Protein AF-0000000078530664 (afdb_homodimer)

Foldseek 3Di:
DDDDDDDPDDDDDDPPPPPPPPPPPPPCPVVPPPDDDDDDDDPPDPCVVCVVVVNNVVVCQVVLQVCLQVCLAAVVLVVQLFDDFDWFWKWWAVVTDIFIAGEKQQAFAWEFEAPLQDDLLLQADPLQVHGGDGDYQVVHPFKDWDPAKDWDDDSQWIFIDGKIFTWMDGPNDIDGTAIHHHGSDIGNVSRNHNGRIHQYDAFLVRHPPSGDGPLNRCQVVALASKKKKAAADDQDPDPDDDGIDIGGRDYDVPFFPPDKDKFAAPDRTQLKGWWQWKDFVPDIDGDTFIEGEIASGAFKEAAPVVVVVLCVQQVWDQDPVVRFTKDFPVCQQPGTWMWIHDPHDIDTQGSVLQFHCPPPVPRITGGRYGYRHHNHDPGRIYHYRSRCNQWMWMGHPPRNIIITTGTHHD/DPPDDPDPDDPPPDPPPPPPPPPPPPPCPVVPPPDDDDDDDDPPDPCVVCVVVVNNVVVCQVVLQVCLQVCLAAVCLVVQLFDDFDWFWKWWAVVTDIFIAGEKQQAFAWEFEAPLQDDLLLQADPLQVHGGDGDYQVVHPFKDWDPAKDWDDDSQWIFIDGKIFTWMDGPNDIDGTAIHHHGSDIDNVSRNHNGRIHQHDAFLVRHPPSGDGPLNRCQVVALASKKKKAAADDQDPDPDDDGIDIGGRDYDVPWFPPDKDKFAAPDRTQLKGWWQWKDFVPDIDGDTFIEGEIASGAFKEAAPVVVVVLCVQQVWDQDPVVRFTKHFPVCQQPGTWMWIHDPHDIDTQGSVLQFHCPPPVPRITGGRYGYRHHNHDPGRIYHYRSNCNQWMWMGHPPRNIIITTGTHHD

Organism: NCBI:txid53326

Radius of gyration: 39.16 Å; Cα contacts (8 Å, |Δi|>4): 2015; chains: 2; bounding box: 58×223×124 Å

InterPro domains:
  IPR001461 Aspartic peptidase A1 [PR00792] (92-112)
  IPR001461 Aspartic peptidase A1 [PR00792] (244-257)
  IPR001461 Aspartic peptidase A1 [PR00792] (291-302)
  IPR001461 Aspartic peptidase A1 [PR00792] (381-396)
  IPR001461 Aspartic peptidase A1 [PTHR47966] (55-405)
  IPR021109 Aspartic peptidase domain superfamily [G3DSA:2.40.70.10] (74-404)
  IPR021109 Aspartic peptidase domain superfamily [G3DSA:2.40.70.10] (85-253)
  IPR021109 Aspartic peptidase domain superfamily [SSF50630] (23-407)
  IPR033121 Peptidase family A1 domain [PF00026] (86-405)
  IPR033121 Peptidase family A1 domain [PS51767] (86-405)
  IPR034164 Pepsin-like domain [cd05471] (86-404)

pLDDT: mean 81.02, std 21.03, range [18.73, 98.69]

Solvent-accessible surface area (backbone atoms only — not comparable to full-atom values): 41753 Å² total; per-residue (Å²): 139,81,82,86,85,79,90,81,85,78,86,83,86,86,77,80,76,78,74,74,73,71,71,70,70,69,69,69,67,65,70,70,70,42,54,33,63,30,68,17,25,26,54,16,52,43,50,25,48,21,49,70,70,53,49,37,58,55,46,49,46,51,45,49,48,42,44,46,36,42,31,11,16,60,62,44,49,49,70,60,48,60,32,45,44,45,30,31,67,35,29,40,31,40,64,68,46,76,32,41,20,31,52,18,31,66,37,16,50,40,35,34,32,26,59,78,25,74,54,65,34,57,40,32,40,89,72,8,86,45,72,43,52,55,47,52,63,87,67,18,78,55,49,41,82,40,94,48,76,33,76,46,80,52,58,67,34,38,39,29,37,27,30,31,28,20,31,39,32,43,42,90,41,76,39,73,71,40,59,33,33,37,21,52,43,63,28,67,61,50,6,49,42,72,43,23,32,39,38,30,60,27,31,61,76,54,17,68,92,70,45,68,29,73,64,68,69,46,35,86,65,26,71,33,46,29,33,15,43,40,39,40,86,62,88,53,72,56,63,65,45,82,24,32,33,38,23,37,16,38,78,47,73,84,52,22,46,81,68,61,49,76,42,66,45,77,42,83,32,41,67,19,27,61,32,44,31,41,34,38,71,90,43,72,48,84,46,82,38,52,31,25,48,22,56,58,30,35,29,32,33,24,36,49,71,56,40,52,45,52,32,65,68,64,61,44,42,79,35,70,88,74,71,41,30,28,32,58,46,89,39,27,84,65,43,57,44,40,35,39,25,44,85,92,43,78,45,78,37,57,23,64,53,36,36,40,82,40,63,72,83,74,62,44,14,36,38,43,55,43,52,30,17,77,83,31,48,98,51,49,28,35,38,5,35,39,49,42,36,46,28,20,41,31,45,29,65,79,77,48,28,36,28,42,16,50,38,50,81,122,142,72,94,71,90,73,77,82,76,76,91,73,74,84,72,80,79,76,76,74,73,72,72,70,72,70,70,69,67,66,70,71,71,43,56,32,62,31,69,16,24,27,54,16,51,44,51,24,48,23,48,70,71,53,47,38,57,53,47,49,46,52,46,49,48,42,45,46,39,41,30,11,16,59,63,44,51,46,69,58,48,59,31,45,43,44,31,33,66,35,30,39,32,39,64,68,46,76,34,42,21,32,51,19,30,65,37,17,51,39,36,35,32,27,58,78,25,73,54,64,33,58,41,31,39,89,71,9,85,45,72,43,55,55,46,52,64,88,66,17,78,56,49,42,82,38,92,48,74,33,77,46,81,52,59,66,34,39,39,29,39,27,31,31,28,20,30,39,32,44,42,91,42,79,40,75,73,41,58,32,34,36,21,52,43,63,28,67,62,50,6,49,42,74,43,22,32,38,37,28,60,28,30,61,76,55,17,68,92,70,45,68,30,71,64,68,69,46,36,84,67,25,70,33,46,29,34,14,44,42,40,41,86,62,88,54,70,56,63,65,45,82,25,32,32,38,24,35,17,38,76,47,74,87,52,23,46,82,68,60,49,78,41,66,45,78,42,82,32,42,67,18,29,61,33,43,30,41,34,38,72,89,43,72,49,82,46,84,40,52,32,27,50,20,57,60,30,34,28,30,32,25,35,49,71,56,41,51,45,50,32,66,67,64,62,44,41,78,36,70,88,74,71,41,31,28,35,56,45,88,40,29,83,66,43,59,45,38,35,37,25,41,85,92,44,78,46,77,38,56,23,64,54,36,34,41,80,41,65,72,84,73,61,44,14,36,38,44,55,44,54,30,17,76,81,31,50,98,50,51,28,35,38,5,35,39,48,42,34,47,29,19,42,30,45,30,64,79,78,47,27,37,28,42,16,50,39,50,81,124

Nearest PDB structures (foldseek):
  4gj6-assembly1_A  TM=9.079E-01  e=9.532E-32  Homo sapiens
  5t4s-assembly1_A  TM=8.881E-01  e=2.742E-32  Homo sapiens
  4gja-assembly2_B  TM=9.022E-01  e=1.009E-31  Homo sapiens
  5sxn-assembly1_A  TM=8.909E-01  e=8.042E-32  Homo sapiens
  1hrn-assembly1_A  TM=8.860E-01  e=4.157E-31  Homo sapiens

Sequence (820 aa):
MYTLIMFLRLRLGEIMHMNIVVILVLMATSANALKFTMELSSSGPLLARMISSGNYTQFLESKNRRRFDLRALNEQDLSDYFDEYYIGAVSIGKPPQTLYLSMDTGSSNVWVIDSSCSQKQCTGYASSHRPKIKFSPSASKTFKKIPQGFSMKYNTGSASGYYGKDIVRFAGLQVEEQKFGVATAVADIFGYQPIDGIFGLGWPSLATDKVKTPLEAILPDLDEKSFTVWMGRRTTTSYGQNAGSIVFGARDMTHCNNATQWVPLSKKAYWQFQIKQFQIGQYIWKSTDEVITDSGTSFIGTPMAVLDGVIRMTGAKYDRAHEVYVVPCTTMSKQPNLIFTINTKKYVIPSAQYVLDLKFQNGYCALAFFGIKAGGFSTSWILGNPWTRTFCHTHDFENERIGLSVAKPVMYTLIMFLRLRLGEIMHMNIVVILVLMATSANALKFTMELSSSGPLLARMISSGNYTQFLESKNRRRFDLRALNEQDLSDYFDEYYIGAVSIGKPPQTLYLSMDTGSSNVWVIDSSCSQKQCTGYASSHRPKIKFSPSASKTFKKIPQGFSMKYNTGSASGYYGKDIVRFAGLQVEEQKFGVATAVADIFGYQPIDGIFGLGWPSLATDKVKTPLEAILPDLDEKSFTVWMGRRTTTSYGQNAGSIVFGARDMTHCNNATQWVPLSKKAYWQFQIKQFQIGQYIWKSTDEVITDSGTSFIGTPMAVLDGVIRMTGAKYDRAHEVYVVPCTTMSKQPNLIFTINTKKYVIPSAQYVLDLKFQNGYCALAFFGIKAGGFSTSWILGNPWTRTFCHTHDFENERIGLSVAKPV

Secondary structure (DSSP, 8-state):
-----------------------------------EEEEEEE---HHHHHHHHTHHHHHHHHHHHHHHHHHHHSS----------EEEEEEETTTTEEEEEEEETT---EEEEBTT--SHHHH--GGGSSPPPPB-GGG-TT-EEEEEEEEEE-SS-EEEEEEEEEEEEETTEEEEEEEEEEEEEE-GGGGGS--SEEEE-S-GGG-GGGPPPHHHHHGGGSSSSEEEEEE----S--TT-EEEEEEESS--TTTB-S--EEEE-SBTTTTBEEEEEEEETTEEEEEEEEEEE-TT--SEEEEHHHHHHHHHHHT-EEETTTTEEEEEGGGTTTSPPEEEEETTEEEEE-GGGTEE----SSSEEEE-EEEE-TTTSS-SEEE-HHHHTTEEEEEETTTTEEEEEEBPP-/--S--------------------------------EEEEEEE---HHHHHHHHTHHHHHHHHHHHHHHHHHTTSS----------EEEEEEETTTTEEEEEEEETT---EEEEBTT--SHHHH--GGGSSPPP-B-GGG-TT-EEEEEEEEEE-SS-EEEEEEEEEEEEETTEEEEEEEEEEEEEE-GGGGTS--SEEEE-S-GGG-GGGPPPHHHHHGGGSSSSEEEEEE----S--TT-EEEEEEESS--TTTB-S--EEEE-SBTTTTBEEEEEEEETTEEEEEEEEEEE-TT--SEEEEHHHHHHHHHHHT-EEETTTTEEEEEGGGTTTSPPEEEEETTEEEEE-GGGTEE----SSSEEEE-EEEEPTTTSS-SEEE-HHHHTTEEEEEETTTTEEEEEEBPP-

Structure (mmCIF, N/CA/C/O backbone):
data_AF-0000000078530664-model_v1
#
loop_
_entity.id
_entity.type
_entity.pdbx_description
1 polymer 'Peptidase A1 domain-containing protein'
#
loop_
_atom_site.group_PDB
_atom_site.id
_atom_site.type_symbol
_atom_site.label_atom_id
_atom_site.label_alt_id
_atom_site.label_comp_id
_atom_site.label_asym_id
_atom_site.label_entity_id
_atom_site.label_seq_id
_atom_site.pdbx_PDB_ins_code
_atom_site.Cartn_x
_atom_site.Cartn_y
_atom_site.Cartn_z
_atom_site.occupancy
_atom_site.B_iso_or_equiv
_atom_site.auth_seq_id
_atom_site.auth_comp_id
_atom_site.auth_asym_id
_atom_site.auth_atom_id
_atom_site.pdbx_PDB_model_num
ATOM 1 N N . MET A 1 1 ? 7.324 89.688 95.062 1 20.48 1 MET A N 1
ATOM 2 C CA . MET A 1 1 ? 6.242 88.688 94.875 1 20.48 1 MET A CA 1
ATOM 3 C C . MET A 1 1 ? 5.469 89 93.562 1 20.48 1 MET A C 1
ATOM 5 O O . MET A 1 1 ? 5.125 88.062 92.812 1 20.48 1 MET A O 1
ATOM 9 N N . TYR A 1 2 ? 4.781 90.188 93.438 1 18.73 2 TYR A N 1
ATOM 10 C CA . TYR A 1 2 ? 3.488 90.438 92.812 1 18.73 2 TYR A CA 1
ATOM 11 C C . TYR A 1 2 ? 3.617 90.625 91.312 1 18.73 2 TYR A C 1
ATOM 13 O O . TYR A 1 2 ? 2.697 91.062 90.625 1 18.73 2 TYR A O 1
ATOM 21 N N . THR A 1 3 ? 4.797 90.75 90.688 1 21.5 3 THR A N 1
ATOM 22 C CA . THR A 1 3 ? 4.91 91.438 89.438 1 21.5 3 THR A CA 1
ATOM 23 C C . THR A 1 3 ? 4.188 90.688 88.312 1 21.5 3 THR A C 1
ATOM 25 O O . THR A 1 3 ? 4.324 89.5 88.25 1 21.5 3 THR A O 1
ATOM 28 N N . LEU A 1 4 ? 3.424 91.375 87.312 1 20.22 4 LEU A N 1
ATOM 29 C CA . LEU A 1 4 ? 2.273 91.562 86.438 1 20.22 4 LEU A CA 1
ATOM 30 C C . LEU A 1 4 ? 2.291 90.562 85.312 1 20.22 4 LEU A C 1
ATOM 32 O O . LEU A 1 4 ? 3.354 90.062 84.938 1 20.22 4 LEU A O 1
ATOM 36 N N . ILE A 1 5 ? 1.115 90.25 84.438 1 21.14 5 ILE A N 1
ATOM 37 C CA . ILE A 1 5 ? 0.058 89.562 83.75 1 21.14 5 ILE A CA 1
ATOM 38 C C . ILE A 1 5 ? 0.35 89.438 82.25 1 21.14 5 ILE A C 1
ATOM 40 O O . ILE A 1 5 ? -0.46 88.938 81.5 1 21.14 5 ILE A O 1
ATOM 44 N N . MET A 1 6 ? 1.49 90.062 81.75 1 19.23 6 MET A N 1
ATOM 45 C CA . MET A 1 6 ? 1.261 90.688 80.438 1 19.23 6 MET A CA 1
ATOM 46 C C . MET A 1 6 ? 0.84 89.625 79.375 1 19.23 6 MET A C 1
ATOM 48 O O . MET A 1 6 ? 1.141 88.438 79.562 1 19.23 6 MET A O 1
ATOM 52 N N . PHE A 1 7 ? 1.008 89.938 77.938 1 19.33 7 PHE A N 1
ATOM 53 C CA . PHE A 1 7 ? 0.315 90.062 76.688 1 19.33 7 PHE A CA 1
ATOM 54 C C . PHE A 1 7 ? 0.421 88.812 75.875 1 19.33 7 PHE A C 1
ATOM 56 O O . PHE A 1 7 ? 1.497 88.5 75.375 1 19.33 7 PHE A O 1
ATOM 63 N N . LEU A 1 8 ? -0.314 87.625 76.062 1 20.55 8 LEU A N 1
ATOM 64 C CA . LEU A 1 8 ? -0.45 86.25 75.562 1 20.55 8 LEU A CA 1
ATOM 65 C C . LEU A 1 8 ? -1.038 86.25 74.188 1 20.55 8 LEU A C 1
ATOM 67 O O . LEU A 1 8 ? -1.6 85.188 73.75 1 20.55 8 LEU A O 1
ATOM 71 N N . ARG A 1 9 ? -1.2 87.375 73.375 1 20.95 9 ARG A N 1
ATOM 72 C CA . ARG A 1 9 ? -2.285 87.312 72.438 1 20.95 9 ARG A CA 1
ATOM 73 C C . ARG A 1 9 ? -2.041 86.25 71.375 1 20.95 9 ARG A C 1
ATOM 75 O O . ARG A 1 9 ? -0.893 86 71 1 20.95 9 ARG A O 1
ATOM 82 N N . LEU A 1 10 ? -3.117 85.625 70.625 1 19.8 10 LEU A N 1
ATOM 83 C CA . LEU A 1 10 ? -3.793 84.5 70 1 19.8 10 LEU A CA 1
ATOM 84 C C . LEU A 1 10 ? -3.477 84.438 68.5 1 19.8 10 LEU A C 1
ATOM 86 O O . LEU A 1 10 ? -3.604 83.375 67.875 1 19.8 10 LEU A O 1
ATOM 90 N N . ARG A 1 11 ? -3.209 85.5 67.688 1 19.92 11 ARG A N 1
ATOM 91 C CA . ARG A 1 11 ? -4.07 85.562 66.562 1 19.92 11 ARG A CA 1
ATOM 92 C C . ARG A 1 11 ? -3.713 84.5 65.5 1 19.92 11 ARG A C 1
ATOM 94 O O . ARG A 1 11 ? -2.666 83.875 65.625 1 19.92 11 ARG A O 1
ATOM 101 N N . LEU A 1 12 ? -3.623 84.875 64.125 1 20.83 12 LEU A N 1
ATOM 102 C CA . LEU A 1 12 ? -4.328 84.75 62.875 1 20.83 12 LEU A CA 1
ATOM 103 C C . LEU A 1 12 ? -3.693 83.688 62 1 20.83 12 LEU A C 1
ATOM 105 O O . LEU A 1 12 ? -4.395 82.812 61.5 1 20.83 12 LEU A O 1
ATOM 109 N N . GLY A 1 13 ? -2.631 83.938 61.062 1 20.97 13 GLY A N 1
ATOM 110 C CA . GLY A 1 13 ? -2.666 83.875 59.594 1 20.97 13 GLY A CA 1
ATOM 111 C C . GLY A 1 13 ? -2.443 82.5 59.031 1 20.97 13 GLY A C 1
ATOM 112 O O . GLY A 1 13 ? -2.002 81.625 59.719 1 20.97 13 GLY A O 1
ATOM 113 N N . GLU A 1 14 ? -2.297 82.375 57.469 1 24.67 14 GLU A N 1
ATOM 114 C CA . GLU A 1 14 ? -2.633 81.562 56.281 1 24.67 14 GLU A CA 1
ATOM 115 C C . GLU A 1 14 ? -1.684 80.375 56.125 1 24.67 14 GLU A C 1
ATOM 117 O O . GLU A 1 14 ? -0.494 80.562 55.844 1 24.67 14 GLU A O 1
ATOM 122 N N . ILE A 1 15 ? -1.55 79.562 56.875 1 23.19 15 ILE A N 1
ATOM 123 C CA . ILE A 1 15 ? -0.777 78.312 56.812 1 23.19 15 ILE A CA 1
ATOM 124 C C . ILE A 1 15 ? -1.159 77.5 55.562 1 23.19 15 ILE A C 1
ATOM 126 O O . ILE A 1 15 ? -2.297 77.062 55.438 1 23.19 15 ILE A O 1
ATOM 130 N N . MET A 1 16 ? -0.623 78 54.312 1 25.14 16 MET A N 1
ATOM 131 C CA . MET A 1 16 ? -0.787 77.438 52.969 1 25.14 16 MET A CA 1
ATOM 132 C C . MET A 1 16 ? -0.532 75.938 52.938 1 25.14 16 MET A C 1
ATOM 134 O O . MET A 1 16 ? 0.534 75.5 53.375 1 25.14 16 MET A O 1
ATOM 138 N N . HIS A 1 17 ? -1.472 75.125 53.125 1 27.56 17 HIS A N 1
ATOM 139 C CA . HIS A 1 17 ? -1.662 73.688 53.094 1 27.56 17 HIS A CA 1
ATOM 140 C C . HIS A 1 17 ? -1.145 73.062 51.781 1 27.56 17 HIS A C 1
ATOM 142 O O . HIS A 1 17 ? -1.729 73.312 50.719 1 27.56 17 HIS A O 1
ATOM 148 N N . MET A 1 18 ? 0.179 73.188 51.469 1 27.12 18 MET A N 1
ATOM 149 C CA . MET A 1 18 ? 0.744 72.562 50.281 1 27.12 18 MET A CA 1
ATOM 150 C C . MET A 1 18 ? 0.253 71.125 50.125 1 27.12 18 MET A C 1
ATOM 152 O O . MET A 1 18 ? 0.435 70.312 51.031 1 27.12 18 MET A O 1
ATOM 156 N N . ASN A 1 19 ? -0.915 70.875 49.5 1 29.02 19 ASN A N 1
ATOM 157 C CA . ASN A 1 19 ? -1.521 69.625 49.062 1 29.02 19 ASN A CA 1
ATOM 158 C C . ASN A 1 19 ? -0.509 68.75 48.344 1 29.02 19 ASN A C 1
ATOM 160 O O . ASN A 1 19 ? 0.018 69.125 47.281 1 29.02 19 ASN A O 1
ATOM 164 N N . ILE A 1 20 ? 0.432 68.25 49 1 31.77 20 ILE A N 1
ATOM 165 C CA . ILE A 1 20 ? 1.274 67.188 48.406 1 31.77 20 ILE A CA 1
ATOM 166 C C . ILE A 1 20 ? 0.404 66.188 47.656 1 31.77 20 ILE A C 1
ATOM 168 O O . ILE A 1 20 ? -0.396 65.5 48.281 1 31.77 20 ILE A O 1
ATOM 172 N N . VAL A 1 21 ? -0.169 66.562 46.531 1 31.95 21 VAL A N 1
ATOM 173 C CA . VAL A 1 21 ? -0.741 65.625 45.594 1 31.95 21 VAL A CA 1
ATOM 174 C C . VAL A 1 21 ? 0.227 64.438 45.375 1 31.95 21 VAL A C 1
ATOM 176 O O . VAL A 1 21 ? 1.342 64.625 44.906 1 31.95 21 VAL A O 1
ATOM 179 N N . VAL A 1 22 ? 0.384 63.594 46.375 1 33.53 22 VAL A N 1
ATOM 180 C CA . VAL A 1 22 ? 1.001 62.312 46.094 1 33.53 22 VAL A CA 1
ATOM 181 C C . VAL A 1 22 ? 0.471 61.75 44.781 1 33.53 22 VAL A C 1
ATOM 183 O O . VAL A 1 22 ? -0.725 61.469 44.656 1 33.53 22 VAL A O 1
ATOM 186 N N . ILE A 1 23 ? 0.946 62.375 43.719 1 33.56 23 ILE A N 1
ATOM 187 C CA . ILE A 1 23 ? 0.721 61.688 42.438 1 33.56 23 ILE A CA 1
ATOM 188 C C . ILE A 1 23 ? 1.024 60.219 42.594 1 33.56 23 ILE A C 1
ATOM 190 O O . ILE A 1 23 ? 2.162 59.812 42.875 1 33.56 23 ILE A O 1
ATOM 194 N N . LEU A 1 24 ? 0.15 59.5 43.312 1 34.09 24 LEU A N 1
ATOM 195 C CA . LEU A 1 24 ? 0.193 58.062 43.094 1 34.09 24 LEU A CA 1
ATOM 196 C C . LEU A 1 24 ? 0.466 57.75 41.625 1 34.09 24 LEU A C 1
ATOM 198 O O . LEU A 1 24 ? -0.373 58 40.75 1 34.09 24 LEU A O 1
ATOM 202 N N . VAL A 1 25 ? 1.672 58.062 41.25 1 33.78 25 VAL A N 1
ATOM 203 C CA . VAL A 1 25 ? 2.014 57.438 39.969 1 33.78 25 VAL A CA 1
ATOM 204 C C . VAL A 1 25 ? 1.489 56 39.906 1 33.78 25 VAL A C 1
ATOM 206 O O . VAL A 1 25 ? 1.92 55.156 40.719 1 33.78 25 VAL A O 1
ATOM 209 N N . LEU A 1 26 ? 0.192 55.875 39.812 1 35.59 26 LEU A N 1
ATOM 210 C CA . LEU A 1 26 ? -0.251 54.594 39.312 1 35.59 26 LEU A CA 1
ATOM 211 C C . LEU A 1 26 ? 0.723 54.031 38.25 1 35.59 26 LEU A C 1
ATOM 213 O O . LEU A 1 26 ? 0.833 54.594 37.156 1 35.59 26 LEU A O 1
ATOM 217 N N . MET A 1 27 ? 1.849 53.781 38.719 1 37.78 27 MET A N 1
ATOM 218 C CA . MET A 1 27 ? 2.582 52.906 37.781 1 37.78 27 MET A CA 1
ATOM 219 C C . MET A 1 27 ? 1.659 51.875 37.156 1 37.78 27 MET A C 1
ATOM 221 O O . MET A 1 27 ? 1.192 50.969 37.844 1 37.78 27 MET A O 1
ATOM 225 N N . ALA A 1 28 ? 0.784 52.312 36.344 1 38.88 28 ALA A N 1
ATOM 226 C CA . ALA A 1 28 ? 0.16 51.375 35.438 1 38.88 28 ALA A CA 1
ATOM 227 C C . ALA A 1 28 ? 1.179 50.375 34.906 1 38.88 28 ALA A C 1
ATOM 229 O O . ALA A 1 28 ? 1.989 50.688 34.031 1 38.88 28 ALA A O 1
ATOM 230 N N . THR A 1 29 ? 1.784 49.656 35.781 1 39.5 29 THR A N 1
ATOM 231 C CA . THR A 1 29 ? 2.424 48.5 35.156 1 39.5 29 THR A CA 1
ATOM 232 C C . THR A 1 29 ? 1.561 47.938 34.031 1 39.5 29 THR A C 1
ATOM 234 O O . THR A 1 29 ? 0.469 47.438 34.281 1 39.5 29 THR A O 1
ATOM 237 N N . SER A 1 30 ? 1.356 48.719 33.062 1 38.97 30 SER A N 1
ATOM 238 C CA . SER A 1 30 ? 0.836 48 31.906 1 38.97 30 SER A CA 1
ATOM 239 C C . SER A 1 30 ? 1.322 46.562 31.875 1 38.97 30 SER A C 1
ATOM 241 O O . SER A 1 30 ? 2.523 46.312 31.766 1 38.97 30 SER A O 1
ATOM 243 N N . ALA A 1 31 ? 0.846 45.781 32.688 1 44.12 31 ALA A N 1
ATOM 244 C CA . ALA A 1 31 ? 1.062 44.344 32.562 1 44.12 31 ALA A CA 1
ATOM 245 C C . ALA A 1 31 ? 1.178 43.938 31.078 1 44.12 31 ALA A C 1
ATOM 247 O O . ALA A 1 31 ? 0.187 43.938 30.344 1 44.12 31 ALA A O 1
ATOM 248 N N . ASN A 1 32 ? 2.191 44.406 30.422 1 48.28 32 ASN A N 1
ATOM 249 C CA . ASN A 1 32 ? 2.457 44 29.047 1 48.28 32 ASN A CA 1
ATOM 250 C C . ASN A 1 32 ? 1.96 42.594 28.766 1 48.28 32 ASN A C 1
ATOM 252 O O . ASN A 1 32 ? 2.371 41.625 29.438 1 48.28 32 ASN A O 1
ATOM 256 N N . ALA A 1 33 ? 0.765 42.562 28.453 1 59.28 33 ALA A N 1
ATOM 257 C CA . ALA A 1 33 ? 0.13 41.312 28.016 1 59.28 33 ALA A CA 1
ATOM 258 C C . ALA A 1 33 ? 1.097 40.469 27.203 1 59.28 33 ALA A C 1
ATOM 260 O O . ALA A 1 33 ? 1.704 40.938 26.25 1 59.28 33 ALA A O 1
ATOM 261 N N . LEU A 1 34 ? 1.756 39.438 27.766 1 82 34 LEU A N 1
ATOM 262 C CA . LEU A 1 34 ? 2.758 38.562 27.172 1 82 34 LEU A CA 1
ATOM 263 C C . LEU A 1 34 ? 2.139 37.688 26.078 1 82 34 LEU A C 1
ATOM 265 O O . LEU A 1 34 ? 1.904 36.5 26.312 1 82 34 LEU A O 1
ATOM 269 N N . LYS A 1 35 ? 1.524 38.438 25.094 1 84.81 35 LYS A N 1
ATOM 270 C CA . LYS A 1 35 ? 1.142 37.781 23.859 1 84.81 35 LYS A CA 1
ATOM 271 C C . LYS A 1 35 ? 2.191 37.969 22.766 1 84.81 35 LYS A C 1
ATOM 273 O O . LYS A 1 35 ? 2.826 39.031 22.703 1 84.81 35 LYS A O 1
ATOM 278 N N . PHE A 1 36 ? 2.42 37 22 1 91.06 36 PHE A N 1
ATOM 279 C CA . PHE A 1 36 ? 3.412 37 20.922 1 91.06 36 PHE A CA 1
ATOM 280 C C . PHE A 1 36 ? 2.805 36.5 19.625 1 91.06 36 PHE A C 1
ATOM 282 O O . PHE A 1 36 ? 1.967 35.594 19.641 1 91.06 36 PHE A O 1
ATOM 289 N N . THR A 1 37 ? 3.102 37.188 18.5 1 90.12 37 THR A N 1
ATOM 290 C CA . THR A 1 37 ? 2.531 36.781 17.219 1 90.12 37 THR A CA 1
ATOM 291 C C . THR A 1 37 ? 3.631 36.375 16.25 1 90.12 37 THR A C 1
ATOM 293 O O . THR A 1 37 ? 4.668 37.031 16.156 1 90.12 37 THR A O 1
ATOM 296 N N . MET A 1 38 ? 3.443 35.25 15.664 1 91.12 38 MET A N 1
ATOM 297 C CA . MET A 1 38 ? 4.258 34.812 14.547 1 91.12 38 MET A CA 1
ATOM 298 C C . MET A 1 38 ? 3.473 34.875 13.234 1 91.12 38 MET A C 1
ATOM 300 O O . MET A 1 38 ? 2.375 34.312 13.141 1 91.12 38 MET A O 1
ATOM 304 N N . GLU A 1 39 ? 4.043 35.625 12.234 1 88.12 39 GLU A N 1
ATOM 305 C CA . GLU A 1 39 ? 3.457 35.594 10.898 1 88.12 39 GLU A CA 1
ATOM 306 C C . GLU A 1 39 ? 3.877 34.312 10.156 1 88.12 39 GLU A C 1
ATOM 308 O O . GLU A 1 39 ? 5.023 33.875 10.266 1 88.12 39 GLU A O 1
ATOM 313 N N . LEU A 1 40 ? 2.893 33.688 9.5 1 87.5 40 LEU A N 1
ATOM 314 C CA . LEU A 1 40 ? 3.184 32.5 8.703 1 87.5 40 LEU A CA 1
ATOM 315 C C . LEU A 1 40 ? 3.115 32.812 7.211 1 87.5 40 LEU A C 1
ATOM 317 O O . LEU A 1 40 ? 2.262 33.594 6.781 1 87.5 40 LEU A O 1
ATOM 321 N N . SER A 1 41 ? 4.07 32.281 6.465 1 80.81 41 SER A N 1
ATOM 322 C CA . SER A 1 41 ? 4.008 32.312 5.008 1 80.81 41 SER A CA 1
ATOM 323 C C . SER A 1 41 ? 3.477 31 4.449 1 80.81 41 SER A C 1
ATOM 325 O O . SER A 1 41 ? 3.617 29.953 5.078 1 80.81 41 SER A O 1
ATOM 327 N N . SER A 1 42 ? 2.688 31.062 3.385 1 78.38 42 SER A N 1
ATOM 328 C CA . SER A 1 42 ? 2.227 29.859 2.693 1 78.38 42 SER A CA 1
ATOM 329 C C . SER A 1 42 ? 3.207 29.438 1.604 1 78.38 42 SER A C 1
AT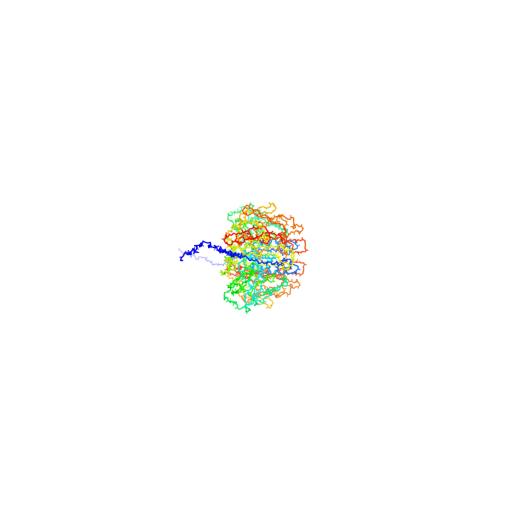OM 331 O O . SER A 1 42 ? 3.768 30.281 0.905 1 78.38 42 SER A O 1
ATOM 333 N N . SER A 1 43 ? 3.471 28.125 1.482 1 76.44 43 SER A N 1
ATOM 334 C CA . SER A 1 43 ? 4.305 27.609 0.397 1 76.44 43 SER A CA 1
ATOM 335 C C . SER A 1 43 ? 3.578 27.688 -0.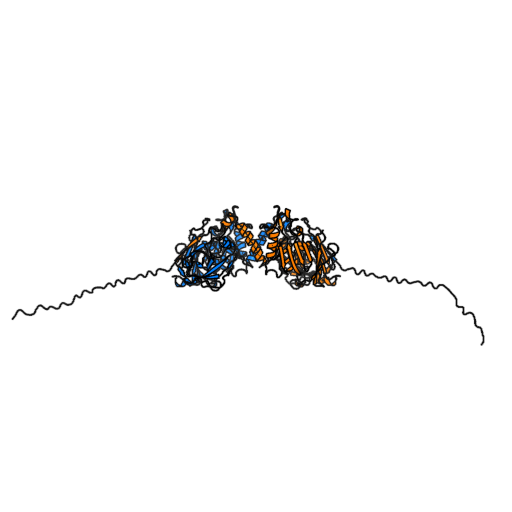941 1 76.44 43 SER A C 1
ATOM 337 O O . SER A 1 43 ? 4.195 27.562 -1.998 1 76.44 43 SER A O 1
ATOM 339 N N . GLY A 1 44 ? 2.297 28.031 -0.924 1 74.38 44 GLY A N 1
ATOM 340 C CA . GLY A 1 44 ? 1.497 27.797 -2.113 1 74.38 44 GLY A CA 1
ATOM 341 C C . GLY A 1 44 ? 1.279 26.312 -2.395 1 74.38 44 GLY A C 1
ATOM 342 O O . GLY A 1 44 ? 1.823 25.453 -1.696 1 74.38 44 GLY A O 1
ATOM 343 N N . PRO A 1 45 ? 0.402 25.984 -3.412 1 75.06 45 PRO A N 1
ATOM 344 C CA . PRO A 1 45 ? 0.118 24.578 -3.723 1 75.06 45 PRO A CA 1
ATOM 345 C C . PRO A 1 45 ? 1.331 23.844 -4.289 1 75.06 45 PRO A C 1
ATOM 347 O O . PRO A 1 45 ? 1.715 24.062 -5.441 1 75.06 45 PRO A O 1
ATOM 350 N N . LEU A 1 46 ? 1.938 23.047 -3.453 1 76.69 46 LEU A N 1
ATOM 351 C CA . LEU A 1 46 ? 3.121 22.297 -3.842 1 76.69 46 LEU A CA 1
ATOM 352 C C . LEU A 1 46 ? 2.797 21.328 -4.973 1 76.69 46 LEU A C 1
ATOM 354 O O . LEU A 1 46 ? 3.584 21.172 -5.91 1 76.69 46 LEU A O 1
ATOM 358 N N . LEU A 1 47 ? 1.613 20.609 -4.848 1 76.38 47 LEU A N 1
ATOM 359 C CA . LEU A 1 47 ? 1.242 19.641 -5.863 1 76.38 47 LEU A CA 1
ATOM 360 C C . LEU A 1 47 ? 1.122 20.297 -7.234 1 76.38 47 LEU A C 1
ATOM 362 O O . LEU A 1 47 ? 1.584 19.75 -8.234 1 76.38 47 LEU A O 1
ATOM 366 N N . ALA A 1 48 ? 0.518 21.516 -7.242 1 76.56 48 ALA A N 1
ATOM 367 C CA . ALA A 1 48 ? 0.404 22.234 -8.5 1 76.56 48 ALA A CA 1
ATOM 368 C C . ALA A 1 48 ? 1.779 22.531 -9.094 1 76.56 48 ALA A C 1
ATOM 370 O O . ALA A 1 48 ? 1.982 22.391 -10.305 1 76.56 48 ALA A O 1
ATOM 371 N N . ARG A 1 49 ? 2.715 22.938 -8.273 1 77.19 49 ARG A N 1
ATOM 372 C CA . ARG A 1 49 ? 4.07 23.25 -8.727 1 77.19 49 ARG A CA 1
ATOM 373 C C . ARG A 1 49 ? 4.766 21.984 -9.242 1 77.19 49 ARG A C 1
ATOM 375 O O . ARG A 1 49 ? 5.453 22.031 -10.266 1 77.19 49 ARG A O 1
ATOM 382 N N . MET A 1 50 ? 4.57 20.859 -8.508 1 79.12 50 MET A N 1
ATOM 383 C CA . MET A 1 50 ? 5.195 19.609 -8.914 1 79.12 50 MET A CA 1
ATOM 384 C C . MET A 1 50 ? 4.605 19.094 -10.227 1 79.12 50 MET A C 1
ATOM 386 O O . MET A 1 50 ? 5.324 18.562 -11.07 1 79.12 50 MET A O 1
ATOM 390 N N . ILE A 1 51 ? 3.318 19.234 -10.367 1 77.5 51 ILE A N 1
ATOM 391 C CA . ILE A 1 51 ? 2.643 18.797 -11.586 1 77.5 51 ILE A CA 1
ATOM 392 C C . ILE A 1 51 ? 3.115 19.641 -12.766 1 77.5 51 ILE A C 1
ATOM 394 O O . ILE A 1 51 ? 3.473 19.109 -13.812 1 77.5 51 ILE A O 1
ATOM 398 N N . SER A 1 52 ? 3.199 21.016 -12.531 1 75.62 52 SER A N 1
ATOM 399 C CA . SER A 1 52 ? 3.6 21.938 -13.594 1 75.62 52 SER A CA 1
ATOM 400 C C . SER A 1 52 ? 5.043 21.703 -14.016 1 75.62 52 SER A C 1
ATOM 402 O O . SER A 1 52 ? 5.398 21.891 -15.18 1 75.62 52 SER A O 1
ATOM 404 N N . SER A 1 53 ? 5.891 21.266 -13.078 1 75.88 53 SER A N 1
ATOM 405 C CA . SER A 1 53 ? 7.309 21.062 -13.367 1 75.88 53 SER A CA 1
ATOM 406 C C . SER A 1 53 ? 7.57 19.641 -13.859 1 75.88 53 SER A C 1
ATOM 408 O O . SER A 1 53 ? 8.695 19.312 -14.242 1 75.88 53 SER A O 1
ATOM 410 N N . GLY A 1 54 ? 6.559 18.75 -13.766 1 74.19 54 GLY A N 1
ATOM 411 C CA . GLY A 1 54 ? 6.727 17.375 -14.203 1 74.19 54 GLY A CA 1
ATOM 412 C C . GLY A 1 54 ? 7.293 16.469 -13.125 1 74.19 54 GLY A C 1
ATOM 413 O O . GLY A 1 54 ? 7.48 15.273 -13.352 1 74.19 54 GLY A O 1
ATOM 414 N N . ASN A 1 55 ? 7.574 17.047 -11.961 1 76.56 55 ASN A N 1
ATOM 415 C CA . ASN A 1 55 ? 8.211 16.312 -10.883 1 76.56 55 ASN A CA 1
ATOM 416 C C . ASN A 1 55 ? 7.215 15.414 -10.156 1 76.56 55 ASN A C 1
ATOM 418 O O . ASN A 1 55 ? 7.605 14.461 -9.469 1 76.56 55 ASN A O 1
ATOM 422 N N . TYR A 1 56 ? 5.918 15.797 -10.289 1 79.56 56 TYR A N 1
ATOM 423 C CA . TYR A 1 56 ? 4.922 15.039 -9.539 1 79.56 56 TYR A CA 1
ATOM 424 C C . TYR A 1 56 ? 4.828 13.602 -10.055 1 79.56 56 TYR A C 1
ATOM 426 O O . TYR A 1 56 ? 4.707 12.664 -9.266 1 79.56 56 TYR A O 1
ATOM 434 N N . THR A 1 57 ? 4.914 13.461 -11.328 1 73 57 THR A N 1
ATOM 435 C CA . THR A 1 57 ? 4.891 12.125 -11.914 1 73 57 THR A CA 1
ATOM 436 C C . THR A 1 57 ? 6.074 11.305 -11.422 1 73 57 THR A C 1
ATOM 438 O O . THR A 1 57 ? 5.918 10.125 -11.078 1 73 57 THR A O 1
ATOM 441 N N . GLN A 1 58 ? 7.211 11.977 -11.422 1 67.81 58 GLN A N 1
ATOM 442 C CA . GLN A 1 58 ? 8.406 11.297 -10.938 1 67.81 58 GLN A CA 1
ATOM 443 C C . GLN A 1 58 ? 8.258 10.914 -9.469 1 67.81 58 GLN A C 1
ATOM 445 O O . GLN A 1 58 ? 8.656 9.812 -9.062 1 67.81 58 GLN A O 1
ATOM 450 N N . PHE A 1 59 ? 7.758 11.828 -8.711 1 74.94 59 PHE A N 1
ATOM 451 C CA . PHE A 1 59 ? 7.531 11.57 -7.297 1 74.94 59 PHE A CA 1
ATOM 452 C C . PHE A 1 59 ? 6.594 10.383 -7.102 1 74.94 59 PHE A C 1
ATOM 454 O O . PHE A 1 59 ? 6.879 9.484 -6.312 1 74.94 59 PHE A O 1
ATOM 461 N N . LEU A 1 60 ? 5.48 10.438 -7.816 1 71.5 60 LEU A N 1
ATOM 462 C CA . LEU A 1 60 ? 4.5 9.359 -7.699 1 71.5 60 LEU A CA 1
ATOM 463 C C . LEU A 1 60 ? 5.109 8.023 -8.109 1 71.5 60 LEU A C 1
ATOM 465 O O . LEU A 1 60 ? 4.828 6.992 -7.5 1 71.5 60 LEU A O 1
ATOM 469 N N . GLU A 1 61 ? 5.926 8.133 -9.086 1 64.69 61 GLU A N 1
ATOM 470 C CA . GLU A 1 61 ? 6.602 6.914 -9.531 1 64.69 61 GLU A CA 1
ATOM 471 C C . GLU A 1 61 ? 7.516 6.359 -8.438 1 64.69 61 GLU A C 1
ATOM 473 O O . GLU A 1 61 ? 7.508 5.156 -8.164 1 64.69 61 GLU A O 1
ATOM 478 N N . SER A 1 62 ? 8.273 7.277 -7.84 1 62.03 62 SER A N 1
ATOM 479 C CA . SER A 1 62 ? 9.164 6.871 -6.758 1 62.03 62 SER A CA 1
ATOM 480 C C . SER A 1 62 ? 8.383 6.348 -5.562 1 62.03 62 SER A C 1
ATOM 482 O O . SER A 1 62 ? 8.758 5.34 -4.957 1 62.03 62 SER A O 1
ATOM 484 N N . LYS A 1 63 ? 7.383 7.113 -5.184 1 62.19 63 LYS A N 1
ATOM 485 C CA . LYS A 1 63 ? 6.516 6.723 -4.078 1 62.19 63 LYS A CA 1
ATOM 486 C C . LYS A 1 63 ? 5.91 5.34 -4.316 1 62.19 63 LYS A C 1
ATOM 488 O O . LYS A 1 63 ? 5.922 4.492 -3.42 1 62.19 63 LYS A O 1
ATOM 493 N N . ASN A 1 64 ? 5.363 5.32 -5.426 1 56.75 64 ASN A N 1
ATOM 494 C CA . ASN A 1 64 ? 4.715 4.062 -5.789 1 56.75 64 ASN A CA 1
ATOM 495 C C . ASN A 1 64 ? 5.711 2.908 -5.828 1 56.75 64 ASN A C 1
ATOM 497 O O . ASN A 1 64 ? 5.379 1.782 -5.457 1 56.75 64 ASN A O 1
ATOM 501 N N . ARG A 1 65 ? 6.859 3.373 -6.211 1 50.66 65 ARG A N 1
ATOM 502 C CA . ARG A 1 65 ? 7.918 2.371 -6.176 1 50.66 65 ARG A CA 1
ATOM 503 C C . ARG A 1 65 ? 8.219 1.94 -4.746 1 50.66 65 ARG A C 1
ATOM 505 O O . ARG A 1 65 ? 8.359 0.748 -4.465 1 50.66 65 ARG A O 1
ATOM 512 N N . ARG A 1 66 ? 8.289 2.943 -3.852 1 50.31 66 ARG A N 1
ATOM 513 C CA . ARG A 1 66 ? 8.555 2.664 -2.445 1 50.31 66 ARG A CA 1
ATOM 514 C C . ARG A 1 66 ? 7.41 1.883 -1.814 1 50.31 66 ARG A C 1
ATOM 516 O O . ARG A 1 66 ? 7.637 0.965 -1.023 1 50.31 66 ARG A O 1
ATOM 523 N N . ARG A 1 67 ? 6.254 2.516 -2.061 1 51 67 ARG A N 1
ATOM 524 C CA . ARG A 1 67 ? 5.07 1.817 -1.568 1 51 67 ARG A CA 1
ATOM 525 C C . ARG A 1 67 ? 5.062 0.363 -2.027 1 51 67 ARG A C 1
ATOM 527 O O . ARG A 1 67 ? 4.684 -0.531 -1.269 1 51 67 ARG A O 1
ATOM 534 N N . PHE A 1 68 ? 5.32 0.439 -3.246 1 41.97 68 PHE A N 1
ATOM 535 C CA . PHE A 1 68 ? 5.457 -0.905 -3.795 1 41.97 68 PHE A CA 1
ATOM 536 C C . PHE A 1 68 ? 6.496 -1.704 -3.016 1 41.97 68 PHE A C 1
ATOM 538 O O . PHE A 1 68 ? 6.266 -2.869 -2.684 1 41.97 68 PHE A O 1
ATOM 545 N N . ASP A 1 69 ? 7.512 -0.814 -2.627 1 40.81 69 ASP A N 1
ATOM 546 C CA . ASP A 1 69 ? 8.594 -1.438 -1.87 1 40.81 69 ASP A CA 1
ATOM 547 C C . ASP A 1 69 ? 8.133 -1.817 -0.465 1 40.81 69 ASP A C 1
ATOM 549 O O . ASP A 1 69 ? 8.453 -2.9 0.029 1 40.81 69 ASP A O 1
ATOM 553 N N . LEU A 1 70 ? 7.48 -0.748 0.234 1 41.09 70 LEU A N 1
ATOM 554 C CA . LEU A 1 70 ? 6.992 -0.965 1.591 1 41.09 70 LEU A CA 1
ATOM 555 C C . LEU A 1 70 ? 5.902 -2.031 1.612 1 41.09 70 LEU A C 1
ATOM 557 O O . LEU A 1 70 ? 5.832 -2.832 2.547 1 41.09 70 LEU A O 1
ATOM 561 N N . ARG A 1 71 ? 4.875 -1.671 0.914 1 39.25 71 ARG A N 1
ATOM 562 C CA . ARG A 1 71 ? 3.854 -2.703 0.77 1 39.25 71 ARG A CA 1
ATOM 563 C C . ARG A 1 71 ? 4.488 -4.074 0.558 1 39.25 71 ARG A C 1
ATOM 565 O O . ARG A 1 71 ? 4.027 -5.07 1.122 1 39.25 71 ARG A O 1
ATOM 572 N N . ALA A 1 72 ? 5.438 -4.027 -0.337 1 36 72 ALA A N 1
ATOM 573 C CA . ALA A 1 72 ? 6.203 -5.262 -0.468 1 36 72 ALA A CA 1
ATOM 574 C C . ALA A 1 72 ? 6.707 -5.742 0.89 1 36 72 ALA A C 1
ATOM 576 O O . ALA A 1 72 ? 6.785 -6.949 1.142 1 36 72 ALA A O 1
ATOM 577 N N . LEU A 1 73 ? 6.969 -4.648 1.692 1 33.84 73 LEU A N 1
ATOM 578 C CA . LEU A 1 73 ? 7.449 -5.008 3.021 1 33.84 73 LEU A CA 1
ATOM 579 C C . LEU A 1 73 ? 6.293 -5.406 3.93 1 33.84 73 LEU A C 1
ATOM 581 O O . LEU A 1 73 ? 6.414 -6.34 4.727 1 33.84 73 LEU A O 1
ATOM 585 N N . ASN A 1 74 ? 5.359 -4.305 4.199 1 34.56 74 ASN A N 1
ATOM 586 C CA . ASN A 1 74 ? 4.301 -4.688 5.125 1 34.56 74 ASN A CA 1
ATOM 587 C C . ASN A 1 74 ? 3.289 -5.621 4.465 1 34.56 74 ASN A C 1
ATOM 589 O O . ASN A 1 74 ? 3.082 -6.746 4.926 1 34.56 74 ASN A O 1
ATOM 593 N N . GLU A 1 75 ? 1.976 -4.879 4.285 1 34.62 75 GLU A N 1
ATOM 594 C CA . GLU A 1 75 ? 0.979 -5.754 3.674 1 34.62 75 GLU A CA 1
ATOM 595 C C . GLU A 1 75 ? 1.427 -6.215 2.291 1 34.62 75 GLU A C 1
ATOM 597 O O . GLU A 1 75 ? 1.871 -5.406 1.474 1 34.62 75 GLU A O 1
ATOM 602 N N . GLN A 1 76 ? 2.123 -7.219 2.158 1 36.69 76 GLN A N 1
ATOM 603 C CA . GLN A 1 76 ? 2.414 -8.078 1.018 1 36.69 76 GLN A CA 1
ATOM 604 C C . GLN A 1 76 ? 1.377 -7.895 -0.088 1 36.69 76 GLN A C 1
ATOM 606 O O . GLN A 1 76 ? 0.295 -8.484 -0.035 1 36.69 76 GLN A O 1
ATOM 611 N N . ASP A 1 77 ? 1.017 -6.633 -0.307 1 35.06 77 ASP A N 1
ATOM 612 C CA . ASP A 1 77 ? 0.273 -6.727 -1.56 1 35.06 77 ASP A CA 1
ATOM 613 C C . ASP A 1 77 ? 1.048 -7.531 -2.6 1 35.06 77 ASP A C 1
ATOM 615 O O . ASP A 1 77 ? 2.035 -7.047 -3.158 1 35.06 77 ASP A O 1
ATOM 619 N N . LEU A 1 78 ? 1.589 -8.562 -2.279 1 35.5 78 LEU A N 1
ATOM 620 C CA . LEU A 1 78 ? 1.953 -9.43 -3.398 1 35.5 78 LEU A CA 1
ATOM 621 C C . LEU A 1 78 ? 1.142 -9.078 -4.641 1 35.5 78 LEU A C 1
ATOM 623 O O . LEU A 1 78 ? -0.054 -9.375 -4.711 1 35.5 78 LEU A O 1
ATOM 627 N N . SER A 1 79 ? 1.174 -7.727 -4.988 1 39.38 79 SER A N 1
ATOM 628 C CA . SER A 1 79 ? 0.67 -7.469 -6.332 1 39.38 79 SER A CA 1
ATOM 629 C C . SER A 1 79 ? 0.637 -8.75 -7.164 1 39.38 79 SER A C 1
ATOM 631 O O . SER A 1 79 ? 1.568 -9.555 -7.109 1 39.38 79 SER A O 1
ATOM 633 N N . ASP A 1 80 ? -0.557 -9.203 -7.285 1 46.91 80 ASP A N 1
ATOM 634 C CA . ASP A 1 80 ? -1.137 -10.242 -8.125 1 46.91 80 ASP A CA 1
ATOM 635 C C . ASP A 1 80 ? -0.563 -10.195 -9.539 1 46.91 80 ASP A C 1
ATOM 637 O O . ASP A 1 80 ? -1.155 -9.586 -10.438 1 46.91 80 ASP A O 1
ATOM 641 N N . TYR A 1 81 ? 0.693 -10.062 -9.523 1 49.59 81 TYR A N 1
ATOM 642 C CA . TYR A 1 81 ? 1.163 -10.227 -10.898 1 49.59 81 TYR A CA 1
ATOM 643 C C . TYR A 1 81 ? 0.583 -11.484 -11.523 1 49.59 81 TYR A C 1
ATOM 645 O O . TYR A 1 81 ? 1.23 -12.539 -11.539 1 49.59 81 TYR A O 1
ATOM 653 N N . PHE A 1 82 ? -0.734 -11.258 -11.766 1 62.75 82 PHE A N 1
ATOM 654 C CA . PHE A 1 82 ? -1.511 -12.266 -12.477 1 62.75 82 PHE A CA 1
ATOM 655 C C . PHE A 1 82 ? -1.445 -12.031 -13.984 1 62.75 82 PHE A C 1
ATOM 657 O O . PHE A 1 82 ? -1.562 -10.891 -14.445 1 62.75 82 PHE A O 1
ATOM 664 N N . ASP A 1 83 ? -0.912 -12.938 -14.656 1 72.94 83 ASP A N 1
ATOM 665 C CA . ASP A 1 83 ? -0.898 -12.805 -16.109 1 72.94 83 ASP A CA 1
ATOM 666 C C . ASP A 1 83 ? -1.354 -14.102 -16.781 1 72.94 83 ASP A C 1
ATOM 668 O O . ASP A 1 83 ? -2.32 -14.102 -17.547 1 72.94 83 ASP A O 1
ATOM 672 N N . GLU A 1 84 ? -0.748 -15.039 -16.391 1 78.69 84 GLU A N 1
ATOM 673 C CA . GLU A 1 84 ? -1.031 -16.312 -17.062 1 78.69 84 GLU A CA 1
ATOM 674 C C . GLU A 1 84 ? -1.432 -17.391 -16.062 1 78.69 84 GLU A C 1
ATOM 676 O O . GLU A 1 84 ? -0.84 -17.484 -14.984 1 78.69 84 GLU A O 1
ATOM 681 N N . TYR A 1 85 ? -2.479 -18.078 -16.5 1 83.5 85 TYR A N 1
ATOM 682 C CA . TYR A 1 85 ? -2.977 -19.188 -15.688 1 83.5 85 TYR A CA 1
ATOM 683 C C . TYR A 1 85 ? -2.885 -20.516 -16.438 1 83.5 85 TYR A C 1
ATOM 685 O O . TYR A 1 85 ? -3.145 -20.562 -17.641 1 83.5 85 TYR A O 1
ATOM 693 N N . TYR A 1 86 ? -2.512 -21.453 -15.828 1 88.62 86 TYR A N 1
ATOM 694 C CA . TYR A 1 86 ? -2.527 -22.828 -16.344 1 88.62 86 TYR A CA 1
ATOM 695 C C . TYR A 1 86 ? -3.689 -23.609 -15.75 1 88.62 86 TYR A C 1
ATOM 697 O O . TYR A 1 86 ? -3.762 -23.812 -14.539 1 88.62 86 TYR A O 1
ATOM 705 N N . ILE A 1 87 ? -4.547 -24 -16.641 1 90.94 87 ILE A N 1
ATOM 706 C CA . ILE A 1 87 ? -5.902 -24.406 -16.266 1 90.94 87 ILE A CA 1
ATOM 707 C C . ILE A 1 87 ? -6.098 -25.891 -16.562 1 90.94 87 ILE A C 1
ATOM 709 O O . ILE A 1 87 ? -5.711 -26.375 -17.625 1 90.94 87 ILE A O 1
ATOM 713 N N . GLY A 1 88 ? -6.629 -26.609 -15.609 1 94.62 88 GLY A N 1
ATOM 714 C CA . GLY A 1 88 ? -6.98 -28 -15.758 1 94.62 88 GLY A CA 1
ATOM 715 C C . GLY A 1 88 ? -8.461 -28.281 -15.539 1 94.62 88 GLY A C 1
ATOM 716 O O . GLY A 1 88 ? -9.125 -27.547 -14.805 1 94.62 88 GLY A O 1
ATOM 717 N N . ALA A 1 89 ? -8.914 -29.344 -16.188 1 94.75 89 ALA A N 1
ATOM 718 C CA . ALA A 1 89 ? -10.312 -29.75 -16.047 1 94.75 89 ALA A CA 1
ATOM 719 C C . ALA A 1 89 ? -10.5 -30.609 -14.797 1 94.75 89 ALA A C 1
ATOM 721 O O . ALA A 1 89 ? -9.727 -31.547 -14.562 1 94.75 89 ALA A O 1
ATOM 722 N N . VAL A 1 90 ? -11.484 -30.25 -14.008 1 97.75 90 VAL A N 1
ATOM 723 C CA . VAL A 1 90 ? -11.852 -31 -12.805 1 97.75 90 VAL A CA 1
ATOM 724 C C . VAL A 1 90 ? -13.359 -31.25 -12.797 1 97.75 90 VAL A C 1
ATOM 726 O O . VAL A 1 90 ? -14.148 -30.328 -13.016 1 97.75 90 VAL A O 1
ATOM 729 N N . SER A 1 91 ? -13.766 -32.469 -12.602 1 98.44 91 SER A N 1
ATOM 730 C CA . SER A 1 91 ? -15.188 -32.781 -12.531 1 98.44 91 SER A CA 1
ATOM 731 C C . SER A 1 91 ? -15.625 -33.062 -11.102 1 98.44 91 SER A C 1
ATOM 733 O O . SER A 1 91 ? -14.953 -33.812 -10.367 1 98.44 91 SER A O 1
ATOM 735 N N . ILE A 1 92 ? -16.766 -32.469 -10.727 1 98.62 92 ILE A N 1
ATOM 736 C CA . ILE A 1 92 ? -17.234 -32.594 -9.352 1 98.62 92 ILE A CA 1
ATOM 737 C C . ILE A 1 92 ? -18.672 -33.094 -9.336 1 98.62 92 ILE A C 1
ATOM 739 O O . ILE A 1 92 ? -19.531 -32.594 -10.078 1 98.62 92 ILE A O 1
ATOM 743 N N . GLY A 1 93 ? -18.906 -34.188 -8.531 1 98.56 93 GLY A N 1
ATOM 744 C CA . GLY A 1 93 ? -20.281 -34.562 -8.219 1 98.56 93 GLY A CA 1
ATOM 745 C C . GLY A 1 93 ? -20.828 -35.625 -9.148 1 98.56 93 GLY A C 1
ATOM 746 O O . GLY A 1 93 ? -20.094 -36.188 -9.977 1 98.56 93 GLY A O 1
ATOM 747 N N . LYS A 1 94 ? -22.047 -35.906 -8.844 1 98.06 94 LYS A N 1
ATOM 748 C CA . LYS A 1 94 ? -22.844 -36.844 -9.648 1 98.06 94 LYS A CA 1
ATOM 749 C C . LYS A 1 94 ? -24.219 -36.219 -9.977 1 98.06 94 LYS A C 1
ATOM 751 O O . LYS A 1 94 ? -25.047 -36.062 -9.086 1 98.06 94 LYS A O 1
ATOM 756 N N . PRO A 1 95 ? -24.594 -36.094 -11.297 1 97.75 95 PRO A N 1
ATOM 757 C CA . PRO A 1 95 ? -23.672 -36.25 -12.414 1 97.75 95 PRO A CA 1
ATOM 758 C C . PRO A 1 95 ? -22.5 -35.281 -12.352 1 97.75 95 PRO A C 1
ATOM 760 O O . PRO A 1 95 ? -22.562 -34.281 -11.625 1 97.75 95 PRO A O 1
ATOM 763 N N . PRO A 1 96 ? -21.453 -35.625 -13.008 1 98.12 96 PRO A N 1
ATOM 764 C CA . PRO A 1 96 ? -20.266 -34.75 -12.938 1 98.12 96 PRO A CA 1
ATOM 765 C C . PRO A 1 96 ? -20.5 -33.375 -13.57 1 98.12 96 PRO A C 1
ATOM 767 O O . PRO A 1 96 ? -21.156 -33.281 -14.602 1 98.12 96 PRO A O 1
ATOM 770 N N . GLN A 1 97 ? -20.062 -32.312 -12.891 1 98.44 97 GLN A N 1
ATOM 771 C CA . GLN A 1 97 ? -19.938 -30.938 -13.398 1 98.44 97 GLN A CA 1
ATOM 772 C C . GLN A 1 97 ? -18.469 -30.578 -13.641 1 98.44 97 GLN A C 1
ATOM 774 O O . GLN A 1 97 ? -17.672 -30.547 -12.711 1 98.44 97 GLN A O 1
ATOM 779 N N . THR A 1 98 ? -18.156 -30.344 -14.891 1 97.31 98 THR A N 1
ATOM 780 C CA . THR A 1 98 ? -16.75 -30.078 -15.227 1 97.31 98 THR A CA 1
ATOM 781 C C . THR A 1 98 ? -16.453 -28.578 -15.117 1 97.31 98 THR A C 1
ATOM 783 O O . THR A 1 98 ? -17.141 -27.766 -15.719 1 97.31 98 THR A O 1
ATOM 786 N N . LEU A 1 99 ? -15.477 -28.266 -14.305 1 97.69 99 LEU A N 1
ATOM 787 C CA . LEU A 1 99 ? -14.969 -26.906 -14.102 1 97.69 99 LEU A CA 1
ATOM 788 C C . LEU A 1 99 ? -13.5 -26.812 -14.516 1 97.69 99 LEU A C 1
ATOM 790 O O . LEU A 1 99 ? -12.805 -27.828 -14.578 1 97.69 99 LEU A O 1
ATOM 794 N N . TYR A 1 100 ? -13.094 -25.656 -14.797 1 93.88 100 TYR A N 1
ATOM 795 C CA . TYR A 1 100 ? -11.727 -25.375 -15.219 1 93.88 100 TYR A CA 1
ATOM 796 C C . TYR A 1 100 ? -10.992 -24.531 -14.188 1 93.88 100 TYR A C 1
ATOM 798 O O . TYR A 1 100 ? -11.25 -23.328 -14.062 1 93.88 100 TYR A O 1
ATOM 806 N N . LEU A 1 101 ? -10.086 -25.188 -13.5 1 96.25 101 LEU A N 1
ATOM 807 C CA . LEU A 1 101 ? -9.477 -24.594 -12.32 1 96.25 101 LEU A CA 1
ATOM 808 C C . LEU A 1 101 ? -8.016 -24.234 -12.586 1 96.25 101 LEU A C 1
ATOM 810 O O . LEU A 1 101 ? -7.336 -24.906 -13.359 1 96.25 101 LEU A O 1
ATOM 814 N N . SER A 1 102 ? -7.574 -23.125 -12.008 1 92.62 102 SER A N 1
ATOM 815 C CA . SER A 1 102 ? -6.152 -22.797 -12.008 1 92.62 102 SER A CA 1
ATOM 816 C C . SER A 1 102 ? -5.363 -23.766 -11.141 1 92.62 102 SER A C 1
ATOM 818 O O . SER A 1 102 ? -5.668 -23.938 -9.953 1 92.62 102 SER A O 1
ATOM 820 N N . MET A 1 103 ? -4.426 -24.453 -11.734 1 93.81 103 MET A N 1
ATOM 821 C CA . MET A 1 103 ? -3.551 -25.359 -10.992 1 93.81 103 MET A CA 1
ATOM 822 C C . MET A 1 103 ? -2.434 -24.594 -10.297 1 93.81 103 MET A C 1
ATOM 824 O O . MET A 1 103 ? -1.569 -24.016 -10.961 1 93.81 103 MET A O 1
ATOM 828 N N . ASP A 1 104 ? -2.441 -24.594 -9.008 1 91.25 104 ASP A N 1
ATOM 829 C CA . ASP A 1 104 ? -1.643 -23.641 -8.25 1 91.25 104 ASP A CA 1
ATOM 830 C C . ASP A 1 104 ? -0.782 -24.344 -7.203 1 91.25 104 ASP A C 1
ATOM 832 O O . ASP A 1 104 ? -1.303 -24.891 -6.234 1 91.25 104 ASP A O 1
ATOM 836 N N . THR A 1 105 ? 0.526 -24.281 -7.352 1 91.56 105 THR A N 1
ATOM 837 C CA . THR A 1 105 ? 1.436 -24.906 -6.391 1 91.56 105 THR A CA 1
ATOM 838 C C . THR A 1 105 ? 1.671 -23.984 -5.199 1 91.56 105 THR A C 1
ATOM 840 O O . THR A 1 105 ? 2.322 -24.375 -4.227 1 91.56 105 THR A O 1
ATOM 843 N N . GLY A 1 106 ? 1.146 -22.781 -5.25 1 86 106 GLY A N 1
ATOM 844 C CA . GLY A 1 106 ? 1.28 -21.828 -4.156 1 86 106 GLY A CA 1
ATOM 845 C C . GLY A 1 106 ? 0.119 -21.875 -3.18 1 86 106 GLY A C 1
ATOM 846 O O . GLY A 1 106 ? -0.013 -21 -2.322 1 86 106 GLY A O 1
ATOM 847 N N . SER A 1 107 ? -0.771 -22.766 -3.338 1 87.5 107 SER A N 1
ATOM 848 C CA . SER A 1 107 ? -1.88 -23.016 -2.424 1 87.5 107 SER A CA 1
ATOM 849 C C . SER A 1 107 ? -2.207 -24.5 -2.35 1 87.5 107 SER A C 1
ATOM 851 O O . SER A 1 107 ? -1.664 -25.297 -3.113 1 87.5 107 SER A O 1
ATOM 853 N N . SER A 1 108 ? -3.104 -24.812 -1.337 1 90.31 108 SER A N 1
ATOM 854 C CA . SER A 1 108 ? -3.338 -26.25 -1.17 1 90.31 108 SER A CA 1
ATOM 855 C C . SER A 1 108 ? -4.828 -26.578 -1.245 1 90.31 108 SER A C 1
ATOM 857 O O . SER A 1 108 ? -5.203 -27.719 -1.506 1 90.31 108 SER A O 1
ATOM 859 N N . ASN A 1 109 ? -5.641 -25.609 -0.999 1 92.88 109 ASN A N 1
ATOM 860 C CA . ASN A 1 109 ? -7.078 -25.859 -1.014 1 92.88 109 ASN A CA 1
ATOM 861 C C . ASN A 1 109 ? -7.629 -25.891 -2.436 1 92.88 109 ASN A C 1
ATOM 863 O O . ASN A 1 109 ? -7.023 -25.328 -3.35 1 92.88 109 ASN A O 1
ATOM 867 N N . VAL A 1 110 ? -8.727 -26.609 -2.547 1 96.62 110 VAL A N 1
ATOM 868 C CA . VAL A 1 110 ? -9.555 -26.5 -3.742 1 96.62 110 VAL A CA 1
ATOM 869 C C . VAL A 1 110 ? -10.812 -25.688 -3.434 1 96.62 110 VAL A C 1
ATOM 871 O O . VAL A 1 110 ? -11.414 -25.859 -2.371 1 96.62 110 VAL A O 1
ATOM 874 N N . TRP A 1 111 ? -11.125 -24.828 -4.305 1 96.94 111 TRP A N 1
ATOM 875 C CA . TRP A 1 111 ? -12.414 -24.156 -4.195 1 96.94 111 TRP A CA 1
ATOM 876 C C . TRP A 1 111 ? -12.969 -23.812 -5.574 1 96.94 111 TRP A C 1
ATOM 878 O O . TRP A 1 111 ? -12.211 -23.703 -6.543 1 96.94 111 TRP A O 1
ATOM 888 N N . VAL A 1 112 ? -14.297 -23.766 -5.672 1 98.06 112 VAL A N 1
ATOM 889 C CA . VAL A 1 112 ? -15.016 -23.438 -6.895 1 98.06 112 VAL A CA 1
ATOM 890 C C . VAL A 1 112 ? -16.078 -22.391 -6.598 1 98.06 112 VAL A C 1
ATOM 892 O O . VAL A 1 112 ? -16.438 -22.156 -5.438 1 98.06 112 VAL A O 1
ATOM 895 N N . ILE A 1 113 ? -16.516 -21.766 -7.637 1 96.88 113 ILE A N 1
ATOM 896 C CA . ILE A 1 113 ? -17.531 -20.734 -7.473 1 96.88 113 ILE A CA 1
ATOM 897 C C . ILE A 1 113 ? -18.922 -21.359 -7.406 1 96.88 113 ILE A C 1
ATOM 899 O O . ILE A 1 113 ? -19.266 -22.203 -8.242 1 96.88 113 ILE A O 1
ATOM 903 N N . ASP A 1 114 ? -19.641 -20.938 -6.402 1 97.19 114 ASP A N 1
ATOM 904 C CA . ASP A 1 114 ? -21.016 -21.422 -6.188 1 97.19 114 ASP A CA 1
ATOM 905 C C . ASP A 1 114 ? -21.969 -20.828 -7.219 1 97.19 114 ASP A C 1
ATOM 907 O O . ASP A 1 114 ? -21.875 -19.656 -7.555 1 97.19 114 ASP A O 1
ATOM 911 N N . SER A 1 115 ? -22.891 -21.641 -7.691 1 96.5 115 SER A N 1
ATOM 912 C CA . SER A 1 115 ? -23.906 -21.156 -8.641 1 96.5 115 SER A CA 1
ATOM 913 C C . SER A 1 115 ? -24.719 -20.016 -8.047 1 96.5 115 SER A C 1
ATOM 915 O O . SER A 1 115 ? -25.312 -19.234 -8.781 1 96.5 115 SER A O 1
ATOM 917 N N . SER A 1 116 ? -24.719 -19.859 -6.781 1 92.44 116 SER A N 1
ATOM 918 C CA . SER A 1 116 ? -25.484 -18.797 -6.121 1 92.44 116 SER A CA 1
ATOM 919 C C . SER A 1 116 ? -24.719 -17.484 -6.09 1 92.44 116 SER A C 1
ATOM 921 O O . SER A 1 116 ? -25.281 -16.438 -5.766 1 92.44 116 SER A O 1
ATOM 923 N N . CYS A 1 117 ? -23.422 -17.562 -6.336 1 93.25 117 CYS A N 1
ATOM 924 C CA . CYS A 1 117 ? -22.641 -16.328 -6.398 1 93.25 117 CYS A CA 1
ATOM 925 C C . CYS A 1 117 ? -23.172 -15.414 -7.496 1 93.25 117 CYS A C 1
ATOM 927 O O . CYS A 1 117 ? -23.078 -15.742 -8.68 1 93.25 117 CYS A O 1
ATOM 929 N N . SER A 1 118 ? -23.641 -14.258 -7.184 1 86.06 118 SER A N 1
ATOM 930 C CA . SER A 1 118 ? -24.391 -13.461 -8.141 1 86.06 118 SER A CA 1
ATOM 931 C C . SER A 1 118 ? -23.656 -12.172 -8.492 1 86.06 118 SER A C 1
ATOM 933 O O . SER A 1 118 ? -24.094 -11.43 -9.375 1 86.06 118 SER A O 1
ATOM 935 N N . GLN A 1 119 ? -22.594 -11.891 -7.867 1 82.44 119 GLN A N 1
ATOM 936 C CA . GLN A 1 119 ? -21.812 -10.703 -8.203 1 82.44 119 GLN A CA 1
ATOM 937 C C . GLN A 1 119 ? -21.25 -10.797 -9.617 1 82.44 119 GLN A C 1
ATOM 939 O O . GLN A 1 119 ? -21.016 -11.898 -10.133 1 82.44 119 GLN A O 1
ATOM 944 N N . LYS A 1 120 ? -20.969 -9.719 -10.281 1 80.94 120 LYS A N 1
ATOM 945 C CA . LYS A 1 120 ? -20.516 -9.688 -11.672 1 80.94 120 LYS A CA 1
ATOM 946 C C . LYS A 1 120 ? -19.203 -10.453 -11.836 1 80.94 120 LYS A C 1
ATOM 948 O O . LYS A 1 120 ? -19 -11.148 -12.836 1 80.94 120 LYS A O 1
ATOM 953 N N . GLN A 1 121 ? -18.359 -10.344 -10.844 1 83.56 121 GLN A N 1
ATOM 954 C CA . GLN A 1 121 ? -17.078 -11.016 -10.938 1 83.56 121 GLN A CA 1
ATOM 955 C C . GLN A 1 121 ? -17.234 -12.531 -10.875 1 83.56 121 GLN A C 1
ATOM 957 O O . GLN A 1 121 ? -16.359 -13.281 -11.305 1 83.56 121 GLN A O 1
ATOM 962 N N . CYS A 1 122 ? -18.391 -13.039 -10.367 1 90.38 122 CYS A N 1
ATOM 963 C CA . CYS A 1 122 ? -18.656 -14.469 -10.312 1 90.38 122 CYS A CA 1
ATOM 964 C C . CYS A 1 122 ? -19.047 -15.008 -11.68 1 90.38 122 CYS A C 1
ATOM 966 O O . CYS A 1 122 ? -18.922 -16.203 -11.945 1 90.38 122 CYS A O 1
ATOM 968 N N . THR A 1 123 ? -19.516 -14.203 -12.492 1 88.62 123 THR A N 1
ATOM 969 C CA . THR A 1 123 ? -19.875 -14.594 -13.844 1 88.62 123 THR A CA 1
ATOM 970 C C . THR A 1 123 ? -18.703 -14.406 -14.805 1 88.62 123 THR A C 1
ATOM 972 O O . THR A 1 123 ? -18.531 -15.18 -15.742 1 88.62 123 THR A O 1
ATOM 975 N N . GLY A 1 124 ? -17.859 -13.438 -14.477 1 86.44 124 GLY A N 1
ATOM 976 C CA . GLY A 1 124 ? -16.734 -13.109 -15.344 1 86.44 124 GLY A CA 1
ATOM 977 C C . GLY A 1 124 ? -16.969 -11.875 -16.188 1 86.44 124 GLY A C 1
ATOM 978 O O . GLY A 1 124 ? -18.094 -11.633 -16.641 1 86.44 124 GLY A O 1
ATOM 979 N N . TYR A 1 125 ? -15.953 -11.078 -16.281 1 79.75 125 TYR A N 1
ATOM 980 C CA . TYR A 1 125 ? -16.016 -9.898 -17.125 1 79.75 125 TYR A CA 1
ATOM 981 C C . TYR A 1 125 ? -15.719 -10.25 -18.578 1 79.75 125 TYR A C 1
ATOM 983 O O . TYR A 1 125 ? -15.297 -11.375 -18.875 1 79.75 125 TYR A O 1
ATOM 991 N N . ALA A 1 126 ? -15.977 -9.344 -19.5 1 69.38 126 ALA A N 1
ATOM 992 C CA . ALA A 1 126 ? -15.781 -9.57 -20.938 1 69.38 126 ALA A CA 1
ATOM 993 C C . ALA A 1 126 ? -14.336 -9.93 -21.234 1 69.38 126 ALA A C 1
ATOM 995 O O . ALA A 1 126 ? -14.062 -10.711 -22.156 1 69.38 126 ALA A O 1
ATOM 996 N N . SER A 1 127 ? -13.453 -9.539 -20.406 1 64.12 127 SER A N 1
ATOM 997 C CA . SER A 1 127 ? -12.031 -9.773 -20.641 1 64.12 127 SER A CA 1
ATOM 998 C C . SER A 1 127 ? -11.602 -11.141 -20.141 1 64.12 127 SER A C 1
ATOM 1000 O O . SER A 1 127 ? -10.461 -11.562 -20.359 1 64.12 127 SER A O 1
ATOM 1002 N N . SER A 1 128 ? -12.547 -11.922 -19.547 1 72.56 128 SER A N 1
ATOM 1003 C CA . SER A 1 128 ? -12.172 -13.219 -18.984 1 72.56 128 SER A CA 1
ATOM 1004 C C . SER A 1 128 ? -12.227 -14.32 -20.031 1 72.56 128 SER A C 1
ATOM 1006 O O . SER A 1 128 ? -12.023 -15.492 -19.719 1 72.56 128 SER A O 1
ATOM 1008 N N . HIS A 1 129 ? -12.25 -14.156 -21.312 1 69 129 HIS A N 1
ATOM 1009 C CA . HIS A 1 129 ? -12.289 -15.086 -22.438 1 69 129 HIS A CA 1
ATOM 1010 C C . HIS A 1 129 ? -13.633 -15.812 -22.5 1 69 129 HIS A C 1
ATOM 1012 O O . HIS A 1 129 ? -14.164 -16.047 -23.594 1 69 129 HIS A O 1
ATOM 1018 N N . ARG A 1 130 ? -14.078 -16.266 -21.312 1 76.69 130 ARG A N 1
ATOM 1019 C CA . ARG A 1 130 ? -15.336 -17.016 -21.234 1 76.69 130 ARG A CA 1
ATOM 1020 C C . ARG A 1 130 ? -16.062 -16.75 -19.938 1 76.69 130 ARG A C 1
ATOM 1022 O O . ARG A 1 130 ? -15.453 -16.344 -18.938 1 76.69 130 ARG A O 1
ATOM 1029 N N . PRO A 1 131 ? -17.391 -16.922 -20.031 1 82.44 131 PRO A N 1
ATOM 1030 C CA . PRO A 1 131 ? -18.094 -16.891 -18.75 1 82.44 131 PRO A CA 1
ATOM 1031 C C . PRO A 1 131 ? -17.656 -18 -17.797 1 82.44 131 PRO A C 1
ATOM 1033 O O . PRO A 1 131 ? -17.25 -19.078 -18.25 1 82.44 131 PRO A O 1
ATOM 1036 N N . LYS A 1 132 ? -17.812 -17.797 -16.656 1 91.81 132 LYS A N 1
ATOM 1037 C CA . LYS A 1 132 ? -17.406 -18.766 -15.648 1 91.81 132 LYS A CA 1
ATOM 1038 C C . LYS A 1 132 ? -18.422 -19.891 -15.531 1 91.81 132 LYS A C 1
ATOM 1040 O O . LYS A 1 132 ? -19.625 -19.656 -15.617 1 91.81 132 LYS A O 1
ATOM 1045 N N . ILE A 1 133 ? -17.953 -21.047 -15.422 1 94.12 133 ILE A N 1
ATOM 1046 C CA . ILE A 1 133 ? -18.781 -22.203 -15.055 1 94.12 133 ILE A CA 1
ATOM 1047 C C . ILE A 1 133 ? -18.844 -22.328 -13.539 1 94.12 133 ILE A C 1
ATOM 1049 O O . ILE A 1 133 ? -17.797 -22.391 -12.867 1 94.12 133 ILE A O 1
ATOM 1053 N N . LYS A 1 134 ? -20.031 -22.312 -13.078 1 97.12 134 LYS A N 1
ATOM 1054 C CA . LYS A 1 134 ? -20.234 -22.359 -11.633 1 97.12 134 LYS A CA 1
ATOM 1055 C C . LYS A 1 134 ? -20.688 -23.75 -11.195 1 97.12 134 LYS A C 1
ATOM 1057 O O . LYS A 1 134 ? -21.344 -24.469 -11.961 1 97.12 134 LYS A O 1
ATOM 1062 N N . PHE A 1 135 ? -20.344 -24.109 -10.008 1 98.5 135 PHE A N 1
ATOM 1063 C CA . PHE A 1 135 ? -20.766 -25.391 -9.438 1 98.5 135 PHE A CA 1
ATOM 1064 C C . PHE A 1 135 ? -22.156 -25.25 -8.812 1 98.5 135 PHE A C 1
ATOM 1066 O O . PHE A 1 135 ? -22.391 -24.344 -8.016 1 98.5 135 PHE A O 1
ATOM 1073 N N . SER A 1 136 ? -22.984 -26.125 -9.195 1 97.88 136 SER A N 1
ATOM 1074 C CA . SER A 1 136 ? -24.328 -26.188 -8.617 1 97.88 136 SER A CA 1
ATOM 1075 C C . SER A 1 136 ? -24.438 -27.328 -7.613 1 97.88 136 SER A C 1
ATOM 1077 O O . SER A 1 136 ? -24.688 -28.484 -8 1 97.88 136 SER A O 1
ATOM 1079 N N . PRO A 1 137 ? -24.406 -27 -6.332 1 97.56 137 PRO A N 1
ATOM 1080 C CA . PRO A 1 137 ? -24.531 -28.062 -5.332 1 97.56 137 PRO A CA 1
ATOM 1081 C C . PRO A 1 137 ? -25.812 -28.875 -5.484 1 97.56 137 PRO A C 1
ATOM 1083 O O . PRO A 1 137 ? -25.797 -30.094 -5.32 1 97.56 137 PRO A O 1
ATOM 1086 N N . SER A 1 138 ? -26.891 -28.25 -5.82 1 97.31 138 SER A N 1
ATOM 1087 C CA . SER A 1 138 ? -28.188 -28.906 -5.91 1 97.31 138 SER A CA 1
ATOM 1088 C C . SER A 1 138 ? -28.234 -29.875 -7.082 1 97.31 138 SER A C 1
ATOM 1090 O O . SER A 1 138 ? -29.078 -30.781 -7.113 1 97.31 138 SER A O 1
ATOM 1092 N N . ALA A 1 139 ? -2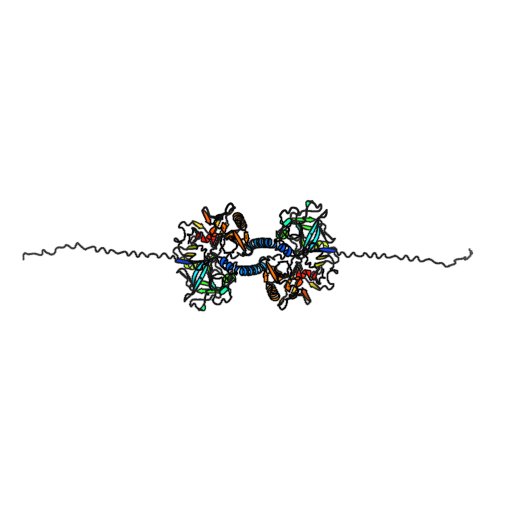7.375 -29.703 -8.07 1 97.75 139 ALA A N 1
ATOM 1093 C CA . ALA A 1 139 ? -27.359 -30.562 -9.25 1 97.75 139 ALA A CA 1
ATOM 1094 C C . ALA A 1 139 ? -26.547 -31.828 -9.008 1 97.75 139 ALA A C 1
ATOM 1096 O O . ALA A 1 139 ? -26.547 -32.75 -9.844 1 97.75 139 ALA A O 1
ATOM 1097 N N . SER A 1 140 ? -25.875 -31.906 -7.914 1 98.38 140 SER A N 1
ATOM 1098 C CA . SER A 1 140 ? -25.094 -33.094 -7.566 1 98.38 140 SER A CA 1
ATOM 1099 C C . SER A 1 140 ? -25.812 -33.938 -6.5 1 98.38 140 SER A C 1
ATOM 1101 O O . SER A 1 140 ? -26.078 -33.438 -5.402 1 98.38 140 SER A O 1
ATOM 1103 N N . LYS A 1 141 ? -26 -35.156 -6.684 1 98.06 141 LYS A N 1
ATOM 1104 C CA . LYS A 1 141 ? -26.641 -36.062 -5.738 1 98.06 141 LYS A CA 1
ATOM 1105 C C . LYS A 1 141 ? -25.688 -36.469 -4.613 1 98.06 141 LYS A C 1
ATOM 1107 O O . LYS A 1 141 ? -26.109 -36.938 -3.568 1 98.06 141 LYS A O 1
ATOM 1112 N N . THR A 1 142 ? -24.469 -36.281 -4.801 1 98.38 142 THR A N 1
ATOM 1113 C CA . THR A 1 142 ? -23.5 -36.75 -3.826 1 98.38 142 THR A CA 1
ATOM 1114 C C . THR A 1 142 ? -22.938 -35.562 -3.01 1 98.38 142 THR A C 1
ATOM 1116 O O . THR A 1 142 ? -22.125 -35.781 -2.113 1 98.38 142 THR A O 1
ATOM 1119 N N . PHE A 1 143 ? -23.438 -34.375 -3.311 1 98.44 143 PHE A N 1
ATOM 1120 C CA . PHE A 1 143 ? -22.938 -33.219 -2.59 1 98.44 143 PHE A CA 1
ATOM 1121 C C . PHE A 1 143 ? -23.469 -33.188 -1.162 1 98.44 143 PHE A C 1
ATOM 1123 O O . PHE A 1 143 ? -24.656 -33.438 -0.932 1 98.44 143 PHE A O 1
ATOM 1130 N N . LYS A 1 144 ? -22.562 -32.938 -0.165 1 97.94 144 LYS A N 1
ATOM 1131 C CA . LYS A 1 144 ? -22.906 -32.688 1.232 1 97.94 144 LYS A CA 1
ATOM 1132 C C . LYS A 1 144 ? -22.359 -31.344 1.707 1 97.94 144 LYS A C 1
ATOM 1134 O O . LYS A 1 144 ? -21.156 -31.141 1.764 1 97.94 144 LYS A O 1
ATOM 1139 N N . LYS A 1 145 ? -23.266 -30.484 2.031 1 96.12 145 LYS A N 1
ATOM 1140 C CA . LYS A 1 145 ? -22.859 -29.203 2.568 1 96.12 145 LYS A CA 1
ATOM 1141 C C . LYS A 1 145 ? -22.297 -29.344 3.979 1 96.12 145 LYS A C 1
ATOM 1143 O O . LYS A 1 145 ? -22.828 -30.094 4.793 1 96.12 145 LYS A O 1
ATOM 1148 N N . ILE A 1 146 ? -21.219 -28.672 4.219 1 92.44 146 ILE A N 1
ATOM 1149 C CA . ILE A 1 146 ? -20.609 -28.594 5.547 1 92.44 146 ILE A CA 1
ATOM 1150 C C . ILE A 1 146 ? -20.828 -27.188 6.129 1 92.44 146 ILE A C 1
ATOM 1152 O O . ILE A 1 146 ? -20.516 -26.188 5.488 1 92.44 146 ILE A O 1
ATOM 1156 N N . PRO A 1 147 ? -21.422 -26.984 7.242 1 85.69 147 PRO A N 1
ATOM 1157 C CA . PRO A 1 147 ? -21.766 -25.672 7.816 1 85.69 147 PRO A CA 1
ATOM 1158 C C . PRO A 1 147 ? -20.531 -24.844 8.172 1 85.69 147 PRO A C 1
ATOM 1160 O O . PRO A 1 147 ? -20.641 -23.656 8.477 1 85.69 147 PRO A O 1
ATOM 1163 N N . GLN A 1 148 ? -19.453 -25.281 7.941 1 86.19 148 GLN A N 1
ATOM 1164 C CA . GLN A 1 148 ? -18.219 -24.531 8.211 1 86.19 148 GLN A CA 1
ATOM 1165 C C . GLN A 1 148 ? -17.938 -23.531 7.102 1 86.19 148 GLN A C 1
ATOM 1167 O O . GLN A 1 148 ? -18.031 -23.859 5.914 1 86.19 148 GLN A O 1
ATOM 1172 N N . GLY A 1 149 ? -17.609 -22.25 7.523 1 86.44 149 GLY A N 1
ATOM 1173 C CA . GLY A 1 149 ? -17.25 -21.234 6.555 1 86.44 149 GLY A CA 1
ATOM 1174 C C . GLY A 1 149 ? -15.859 -21.422 5.977 1 86.44 149 GLY A C 1
ATOM 1175 O O . GLY A 1 149 ? -15.016 -22.094 6.582 1 86.44 149 GLY A O 1
ATOM 1176 N N . PHE A 1 150 ? -15.781 -20.906 4.75 1 86.12 150 PHE A N 1
ATOM 1177 C CA . PHE A 1 150 ? -14.523 -20.953 4.012 1 86.12 150 PHE A CA 1
ATOM 1178 C C . PHE A 1 150 ? -14.062 -19.531 3.652 1 86.12 150 PHE A C 1
ATOM 1180 O O . PHE A 1 150 ? -14.883 -18.688 3.285 1 86.12 150 PHE A O 1
ATOM 1187 N N . SER A 1 151 ? -12.781 -19.172 3.922 1 82.5 151 SER A N 1
ATOM 1188 C CA . SER A 1 151 ? -12.258 -17.891 3.467 1 82.5 151 SER A CA 1
ATOM 1189 C C . SER A 1 151 ? -10.781 -18 3.096 1 82.5 151 SER A C 1
ATOM 1191 O O . SER A 1 151 ? -9.961 -18.406 3.914 1 82.5 151 SER A O 1
ATOM 1193 N N . MET A 1 152 ? -10.57 -17.75 1.87 1 80.62 152 MET A N 1
ATOM 1194 C CA . MET A 1 152 ? -9.195 -17.719 1.378 1 80.62 152 MET A CA 1
ATOM 1195 C C . MET A 1 152 ? -8.789 -16.297 0.988 1 80.62 152 MET A C 1
ATOM 1197 O O . MET A 1 152 ? -9.516 -15.617 0.262 1 80.62 152 MET A O 1
ATOM 1201 N N . LYS A 1 153 ? -7.723 -15.898 1.567 1 67.88 153 LYS A N 1
ATOM 1202 C CA . LYS A 1 153 ? -7.215 -14.555 1.273 1 67.88 153 LYS A CA 1
ATOM 1203 C C . LYS A 1 153 ? -5.984 -14.617 0.375 1 67.88 153 LYS A C 1
ATOM 1205 O O . LYS A 1 153 ? -5.102 -15.461 0.578 1 67.88 153 LYS A O 1
ATOM 1210 N N . TYR A 1 154 ? -6.172 -13.984 -0.705 1 63.12 154 TYR A N 1
ATOM 1211 C CA . TYR A 1 154 ? -5.059 -13.773 -1.623 1 63.12 154 TYR A CA 1
ATOM 1212 C C . TYR A 1 154 ? -4.605 -12.32 -1.613 1 63.12 154 TYR A C 1
ATOM 1214 O O . TYR A 1 154 ? -5.234 -11.469 -0.971 1 63.12 154 TYR A O 1
ATOM 1222 N N . ASN A 1 155 ? -3.523 -12.047 -2.154 1 52.97 155 ASN A N 1
ATOM 1223 C CA . ASN A 1 155 ? -3.047 -10.672 -2.223 1 52.97 155 ASN A CA 1
ATOM 1224 C C . ASN A 1 155 ? -4.039 -9.773 -2.953 1 52.97 155 ASN A C 1
ATOM 1226 O O . ASN A 1 155 ? -4.207 -8.602 -2.59 1 52.97 155 ASN A O 1
ATOM 1230 N N . THR A 1 156 ? -4.598 -10.328 -3.957 1 51.72 156 THR A N 1
ATOM 1231 C CA . THR A 1 156 ? -5.457 -9.562 -4.848 1 51.72 156 THR A CA 1
ATOM 1232 C C . THR A 1 156 ? -6.906 -9.602 -4.371 1 51.72 156 THR A C 1
ATOM 1234 O O . THR A 1 156 ? -7.742 -8.82 -4.836 1 51.72 156 THR A O 1
ATOM 1237 N N . GLY A 1 157 ? -7.215 -10.516 -3.49 1 62.44 157 GLY A N 1
ATOM 1238 C CA . GLY A 1 157 ? -8.609 -10.68 -3.109 1 62.44 157 GLY A CA 1
ATOM 1239 C C . GLY A 1 157 ? -8.867 -11.93 -2.297 1 62.44 157 GLY A C 1
ATOM 1240 O O . GLY A 1 157 ? -7.934 -12.516 -1.743 1 62.44 157 GLY A O 1
ATOM 1241 N N . SER A 1 158 ? -10.102 -12.016 -2.109 1 75.12 158 SER A N 1
ATOM 1242 C CA . SER A 1 158 ? -10.492 -13.172 -1.309 1 75.12 158 SER A CA 1
ATOM 1243 C C . SER A 1 158 ? -11.625 -13.953 -1.97 1 75.12 158 SER A C 1
ATOM 1245 O O . SER A 1 158 ? -12.281 -13.445 -2.881 1 75.12 158 SER A O 1
ATOM 1247 N N . ALA A 1 159 ? -11.672 -15.164 -1.67 1 86.12 159 ALA A N 1
ATOM 1248 C CA . ALA A 1 159 ? -12.82 -16.016 -1.945 1 86.12 159 ALA A CA 1
ATOM 1249 C C . ALA A 1 159 ? -13.406 -16.578 -0.654 1 86.12 159 ALA A C 1
ATOM 1251 O O . ALA A 1 159 ? -12.672 -17.031 0.227 1 86.12 159 ALA A O 1
ATOM 1252 N N . SER A 1 160 ? -14.711 -16.359 -0.54 1 88.94 160 SER A N 1
ATOM 1253 C CA . SER A 1 160 ? -15.336 -16.844 0.691 1 88.94 160 SER A CA 1
ATOM 1254 C C . SER A 1 160 ? -16.672 -17.531 0.407 1 88.94 160 SER A C 1
ATOM 1256 O O . SER A 1 160 ? -17.281 -17.281 -0.632 1 88.94 160 SER A O 1
ATOM 1258 N N . GLY A 1 161 ? -17.062 -18.422 1.325 1 92.56 161 GLY A N 1
ATOM 1259 C CA . GLY A 1 161 ? -18.281 -19.203 1.237 1 92.56 161 GLY A CA 1
ATOM 1260 C C . GLY A 1 161 ? -18.391 -20.266 2.309 1 92.56 161 GLY A C 1
ATOM 1261 O O . GLY A 1 161 ? -18.266 -19.984 3.5 1 92.56 161 GLY A O 1
ATOM 1262 N N . TYR A 1 162 ? -18.641 -21.484 1.79 1 92.75 162 TYR A N 1
ATOM 1263 C CA . TYR A 1 162 ? -18.766 -22.609 2.707 1 92.75 162 TYR A CA 1
ATOM 1264 C C . TYR A 1 162 ? -18.047 -23.844 2.168 1 92.75 162 TYR A C 1
ATOM 1266 O O . TYR A 1 162 ? -17.672 -23.875 0.995 1 92.75 162 TYR A O 1
ATOM 1274 N N . TYR A 1 163 ? -17.781 -24.828 3.076 1 96.38 163 TYR A N 1
ATOM 1275 C CA . TYR A 1 163 ? -17.188 -26.078 2.629 1 96.38 163 TYR A CA 1
ATOM 1276 C C . TYR A 1 163 ? -18.266 -27.062 2.199 1 96.38 163 TYR A C 1
ATOM 1278 O O . TYR A 1 163 ? -19.391 -27.031 2.703 1 96.38 163 TYR A O 1
ATOM 1286 N N . GLY A 1 164 ? -17.953 -27.891 1.278 1 97.94 164 GLY A N 1
ATOM 1287 C CA . GLY A 1 164 ? -18.734 -29.062 0.896 1 97.94 164 GLY A CA 1
ATOM 1288 C C . GLY A 1 164 ? -17.859 -30.281 0.606 1 97.94 164 GLY A C 1
ATOM 1289 O O . GLY A 1 164 ? -16.641 -30.172 0.544 1 97.94 164 GLY A O 1
ATOM 1290 N N . LYS A 1 165 ? -18.547 -31.406 0.561 1 98.25 165 LYS A N 1
ATOM 1291 C CA . LYS A 1 165 ? -17.906 -32.656 0.146 1 98.25 165 LYS A CA 1
ATOM 1292 C C . LYS A 1 165 ? -18.594 -33.25 -1.081 1 98.25 165 LYS A C 1
ATOM 1294 O O . LYS A 1 165 ? -19.812 -33.188 -1.201 1 98.25 165 LYS A O 1
ATOM 1299 N N . ASP A 1 166 ? -17.828 -33.75 -1.992 1 98.69 166 ASP A N 1
ATOM 1300 C CA . ASP A 1 166 ? -18.359 -34.375 -3.195 1 98.69 166 ASP A CA 1
ATOM 1301 C C . ASP A 1 166 ? -17.297 -35.25 -3.873 1 98.69 166 ASP A C 1
ATOM 1303 O O . ASP A 1 166 ? -16.156 -35.312 -3.414 1 98.69 166 ASP A O 1
ATOM 1307 N N . ILE A 1 167 ? -17.688 -36.031 -4.848 1 98.56 167 ILE A N 1
ATOM 1308 C CA . ILE A 1 167 ? -16.734 -36.75 -5.691 1 98.56 167 ILE A CA 1
ATOM 1309 C C . ILE A 1 167 ? -15.969 -35.75 -6.562 1 98.56 167 ILE A C 1
ATOM 1311 O O . ILE A 1 167 ? -16.562 -34.906 -7.234 1 98.56 167 ILE A O 1
ATOM 1315 N N . VAL A 1 168 ? -14.688 -35.781 -6.496 1 98.5 168 VAL A N 1
ATOM 1316 C CA . VAL A 1 168 ? -13.844 -34.938 -7.34 1 98.5 168 VAL A CA 1
ATOM 1317 C C . VAL A 1 168 ? -12.992 -35.844 -8.258 1 98.5 168 VAL A C 1
ATOM 1319 O O . VAL A 1 168 ? -12.336 -36.75 -7.793 1 98.5 168 VAL A O 1
ATOM 1322 N N . ARG A 1 169 ? -13.086 -35.594 -9.562 1 97.69 169 ARG A N 1
ATOM 1323 C CA . ARG A 1 169 ? -12.328 -36.312 -10.57 1 97.69 169 ARG A CA 1
ATOM 1324 C C . ARG A 1 169 ? -11.383 -35.406 -11.328 1 97.69 169 ARG A C 1
ATOM 1326 O O . ARG A 1 169 ? -11.758 -34.281 -11.695 1 97.69 169 ARG A O 1
ATOM 1333 N N . PHE A 1 170 ? -10.164 -35.812 -11.484 1 96.62 170 PHE A N 1
ATOM 1334 C CA . PHE A 1 170 ? -9.156 -35.094 -12.258 1 96.62 170 PHE A CA 1
ATOM 1335 C C . PHE A 1 170 ? -8.086 -36.031 -12.766 1 96.62 170 PHE A C 1
ATOM 1337 O O . PHE A 1 170 ? -7.695 -36.969 -12.07 1 96.62 170 PHE A O 1
ATOM 1344 N N . ALA A 1 171 ? -7.656 -35.906 -14 1 94.69 171 ALA A N 1
ATOM 1345 C CA . ALA A 1 171 ? -6.57 -36.688 -14.617 1 94.69 171 ALA A CA 1
ATOM 1346 C C . ALA A 1 171 ? -6.863 -38.188 -14.578 1 94.69 171 ALA A C 1
ATOM 1348 O O . ALA A 1 171 ? -5.945 -39 -14.461 1 94.69 171 ALA A O 1
ATOM 1349 N N . GLY A 1 172 ? -8.094 -38.531 -14.586 1 92.62 172 GLY A N 1
ATOM 1350 C CA . GLY A 1 172 ? -8.461 -39.906 -14.523 1 92.62 172 GLY A CA 1
ATOM 1351 C C . GLY A 1 172 ? -8.508 -40.469 -13.102 1 92.62 172 GLY A C 1
ATOM 1352 O O . GLY A 1 172 ? -8.836 -41.625 -12.891 1 92.62 172 GLY A O 1
ATOM 1353 N N . LEU A 1 173 ? -8.227 -39.625 -12.148 1 94.62 173 LEU A N 1
ATOM 1354 C CA . LEU A 1 173 ? -8.281 -39.969 -10.734 1 94.62 173 LEU A CA 1
ATOM 1355 C C . LEU A 1 173 ? -9.617 -39.562 -10.125 1 94.62 173 LEU A C 1
ATOM 1357 O O . LEU A 1 173 ? -10.32 -38.719 -10.68 1 94.62 173 LEU A O 1
ATOM 1361 N N . GLN A 1 174 ? -9.961 -40.25 -9.008 1 95.88 174 GLN A N 1
ATOM 1362 C CA . GLN A 1 174 ? -11.227 -39.938 -8.344 1 95.88 174 GLN A CA 1
ATOM 1363 C C . GLN A 1 174 ? -11.062 -39.969 -6.828 1 95.88 174 GLN A C 1
ATOM 1365 O O . GLN A 1 174 ? -10.445 -40.875 -6.273 1 95.88 174 GLN A O 1
ATOM 1370 N N . VAL A 1 175 ? -11.539 -38.938 -6.176 1 97.25 175 VAL A N 1
ATOM 1371 C CA . VAL A 1 175 ? -11.633 -38.875 -4.723 1 97.25 175 VAL A CA 1
ATOM 1372 C C . VAL A 1 175 ? -13.102 -38.844 -4.305 1 97.25 175 VAL A C 1
ATOM 1374 O O . VAL A 1 175 ? -13.828 -37.906 -4.66 1 97.25 175 VAL A O 1
ATOM 1377 N N . GLU A 1 176 ? -13.609 -39.719 -3.541 1 96.56 176 GLU A N 1
ATOM 1378 C CA . GLU A 1 176 ? -15.031 -39.969 -3.287 1 96.56 176 GLU A CA 1
ATOM 1379 C C . GLU A 1 176 ? -15.609 -38.875 -2.367 1 96.56 176 GLU A C 1
ATOM 1381 O O . GLU A 1 176 ? -16.766 -38.469 -2.523 1 96.56 176 GLU A O 1
ATOM 1386 N N . GLU A 1 177 ? -14.969 -38.406 -1.386 1 96.69 177 GLU A N 1
ATOM 1387 C CA . GLU A 1 177 ? -15.461 -37.469 -0.405 1 96.69 177 GLU A CA 1
ATOM 1388 C C . GLU A 1 177 ? -14.453 -36.344 -0.162 1 96.69 177 GLU A C 1
ATOM 1390 O O . GLU A 1 177 ? -14.062 -36.094 0.98 1 96.69 177 GLU A O 1
ATOM 1395 N N . GLN A 1 178 ? -14.227 -35.656 -1.276 1 98.06 178 GLN A N 1
ATOM 1396 C CA . GLN A 1 178 ? -13.258 -34.562 -1.163 1 98.06 178 GLN A CA 1
ATOM 1397 C C . GLN A 1 178 ? -13.906 -33.312 -0.593 1 98.06 178 GLN A C 1
ATOM 1399 O O . GLN A 1 178 ? -14.914 -32.844 -1.118 1 98.06 178 GLN A O 1
ATOM 1404 N N . LYS A 1 179 ? -13.383 -32.781 0.511 1 97.5 179 LYS A N 1
ATOM 1405 C CA . LYS A 1 179 ? -13.789 -31.5 1.053 1 97.5 179 LYS A CA 1
ATOM 1406 C C . LYS A 1 179 ? -13.18 -30.359 0.248 1 97.5 179 LYS A C 1
ATOM 1408 O O . LYS A 1 179 ? -11.977 -30.359 -0.04 1 97.5 179 LYS A O 1
ATOM 1413 N N . PHE A 1 180 ? -13.977 -29.375 -0.159 1 98.06 180 PHE A N 1
ATOM 1414 C CA . PHE A 1 180 ? -13.508 -28.234 -0.923 1 98.06 180 PHE A CA 1
ATOM 1415 C C . PHE A 1 180 ? -14.367 -27 -0.625 1 98.06 180 PHE A C 1
ATOM 1417 O O . PHE A 1 180 ? -15.438 -27.125 -0.029 1 98.06 180 PHE A O 1
ATOM 1424 N N . GLY A 1 181 ? -13.805 -25.844 -0.921 1 97.25 181 GLY A N 1
ATOM 1425 C CA . GLY A 1 181 ? -14.555 -24.609 -0.736 1 97.25 181 GLY A CA 1
ATOM 1426 C C . GLY A 1 181 ? -15.539 -24.328 -1.857 1 97.25 181 GLY A C 1
ATOM 1427 O O . GLY A 1 181 ? -15.227 -24.562 -3.029 1 97.25 181 GLY A O 1
ATOM 1428 N N . VAL A 1 182 ? -16.688 -23.891 -1.466 1 97.62 182 VAL A N 1
ATOM 1429 C CA . VAL A 1 182 ? -17.719 -23.422 -2.391 1 97.62 182 VAL A CA 1
ATOM 1430 C C . VAL A 1 182 ? -17.953 -21.938 -2.17 1 97.62 182 VAL A C 1
ATOM 1432 O O . VAL A 1 182 ? -18.641 -21.547 -1.226 1 97.62 182 VAL A O 1
ATOM 1435 N N . ALA A 1 183 ? -17.438 -21.125 -3.096 1 95.31 183 ALA A N 1
ATOM 1436 C CA . ALA A 1 183 ? -17.359 -19.688 -2.891 1 95.31 183 ALA A CA 1
ATOM 1437 C C . ALA A 1 183 ? -18.672 -19 -3.293 1 95.31 183 ALA A C 1
ATOM 1439 O O . ALA A 1 183 ? -19.125 -19.125 -4.434 1 95.31 183 ALA A O 1
ATOM 1440 N N . THR A 1 184 ? -19.25 -18.266 -2.41 1 92.19 184 THR A N 1
ATOM 1441 C CA . THR A 1 184 ? -20.453 -17.469 -2.682 1 92.19 184 THR A CA 1
ATOM 1442 C C . THR A 1 184 ? -20.078 -16 -2.922 1 92.19 184 THR A C 1
ATOM 1444 O O . THR A 1 184 ? -20.922 -15.188 -3.283 1 92.19 184 THR A O 1
ATOM 1447 N N . ALA A 1 185 ? -18.781 -15.711 -2.672 1 88.69 185 ALA A N 1
ATOM 1448 C CA . ALA A 1 185 ? -18.219 -14.391 -2.945 1 88.69 185 ALA A CA 1
ATOM 1449 C C . ALA A 1 185 ? -16.75 -14.5 -3.338 1 88.69 185 ALA A C 1
ATOM 1451 O O . ALA A 1 185 ? -15.992 -15.266 -2.734 1 88.69 185 ALA A O 1
ATOM 1452 N N . VAL A 1 186 ? -16.422 -13.828 -4.426 1 88.5 186 VAL A N 1
ATOM 1453 C CA . VAL A 1 186 ? -15.023 -13.766 -4.836 1 88.5 186 VAL A CA 1
ATOM 1454 C C . VAL A 1 186 ? -14.625 -12.312 -5.086 1 88.5 186 VAL A C 1
ATOM 1456 O O . VAL A 1 186 ? -15.469 -11.477 -5.418 1 88.5 186 VAL A O 1
ATOM 1459 N N . ALA A 1 187 ? -13.375 -12.031 -4.922 1 78.5 187 ALA A N 1
ATOM 1460 C CA . ALA A 1 187 ? -12.867 -10.68 -5.141 1 78.5 187 ALA A CA 1
ATOM 1461 C C . ALA A 1 187 ? -13.016 -10.266 -6.602 1 78.5 187 ALA A C 1
ATOM 1463 O O . ALA A 1 187 ? -13.117 -11.117 -7.484 1 78.5 187 ALA A O 1
ATOM 1464 N N . ASP A 1 188 ? -12.93 -9.023 -6.879 1 75.94 188 ASP A N 1
ATOM 1465 C CA . ASP A 1 188 ? -13.156 -8.422 -8.188 1 75.94 188 ASP A CA 1
ATOM 1466 C C . ASP A 1 188 ? -12.172 -8.969 -9.219 1 75.94 188 ASP A C 1
ATOM 1468 O O . ASP A 1 188 ? -12.539 -9.188 -10.375 1 75.94 188 ASP A O 1
ATOM 1472 N N . ILE A 1 189 ? -10.961 -9.219 -8.828 1 76 189 ILE A N 1
ATOM 1473 C CA . ILE A 1 189 ? -9.906 -9.625 -9.758 1 76 189 ILE A CA 1
ATOM 1474 C C . ILE A 1 189 ? -10.266 -10.961 -10.406 1 76 189 ILE A C 1
ATOM 1476 O O . ILE A 1 189 ? -9.906 -11.211 -11.555 1 76 189 ILE A O 1
ATOM 1480 N N . PHE A 1 190 ? -11.031 -11.766 -9.695 1 84.56 190 PHE A N 1
ATOM 1481 C CA . PHE A 1 190 ? -11.391 -13.07 -10.242 1 84.56 190 PHE A CA 1
ATOM 1482 C C . PHE A 1 190 ? -12.32 -12.914 -11.438 1 84.56 190 PHE A C 1
ATOM 1484 O O . PHE A 1 190 ? -12.398 -13.805 -12.289 1 84.56 190 PHE A O 1
ATOM 1491 N N . GLY A 1 191 ? -12.93 -11.805 -11.508 1 84.19 191 GLY A N 1
ATOM 1492 C CA . GLY A 1 191 ? -13.797 -11.547 -12.648 1 84.19 191 GLY A CA 1
ATOM 1493 C C . GLY A 1 191 ? -13.047 -11.461 -13.961 1 84.19 191 GLY A C 1
ATOM 1494 O O . GLY A 1 191 ? -13.625 -11.711 -15.023 1 84.19 191 GLY A O 1
ATOM 1495 N N . TYR A 1 192 ? -11.789 -11.109 -13.852 1 80.12 192 TYR A N 1
ATOM 1496 C CA . TYR A 1 192 ? -10.977 -10.953 -15.055 1 80.12 192 TYR A CA 1
ATOM 1497 C C . TYR A 1 192 ? -10.305 -12.266 -15.43 1 80.12 192 TYR A C 1
ATOM 1499 O O . TYR A 1 192 ? -9.805 -12.422 -16.547 1 80.12 192 TYR A O 1
ATOM 1507 N N . GLN A 1 193 ? -10.234 -13.172 -14.516 1 83.25 193 GLN A N 1
ATOM 1508 C CA . GLN A 1 193 ? -9.492 -14.414 -14.695 1 83.25 193 GLN A CA 1
ATOM 1509 C C . GLN A 1 193 ? -10.375 -15.508 -15.297 1 83.25 193 GLN A C 1
ATOM 1511 O O . GLN A 1 193 ? -11.508 -15.703 -14.867 1 83.25 193 GLN A O 1
ATOM 1516 N N . PRO A 1 194 ? -9.867 -16.172 -16.297 1 85.25 194 PRO A N 1
ATOM 1517 C CA . PRO A 1 194 ? -10.672 -17.219 -16.938 1 85.25 194 PRO A CA 1
ATOM 1518 C C . PRO A 1 194 ? -10.656 -18.531 -16.156 1 85.25 194 PRO A C 1
ATOM 1520 O O . PRO A 1 194 ? -10.445 -19.594 -16.75 1 85.25 194 PRO A O 1
ATOM 1523 N N . ILE A 1 195 ? -10.906 -18.484 -14.891 1 90.5 195 ILE A N 1
ATOM 1524 C CA . ILE A 1 195 ? -10.883 -19.672 -14.047 1 90.5 195 ILE A CA 1
ATOM 1525 C C . ILE A 1 195 ? -12.195 -19.797 -13.281 1 90.5 195 ILE A C 1
ATOM 1527 O O . ILE A 1 195 ? -12.828 -18.781 -12.969 1 90.5 195 ILE A O 1
ATOM 1531 N N . ASP A 1 196 ? -12.594 -21 -12.984 1 95.5 196 ASP A N 1
ATOM 1532 C CA . ASP A 1 196 ? -13.82 -21.281 -12.25 1 95.5 196 ASP A CA 1
ATOM 1533 C C . ASP A 1 196 ? -13.531 -21.531 -10.773 1 95.5 196 ASP A C 1
ATOM 1535 O O . ASP A 1 196 ? -14.438 -21.812 -9.992 1 95.5 196 ASP A O 1
ATOM 1539 N N . GLY A 1 197 ? -12.297 -21.469 -10.422 1 94.44 197 GLY A N 1
ATOM 1540 C CA . GLY A 1 197 ? -11.773 -21.766 -9.094 1 94.44 197 GLY A CA 1
ATOM 1541 C C . GLY A 1 197 ? -10.289 -22.094 -9.094 1 94.44 197 GLY A C 1
ATOM 1542 O O . GLY A 1 197 ? -9.602 -21.875 -10.094 1 94.44 197 GLY A O 1
ATOM 1543 N N . ILE A 1 198 ? -9.828 -22.531 -7.977 1 93.31 198 ILE A N 1
ATOM 1544 C CA . ILE A 1 198 ? -8.414 -22.844 -7.832 1 93.31 198 ILE A CA 1
ATOM 1545 C C . ILE A 1 198 ? -8.25 -24.281 -7.32 1 93.31 198 ILE A C 1
ATOM 1547 O O . ILE A 1 198 ? -9.008 -24.719 -6.453 1 93.31 198 ILE A O 1
ATOM 1551 N N . PHE A 1 199 ? -7.34 -25 -7.93 1 96.5 199 PHE A N 1
ATOM 1552 C CA . PHE A 1 199 ? -6.902 -26.312 -7.48 1 96.5 199 PHE A CA 1
ATOM 1553 C C . PHE A 1 199 ? -5.504 -26.25 -6.879 1 96.5 199 PHE A C 1
ATOM 1555 O O . PHE A 1 199 ? -4.512 -26.172 -7.609 1 96.5 199 PHE A O 1
ATOM 1562 N N . GLY A 1 200 ? -5.449 -26.281 -5.613 1 94.38 200 GLY A N 1
ATOM 1563 C CA . GLY A 1 200 ? -4.172 -26.188 -4.93 1 94.38 200 GLY A CA 1
ATOM 1564 C C . GLY A 1 200 ? -3.32 -27.422 -5.059 1 94.38 200 GLY A C 1
ATOM 1565 O O . GLY A 1 200 ? -3.818 -28.547 -4.906 1 94.38 200 GLY A O 1
ATOM 1566 N N . LEU A 1 201 ? -2.049 -27.203 -5.312 1 95.25 201 LEU A N 1
ATOM 1567 C CA . LEU A 1 201 ? -1.083 -28.281 -5.5 1 95.25 201 LEU A CA 1
ATOM 1568 C C . LEU A 1 201 ? 0.05 -28.188 -4.484 1 95.25 201 LEU A C 1
ATOM 1570 O O . LEU A 1 201 ? 1.078 -28.844 -4.625 1 95.25 201 LEU A O 1
ATOM 1574 N N . GLY A 1 202 ? -0.136 -27.344 -3.512 1 92.44 202 GLY A N 1
ATOM 1575 C CA . GLY A 1 202 ? 0.868 -27.188 -2.469 1 92.44 202 GLY A CA 1
ATOM 1576 C C . GLY A 1 202 ? 0.819 -28.297 -1.434 1 92.44 202 GLY A C 1
ATOM 1577 O O . GLY A 1 202 ? 0.049 -29.25 -1.571 1 92.44 202 GLY A O 1
ATOM 1578 N N . TRP A 1 203 ? 1.682 -28.188 -0.407 1 91.12 203 TRP A N 1
ATOM 1579 C CA . TRP A 1 203 ? 1.726 -29.156 0.685 1 91.12 203 TRP A CA 1
ATOM 1580 C C . TRP A 1 203 ? 0.477 -29.047 1.555 1 91.12 203 TRP A C 1
ATOM 1582 O O . TRP A 1 203 ? -0.068 -27.969 1.741 1 91.12 203 TRP A O 1
ATOM 1592 N N . PRO A 1 204 ? 0.141 -30.172 2.1 1 89.12 204 PRO A N 1
ATOM 1593 C CA . PRO A 1 204 ? -1.039 -30.172 2.969 1 89.12 204 PRO A CA 1
ATOM 1594 C C . PRO A 1 204 ? -0.929 -29.188 4.125 1 89.12 204 PRO A C 1
ATOM 1596 O O . PRO A 1 204 ? -1.944 -28.672 4.602 1 89.12 204 PRO A O 1
ATOM 1599 N N . SER A 1 205 ? 0.218 -28.844 4.547 1 86.69 205 SER A N 1
ATOM 1600 C CA . SER A 1 205 ? 0.429 -27.938 5.668 1 86.69 205 SER A CA 1
ATOM 1601 C C . SER A 1 205 ? -0.106 -26.547 5.359 1 86.69 205 SER A C 1
ATOM 1603 O O . SER A 1 205 ? -0.346 -25.75 6.27 1 86.69 205 SER A O 1
ATOM 1605 N N . LEU A 1 206 ? -0.308 -26.234 4.07 1 83.19 206 LEU A N 1
ATOM 1606 C CA . LEU A 1 206 ? -0.799 -24.922 3.65 1 83.19 206 LEU A CA 1
ATOM 1607 C C . LEU A 1 206 ? -2.324 -24.891 3.658 1 83.19 206 LEU A C 1
ATOM 1609 O O . LEU A 1 206 ? -2.924 -23.812 3.502 1 83.19 206 LEU A O 1
ATOM 1613 N N . ALA A 1 207 ? -2.92 -26.016 3.844 1 88.06 207 ALA A N 1
ATOM 1614 C CA . ALA A 1 207 ? -4.371 -26.094 3.713 1 88.06 207 ALA A CA 1
ATOM 1615 C C . ALA A 1 207 ? -5.066 -25.312 4.824 1 88.06 207 ALA A C 1
ATOM 1617 O O . ALA A 1 207 ? -4.855 -25.594 6.008 1 88.06 207 ALA A O 1
ATOM 1618 N N . THR A 1 208 ? -5.785 -24.375 4.398 1 84.06 208 THR A N 1
ATOM 1619 C CA . THR A 1 208 ? -6.633 -23.656 5.344 1 84.06 208 THR A CA 1
ATOM 1620 C C . THR A 1 208 ? -7.633 -24.609 6.004 1 84.06 208 THR A C 1
ATOM 1622 O O . THR A 1 208 ? -8.203 -25.469 5.34 1 84.06 208 THR A O 1
ATOM 1625 N N . ASP A 1 209 ? -7.836 -24.453 7.34 1 85.12 209 ASP A N 1
ATOM 1626 C CA . ASP A 1 209 ? -8.805 -25.203 8.125 1 85.12 209 ASP A CA 1
ATOM 1627 C C . ASP A 1 209 ? -8.43 -26.688 8.18 1 85.12 209 ASP A C 1
ATOM 1629 O O . ASP A 1 209 ? -9.289 -27.547 8.43 1 85.12 209 ASP A O 1
ATOM 1633 N N . LYS A 1 210 ? -7.203 -27.047 7.828 1 86.81 210 LYS A N 1
ATOM 1634 C CA . LYS A 1 210 ? -6.641 -28.391 7.883 1 86.81 210 LYS A CA 1
ATOM 1635 C C . LYS A 1 210 ? -7.445 -29.359 7.016 1 86.81 210 LYS A C 1
ATOM 1637 O O . LYS A 1 210 ? -7.625 -30.516 7.371 1 86.81 210 LYS A O 1
ATOM 1642 N N . VAL A 1 211 ? -7.938 -28.859 5.922 1 92.69 211 VAL A N 1
ATOM 1643 C CA . VAL A 1 211 ? -8.664 -29.703 4.973 1 92.69 211 VAL A CA 1
ATOM 1644 C C . VAL A 1 211 ? -7.707 -30.703 4.336 1 92.69 211 VAL A C 1
ATOM 1646 O O . VAL A 1 211 ? -6.578 -30.359 3.979 1 92.69 211 VAL A O 1
ATOM 1649 N N . LYS A 1 212 ? -8.148 -31.969 4.254 1 94.62 212 LYS A N 1
ATOM 1650 C CA . LYS A 1 212 ? -7.383 -32.938 3.477 1 94.62 212 LYS A CA 1
ATOM 1651 C C . LYS A 1 212 ? -7.398 -32.594 1.992 1 94.62 212 LYS A C 1
ATOM 1653 O O . LYS A 1 212 ? -8.469 -32.469 1.385 1 94.62 212 LYS A O 1
ATOM 1658 N N . THR A 1 213 ? -6.289 -32.469 1.389 1 95.56 213 THR A N 1
ATOM 1659 C CA . THR A 1 213 ? -6.203 -32.031 0.005 1 95.56 213 THR A CA 1
ATOM 1660 C C . THR A 1 213 ? -6.398 -33.188 -0.96 1 95.56 213 THR A C 1
ATOM 1662 O O . THR A 1 213 ? -6.215 -34.344 -0.586 1 95.56 213 THR A O 1
ATOM 1665 N N . PRO A 1 214 ? -6.781 -32.875 -2.195 1 95.94 214 PRO A N 1
ATOM 1666 C CA . PRO A 1 214 ? -6.887 -33.969 -3.184 1 95.94 214 PRO A CA 1
ATOM 1667 C C . PRO A 1 214 ? -5.566 -34.688 -3.398 1 95.94 214 PRO A C 1
ATOM 1669 O O . PRO A 1 214 ? -5.562 -35.906 -3.639 1 95.94 214 PRO A O 1
ATOM 1672 N N . LEU A 1 215 ? -4.504 -34 -3.346 1 95.31 215 LEU A N 1
ATOM 1673 C CA . LEU A 1 215 ? -3.203 -34.625 -3.529 1 95.31 215 LEU A CA 1
ATOM 1674 C C . LEU A 1 215 ? -2.943 -35.656 -2.439 1 95.31 215 LEU A C 1
ATOM 1676 O O . LEU A 1 215 ? -2.496 -36.781 -2.727 1 95.31 215 LEU A O 1
ATOM 1680 N N . GLU A 1 216 ? -3.238 -35.281 -1.222 1 94.69 216 GLU A N 1
ATOM 1681 C CA . GLU A 1 216 ? -3.09 -36.219 -0.124 1 94.69 216 GLU A CA 1
ATOM 1682 C C . GLU A 1 216 ? -3.932 -37.5 -0.36 1 94.69 216 GLU A C 1
ATOM 1684 O O . GLU A 1 216 ? -3.5 -38.594 -0.049 1 94.69 216 GLU A O 1
ATOM 1689 N N . ALA A 1 217 ? -5.043 -37.312 -0.846 1 95.69 217 ALA A N 1
ATOM 1690 C CA . ALA A 1 217 ? -5.992 -38.406 -1.028 1 95.69 217 ALA A CA 1
ATOM 1691 C C . ALA A 1 217 ? -5.5 -39.375 -2.084 1 95.69 217 ALA A C 1
ATOM 1693 O O . ALA A 1 217 ? -5.762 -40.594 -1.991 1 95.69 217 ALA A O 1
ATOM 1694 N N . ILE A 1 218 ? -4.777 -38.938 -3.059 1 96 218 ILE A N 1
ATOM 1695 C CA . ILE A 1 218 ? -4.477 -39.812 -4.188 1 96 218 ILE A CA 1
ATOM 1696 C C . ILE A 1 218 ? -3.076 -40.406 -4.027 1 96 218 ILE A C 1
ATOM 1698 O O . ILE A 1 218 ? -2.699 -41.344 -4.746 1 96 218 ILE A O 1
ATOM 1702 N N . LEU A 1 219 ? -2.252 -39.906 -3.158 1 94.69 219 LEU A N 1
ATOM 1703 C CA . LEU A 1 219 ? -0.849 -40.281 -3.041 1 94.69 219 LEU A CA 1
ATOM 1704 C C . LEU A 1 219 ? -0.706 -41.812 -2.908 1 94.69 219 LEU A C 1
ATOM 1706 O O . LEU A 1 219 ? 0.153 -42.406 -3.553 1 94.69 219 LEU A O 1
ATOM 1710 N N . PRO A 1 220 ? -1.548 -42.469 -2.119 1 92.62 220 PRO A N 1
ATOM 1711 C CA . PRO A 1 220 ? -1.4 -43.906 -1.95 1 92.62 220 PRO A CA 1
ATOM 1712 C C . PRO A 1 220 ? -1.646 -44.688 -3.244 1 92.62 220 PRO A C 1
ATOM 1714 O O . PRO A 1 220 ? -1.184 -45.812 -3.387 1 92.62 220 PRO A O 1
ATOM 1717 N N . ASP A 1 221 ? -2.338 -44.094 -4.176 1 90.75 221 ASP A N 1
ATOM 1718 C CA . ASP A 1 221 ? -2.73 -44.781 -5.402 1 90.75 221 ASP A CA 1
ATOM 1719 C C . ASP A 1 221 ? -1.687 -44.594 -6.496 1 90.75 221 ASP A C 1
ATOM 1721 O O . ASP A 1 221 ? -1.787 -45.188 -7.57 1 90.75 221 ASP A O 1
ATOM 1725 N N . LEU A 1 222 ? -0.681 -43.812 -6.25 1 94.5 222 LEU A N 1
ATOM 1726 C CA . LEU A 1 222 ? 0.283 -43.469 -7.285 1 94.5 222 LEU A CA 1
ATOM 1727 C C . LEU A 1 222 ? 1.511 -44.344 -7.219 1 94.5 222 LEU A C 1
ATOM 1729 O O . LEU A 1 222 ? 1.928 -44.75 -6.133 1 94.5 222 LEU A O 1
ATOM 1733 N N . ASP A 1 223 ? 2.068 -44.656 -8.344 1 94.06 223 ASP A N 1
ATOM 1734 C CA . ASP A 1 223 ? 3.318 -45.406 -8.383 1 94.06 223 ASP A CA 1
ATOM 1735 C C . ASP A 1 223 ? 4.414 -44.688 -7.598 1 94.06 223 ASP A C 1
ATOM 1737 O O . ASP A 1 223 ? 5.105 -45.312 -6.785 1 94.06 223 ASP A O 1
ATOM 1741 N N . GLU A 1 224 ? 4.539 -43.469 -7.922 1 95.31 224 GLU A N 1
ATOM 1742 C CA . GLU A 1 224 ? 5.398 -42.562 -7.16 1 95.31 224 GLU A CA 1
ATOM 1743 C C . GLU A 1 224 ? 4.574 -41.5 -6.441 1 95.31 224 GLU A C 1
ATOM 1745 O O . GLU A 1 224 ? 3.631 -40.938 -7.012 1 95.31 224 GLU A O 1
ATOM 1750 N N . LYS A 1 225 ? 4.875 -41.219 -5.219 1 96.69 225 LYS A N 1
ATOM 1751 C CA . LYS A 1 225 ? 4.164 -40.188 -4.473 1 96.69 225 LYS A CA 1
ATOM 1752 C C . LYS A 1 225 ? 4.648 -38.812 -4.867 1 96.69 225 LYS A C 1
ATOM 1754 O O . LYS A 1 225 ? 5.141 -38.062 -4.027 1 96.69 225 LYS A O 1
ATOM 1759 N N . SER A 1 226 ? 4.508 -38.562 -6.133 1 97 226 SER A N 1
ATOM 1760 C CA . SER A 1 226 ? 4.984 -37.312 -6.719 1 97 226 SER A CA 1
ATOM 1761 C C . SER A 1 226 ? 4.105 -36.875 -7.891 1 97 226 SER A C 1
ATOM 1763 O O . SER A 1 226 ? 3.252 -37.656 -8.344 1 97 226 SER A O 1
ATOM 1765 N N . PHE A 1 227 ? 4.254 -35.656 -8.336 1 97.38 227 PHE A N 1
ATOM 1766 C CA . PHE A 1 227 ? 3.689 -35.156 -9.586 1 97.38 227 PHE A CA 1
ATOM 1767 C C . PHE A 1 227 ? 4.652 -34.219 -10.281 1 97.38 227 PHE A C 1
ATOM 1769 O O . PHE A 1 227 ? 5.473 -33.562 -9.625 1 97.38 227 PHE A O 1
ATOM 1776 N N . THR A 1 228 ? 4.566 -34.188 -11.562 1 97.56 228 THR A N 1
ATOM 1777 C CA . THR A 1 228 ? 5.434 -33.344 -12.375 1 97.56 228 THR A CA 1
ATOM 1778 C C . THR A 1 228 ? 4.617 -32.312 -13.133 1 97.56 228 THR A C 1
ATOM 1780 O O . THR A 1 228 ? 3.596 -32.625 -13.734 1 97.56 228 THR A O 1
ATOM 1783 N N . VAL A 1 229 ? 5.02 -31.062 -13 1 96.25 229 VAL A N 1
ATOM 1784 C CA . VAL A 1 229 ? 4.367 -29.969 -13.703 1 96.25 229 VAL A CA 1
ATOM 1785 C C . VAL A 1 229 ? 5.25 -29.484 -14.852 1 96.25 229 VAL A C 1
ATOM 1787 O O . VAL A 1 229 ? 6.434 -29.188 -14.656 1 96.25 229 VAL A O 1
ATOM 1790 N N . TRP A 1 230 ? 4.738 -29.516 -16.047 1 95.12 230 TRP A N 1
ATOM 1791 C CA . TRP A 1 230 ? 5.328 -28.891 -17.219 1 95.12 230 TRP A CA 1
ATOM 1792 C C . TRP A 1 230 ? 4.465 -27.719 -17.703 1 95.12 230 TRP A C 1
ATOM 1794 O O . TRP A 1 230 ? 3.25 -27.859 -17.859 1 95.12 230 TRP A O 1
ATOM 1804 N N . MET A 1 231 ? 5.039 -26.547 -17.812 1 90.94 231 MET A N 1
ATOM 1805 C CA . MET A 1 231 ? 4.359 -25.359 -18.312 1 90.94 231 MET A CA 1
ATOM 1806 C C . MET A 1 231 ? 5.094 -24.797 -19.531 1 90.94 231 MET A C 1
ATOM 1808 O O . MET A 1 231 ? 6.305 -24.578 -19.484 1 90.94 231 MET A O 1
ATOM 1812 N N . GLY A 1 232 ? 4.375 -24.625 -20.578 1 84.62 232 GLY A N 1
ATOM 1813 C CA . GLY A 1 232 ? 4.945 -24.031 -21.766 1 84.62 232 GLY A CA 1
ATOM 1814 C C . GLY A 1 232 ? 4.465 -22.609 -22.016 1 84.62 232 GLY A C 1
ATOM 1815 O O . GLY A 1 232 ? 3.387 -22.219 -21.547 1 84.62 232 GLY A O 1
ATOM 1816 N N . ARG A 1 233 ? 5.363 -21.781 -22.562 1 74.31 233 ARG A N 1
ATOM 1817 C CA . ARG A 1 233 ? 4.961 -20.422 -22.891 1 74.31 233 ARG A CA 1
ATOM 1818 C C . ARG A 1 233 ? 4.305 -20.359 -24.266 1 74.31 233 ARG A C 1
ATOM 1820 O O . ARG A 1 233 ? 4.836 -20.906 -25.234 1 74.31 233 ARG A O 1
ATOM 1827 N N . ARG A 1 234 ? 3.109 -19.906 -24.203 1 62.59 234 ARG A N 1
ATOM 1828 C CA . ARG A 1 234 ? 2.488 -19.609 -25.484 1 62.59 234 ARG A CA 1
ATOM 1829 C C . ARG A 1 234 ? 2.334 -18.109 -25.688 1 62.59 234 ARG A C 1
ATOM 1831 O O . ARG A 1 234 ? 1.929 -17.391 -24.766 1 62.59 234 ARG A O 1
ATOM 1838 N N . THR A 1 235 ? 2.895 -17.609 -26.656 1 59.06 235 THR A N 1
ATOM 1839 C CA . THR A 1 235 ? 2.922 -16.172 -26.906 1 59.06 235 THR A CA 1
ATOM 1840 C C . THR A 1 235 ? 1.629 -15.719 -27.578 1 59.06 235 THR A C 1
ATOM 1842 O O . THR A 1 235 ? 1.375 -14.516 -27.703 1 59.06 235 THR A O 1
ATOM 1845 N N . THR A 1 236 ? 0.873 -16.703 -28.016 1 55.94 236 THR A N 1
ATOM 1846 C CA . THR A 1 236 ? -0.351 -16.25 -28.672 1 55.94 236 THR A CA 1
ATOM 1847 C C . THR A 1 236 ? -1.463 -16.031 -27.656 1 55.94 236 THR A C 1
ATOM 1849 O O . THR A 1 236 ? -1.472 -16.656 -26.594 1 55.94 236 THR A O 1
ATOM 1852 N N . THR A 1 237 ? -2.199 -15.016 -27.797 1 52.22 237 THR A N 1
ATOM 1853 C CA . THR A 1 237 ? -3.316 -14.656 -26.938 1 52.22 237 THR A CA 1
ATOM 1854 C C . THR A 1 237 ? -4.43 -15.695 -27.031 1 52.22 237 THR A C 1
ATOM 1856 O O . THR A 1 237 ? -5.504 -15.523 -26.453 1 52.22 237 THR A O 1
ATOM 1859 N N . SER A 1 238 ? -4.191 -16.75 -27.641 1 51.38 238 SER A N 1
ATOM 1860 C CA . SER A 1 238 ? -5.301 -17.672 -27.828 1 51.38 238 SER A CA 1
ATOM 1861 C C . SER A 1 238 ? -5.5 -18.562 -26.609 1 51.38 238 SER A C 1
ATOM 1863 O O . SER A 1 238 ? -4.531 -19.109 -26.078 1 51.38 238 SER A O 1
ATOM 1865 N N . TYR A 1 239 ? -6.652 -18.516 -26.156 1 56.09 239 TYR A N 1
ATOM 1866 C CA . TYR A 1 239 ? -7.109 -19.344 -25.047 1 56.09 239 TYR A CA 1
ATOM 1867 C C . TYR A 1 239 ? -7.293 -20.797 -25.484 1 56.09 239 TYR A C 1
ATOM 1869 O O . TYR A 1 239 ? -7.723 -21.062 -26.609 1 56.09 239 TYR A O 1
ATOM 1877 N N . GLY A 1 240 ? -6.82 -21.688 -24.656 1 57.56 240 GLY A N 1
ATOM 1878 C CA . GLY A 1 240 ? -7.266 -23.062 -24.812 1 57.56 240 GLY A CA 1
ATOM 1879 C C . GLY A 1 240 ? -6.223 -23.969 -25.438 1 57.56 240 GLY A C 1
ATOM 1880 O O . GLY A 1 240 ? -6.406 -25.188 -25.516 1 57.56 240 GLY A O 1
ATOM 1881 N N . GLN A 1 241 ? -5.156 -23.453 -25.891 1 65.12 241 GLN A N 1
ATOM 1882 C CA . GLN A 1 241 ? -4.152 -24.359 -26.438 1 65.12 241 GLN A CA 1
ATOM 1883 C C . GLN A 1 241 ? -3.363 -25.047 -25.328 1 65.12 241 GLN A C 1
ATOM 1885 O O . GLN A 1 241 ? -3.17 -24.469 -24.25 1 65.12 241 GLN A O 1
ATOM 1890 N N . ASN A 1 242 ? -3.141 -26.344 -25.672 1 74.25 242 ASN A N 1
ATOM 1891 C CA . ASN A 1 242 ? -2.336 -27.078 -24.703 1 74.25 242 ASN A CA 1
ATOM 1892 C C . ASN A 1 242 ? -1.021 -26.359 -24.422 1 74.25 242 ASN A C 1
ATOM 1894 O O . ASN A 1 242 ? -0.264 -26.047 -25.328 1 74.25 242 ASN A O 1
ATOM 1898 N N . ALA A 1 243 ? -0.926 -26.047 -23.109 1 82.69 243 ALA A N 1
ATOM 1899 C CA . ALA A 1 243 ? 0.256 -25.266 -22.75 1 82.69 243 ALA A CA 1
ATOM 1900 C C . ALA A 1 243 ? 0.969 -25.875 -21.547 1 82.69 243 ALA A C 1
ATOM 1902 O O . ALA A 1 243 ? 1.848 -25.25 -20.953 1 82.69 243 ALA A O 1
ATOM 1903 N N . GLY A 1 244 ? 0.561 -27.125 -21.219 1 90.5 244 GLY A N 1
ATOM 1904 C CA . GLY A 1 244 ? 1.201 -27.75 -20.062 1 90.5 244 GLY A CA 1
ATOM 1905 C C . GLY A 1 244 ? 0.599 -29.078 -19.688 1 90.5 244 GLY A C 1
ATOM 1906 O O . GLY A 1 244 ? -0.298 -29.578 -20.375 1 90.5 244 GLY A O 1
ATOM 1907 N N . SER A 1 245 ? 1.209 -29.656 -18.703 1 93.25 245 SER A N 1
ATOM 1908 C CA . SER A 1 245 ? 0.701 -30.938 -18.188 1 93.25 245 SER A CA 1
ATOM 1909 C C . SER A 1 245 ? 1.107 -31.156 -16.734 1 93.25 245 SER A C 1
ATOM 1911 O O . SER A 1 245 ? 2.059 -30.531 -16.25 1 93.25 245 SER A O 1
ATOM 1913 N N . ILE A 1 246 ? 0.29 -31.875 -16.125 1 96.31 246 ILE A N 1
ATOM 1914 C CA . ILE A 1 246 ? 0.658 -32.438 -14.828 1 96.31 246 ILE A CA 1
ATOM 1915 C C . ILE A 1 246 ? 0.628 -33.969 -14.906 1 96.31 246 ILE A C 1
ATOM 1917 O O . ILE A 1 246 ? -0.387 -34.562 -15.289 1 96.31 246 ILE A O 1
ATOM 1921 N N . VAL A 1 247 ? 1.747 -34.562 -14.633 1 96.38 247 VAL A N 1
ATOM 1922 C CA . VAL A 1 247 ? 1.825 -36.031 -14.547 1 96.38 247 VAL A CA 1
ATOM 1923 C C . VAL A 1 247 ? 1.846 -36.469 -13.078 1 96.38 247 VAL A C 1
ATOM 1925 O O . VAL A 1 247 ? 2.785 -36.125 -12.352 1 96.38 247 VAL A O 1
ATOM 1928 N N . PHE A 1 248 ? 0.811 -37.156 -12.68 1 96.62 248 PHE A N 1
ATOM 1929 C CA . PHE A 1 248 ? 0.733 -37.688 -11.32 1 96.62 248 PHE A CA 1
ATOM 1930 C C . PHE A 1 248 ? 1.331 -39.094 -11.25 1 96.62 248 PHE A C 1
ATOM 1932 O O . PHE A 1 248 ? 0.975 -39.969 -12.039 1 96.62 248 PHE A O 1
ATOM 1939 N N . GLY A 1 249 ? 2.258 -39.312 -10.352 1 97 249 GLY A N 1
ATOM 1940 C CA . GLY A 1 249 ? 2.801 -40.625 -10.086 1 97 249 GLY A CA 1
ATOM 1941 C C . GLY A 1 249 ? 4.078 -40.906 -10.859 1 97 249 GLY A C 1
ATOM 1942 O O . GLY A 1 249 ? 4.602 -42.031 -10.812 1 97 249 GLY A O 1
ATOM 1943 N N . ALA A 1 250 ? 4.473 -39.938 -11.664 1 95 250 ALA A N 1
ATOM 1944 C CA . ALA A 1 250 ? 5.688 -40.156 -12.438 1 95 250 ALA A CA 1
ATOM 1945 C C . ALA A 1 250 ? 6.293 -38.844 -12.906 1 95 250 ALA A C 1
ATOM 1947 O O . ALA A 1 250 ? 5.656 -37.781 -12.805 1 95 250 ALA A O 1
ATOM 1948 N N . ARG A 1 251 ? 7.555 -38.875 -13.312 1 94.75 251 ARG A N 1
ATOM 1949 C CA . ARG A 1 251 ? 8.164 -37.781 -14.062 1 94.75 251 ARG A CA 1
ATOM 1950 C C . ARG A 1 251 ? 7.59 -37.688 -15.469 1 94.75 251 ARG A C 1
ATOM 1952 O O . ARG A 1 251 ? 7.152 -38.688 -16.031 1 94.75 251 ARG A O 1
ATOM 1959 N N . ASP A 1 252 ? 7.5 -36.531 -15.969 1 94.75 252 ASP A N 1
ATOM 1960 C CA . ASP A 1 252 ? 7.094 -36.312 -17.359 1 94.75 252 ASP A CA 1
ATOM 1961 C C . ASP A 1 252 ? 8.266 -36.5 -18.312 1 94.75 252 ASP A C 1
ATOM 1963 O O . ASP A 1 252 ? 9.039 -35.562 -18.547 1 94.75 252 ASP A O 1
ATOM 1967 N N . MET A 1 253 ? 8.344 -37.656 -18.875 1 92 253 MET A N 1
ATOM 1968 C CA . MET A 1 253 ? 9.484 -37.969 -19.75 1 92 253 MET A CA 1
ATOM 1969 C C . MET A 1 253 ? 9.242 -37.438 -21.156 1 92 253 MET A C 1
ATOM 1971 O O . MET A 1 253 ? 10.141 -37.469 -22 1 92 253 MET A O 1
ATOM 1975 N N . THR A 1 254 ? 8.094 -36.969 -21.438 1 90.56 254 THR A N 1
ATOM 1976 C CA . THR A 1 254 ? 7.742 -36.438 -22.75 1 90.56 254 THR A CA 1
ATOM 1977 C C . THR A 1 254 ? 8.125 -34.969 -22.875 1 90.56 254 THR A C 1
ATOM 1979 O O . THR A 1 254 ? 8.742 -34.562 -23.859 1 90.56 254 THR A O 1
ATOM 1982 N N . HIS A 1 255 ? 7.875 -34.188 -21.844 1 93.12 255 HIS A N 1
ATOM 1983 C CA . HIS A 1 255 ? 8.016 -32.719 -21.969 1 93.12 255 HIS A CA 1
ATOM 1984 C C . HIS A 1 255 ? 9.211 -32.219 -21.172 1 93.12 255 HIS A C 1
ATOM 1986 O O . HIS A 1 255 ? 9.594 -31.062 -21.297 1 93.12 255 HIS A O 1
ATOM 1992 N N . CYS A 1 256 ? 9.773 -33.031 -20.344 1 94.69 256 CYS A N 1
ATOM 1993 C CA . CYS A 1 256 ? 10.898 -32.656 -19.5 1 94.69 256 CYS A CA 1
ATOM 1994 C C . CYS A 1 256 ? 12.148 -33.438 -19.859 1 94.69 256 CYS A C 1
ATOM 1996 O O . CYS A 1 256 ? 12.07 -34.625 -20.188 1 94.69 256 CYS A O 1
ATOM 1998 N N . ASN A 1 257 ? 13.203 -32.781 -19.781 1 93.56 257 ASN A N 1
ATOM 1999 C CA . ASN A 1 257 ? 14.469 -33.469 -19.969 1 93.56 257 ASN A CA 1
ATOM 2000 C C . ASN A 1 257 ? 14.656 -34.562 -18.922 1 93.56 257 ASN A C 1
ATOM 2002 O O . ASN A 1 257 ? 14.234 -34.438 -17.781 1 93.56 257 ASN A O 1
ATOM 2006 N N . ASN A 1 258 ? 15.352 -35.594 -19.328 1 90.69 258 ASN A N 1
ATOM 2007 C CA . ASN A 1 258 ? 15.547 -36.781 -18.453 1 90.69 258 ASN A CA 1
ATOM 2008 C C . ASN A 1 258 ? 16.438 -36.438 -17.266 1 90.69 258 ASN A C 1
ATOM 2010 O O . ASN A 1 258 ? 16.266 -36.969 -16.172 1 90.69 258 ASN A O 1
ATOM 2014 N N . ALA A 1 259 ? 17.391 -35.625 -17.516 1 91.56 259 ALA A N 1
ATOM 2015 C CA . ALA A 1 259 ? 18.297 -35.219 -16.438 1 91.56 259 ALA A CA 1
ATOM 2016 C C . ALA A 1 259 ? 17.562 -34.406 -15.383 1 91.56 259 ALA A C 1
ATOM 2018 O O . ALA A 1 259 ? 17.094 -33.281 -15.68 1 91.56 259 ALA A O 1
ATOM 2019 N N . THR A 1 260 ? 17.328 -35 -14.219 1 94.25 260 THR A N 1
ATOM 2020 C CA . THR A 1 260 ? 16.625 -34.312 -13.125 1 94.25 260 THR A CA 1
ATOM 2021 C C . THR A 1 260 ? 17.578 -34.062 -11.953 1 94.25 260 THR A C 1
ATOM 2023 O O . THR A 1 260 ? 18.281 -35 -11.523 1 94.25 260 THR A O 1
ATOM 2026 N N . GLN A 1 261 ? 17.641 -32.844 -11.555 1 96.12 261 GLN A N 1
ATOM 2027 C CA . GLN A 1 261 ? 18.359 -32.5 -10.328 1 96.12 261 GLN A CA 1
ATOM 2028 C C . GLN A 1 261 ? 17.422 -32.406 -9.141 1 96.12 261 GLN A C 1
ATOM 2030 O O . GLN A 1 261 ? 16.469 -31.609 -9.148 1 96.12 261 GLN A O 1
ATOM 2035 N N . TRP A 1 262 ? 17.719 -33.219 -8.164 1 97.31 262 TRP A N 1
ATOM 2036 C CA . TRP A 1 262 ? 16.875 -33.25 -6.977 1 97.31 262 TRP A CA 1
ATOM 2037 C C . TRP A 1 262 ? 17.391 -32.281 -5.91 1 97.31 262 TRP A C 1
ATOM 2039 O O . TRP A 1 262 ? 18.578 -32.281 -5.582 1 97.31 262 TRP A O 1
ATOM 2049 N N . VAL A 1 263 ? 16.516 -31.453 -5.398 1 97.56 263 VAL A N 1
ATOM 2050 C CA . VAL A 1 263 ? 16.812 -30.438 -4.387 1 97.56 263 VAL A CA 1
ATOM 2051 C C . VAL A 1 263 ? 15.953 -30.688 -3.145 1 97.56 263 VAL A C 1
ATOM 2053 O O . VAL A 1 263 ? 14.727 -30.688 -3.215 1 97.56 263 VAL A O 1
ATOM 2056 N N . PRO A 1 264 ? 16.641 -30.906 -1.967 1 96.56 264 PRO A N 1
ATOM 2057 C CA . PRO A 1 264 ? 15.828 -31.047 -0.755 1 96.56 264 PRO A CA 1
ATOM 2058 C C . PRO A 1 264 ? 15.039 -29.797 -0.411 1 96.56 264 PRO A C 1
ATOM 2060 O O . PRO A 1 264 ? 15.547 -28.672 -0.578 1 96.56 264 PRO A O 1
ATOM 2063 N N . LEU A 1 265 ? 13.844 -29.969 0.045 1 94.31 265 LEU A N 1
ATOM 2064 C CA . LEU A 1 265 ? 13.047 -28.828 0.499 1 94.31 265 LEU A CA 1
ATOM 2065 C C . LEU A 1 265 ? 13.523 -28.344 1.86 1 94.31 265 LEU A C 1
ATOM 2067 O O . LEU A 1 265 ? 13.891 -29.156 2.721 1 94.31 265 LEU A O 1
ATOM 2071 N N . SER A 1 266 ? 13.547 -27.047 2.062 1 90.75 266 SER A N 1
ATOM 2072 C CA . SER A 1 266 ? 13.844 -26.469 3.369 1 90.75 266 SER A CA 1
ATOM 2073 C C . SER A 1 266 ? 12.586 -26.344 4.223 1 90.75 266 SER A C 1
ATOM 2075 O O . SER A 1 266 ? 12.664 -26.25 5.449 1 90.75 266 SER A O 1
ATOM 2077 N N . LYS A 1 267 ? 11.492 -26.297 3.561 1 86.75 267 LYS A N 1
ATOM 2078 C CA . LYS A 1 267 ? 10.195 -26.266 4.242 1 86.75 267 LYS A CA 1
ATOM 2079 C C . LYS A 1 267 ? 9.125 -26.969 3.422 1 86.75 267 LYS A C 1
ATOM 2081 O O . LYS A 1 267 ? 9.055 -26.797 2.203 1 86.75 267 LYS A O 1
ATOM 2086 N N . LYS A 1 268 ? 8.289 -27.766 4.117 1 87.31 268 LYS A N 1
ATOM 2087 C CA . LYS A 1 268 ? 7.195 -28.516 3.498 1 87.31 268 LYS A CA 1
ATOM 2088 C C . LYS A 1 268 ? 5.91 -27.688 3.49 1 87.31 268 LYS A C 1
ATOM 2090 O O . LYS A 1 268 ? 4.977 -27.984 4.238 1 87.31 268 LYS A O 1
ATOM 2095 N N . ALA A 1 269 ? 5.859 -26.688 2.605 1 86.31 269 ALA A N 1
ATOM 2096 C CA . ALA A 1 269 ? 4.738 -25.766 2.453 1 86.31 269 ALA A CA 1
ATOM 2097 C C . ALA A 1 269 ? 4.609 -25.297 1.005 1 86.31 269 ALA A C 1
ATOM 2099 O O . ALA A 1 269 ? 3.922 -25.938 0.201 1 86.31 269 ALA A O 1
ATOM 2100 N N . TYR A 1 270 ? 5.41 -24.297 0.645 1 86 270 TYR A N 1
ATOM 2101 C CA . TYR A 1 270 ? 5.375 -23.719 -0.693 1 86 270 TYR A CA 1
ATOM 2102 C C . TYR A 1 270 ? 6.473 -24.312 -1.57 1 86 270 TYR A C 1
ATOM 2104 O O . TYR A 1 270 ? 7.109 -23.594 -2.348 1 86 270 TYR A O 1
ATOM 2112 N N . TRP A 1 271 ? 6.707 -25.609 -1.37 1 91.94 271 TRP A N 1
ATOM 2113 C CA . TRP A 1 271 ? 7.789 -26.25 -2.109 1 91.94 271 TRP A CA 1
ATOM 2114 C C . TRP A 1 271 ? 9.062 -25.406 -2.061 1 91.94 271 TRP A C 1
ATOM 2116 O O . TRP A 1 271 ? 9.672 -25.141 -3.096 1 91.94 271 TRP A O 1
ATOM 2126 N N . GLN A 1 272 ? 9.406 -25.031 -0.884 1 90.94 272 GLN A N 1
ATOM 2127 C CA . GLN A 1 272 ? 10.461 -24.078 -0.604 1 90.94 272 GLN A CA 1
ATOM 2128 C C . GLN A 1 272 ? 11.836 -24.734 -0.618 1 90.94 272 GLN A C 1
ATOM 2130 O O . GLN A 1 272 ? 11.992 -25.859 -0.106 1 90.94 272 GLN A O 1
ATOM 2135 N N . PHE A 1 273 ? 12.797 -24.125 -1.243 1 93.75 273 PHE A N 1
ATOM 2136 C CA . PHE A 1 273 ? 14.188 -24.562 -1.233 1 93.75 273 PHE A CA 1
ATOM 2137 C C . PHE A 1 273 ? 15.141 -23.375 -1.255 1 93.75 273 PHE A C 1
ATOM 2139 O O . PHE A 1 273 ? 14.695 -22.219 -1.221 1 93.75 273 PHE A O 1
ATOM 2146 N N . GLN A 1 274 ? 16.406 -23.672 -1.281 1 93.12 274 GLN A N 1
ATOM 2147 C CA . GLN A 1 274 ? 17.391 -22.594 -1.145 1 93.12 274 GLN A CA 1
ATOM 2148 C C . GLN A 1 274 ? 18.141 -22.375 -2.451 1 93.12 274 GLN A C 1
ATOM 2150 O O . GLN A 1 274 ? 18.484 -23.328 -3.148 1 93.12 274 GLN A O 1
ATOM 2155 N N . ILE A 1 275 ? 18.375 -21.141 -2.725 1 95.12 275 ILE A N 1
ATOM 2156 C CA . ILE A 1 275 ? 19.344 -20.781 -3.756 1 95.12 275 ILE A CA 1
ATOM 2157 C C . ILE A 1 275 ? 20.594 -20.203 -3.107 1 95.12 275 ILE A C 1
ATOM 2159 O O . ILE A 1 275 ? 20.547 -19.656 -2.004 1 95.12 275 ILE A O 1
ATOM 2163 N N . LYS A 1 276 ? 21.719 -20.328 -3.834 1 95.62 276 LYS A N 1
ATOM 2164 C CA . LYS A 1 276 ? 23 -19.891 -3.273 1 95.62 276 LYS A CA 1
ATOM 2165 C C . LYS A 1 276 ? 23.5 -18.625 -3.957 1 95.62 276 LYS A C 1
ATOM 2167 O O . LYS A 1 276 ? 24.297 -17.875 -3.387 1 95.62 276 LYS A O 1
ATOM 2172 N N . GLN A 1 277 ? 23.016 -18.484 -5.148 1 95.88 277 GLN A N 1
ATOM 2173 C CA . GLN A 1 277 ? 23.469 -17.328 -5.922 1 95.88 277 GLN A CA 1
ATOM 2174 C C . GLN A 1 277 ? 22.484 -16.969 -7.027 1 95.88 277 GLN A C 1
ATOM 2176 O O . GLN A 1 277 ? 21.828 -17.859 -7.582 1 95.88 277 GLN A O 1
ATOM 2181 N N . PHE A 1 278 ? 22.312 -15.711 -7.273 1 97.31 278 PHE A N 1
ATOM 2182 C CA . PHE A 1 278 ? 21.625 -15.18 -8.438 1 97.31 278 PHE A CA 1
ATOM 2183 C C . PHE A 1 278 ? 22.516 -14.234 -9.219 1 97.31 278 PHE A C 1
ATOM 2185 O O . PHE A 1 278 ? 23.266 -13.445 -8.633 1 97.31 278 PHE A O 1
ATOM 2192 N N . GLN A 1 279 ? 22.453 -14.438 -10.539 1 97.69 279 GLN A N 1
ATOM 2193 C CA . GLN A 1 279 ? 23.281 -13.594 -11.398 1 97.69 279 GLN A CA 1
ATOM 2194 C C . GLN A 1 279 ? 22.5 -13.117 -12.617 1 97.69 279 GLN A C 1
ATOM 2196 O O . GLN A 1 279 ? 21.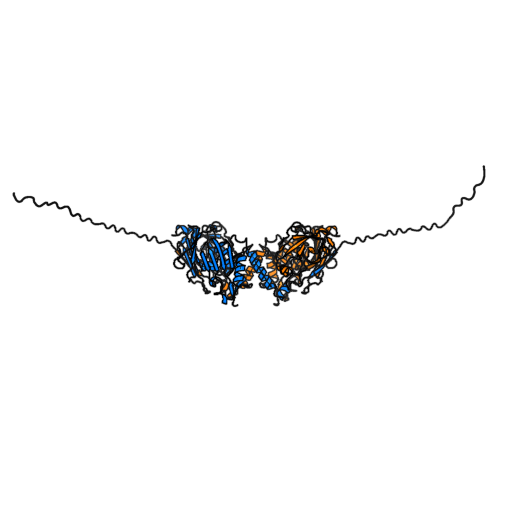734 -13.875 -13.211 1 97.69 279 GLN A O 1
ATOM 2201 N N . ILE A 1 280 ? 22.688 -11.859 -12.977 1 97.75 280 ILE A N 1
ATOM 2202 C CA . ILE A 1 280 ? 22.234 -11.281 -14.242 1 97.75 280 ILE A CA 1
ATOM 2203 C C . ILE A 1 280 ? 23.266 -10.273 -14.75 1 97.75 280 ILE A C 1
ATOM 2205 O O . ILE A 1 280 ? 23.531 -9.266 -14.094 1 97.75 280 ILE A O 1
ATOM 2209 N N . GLY A 1 281 ? 23.766 -10.547 -15.961 1 95.94 281 GLY A N 1
ATOM 2210 C CA . GLY A 1 281 ? 24.891 -9.727 -16.375 1 95.94 281 GLY A CA 1
ATOM 2211 C C . GLY A 1 281 ? 26.031 -9.711 -15.383 1 95.94 281 GLY A C 1
ATOM 2212 O O . GLY A 1 281 ? 26.516 -10.766 -14.961 1 95.94 281 GLY A O 1
ATOM 2213 N N . GLN A 1 282 ? 26.438 -8.484 -14.992 1 93.44 282 GLN A N 1
ATOM 2214 C CA . GLN A 1 282 ? 27.562 -8.344 -14.078 1 93.44 282 GLN A CA 1
ATOM 2215 C C . GLN A 1 282 ? 27.094 -8.328 -12.625 1 93.44 282 GLN A C 1
ATOM 2217 O O . GLN A 1 282 ? 27.922 -8.383 -11.703 1 93.44 282 GLN A O 1
ATOM 2222 N N . TYR A 1 283 ? 25.859 -8.266 -12.43 1 93.88 283 TYR A N 1
ATOM 2223 C CA . TYR A 1 283 ? 25.328 -8.25 -11.07 1 93.88 283 TYR A CA 1
ATOM 2224 C C . TYR A 1 283 ? 25.266 -9.656 -10.492 1 93.88 283 TYR A C 1
ATOM 2226 O O . TYR A 1 283 ? 24.703 -10.562 -11.109 1 93.88 283 TYR A O 1
ATOM 2234 N N . ILE A 1 284 ? 25.891 -9.781 -9.289 1 95.19 284 ILE A N 1
ATOM 2235 C CA . ILE A 1 284 ? 25.875 -11.062 -8.594 1 95.19 284 ILE A CA 1
ATOM 2236 C C . ILE A 1 284 ? 25.344 -10.875 -7.176 1 95.19 284 ILE A C 1
ATOM 2238 O O . ILE A 1 284 ? 25.781 -9.977 -6.457 1 95.19 284 ILE A O 1
ATOM 2242 N N . TRP A 1 285 ? 24.312 -11.609 -6.816 1 91.69 285 TRP A N 1
ATOM 2243 C CA . TRP A 1 285 ? 23.781 -11.703 -5.465 1 91.69 285 TRP A CA 1
ATOM 2244 C C . TRP A 1 285 ? 24.156 -13.031 -4.824 1 91.69 285 TRP A C 1
ATOM 2246 O O . TRP A 1 285 ? 23.578 -14.078 -5.152 1 91.69 285 TRP A O 1
ATOM 2256 N N . LYS A 1 286 ? 25.172 -12.961 -3.908 1 89.94 286 LYS A N 1
ATOM 2257 C CA . LYS A 1 286 ? 25.609 -14.172 -3.225 1 89.94 286 LYS A CA 1
ATOM 2258 C C . LYS A 1 286 ? 25.047 -14.242 -1.808 1 89.94 286 LYS A C 1
ATOM 2260 O O . LYS A 1 286 ? 25.531 -13.539 -0.91 1 89.94 286 LYS A O 1
ATOM 2265 N N . SER A 1 287 ? 24.031 -15.078 -1.698 1 86 287 SER A N 1
ATOM 2266 C CA . SER A 1 287 ? 23.359 -15.32 -0.427 1 86 287 SER A CA 1
ATOM 2267 C C . SER A 1 287 ? 22.531 -16.594 -0.477 1 86 287 SER A C 1
ATOM 2269 O O . SER A 1 287 ? 22.016 -16.969 -1.533 1 86 287 SER A O 1
ATOM 2271 N N . THR A 1 288 ? 22.578 -17.266 0.649 1 88.31 288 THR A N 1
ATOM 2272 C CA . THR A 1 288 ? 21.625 -18.375 0.737 1 88.31 288 THR A CA 1
ATOM 2273 C C . THR A 1 288 ? 20.219 -17.844 1.025 1 88.31 288 THR A C 1
ATOM 2275 O O . THR A 1 288 ? 19.938 -17.359 2.125 1 88.31 288 THR A O 1
ATOM 2278 N N . ASP A 1 289 ? 19.391 -17.891 -0.024 1 89.44 289 ASP A N 1
ATOM 2279 C CA . ASP A 1 289 ? 18.031 -17.359 0.119 1 89.44 289 ASP A CA 1
ATOM 2280 C C . ASP A 1 289 ? 17 -18.484 0.033 1 89.44 289 ASP A C 1
ATOM 2282 O O . ASP A 1 289 ? 17.172 -19.438 -0.73 1 89.44 289 ASP A O 1
ATOM 2286 N N . GLU A 1 290 ? 15.953 -18.344 0.869 1 87.88 290 GLU A N 1
ATOM 2287 C CA . GLU A 1 290 ? 14.789 -19.219 0.749 1 87.88 290 GLU A CA 1
ATOM 2288 C C . GLU A 1 290 ? 13.891 -18.781 -0.409 1 87.88 290 GLU A C 1
ATOM 2290 O O . GLU A 1 290 ? 13.516 -17.609 -0.509 1 87.88 290 GLU A O 1
ATOM 2295 N N . VAL A 1 291 ? 13.586 -19.734 -1.319 1 90.94 291 VAL A N 1
ATOM 2296 C CA . VAL A 1 291 ? 12.758 -19.406 -2.477 1 90.94 291 VAL A CA 1
ATOM 2297 C C . VAL A 1 291 ? 11.578 -20.375 -2.557 1 90.94 291 VAL A C 1
ATOM 2299 O O . VAL A 1 291 ? 11.664 -21.516 -2.104 1 90.94 291 VAL A O 1
ATOM 2302 N N . ILE A 1 292 ? 10.5 -19.859 -3.066 1 89.25 292 ILE A N 1
ATOM 2303 C CA . ILE A 1 292 ? 9.359 -20.719 -3.355 1 89.25 292 ILE A CA 1
ATOM 2304 C C . ILE A 1 292 ? 9.086 -20.719 -4.859 1 89.25 292 ILE A C 1
ATOM 2306 O O . ILE A 1 292 ? 9.383 -19.75 -5.555 1 89.25 292 ILE A O 1
ATOM 2310 N N . THR A 1 293 ? 8.641 -21.828 -5.348 1 89.25 293 THR A N 1
ATOM 2311 C CA . THR A 1 293 ? 8.141 -21.922 -6.715 1 89.25 293 THR A CA 1
ATOM 2312 C C . THR A 1 293 ? 6.617 -21.922 -6.734 1 89.25 293 THR A C 1
ATOM 2314 O O . THR A 1 293 ? 5.98 -22.719 -6.047 1 89.25 293 THR A O 1
ATOM 2317 N N . ASP A 1 294 ? 6.094 -21 -7.477 1 87.94 294 ASP A N 1
ATOM 2318 C CA . ASP A 1 294 ? 4.652 -20.766 -7.469 1 87.94 294 ASP A CA 1
ATOM 2319 C C . ASP A 1 294 ? 4.105 -20.656 -8.891 1 87.94 294 ASP A C 1
ATOM 2321 O O . ASP A 1 294 ? 4.316 -19.641 -9.562 1 87.94 294 ASP A O 1
ATOM 2325 N N . SER A 1 295 ? 3.346 -21.719 -9.258 1 88.19 295 SER A N 1
ATOM 2326 C CA . SER A 1 295 ? 2.777 -21.734 -10.602 1 88.19 295 SER A CA 1
ATOM 2327 C C . SER A 1 295 ? 1.674 -20.688 -10.75 1 88.19 295 SER A C 1
ATOM 2329 O O . SER A 1 295 ? 1.256 -20.375 -11.859 1 88.19 295 SER A O 1
ATOM 2331 N N . GLY A 1 296 ? 1.199 -20.172 -9.695 1 83.25 296 GLY A N 1
ATOM 2332 C CA . GLY A 1 296 ? 0.128 -19.188 -9.734 1 83.25 296 GLY A CA 1
ATOM 2333 C C . GLY A 1 296 ? 0.632 -17.766 -9.836 1 83.25 296 GLY A C 1
ATOM 2334 O O . GLY A 1 296 ? -0.161 -16.828 -9.961 1 83.25 296 GLY A O 1
ATOM 2335 N N . THR A 1 297 ? 1.929 -17.578 -9.773 1 83.81 297 THR A N 1
ATOM 2336 C CA . THR A 1 297 ? 2.527 -16.25 -9.875 1 83.81 297 THR A CA 1
ATOM 2337 C C . THR A 1 297 ? 3.191 -16.062 -11.234 1 83.81 297 THR A C 1
ATOM 2339 O O . THR A 1 297 ? 4.027 -16.875 -11.641 1 83.81 297 THR A O 1
ATOM 2342 N N . SER A 1 298 ? 2.881 -14.992 -11.867 1 86.56 298 SER A N 1
ATOM 2343 C CA . SER A 1 298 ? 3.277 -14.828 -13.258 1 86.56 298 SER A CA 1
ATOM 2344 C C . SER A 1 298 ? 4.672 -14.219 -13.367 1 86.56 298 SER A C 1
ATOM 2346 O O . SER A 1 298 ? 5.316 -14.312 -14.414 1 86.56 298 SER A O 1
ATOM 2348 N N . PHE A 1 299 ? 5.133 -13.531 -12.336 1 89.12 299 PHE A N 1
ATOM 2349 C CA . PHE A 1 299 ? 6.422 -12.844 -12.375 1 89.12 299 PHE A CA 1
ATOM 2350 C C . PHE A 1 299 ? 7.355 -13.406 -11.305 1 89.12 299 PHE A C 1
ATOM 2352 O O . PHE A 1 299 ? 6.934 -14.195 -10.453 1 89.12 299 PHE A O 1
ATOM 2359 N N . ILE A 1 300 ? 8.609 -13.086 -11.398 1 91.75 300 ILE A N 1
ATOM 2360 C CA . ILE A 1 300 ? 9.578 -13.43 -10.359 1 91.75 300 ILE A CA 1
ATOM 2361 C C . ILE A 1 300 ? 9.594 -12.328 -9.305 1 91.75 300 ILE A C 1
ATOM 2363 O O . ILE A 1 300 ? 9.805 -11.156 -9.617 1 91.75 300 ILE A O 1
ATOM 2367 N N . GLY A 1 301 ? 9.297 -12.781 -8.102 1 88.19 301 GLY A N 1
ATOM 2368 C CA . GLY A 1 301 ? 9.445 -11.883 -6.961 1 88.19 301 GLY A CA 1
ATOM 2369 C C . GLY A 1 301 ? 10.797 -11.984 -6.289 1 88.19 301 GLY A C 1
ATOM 2370 O O . GLY A 1 301 ? 11.281 -13.086 -6.012 1 88.19 301 GLY A O 1
ATOM 2371 N N . THR A 1 302 ? 11.438 -10.852 -6.02 1 88.62 302 THR A N 1
ATOM 2372 C CA . THR A 1 302 ? 12.773 -10.828 -5.43 1 88.62 302 THR A CA 1
ATOM 2373 C C . THR A 1 302 ? 12.836 -9.836 -4.27 1 88.62 302 THR A C 1
ATOM 2375 O O . THR A 1 302 ? 11.984 -8.945 -4.16 1 88.62 302 THR A O 1
ATOM 2378 N N . PRO A 1 303 ? 13.898 -10.094 -3.441 1 79.31 303 PRO A N 1
ATOM 2379 C CA . PRO A 1 303 ? 14.195 -8.969 -2.553 1 79.31 303 PRO A CA 1
ATOM 2380 C C . PRO A 1 303 ? 14.438 -7.668 -3.314 1 79.31 303 PRO A C 1
ATOM 2382 O O . PRO A 1 303 ? 14.914 -7.688 -4.449 1 79.31 303 PRO A O 1
ATOM 2385 N N . MET A 1 304 ? 14.188 -6.57 -2.674 1 73.88 304 MET A N 1
ATOM 2386 C CA . MET A 1 304 ? 14.273 -5.266 -3.326 1 73.88 304 MET A CA 1
ATOM 2387 C C . MET A 1 304 ? 15.68 -5.004 -3.844 1 73.88 304 MET A C 1
ATOM 2389 O O . MET A 1 304 ? 15.859 -4.434 -4.922 1 73.88 304 MET A O 1
ATOM 2393 N N . ALA A 1 305 ? 16.656 -5.379 -3.07 1 75.81 305 ALA A N 1
ATOM 2394 C CA . ALA A 1 305 ? 18.047 -5.164 -3.482 1 75.81 305 ALA A CA 1
ATOM 2395 C C . ALA A 1 305 ? 18.344 -5.898 -4.785 1 75.81 305 ALA A C 1
ATOM 2397 O O . ALA A 1 305 ? 19.062 -5.379 -5.645 1 75.81 305 ALA A O 1
ATOM 2398 N N . VAL A 1 306 ? 17.875 -7.047 -4.902 1 88 306 VAL A N 1
ATOM 2399 C CA . VAL A 1 306 ? 18.078 -7.836 -6.117 1 88 306 VAL A CA 1
ATOM 2400 C C . VAL A 1 306 ? 17.328 -7.191 -7.281 1 88 306 VAL A C 1
ATOM 2402 O O . VAL A 1 306 ? 17.859 -7.113 -8.398 1 88 306 VAL A O 1
ATOM 2405 N N . LEU A 1 307 ? 16.094 -6.781 -7.023 1 87.62 307 LEU A N 1
ATOM 2406 C CA . LEU A 1 307 ? 15.344 -6.086 -8.062 1 87.62 307 LEU A CA 1
ATOM 2407 C C . LEU A 1 307 ? 16.125 -4.879 -8.578 1 87.62 307 LEU A C 1
ATOM 2409 O O . LEU A 1 307 ? 16.156 -4.637 -9.789 1 87.62 307 LEU A O 1
ATOM 2413 N N . ASP A 1 308 ? 16.688 -4.137 -7.707 1 82.94 308 ASP A N 1
ATOM 2414 C CA . ASP A 1 308 ? 17.484 -2.986 -8.102 1 82.94 308 ASP A CA 1
ATOM 2415 C C . ASP A 1 308 ? 18.625 -3.404 -9.031 1 82.94 308 ASP A C 1
ATOM 2417 O O . ASP A 1 308 ? 18.922 -2.705 -10.008 1 82.94 308 ASP A O 1
ATOM 2421 N N . GLY A 1 309 ? 19.281 -4.5 -8.656 1 88.5 309 GLY A N 1
ATOM 2422 C CA . GLY A 1 309 ? 20.312 -5.043 -9.531 1 88.5 309 GLY A CA 1
ATOM 2423 C C . GLY A 1 309 ? 19.797 -5.406 -10.906 1 88.5 309 GLY A C 1
ATOM 2424 O O . GLY A 1 309 ? 20.438 -5.102 -11.914 1 88.5 309 GLY A O 1
ATOM 2425 N N . VAL A 1 310 ? 18.656 -6.027 -10.938 1 94.44 310 VAL A N 1
ATOM 2426 C CA . VAL A 1 310 ? 18.031 -6.426 -12.203 1 94.44 310 VAL A CA 1
ATOM 2427 C C . VAL A 1 310 ? 17.734 -5.191 -13.039 1 94.44 310 VAL A C 1
ATOM 2429 O O . VAL A 1 310 ? 18 -5.168 -14.242 1 94.44 310 VAL A O 1
ATOM 2432 N N . ILE A 1 311 ? 17.156 -4.207 -12.383 1 89.56 311 ILE A N 1
ATOM 2433 C CA . ILE A 1 311 ? 16.812 -2.959 -13.055 1 89.56 311 ILE A CA 1
ATOM 2434 C C . ILE A 1 311 ? 18.062 -2.328 -13.656 1 89.56 311 ILE A C 1
ATOM 2436 O O . ILE A 1 311 ? 18.062 -1.908 -14.812 1 89.56 311 ILE A O 1
ATOM 2440 N N . ARG A 1 312 ? 19.109 -2.297 -12.93 1 88.75 312 ARG A N 1
ATOM 2441 C CA . ARG A 1 312 ? 20.359 -1.707 -13.391 1 88.75 312 ARG A CA 1
ATOM 2442 C C . ARG A 1 312 ? 20.922 -2.473 -14.586 1 88.75 312 ARG A C 1
ATOM 2444 O O . ARG A 1 312 ? 21.406 -1.871 -15.547 1 88.75 312 ARG A O 1
ATOM 2451 N N . MET A 1 313 ? 20.906 -3.793 -14.594 1 94.81 313 MET A N 1
ATOM 2452 C CA . MET A 1 313 ? 21.516 -4.629 -15.625 1 94.81 313 MET A CA 1
ATOM 2453 C C . MET A 1 313 ? 20.672 -4.598 -16.906 1 94.81 313 MET A C 1
ATOM 2455 O O . MET A 1 313 ? 21.219 -4.73 -18 1 94.81 313 MET A O 1
ATOM 2459 N N . THR A 1 314 ? 19.359 -4.355 -16.734 1 96.12 314 THR A N 1
ATOM 2460 C CA . THR A 1 314 ? 18.484 -4.43 -17.891 1 96.12 314 THR A CA 1
ATOM 2461 C C . THR A 1 314 ? 18.188 -3.033 -18.438 1 96.12 314 THR A C 1
ATOM 2463 O O . THR A 1 314 ? 17.688 -2.891 -19.547 1 96.12 314 THR A O 1
ATOM 2466 N N . GLY A 1 315 ? 18.328 -2.062 -17.562 1 92.31 315 GLY A N 1
ATOM 2467 C CA . GLY A 1 315 ? 17.938 -0.714 -17.938 1 92.31 315 GLY A CA 1
ATOM 2468 C C . GLY A 1 315 ? 16.438 -0.488 -17.844 1 92.31 315 GLY A C 1
ATOM 2469 O O . GLY A 1 315 ? 15.898 0.407 -18.484 1 92.31 315 GLY A O 1
ATOM 2470 N N . ALA A 1 316 ? 15.773 -1.234 -17.062 1 92.38 316 ALA A N 1
ATOM 2471 C CA . ALA A 1 316 ? 14.32 -1.168 -16.969 1 92.38 316 ALA A CA 1
ATOM 2472 C C . ALA A 1 316 ? 13.875 0.136 -16.312 1 92.38 316 ALA A C 1
ATOM 2474 O O . ALA A 1 316 ? 14.602 0.716 -15.5 1 92.38 316 ALA A O 1
ATOM 2475 N N . LYS A 1 317 ? 12.703 0.523 -16.734 1 86.5 317 LYS A N 1
ATOM 2476 C CA . LYS A 1 317 ? 12.031 1.671 -16.141 1 86.5 317 LYS A CA 1
ATOM 2477 C C . LYS A 1 317 ? 10.648 1.291 -15.625 1 86.5 317 LYS A C 1
ATOM 2479 O O . LYS A 1 317 ? 9.992 0.403 -16.188 1 86.5 317 LYS A O 1
ATOM 2484 N N . TYR A 1 318 ? 10.297 1.906 -14.586 1 79.06 318 TYR A N 1
ATOM 2485 C CA . TYR A 1 318 ? 8.969 1.645 -14.047 1 79.06 318 TYR A CA 1
ATOM 2486 C C . TYR A 1 318 ? 7.902 2.395 -14.836 1 79.06 318 TYR A C 1
ATOM 2488 O O . TYR A 1 318 ? 7.992 3.611 -15.016 1 79.06 318 TYR A O 1
ATOM 2496 N N . ASP A 1 319 ? 7.02 1.571 -15.391 1 78.38 319 ASP A N 1
ATOM 2497 C CA . ASP A 1 319 ? 5.863 2.146 -16.062 1 78.38 319 ASP A CA 1
ATOM 2498 C C . ASP A 1 319 ? 4.707 2.363 -15.094 1 78.38 319 ASP A C 1
ATOM 2500 O O . ASP A 1 319 ? 4.035 1.41 -14.695 1 78.38 319 ASP A O 1
ATOM 2504 N N . ARG A 1 320 ? 4.402 3.496 -14.828 1 66.25 320 ARG A N 1
ATOM 2505 C CA . ARG A 1 320 ? 3.398 3.836 -13.828 1 66.25 320 ARG A CA 1
ATOM 2506 C C . ARG A 1 320 ? 1.993 3.516 -14.328 1 66.25 320 ARG A C 1
ATOM 2508 O O . ARG A 1 320 ? 1.118 3.145 -13.539 1 66.25 320 ARG A O 1
ATOM 2515 N N . ALA A 1 321 ? 1.801 3.723 -15.547 1 68.19 321 ALA A N 1
ATOM 2516 C CA . ALA A 1 321 ? 0.483 3.496 -16.125 1 68.19 321 ALA A CA 1
ATOM 2517 C C . ALA A 1 321 ? 0.057 2.039 -15.977 1 68.19 321 ALA A C 1
ATOM 2519 O O . ALA A 1 321 ? -1.126 1.748 -15.781 1 68.19 321 ALA A O 1
ATOM 2520 N N . HIS A 1 322 ? 1.062 1.194 -16.031 1 76.88 322 HIS A N 1
ATOM 2521 C CA . HIS A 1 322 ? 0.738 -0.226 -15.977 1 76.88 322 HIS A CA 1
ATOM 2522 C C . HIS A 1 322 ? 1.301 -0.867 -14.711 1 76.88 322 HIS A C 1
ATOM 2524 O O . HIS A 1 322 ? 1.069 -2.051 -14.453 1 76.88 322 HIS A O 1
ATOM 2530 N N . GLU A 1 323 ? 2.012 -0.12 -13.969 1 76.06 323 GLU A N 1
ATOM 2531 C CA . GLU A 1 323 ? 2.572 -0.533 -12.688 1 76.06 323 GLU A CA 1
ATOM 2532 C C . GLU A 1 323 ? 3.445 -1.775 -12.836 1 76.06 323 GLU A C 1
ATOM 2534 O O . GLU A 1 323 ? 3.312 -2.732 -12.07 1 76.06 323 GLU A O 1
ATOM 2539 N N . VAL A 1 324 ? 4.27 -1.789 -13.914 1 81.44 324 VAL A N 1
ATOM 2540 C CA . VAL A 1 324 ? 5.262 -2.83 -14.156 1 81.44 324 VAL A CA 1
ATOM 2541 C C . VAL A 1 324 ? 6.559 -2.201 -14.664 1 81.44 324 VAL A C 1
ATOM 2543 O O . VAL A 1 324 ? 6.551 -1.077 -15.18 1 81.44 324 VAL A O 1
ATOM 2546 N N . TYR A 1 325 ? 7.656 -2.84 -14.43 1 87.06 325 TYR A N 1
ATOM 2547 C CA . TYR A 1 325 ? 8.906 -2.436 -15.07 1 87.06 325 TYR A CA 1
ATOM 2548 C C . TYR A 1 325 ? 8.914 -2.83 -16.547 1 87.06 325 TYR A C 1
ATOM 2550 O O . TYR A 1 325 ? 8.414 -3.896 -16.906 1 87.06 325 TYR A O 1
ATOM 2558 N N . VAL A 1 326 ? 9.492 -1.939 -17.391 1 90.56 326 VAL A N 1
ATOM 2559 C CA . VAL A 1 326 ? 9.461 -2.189 -18.828 1 90.56 326 VAL A CA 1
ATOM 2560 C C . VAL A 1 326 ? 10.852 -1.984 -19.422 1 90.56 326 VAL A C 1
ATOM 2562 O O . VAL A 1 326 ? 11.672 -1.266 -18.844 1 90.56 326 VAL A O 1
ATOM 2565 N N . VAL A 1 327 ? 11.117 -2.648 -20.484 1 95.44 327 VAL A N 1
ATOM 2566 C CA . VAL A 1 327 ? 12.289 -2.494 -21.344 1 95.44 327 VAL A CA 1
ATOM 2567 C C . VAL A 1 327 ? 11.852 -2.42 -22.797 1 95.44 327 VAL A C 1
ATOM 2569 O O . VAL A 1 327 ? 10.75 -2.842 -23.156 1 95.44 327 VAL A O 1
ATOM 2572 N N . PRO A 1 328 ? 12.695 -1.776 -23.672 1 95 328 PRO A N 1
ATOM 2573 C CA . PRO A 1 328 ? 12.344 -1.821 -25.094 1 95 328 PRO A CA 1
ATOM 2574 C C . PRO A 1 328 ? 12.18 -3.246 -25.609 1 95 328 PRO A C 1
ATOM 2576 O O . PRO A 1 328 ? 13.023 -4.109 -25.344 1 95 328 PRO A O 1
ATOM 2579 N N . CYS A 1 329 ? 11.156 -3.449 -26.391 1 92.81 329 CYS A N 1
ATOM 2580 C CA . CYS A 1 329 ? 10.883 -4.789 -26.906 1 92.81 329 CYS A CA 1
ATOM 2581 C C . CYS A 1 329 ? 12.023 -5.277 -27.781 1 92.81 329 CYS A C 1
ATOM 2583 O O . CYS A 1 329 ? 12.266 -6.484 -27.891 1 92.81 329 CYS A O 1
ATOM 2585 N N . THR A 1 330 ? 12.688 -4.406 -28.297 1 94.25 330 THR A N 1
ATOM 2586 C CA . THR A 1 330 ? 13.805 -4.758 -29.172 1 94.25 330 THR A CA 1
ATOM 2587 C C . THR A 1 330 ? 14.898 -5.473 -28.391 1 94.25 330 THR A C 1
ATOM 2589 O O . THR A 1 330 ? 15.789 -6.09 -28.969 1 94.25 330 THR A O 1
ATOM 2592 N N . THR A 1 331 ? 14.836 -5.418 -27.062 1 92.75 331 THR A N 1
ATOM 2593 C CA . THR A 1 331 ? 15.883 -6.027 -26.25 1 92.75 331 THR A CA 1
ATOM 2594 C C . THR A 1 331 ? 15.43 -7.391 -25.734 1 92.75 331 THR A C 1
ATOM 2596 O O . THR A 1 331 ? 16.156 -8.039 -24.969 1 92.75 331 THR A O 1
ATOM 2599 N N . MET A 1 332 ? 14.328 -7.867 -26.125 1 91.12 332 MET A N 1
ATOM 2600 C CA . MET A 1 332 ? 13.719 -9.086 -25.594 1 91.12 332 MET A CA 1
ATOM 2601 C C . MET A 1 332 ? 14.688 -10.258 -25.656 1 91.12 332 MET A C 1
ATOM 2603 O O . MET A 1 332 ? 14.828 -11.016 -24.703 1 91.12 332 MET A O 1
ATOM 2607 N N . SER A 1 333 ? 15.367 -10.391 -26.781 1 92.62 333 SER A N 1
ATOM 2608 C CA . SER A 1 333 ? 16.266 -11.531 -26.953 1 92.62 333 SER A CA 1
ATOM 2609 C C . SER A 1 333 ? 17.703 -11.156 -26.656 1 92.62 333 SER A C 1
ATOM 2611 O O . SER A 1 333 ? 18.625 -11.961 -26.859 1 92.62 333 SER A O 1
ATOM 2613 N N . LYS A 1 334 ? 17.938 -9.969 -26.141 1 94.56 334 LYS A N 1
ATOM 2614 C CA . LYS A 1 334 ? 19.297 -9.492 -25.984 1 94.56 334 LYS A CA 1
ATOM 2615 C C . LYS A 1 334 ? 19.625 -9.25 -24.516 1 94.56 334 LYS A C 1
ATOM 2617 O O . LYS A 1 334 ? 20.797 -9.086 -24.156 1 94.56 334 LYS A O 1
ATOM 2622 N N . GLN A 1 335 ? 18.609 -9.203 -23.75 1 96.75 335 GLN A N 1
ATOM 2623 C CA . GLN A 1 335 ? 18.875 -9.023 -22.328 1 96.75 335 GLN A CA 1
ATOM 2624 C C . GLN A 1 335 ? 19.656 -10.195 -21.75 1 96.75 335 GLN A C 1
ATOM 2626 O O . GLN A 1 335 ? 19.609 -11.305 -22.297 1 96.75 335 GLN A O 1
ATOM 2631 N N . PRO A 1 336 ? 20.406 -9.977 -20.656 1 97.31 336 PRO A N 1
ATOM 2632 C CA . PRO A 1 336 ? 21.188 -11.07 -20.094 1 97.31 336 PRO A CA 1
ATOM 2633 C C . PRO A 1 336 ? 20.328 -12.203 -19.547 1 97.31 336 PRO A C 1
ATOM 2635 O O . PRO A 1 336 ? 19.203 -11.961 -19.094 1 97.31 336 PRO A O 1
ATOM 2638 N N . ASN A 1 337 ? 20.922 -13.422 -19.641 1 97.81 337 ASN A N 1
ATOM 2639 C CA . ASN A 1 337 ? 20.266 -14.555 -18.984 1 97.81 337 ASN A CA 1
ATOM 2640 C C . ASN A 1 337 ? 20.203 -14.367 -17.469 1 97.81 337 ASN A C 1
ATOM 2642 O O . ASN A 1 337 ? 21.062 -13.719 -16.891 1 97.81 337 ASN A O 1
ATOM 2646 N N . LEU A 1 338 ? 19.141 -14.844 -16.906 1 98.25 338 LEU A N 1
ATOM 2647 C CA . LEU A 1 338 ? 19.125 -15.055 -15.453 1 98.25 338 LEU A CA 1
ATOM 2648 C C . LEU A 1 338 ? 19.828 -16.359 -15.094 1 98.25 338 LEU A C 1
ATOM 2650 O O . LEU A 1 338 ? 19.609 -17.391 -15.742 1 98.25 338 LEU A O 1
ATOM 2654 N N . ILE A 1 339 ? 20.672 -16.297 -14.086 1 98.12 339 ILE A N 1
ATOM 2655 C CA . ILE A 1 339 ? 21.359 -17.5 -13.648 1 98.12 339 ILE A CA 1
ATOM 2656 C C . ILE A 1 339 ? 21.141 -17.703 -12.148 1 98.12 339 ILE A C 1
ATOM 2658 O O . ILE A 1 339 ? 21.547 -16.875 -11.336 1 98.12 339 ILE A O 1
ATOM 2662 N N . PHE A 1 340 ? 20.547 -18.766 -11.828 1 98 340 PHE A N 1
ATOM 2663 C CA . PHE A 1 340 ? 20.375 -19.188 -10.445 1 98 340 PHE A CA 1
ATOM 2664 C C . PHE A 1 340 ? 21.312 -20.344 -10.117 1 98 340 PHE A C 1
ATOM 2666 O O . PHE A 1 340 ? 21.5 -21.25 -10.93 1 98 340 PHE A O 1
ATOM 2673 N N . THR A 1 341 ? 21.906 -20.25 -8.992 1 97.62 341 THR A N 1
ATOM 2674 C CA . THR A 1 341 ? 22.734 -21.359 -8.523 1 97.62 341 THR A CA 1
ATOM 2675 C C . THR A 1 341 ? 22.047 -22.078 -7.355 1 97.62 341 THR A C 1
ATOM 2677 O O . THR A 1 341 ? 21.797 -21.469 -6.316 1 97.62 341 THR A O 1
ATOM 2680 N N . ILE A 1 342 ? 21.766 -23.312 -7.578 1 96.62 342 ILE A N 1
ATOM 2681 C CA . ILE A 1 342 ? 21.203 -24.188 -6.555 1 96.62 342 ILE A CA 1
ATOM 2682 C C . ILE A 1 342 ? 22.172 -25.328 -6.262 1 96.62 342 ILE A C 1
ATOM 2684 O O . ILE A 1 342 ? 22.516 -26.109 -7.156 1 96.62 342 ILE A O 1
ATOM 2688 N N . ASN A 1 343 ? 22.562 -25.359 -5.012 1 92.5 343 ASN A N 1
ATOM 2689 C CA . ASN A 1 343 ? 23.703 -26.219 -4.703 1 92.5 343 ASN A CA 1
ATOM 2690 C C . ASN A 1 343 ? 24.906 -25.859 -5.566 1 92.5 343 ASN A C 1
ATOM 2692 O O . ASN A 1 343 ? 25.438 -24.75 -5.48 1 92.5 343 ASN A O 1
ATOM 2696 N N . THR A 1 344 ? 25.328 -26.766 -6.418 1 92.56 344 THR A N 1
ATOM 2697 C CA . THR A 1 344 ? 26.484 -26.453 -7.254 1 92.56 344 THR A CA 1
ATOM 2698 C C . THR A 1 344 ? 26.078 -26.344 -8.719 1 92.56 344 THR A C 1
ATOM 2700 O O . THR A 1 344 ? 26.938 -26.141 -9.594 1 92.56 344 THR A O 1
ATOM 2703 N N . LYS A 1 345 ? 24.859 -26.344 -8.977 1 96.25 345 LYS A N 1
ATOM 2704 C CA . LYS A 1 345 ? 24.391 -26.359 -10.359 1 96.25 345 LYS A CA 1
ATOM 2705 C C . LYS A 1 345 ? 23.781 -25.016 -10.75 1 96.25 345 LYS A C 1
ATOM 2707 O O . LYS A 1 345 ? 23.094 -24.375 -9.945 1 96.25 345 LYS A O 1
ATOM 2712 N N . LYS A 1 346 ? 24.016 -24.641 -11.984 1 96.88 346 LYS A N 1
ATOM 2713 C CA . LYS A 1 346 ? 23.484 -23.391 -12.516 1 96.88 346 LYS A CA 1
ATOM 2714 C C . LYS A 1 346 ? 22.219 -23.625 -13.344 1 96.88 346 LYS A C 1
ATOM 2716 O O . LYS A 1 346 ? 22.156 -24.594 -14.117 1 96.88 346 LYS A O 1
ATOM 2721 N N . TYR A 1 347 ? 21.266 -22.859 -13.148 1 97.69 347 TYR A N 1
ATOM 2722 C CA . TYR A 1 347 ? 20 -22.859 -13.883 1 97.69 347 TYR A CA 1
ATOM 2723 C C . TYR A 1 347 ? 19.812 -21.547 -14.648 1 97.69 347 TYR A C 1
ATOM 2725 O O . TYR A 1 347 ? 19.797 -20.469 -14.062 1 97.69 347 TYR A O 1
ATOM 2733 N N . VAL A 1 348 ? 19.641 -21.703 -15.906 1 97.25 348 VAL A N 1
ATOM 2734 C CA . VAL A 1 348 ? 19.672 -20.531 -16.781 1 97.25 348 VAL A CA 1
ATOM 2735 C C . VAL A 1 348 ? 18.281 -20.266 -17.344 1 97.25 348 VAL A C 1
ATOM 2737 O O . VAL A 1 348 ? 17.609 -21.172 -17.828 1 97.25 348 VAL A O 1
ATOM 2740 N N . ILE A 1 349 ? 17.844 -19.047 -17.234 1 97 349 ILE A N 1
ATOM 2741 C CA . ILE A 1 349 ? 16.578 -18.578 -17.812 1 97 349 ILE A CA 1
ATOM 2742 C C . ILE A 1 349 ? 16.875 -17.547 -18.906 1 97 349 ILE A C 1
ATOM 2744 O O . ILE A 1 349 ? 17.391 -16.469 -18.625 1 97 349 ILE A O 1
ATOM 2748 N N . PRO A 1 350 ? 16.562 -17.859 -20.109 1 95.25 350 PRO A N 1
ATOM 2749 C CA . PRO A 1 350 ? 16.781 -16.891 -21.188 1 95.25 350 PRO A CA 1
ATOM 2750 C C . PRO A 1 350 ? 15.875 -15.664 -21.078 1 95.25 350 PRO A C 1
ATOM 2752 O O . PRO A 1 350 ? 14.797 -15.734 -20.469 1 95.25 350 PRO A O 1
ATOM 2755 N N . SER A 1 351 ? 16.281 -14.578 -21.688 1 95.69 351 SER A N 1
ATOM 2756 C CA . SER A 1 351 ? 15.594 -13.297 -21.547 1 95.69 351 SER A CA 1
ATOM 2757 C C . SER A 1 351 ? 14.18 -13.352 -22.109 1 95.69 351 SER A C 1
ATOM 2759 O O . SER A 1 351 ? 13.281 -12.664 -21.625 1 95.69 351 SER A O 1
ATOM 2761 N N . ALA A 1 352 ? 13.922 -14.203 -23.062 1 90.38 352 ALA A N 1
ATOM 2762 C CA . ALA A 1 352 ? 12.602 -14.305 -23.688 1 90.38 352 ALA A CA 1
ATOM 2763 C C . ALA A 1 352 ? 11.555 -14.758 -22.672 1 90.38 352 ALA A C 1
ATOM 2765 O O . ALA A 1 352 ? 10.352 -14.562 -22.875 1 90.38 352 ALA A O 1
ATOM 2766 N N . GLN A 1 353 ? 12.047 -15.336 -21.578 1 92.06 353 GLN A N 1
ATOM 2767 C CA . GLN A 1 353 ? 11.125 -15.836 -20.547 1 92.06 353 GLN A CA 1
ATOM 2768 C C . GLN A 1 353 ? 10.719 -14.727 -19.594 1 92.06 353 GLN A C 1
ATOM 2770 O O . GLN A 1 353 ? 9.664 -14.797 -18.953 1 92.06 353 GLN A O 1
ATOM 2775 N N . TYR A 1 354 ? 11.547 -13.664 -19.469 1 94.31 354 TYR A N 1
ATOM 2776 C CA . TYR A 1 354 ? 11.211 -12.688 -18.453 1 94.31 354 TYR A CA 1
ATOM 2777 C C . TYR A 1 354 ? 11.008 -11.305 -19.062 1 94.31 354 TYR A C 1
ATOM 2779 O O . TYR A 1 354 ? 10.695 -10.344 -18.344 1 94.31 354 TYR A O 1
ATOM 2787 N N . VAL A 1 355 ? 11.18 -11.102 -20.312 1 93.69 355 VAL A N 1
ATOM 2788 C CA . VAL A 1 355 ? 10.742 -9.93 -21.062 1 93.69 355 VAL A CA 1
ATOM 2789 C C . VAL A 1 355 ? 9.484 -10.266 -21.859 1 93.69 355 VAL A C 1
ATOM 2791 O O . VAL A 1 355 ? 9.555 -10.992 -22.859 1 93.69 355 VAL A O 1
ATOM 2794 N N . LEU A 1 356 ? 8.352 -9.711 -21.469 1 88.69 356 LEU A N 1
ATOM 2795 C CA . LEU A 1 356 ? 7.059 -10.156 -21.984 1 88.69 356 LEU A CA 1
ATOM 2796 C C . LEU A 1 356 ? 6.391 -9.07 -22.812 1 88.69 356 LEU A C 1
ATOM 2798 O O . LEU A 1 356 ? 6.258 -7.93 -22.359 1 88.69 356 LEU A O 1
ATOM 2802 N N . ASP A 1 357 ? 6.031 -9.422 -23.953 1 86.88 357 ASP A N 1
ATOM 2803 C CA . ASP A 1 357 ? 5.242 -8.508 -24.781 1 86.88 357 ASP A CA 1
ATOM 2804 C C . ASP A 1 357 ? 3.771 -8.531 -24.359 1 86.88 357 ASP A C 1
ATOM 2806 O O . ASP A 1 357 ? 3.01 -9.391 -24.812 1 86.88 357 ASP A O 1
ATOM 2810 N N . LEU A 1 358 ? 3.418 -7.555 -23.578 1 80.19 358 LEU A N 1
ATOM 2811 C CA . LEU A 1 358 ? 2.041 -7.457 -23.109 1 80.19 358 LEU A CA 1
ATOM 2812 C C . LEU A 1 358 ? 1.234 -6.508 -23.984 1 80.19 358 LEU A C 1
ATOM 2814 O O . LEU A 1 358 ? 0.147 -6.07 -23.609 1 80.19 358 LEU A O 1
ATOM 2818 N N . LYS A 1 359 ? 1.769 -6.109 -25.062 1 78.25 359 LYS A N 1
ATOM 2819 C CA . LYS A 1 359 ? 1.095 -5.324 -26.094 1 78.25 359 LYS A CA 1
ATOM 2820 C C . LYS A 1 359 ? 0.754 -3.928 -25.594 1 78.25 359 LYS A C 1
ATOM 2822 O O . LYS A 1 359 ? -0.374 -3.459 -25.75 1 78.25 359 LYS A O 1
ATOM 2827 N N . PHE A 1 360 ? 1.658 -3.254 -24.891 1 79.56 360 PHE A N 1
ATOM 2828 C CA . PHE A 1 360 ? 1.482 -1.888 -24.422 1 79.56 360 PHE A CA 1
ATOM 2829 C C . PHE A 1 360 ? 1.323 -0.924 -25.594 1 79.56 360 PHE A C 1
ATOM 2831 O O . PHE A 1 360 ? 0.816 0.187 -25.422 1 79.56 360 PHE A O 1
ATOM 2838 N N . GLN A 1 361 ? 1.653 -1.262 -26.828 1 73.31 361 GLN A N 1
ATOM 2839 C CA . GLN A 1 361 ? 1.536 -0.495 -28.062 1 73.31 361 GLN A CA 1
ATOM 2840 C C . GLN A 1 361 ? 2.463 0.717 -28.047 1 73.31 361 GLN A C 1
ATOM 2842 O O . GLN A 1 361 ? 2.18 1.73 -28.688 1 73.31 361 GLN A O 1
ATOM 2847 N N . ASN A 1 362 ? 3.545 0.753 -27.266 1 84.69 362 ASN A N 1
ATOM 2848 C CA . ASN A 1 362 ? 4.496 1.855 -27.188 1 84.69 362 ASN A CA 1
ATOM 2849 C C . ASN A 1 362 ? 5.93 1.374 -27.391 1 84.69 362 ASN A C 1
ATOM 2851 O O . ASN A 1 362 ? 6.883 2.102 -27.109 1 84.69 362 ASN A O 1
ATOM 2855 N N . GLY A 1 363 ? 6.051 0.151 -27.812 1 90.69 363 GLY A N 1
ATOM 2856 C CA . GLY A 1 363 ? 7.363 -0.396 -28.109 1 90.69 363 GLY A CA 1
ATOM 2857 C C . GLY A 1 363 ? 8.055 -0.982 -26.906 1 90.69 363 GLY A C 1
ATOM 2858 O O . GLY A 1 363 ? 9.164 -1.502 -27 1 90.69 363 GLY A O 1
ATOM 2859 N N . TYR A 1 364 ? 7.375 -0.915 -25.797 1 92 364 TYR A N 1
ATOM 2860 C CA . TYR A 1 364 ? 7.98 -1.444 -24.578 1 92 364 TYR A CA 1
ATOM 2861 C C . TYR A 1 364 ? 7.352 -2.779 -24.188 1 92 364 TYR A C 1
ATOM 2863 O O . TYR A 1 364 ? 6.207 -3.062 -24.562 1 92 364 TYR A O 1
ATOM 2871 N N . CYS A 1 365 ? 8.164 -3.623 -23.578 1 92.5 365 CYS A N 1
ATOM 2872 C CA . CYS A 1 365 ? 7.773 -4.922 -23.047 1 92.5 365 CYS A CA 1
ATOM 2873 C C . CYS A 1 365 ? 7.938 -4.961 -21.531 1 92.5 365 CYS A C 1
ATOM 2875 O O . CYS A 1 365 ? 8.781 -4.25 -20.969 1 92.5 365 CYS A O 1
ATOM 2877 N N . ALA A 1 366 ? 7.145 -5.719 -20.906 1 90.44 366 ALA A N 1
ATOM 2878 C CA . ALA A 1 366 ? 7.184 -5.82 -19.453 1 90.44 366 ALA A CA 1
ATOM 2879 C C . ALA A 1 366 ? 8.367 -6.664 -19 1 90.44 366 ALA A C 1
ATOM 2881 O O . ALA A 1 366 ? 8.672 -7.695 -19.594 1 90.44 366 ALA A O 1
ATOM 2882 N N . LEU A 1 367 ? 9.055 -6.195 -17.984 1 93.12 367 LEU A N 1
ATOM 2883 C CA . LEU A 1 367 ? 10 -7.008 -17.234 1 93.12 367 LEU A CA 1
ATOM 2884 C C . LEU A 1 367 ? 9.281 -7.812 -16.156 1 93.12 367 LEU A C 1
ATOM 2886 O O . LEU A 1 367 ? 8.656 -7.242 -15.266 1 93.12 367 LEU A O 1
ATOM 2890 N N . ALA A 1 368 ? 9.305 -9.117 -16.219 1 91.75 368 ALA A N 1
ATOM 2891 C CA . ALA A 1 368 ? 8.516 -9.984 -15.344 1 91.75 368 ALA A CA 1
ATOM 2892 C C . ALA A 1 368 ? 9.172 -10.133 -13.977 1 91.75 368 ALA A C 1
ATOM 2894 O O . ALA A 1 368 ? 9.5 -11.25 -13.555 1 91.75 368 ALA A O 1
ATOM 2895 N N . PHE A 1 369 ? 9.352 -9.039 -13.305 1 90.69 369 PHE A N 1
ATOM 2896 C CA . PHE A 1 369 ? 9.906 -8.977 -11.961 1 90.69 369 PHE A CA 1
ATOM 2897 C C . PHE A 1 369 ? 9.078 -8.055 -11.078 1 90.69 369 PHE A C 1
ATOM 2899 O O . PHE A 1 369 ? 8.484 -7.09 -11.562 1 90.69 369 PHE A O 1
ATOM 2906 N N . PHE A 1 370 ? 9.047 -8.43 -9.867 1 83.69 370 PHE A N 1
ATOM 2907 C CA . PHE A 1 370 ? 8.523 -7.508 -8.867 1 83.69 370 PHE A CA 1
ATOM 2908 C C . PHE A 1 370 ? 9.297 -7.625 -7.559 1 83.69 370 PHE A C 1
ATOM 2910 O O . PHE A 1 370 ? 10.008 -8.609 -7.336 1 83.69 370 PHE A O 1
ATOM 2917 N N . GLY A 1 371 ? 9.25 -6.613 -6.824 1 80 371 GLY A N 1
ATOM 2918 C CA . GLY A 1 371 ? 9.992 -6.586 -5.574 1 80 371 GLY A CA 1
ATOM 2919 C C . GLY A 1 371 ? 9.172 -7.043 -4.383 1 80 371 GLY A C 1
ATOM 2920 O O . GLY A 1 371 ? 7.98 -6.734 -4.285 1 80 371 GLY A O 1
ATOM 2921 N N . ILE A 1 372 ? 9.922 -7.93 -3.584 1 72.25 372 ILE A N 1
ATOM 2922 C CA . ILE A 1 372 ? 9.328 -8.352 -2.32 1 72.25 372 ILE A CA 1
ATOM 2923 C C . ILE A 1 372 ? 10 -7.613 -1.164 1 72.25 372 ILE A C 1
ATOM 2925 O O . ILE A 1 372 ? 11.227 -7.633 -1.033 1 72.25 372 ILE A O 1
ATOM 2929 N N . LYS A 1 373 ? 9.328 -6.941 -0.497 1 56 373 LYS A N 1
ATOM 2930 C CA . LYS A 1 373 ? 9.883 -6.18 0.622 1 56 373 LYS A CA 1
ATOM 2931 C C . LYS A 1 373 ? 10.195 -7.094 1.803 1 56 373 LYS A C 1
ATOM 2933 O O . LYS A 1 373 ? 9.484 -8.062 2.055 1 56 373 LYS A O 1
ATOM 2938 N N . ALA A 1 374 ? 11.375 -6.785 2.516 1 49.97 374 ALA A N 1
ATOM 2939 C CA . ALA A 1 374 ? 11.844 -7.551 3.672 1 49.97 374 ALA A CA 1
ATOM 2940 C C . ALA A 1 374 ? 10.797 -7.555 4.781 1 49.97 374 ALA A C 1
ATOM 2942 O O . ALA A 1 374 ? 10.109 -6.555 5 1 49.97 374 ALA A O 1
ATOM 2943 N N . GLY A 1 375 ? 10.555 -8.734 5.527 1 44.75 375 GLY A N 1
ATOM 2944 C CA . GLY A 1 375 ? 9.609 -8.875 6.625 1 44.75 375 GLY A CA 1
ATOM 2945 C C . GLY A 1 375 ? 8.219 -9.273 6.168 1 44.75 375 GLY A C 1
ATOM 2946 O O . GLY A 1 375 ? 7.34 -9.539 6.992 1 44.75 375 GLY A O 1
ATOM 2947 N N . GLY A 1 376 ? 7.918 -8.977 4.938 1 39.97 376 GLY A N 1
ATOM 2948 C CA . GLY A 1 376 ? 6.602 -9.398 4.488 1 39.97 376 GLY A CA 1
ATOM 2949 C C . GLY A 1 376 ? 6.414 -10.898 4.512 1 39.97 376 GLY A C 1
ATOM 2950 O O . GLY A 1 376 ? 5.52 -11.414 5.191 1 39.97 376 GLY A O 1
ATOM 2951 N N . PHE A 1 377 ? 6.934 -11.477 3.48 1 43.12 377 PHE A N 1
ATOM 2952 C CA . PHE A 1 377 ? 6.863 -12.938 3.432 1 43.12 377 PHE A CA 1
ATOM 2953 C C . PHE A 1 377 ? 8.094 -13.562 4.086 1 43.12 377 PHE A C 1
ATOM 2955 O O . PHE A 1 377 ? 9.164 -12.953 4.113 1 43.12 377 PHE A O 1
ATOM 2962 N N . SER A 1 378 ? 7.848 -14.461 5.008 1 46.25 378 SER A N 1
ATOM 2963 C CA . SER A 1 378 ? 8.969 -15.281 5.453 1 46.25 378 SER A CA 1
ATOM 2964 C C . SER A 1 378 ? 9.891 -15.633 4.289 1 46.25 378 SER A C 1
ATOM 2966 O O . SER A 1 378 ? 11.023 -16.062 4.5 1 46.25 378 SER A O 1
ATOM 2968 N N . THR A 1 379 ? 9.234 -15.594 3.004 1 56.72 379 THR A N 1
ATOM 2969 C CA . THR A 1 379 ? 10.125 -15.961 1.91 1 56.72 379 THR A CA 1
ATOM 2970 C C . THR A 1 379 ? 10.562 -14.719 1.136 1 56.72 379 THR A C 1
ATOM 2972 O O . THR A 1 379 ? 9.773 -13.797 0.928 1 56.72 379 THR A O 1
ATOM 2975 N N . SER A 1 380 ? 11.82 -14.781 0.782 1 71.25 380 SER A N 1
ATOM 2976 C CA . SER A 1 380 ? 12.477 -13.641 0.155 1 71.25 380 SER A CA 1
ATOM 2977 C C . SER A 1 380 ? 12.297 -13.664 -1.359 1 71.25 380 SER A C 1
ATOM 2979 O O . SER A 1 380 ? 12.461 -12.641 -2.025 1 71.25 380 SER A O 1
ATOM 2981 N N . TRP A 1 381 ? 11.914 -14.938 -1.951 1 87.25 381 TRP A N 1
ATOM 2982 C CA . TRP A 1 381 ? 11.82 -15.078 -3.4 1 87.25 381 TRP A CA 1
ATOM 2983 C C . TRP A 1 381 ? 10.57 -15.859 -3.791 1 87.25 381 TRP A C 1
ATOM 2985 O O . TRP A 1 381 ? 10.227 -16.844 -3.146 1 87.25 381 TRP A O 1
ATOM 2995 N N . ILE A 1 382 ? 9.945 -15.391 -4.824 1 88.44 382 ILE A N 1
ATOM 2996 C CA . ILE A 1 382 ? 8.945 -16.203 -5.516 1 88.44 382 ILE A CA 1
ATOM 2997 C C . ILE A 1 382 ? 9.391 -16.453 -6.953 1 88.44 382 ILE A C 1
ATOM 2999 O O . ILE A 1 382 ? 9.586 -15.516 -7.73 1 88.44 382 ILE A O 1
ATOM 3003 N N . LEU A 1 383 ? 9.617 -17.672 -7.246 1 92.56 383 LEU A N 1
ATOM 3004 C CA . LEU A 1 383 ? 9.938 -18.062 -8.609 1 92.56 383 LEU A CA 1
ATOM 3005 C C . LEU A 1 383 ? 8.672 -18.359 -9.406 1 92.56 383 LEU A C 1
ATOM 3007 O O . LEU A 1 383 ? 8.156 -19.484 -9.352 1 92.56 383 LEU A O 1
ATOM 3011 N N . GLY A 1 384 ? 8.25 -17.375 -10.109 1 91.31 384 GLY A N 1
ATOM 3012 C CA . GLY A 1 384 ? 7.027 -17.469 -10.883 1 91.31 384 GLY A CA 1
ATOM 3013 C C . GLY A 1 384 ? 7.238 -18.094 -12.25 1 91.31 384 GLY A C 1
ATOM 3014 O O . GLY A 1 384 ? 8.117 -18.953 -12.422 1 91.31 384 GLY A O 1
ATOM 3015 N N . ASN A 1 385 ? 6.449 -17.672 -13.258 1 90 385 ASN A N 1
ATOM 3016 C CA . ASN A 1 385 ? 6.277 -18.359 -14.539 1 90 385 ASN A CA 1
ATOM 3017 C C . ASN A 1 385 ? 7.566 -18.344 -15.359 1 90 385 ASN A C 1
ATOM 3019 O O . ASN A 1 385 ? 7.859 -19.297 -16.062 1 90 385 ASN A O 1
ATOM 3023 N N . PRO A 1 386 ? 8.344 -17.25 -15.281 1 92.94 386 PRO A N 1
ATOM 3024 C CA . PRO A 1 386 ? 9.602 -17.359 -16.031 1 92.94 386 PRO A CA 1
ATOM 3025 C C . PRO A 1 386 ? 10.438 -18.562 -15.602 1 92.94 386 PRO A C 1
ATOM 3027 O O . PRO A 1 386 ? 11.109 -19.172 -16.438 1 92.94 386 PRO A O 1
ATOM 3030 N N . TRP A 1 387 ? 10.398 -18.859 -14.375 1 95.31 387 TRP A N 1
ATOM 3031 C CA . TRP A 1 387 ? 11.078 -20.031 -13.836 1 95.31 387 TRP A CA 1
ATOM 3032 C C . TRP A 1 387 ? 10.32 -21.312 -14.172 1 95.31 387 TRP A C 1
ATOM 3034 O O . TRP A 1 387 ? 10.898 -22.25 -14.734 1 95.31 387 TRP A O 1
ATOM 3044 N N . THR A 1 388 ? 9.047 -21.328 -13.906 1 92.94 388 THR A N 1
ATOM 3045 C CA . THR A 1 388 ? 8.273 -22.562 -14 1 92.94 388 THR A CA 1
ATOM 3046 C C . THR A 1 388 ? 8.078 -22.969 -15.461 1 92.94 388 THR A C 1
ATOM 3048 O O . THR A 1 388 ? 7.867 -24.156 -15.758 1 92.94 388 THR A O 1
ATOM 3051 N N . ARG A 1 389 ? 8.219 -22.047 -16.391 1 92.12 389 ARG A N 1
ATOM 3052 C CA . ARG A 1 389 ? 8.133 -22.375 -17.812 1 92.12 389 ARG A CA 1
ATOM 3053 C C . ARG A 1 389 ? 9.477 -22.891 -18.328 1 92.12 389 ARG A C 1
ATOM 3055 O O . ARG A 1 389 ? 9.523 -23.547 -19.375 1 92.12 389 ARG A O 1
ATOM 3062 N N . THR A 1 390 ? 10.508 -22.531 -17.703 1 94.75 390 THR A N 1
ATOM 3063 C CA . THR A 1 390 ? 11.836 -22.922 -18.141 1 94.75 390 THR A CA 1
ATOM 3064 C C . THR A 1 390 ? 12.203 -24.297 -17.594 1 94.75 390 THR A C 1
ATOM 3066 O O . THR A 1 390 ? 12.922 -25.062 -18.234 1 94.75 390 THR A O 1
ATOM 3069 N N . PHE A 1 391 ? 11.695 -24.609 -16.438 1 96.44 391 PHE A N 1
ATOM 3070 C CA . PHE A 1 391 ? 12.031 -25.875 -15.781 1 96.44 391 PHE A CA 1
ATOM 3071 C C . PHE A 1 391 ? 10.773 -26.625 -15.391 1 96.44 391 PHE A C 1
ATOM 3073 O O . PHE A 1 391 ? 9.812 -26.031 -14.898 1 96.44 391 PHE A O 1
ATOM 3080 N N . CYS A 1 392 ? 10.852 -27.953 -15.648 1 96.44 392 CYS A N 1
ATOM 3081 C CA . CYS A 1 392 ? 9.852 -28.844 -15.055 1 96.44 392 CYS A CA 1
ATOM 3082 C C . CYS A 1 392 ? 10.133 -29.078 -13.578 1 96.44 392 CYS A C 1
ATOM 3084 O O . CYS A 1 392 ? 11.289 -29.125 -13.156 1 96.44 392 CYS A O 1
ATOM 3086 N N . HIS A 1 393 ? 9.07 -29.172 -12.852 1 97.44 393 HIS A N 1
ATOM 3087 C CA . HIS A 1 393 ? 9.156 -29.453 -11.422 1 97.44 393 HIS A CA 1
ATOM 3088 C C . HIS A 1 393 ? 8.508 -30.781 -11.086 1 97.44 393 HIS A C 1
ATOM 3090 O O . HIS A 1 393 ? 7.316 -30.984 -11.336 1 97.44 393 HIS A O 1
ATOM 3096 N N . THR A 1 394 ? 9.289 -31.656 -10.609 1 97.62 394 THR A N 1
ATOM 3097 C CA . THR A 1 394 ? 8.75 -32.875 -10.008 1 97.62 394 THR A CA 1
ATOM 3098 C C . THR A 1 394 ? 8.641 -32.719 -8.492 1 97.62 394 THR A C 1
ATOM 3100 O O . THR A 1 394 ? 9.656 -32.625 -7.801 1 97.62 394 THR A O 1
ATOM 3103 N N . HIS A 1 395 ? 7.453 -32.688 -8.039 1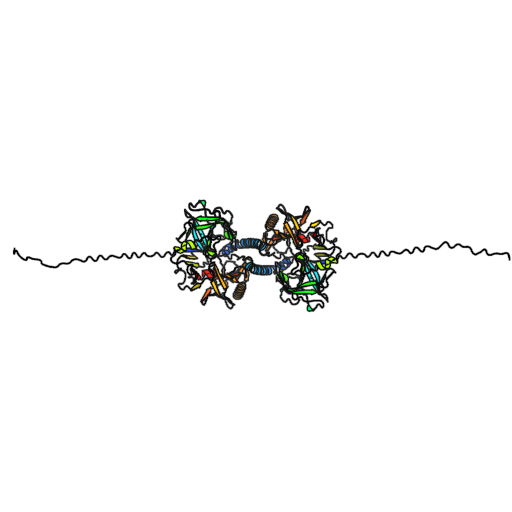 97.69 395 HIS A N 1
ATOM 3104 C CA . HIS A 1 395 ? 7.156 -32.5 -6.625 1 97.69 395 HIS A CA 1
ATOM 3105 C C . HIS A 1 395 ? 7.07 -33.844 -5.918 1 97.69 395 HIS A C 1
ATOM 3107 O O . HIS A 1 395 ? 6.102 -34.594 -6.098 1 97.69 395 HIS A O 1
ATOM 3113 N N . ASP A 1 396 ? 8.062 -34.156 -5.133 1 97.69 396 ASP A N 1
ATOM 3114 C CA . ASP A 1 396 ? 8.227 -35.469 -4.512 1 97.69 396 ASP A CA 1
ATOM 3115 C C . ASP A 1 396 ? 7.871 -35.438 -3.027 1 97.69 396 ASP A C 1
ATOM 3117 O O . ASP A 1 396 ? 8.688 -35 -2.201 1 97.69 396 ASP A O 1
ATOM 3121 N N . PHE A 1 397 ? 6.656 -35.938 -2.74 1 96.5 397 PHE A N 1
ATOM 3122 C CA . PHE A 1 397 ? 6.176 -35.906 -1.364 1 96.5 397 PHE A CA 1
ATOM 3123 C C . PHE A 1 397 ? 6.949 -36.906 -0.512 1 96.5 397 PHE A C 1
ATOM 3125 O O . PHE A 1 397 ? 7.223 -36.656 0.663 1 96.5 397 PHE A O 1
ATOM 3132 N N . GLU A 1 398 ? 7.273 -37.969 -1.077 1 96.12 398 GLU A N 1
ATOM 3133 C CA . GLU A 1 398 ? 7.875 -39.094 -0.338 1 96.12 398 GLU A CA 1
ATOM 3134 C C . GLU A 1 398 ? 9.258 -38.719 0.196 1 96.12 398 GLU A C 1
ATOM 3136 O O . GLU A 1 398 ? 9.578 -39 1.352 1 96.12 398 GLU A O 1
ATOM 3141 N N . ASN A 1 399 ? 10.016 -38.156 -0.621 1 97 399 ASN A N 1
ATOM 3142 C CA . ASN A 1 399 ? 11.391 -37.844 -0.243 1 97 399 ASN A CA 1
ATOM 3143 C C . ASN A 1 399 ? 11.562 -36.375 0.132 1 97 399 ASN A C 1
ATOM 3145 O O . ASN A 1 399 ? 12.68 -35.906 0.357 1 97 399 ASN A O 1
ATOM 3149 N N . GLU A 1 400 ? 10.492 -35.594 0.118 1 96.06 400 GLU A N 1
ATOM 3150 C CA . GLU A 1 400 ? 10.469 -34.188 0.536 1 96.06 400 GLU A CA 1
ATOM 3151 C C . GLU A 1 400 ? 11.484 -33.375 -0.244 1 96.06 400 GLU A C 1
ATOM 3153 O O . GLU A 1 400 ? 12.312 -32.688 0.349 1 96.06 400 GLU A O 1
ATOM 3158 N N . ARG A 1 401 ? 11.359 -33.469 -1.509 1 97.5 401 ARG A N 1
ATOM 3159 C CA . ARG A 1 401 ? 12.289 -32.812 -2.414 1 97.5 401 ARG A CA 1
ATOM 3160 C C . ARG A 1 401 ? 11.594 -32.406 -3.705 1 97.5 401 ARG A C 1
ATOM 3162 O O . ARG A 1 401 ? 10.445 -32.781 -3.951 1 97.5 401 ARG A O 1
ATOM 3169 N N . ILE A 1 402 ? 12.242 -31.562 -4.445 1 97.5 402 ILE A N 1
ATOM 3170 C CA . ILE A 1 402 ? 11.75 -31.125 -5.746 1 97.5 402 ILE A CA 1
ATOM 3171 C C . ILE A 1 402 ? 12.773 -31.469 -6.828 1 97.5 402 ILE A C 1
ATOM 3173 O O . ILE A 1 402 ? 13.977 -31.328 -6.617 1 97.5 402 ILE A O 1
ATOM 3177 N N . GLY A 1 403 ? 12.312 -32.062 -7.906 1 97.75 403 GLY A N 1
ATOM 3178 C CA . GLY A 1 403 ? 13.141 -32.344 -9.07 1 97.75 403 GLY A CA 1
ATOM 3179 C C . GLY A 1 403 ? 13.047 -31.281 -10.141 1 97.75 403 GLY A C 1
ATOM 3180 O O . GLY A 1 403 ? 11.953 -30.938 -10.586 1 97.75 403 GLY A O 1
ATOM 3181 N N . LEU A 1 404 ? 14.172 -30.781 -10.57 1 97.56 404 LEU A N 1
ATOM 3182 C CA . LEU A 1 404 ? 14.227 -29.75 -11.594 1 97.56 404 LEU A CA 1
ATOM 3183 C C . LEU A 1 404 ? 14.844 -30.281 -12.875 1 97.56 404 LEU A C 1
ATOM 3185 O O . LEU A 1 404 ? 15.922 -30.875 -12.852 1 97.56 404 LEU A O 1
ATOM 3189 N N . SER A 1 405 ? 14.133 -30.172 -13.93 1 96.62 405 SER A N 1
ATOM 3190 C CA . SER A 1 405 ? 14.602 -30.547 -15.258 1 96.62 405 SER A CA 1
ATOM 3191 C C . SER A 1 405 ? 14.258 -29.484 -16.281 1 96.62 405 SER A C 1
ATOM 3193 O O . SER A 1 405 ? 13.25 -28.781 -16.141 1 96.62 405 SER A O 1
ATOM 3195 N N . VAL A 1 406 ? 15.055 -29.344 -17.25 1 94.75 406 VAL A N 1
ATOM 3196 C CA . VAL A 1 406 ? 14.789 -28.344 -18.297 1 94.75 406 VAL A CA 1
ATOM 3197 C C . VAL A 1 406 ? 13.523 -28.734 -19.062 1 94.75 406 VAL A C 1
ATOM 3199 O O . VAL A 1 406 ? 13.336 -29.891 -19.422 1 94.75 406 VAL A O 1
ATOM 3202 N N . ALA A 1 407 ? 12.688 -27.766 -19.25 1 93.81 407 ALA A N 1
ATOM 3203 C CA . ALA A 1 407 ? 11.461 -27.984 -20.016 1 93.81 407 ALA A CA 1
ATOM 3204 C C . ALA A 1 407 ? 11.75 -28.047 -21.516 1 93.81 407 ALA A C 1
ATOM 3206 O O . ALA A 1 407 ? 12.562 -27.266 -22.031 1 93.81 407 ALA A O 1
ATOM 3207 N N . LYS A 1 408 ? 11.086 -28.953 -22.125 1 87.31 408 LYS A N 1
ATOM 3208 C CA . LYS A 1 408 ? 11.148 -28.984 -23.578 1 87.31 408 LYS A CA 1
ATOM 3209 C C . LYS A 1 408 ? 10.203 -27.953 -24.188 1 87.31 408 LYS A C 1
ATOM 3211 O O . LYS A 1 408 ? 9.164 -27.641 -23.609 1 87.31 408 LYS A O 1
ATOM 3216 N N . PRO A 1 409 ? 10.664 -27.359 -25.297 1 76.25 409 PRO A N 1
ATOM 3217 C CA . PRO A 1 409 ? 9.773 -26.391 -25.938 1 76.25 409 PRO A CA 1
ATOM 3218 C C . PRO A 1 409 ? 8.461 -27 -26.391 1 76.25 409 PRO A C 1
ATOM 3220 O O . PRO A 1 409 ? 8.375 -28.219 -26.578 1 76.25 409 PRO A O 1
ATOM 3223 N N . VAL A 1 410 ? 7.441 -26.172 -26.438 1 69.31 410 VAL A N 1
ATOM 3224 C CA . VAL A 1 410 ? 6.137 -26.609 -26.922 1 69.31 410 VAL A CA 1
ATOM 3225 C C . VAL A 1 410 ? 6.234 -26.969 -28.406 1 69.31 410 VAL A C 1
ATOM 3227 O O . VAL A 1 410 ? 6.977 -26.344 -29.156 1 69.31 410 VAL A O 1
ATOM 3230 N N . MET B 1 1 ? -0.933 -132.375 -25.344 1 23.17 1 MET B N 1
ATOM 3231 C CA . MET B 1 1 ? -0.818 -131.75 -24.016 1 23.17 1 MET B CA 1
ATOM 3232 C C . MET B 1 1 ? 0.347 -130.75 -23.938 1 23.17 1 MET B C 1
ATOM 3234 O O . MET B 1 1 ? 0.715 -130.25 -22.859 1 23.17 1 MET B O 1
ATOM 3238 N N . TYR B 1 2 ? 1.195 -130.75 -25 1 20.92 2 TYR B N 1
ATOM 3239 C CA . TYR B 1 2 ? 2.453 -130.125 -25.344 1 20.92 2 TYR B CA 1
ATOM 3240 C C . TYR B 1 2 ? 2.33 -128.5 -25.219 1 20.92 2 TYR B C 1
ATOM 3242 O O . TYR B 1 2 ? 3.221 -127.875 -24.672 1 20.92 2 TYR B O 1
ATOM 3250 N N . THR B 1 3 ? 1.597 -128 -26.219 1 24.7 3 THR B N 1
ATOM 3251 C CA . THR B 1 3 ? 1.926 -126.75 -26.906 1 24.7 3 THR B CA 1
ATOM 3252 C C . THR B 1 3 ? 1.613 -125.562 -26.031 1 24.7 3 THR B C 1
ATOM 3254 O O . THR B 1 3 ? 0.447 -125.188 -25.828 1 24.7 3 THR B O 1
ATOM 3257 N N . LEU B 1 4 ? 2.365 -125.438 -24.797 1 22.97 4 LEU B N 1
ATOM 3258 C CA . LEU B 1 4 ? 2.314 -124.688 -23.531 1 22.97 4 LEU B CA 1
ATOM 3259 C C . LEU B 1 4 ? 2.199 -123.188 -23.781 1 22.97 4 LEU B C 1
ATOM 3261 O O . LEU B 1 4 ? 2.527 -122.688 -24.859 1 22.97 4 LEU B O 1
ATOM 3265 N N . ILE B 1 5 ? 2.221 -122.312 -22.641 1 23.62 5 ILE B N 1
ATOM 3266 C CA . ILE B 1 5 ? 1.697 -121.125 -21.891 1 23.62 5 ILE B CA 1
ATOM 3267 C C . ILE B 1 5 ? 2.51 -119.875 -22.219 1 23.62 5 ILE B C 1
ATOM 3269 O O . ILE B 1 5 ? 3.547 -119.625 -21.609 1 23.62 5 ILE B O 1
ATOM 3273 N N . MET B 1 6 ? 3.121 -119.75 -23.453 1 21.31 6 MET B N 1
ATOM 3274 C CA . MET B 1 6 ? 4.293 -118.938 -23.688 1 21.31 6 MET B CA 1
ATOM 3275 C C . MET B 1 6 ? 3.959 -117.438 -23.453 1 21.31 6 MET B C 1
ATOM 3277 O O . MET B 1 6 ? 4.855 -116.625 -23.422 1 21.31 6 MET B O 1
ATOM 3281 N N . PHE B 1 7 ? 2.719 -116.938 -23.766 1 21.64 7 PHE B N 1
ATOM 3282 C CA . PHE B 1 7 ? 2.549 -115.688 -24.422 1 21.64 7 PHE B CA 1
ATOM 3283 C C . PHE B 1 7 ? 2.725 -114.5 -23.422 1 21.64 7 PHE B C 1
ATOM 3285 O O . PHE B 1 7 ? 2.496 -113.375 -23.766 1 21.64 7 PHE B O 1
ATOM 3292 N N . LEU B 1 8 ? 2.66 -114.688 -22.078 1 23.55 8 LEU B N 1
ATOM 3293 C CA . LEU B 1 8 ? 2.125 -113.625 -21.25 1 23.55 8 LEU B CA 1
ATOM 3294 C C . LEU B 1 8 ? 3.148 -112.5 -21.078 1 23.55 8 LEU B C 1
ATOM 3296 O O . LEU B 1 8 ? 3.812 -112.375 -20.047 1 23.55 8 LEU B O 1
ATOM 3300 N N . ARG B 1 9 ? 4.051 -112.188 -22.047 1 22.56 9 ARG B N 1
ATOM 3301 C CA . ARG B 1 9 ? 5.223 -111.375 -21.75 1 22.56 9 ARG B CA 1
ATOM 3302 C C . ARG B 1 9 ? 4.812 -110 -21.203 1 22.56 9 ARG B C 1
ATOM 3304 O O . ARG B 1 9 ? 3.785 -109.438 -21.609 1 22.56 9 ARG B O 1
ATOM 3311 N N . LEU B 1 10 ? 5.609 -109.312 -20.25 1 21.95 10 LEU B N 1
ATOM 3312 C CA . LEU B 1 10 ? 5.746 -108.438 -19.109 1 21.95 10 LEU B CA 1
ATOM 3313 C C . LEU B 1 10 ? 5.707 -107 -19.578 1 21.95 10 LEU B C 1
ATOM 3315 O O . LEU B 1 10 ? 5.484 -106.062 -18.766 1 21.95 10 LEU B O 1
ATOM 3319 N N . ARG B 1 11 ? 6.023 -106.438 -20.891 1 23.17 11 ARG B N 1
ATOM 3320 C CA . ARG B 1 11 ? 6.926 -105.312 -20.922 1 23.17 11 ARG B CA 1
ATOM 3321 C C . ARG B 1 11 ? 6.184 -104 -20.578 1 23.17 11 ARG B C 1
ATOM 3323 O O . ARG B 1 11 ? 5.34 -103.562 -21.344 1 23.17 11 ARG B O 1
ATOM 3330 N N . LEU B 1 12 ? 5.859 -103.625 -19.297 1 24.39 12 LEU B N 1
ATOM 3331 C CA . LEU B 1 12 ? 5.152 -102.562 -18.625 1 24.39 12 LEU B CA 1
ATOM 3332 C C . LEU B 1 12 ? 5.777 -101.188 -18.953 1 24.39 12 LEU B C 1
ATOM 3334 O O . LEU B 1 12 ? 5.332 -100.125 -18.453 1 24.39 12 LEU B O 1
ATOM 3338 N N . GLY B 1 13 ? 7.008 -101 -19.469 1 22.17 13 GLY B N 1
ATOM 3339 C CA . GLY B 1 13 ? 7.824 -99.875 -19.109 1 22.17 13 GLY B CA 1
ATOM 3340 C C . GLY B 1 13 ? 7.234 -98.5 -19.578 1 22.17 13 GLY B C 1
ATOM 3341 O O . GLY B 1 13 ? 7.469 -97.5 -18.953 1 22.17 13 GLY B O 1
ATOM 3342 N N . GLU B 1 14 ? 6.867 -98.312 -20.812 1 23.92 14 GLU B N 1
ATOM 3343 C CA . GLU B 1 14 ? 7.066 -97.062 -21.5 1 23.92 14 GLU B CA 1
ATOM 3344 C C . GLU B 1 14 ? 6.047 -96 -21.047 1 23.92 14 GLU B C 1
ATOM 3346 O O . GLU B 1 14 ? 4.918 -96 -21.531 1 23.92 14 GLU B O 1
ATOM 3351 N N . ILE B 1 15 ? 5.664 -95.875 -19.828 1 25.05 15 ILE B N 1
ATOM 3352 C CA . ILE B 1 15 ? 4.68 -94.875 -19.453 1 25.05 15 ILE B CA 1
ATOM 3353 C C . ILE B 1 15 ? 5.16 -93.5 -19.891 1 25.05 15 ILE B C 1
ATOM 3355 O O . ILE B 1 15 ? 6.266 -93.062 -19.547 1 25.05 15 ILE B O 1
ATOM 3359 N N . MET B 1 16 ? 4.695 -92.938 -21.062 1 24.77 16 MET B N 1
ATOM 3360 C CA . MET B 1 16 ? 4.766 -91.625 -21.75 1 24.77 16 MET B CA 1
ATOM 3361 C C . MET B 1 16 ? 4.516 -90.5 -20.781 1 24.77 16 MET B C 1
ATOM 3363 O O . MET B 1 16 ? 3.482 -90.438 -20.125 1 24.77 16 MET B O 1
ATOM 3367 N N . HIS B 1 17 ? 5.566 -89.875 -20.094 1 27.92 17 HIS B N 1
ATOM 3368 C CA . HIS B 1 17 ? 5.688 -88.688 -19.266 1 27.92 17 HIS B CA 1
ATOM 3369 C C . HIS B 1 17 ? 5.008 -87.5 -19.938 1 27.92 17 HIS B C 1
ATOM 3371 O O . HIS B 1 17 ? 5.426 -87.062 -21.016 1 27.92 17 HIS B O 1
ATOM 3377 N N . MET B 1 18 ? 3.676 -87.438 -20.094 1 27.03 18 MET B N 1
ATOM 3378 C CA . MET B 1 18 ? 2.924 -86.25 -20.484 1 27.03 18 MET B CA 1
ATOM 3379 C C . MET B 1 18 ? 3.424 -85 -19.734 1 27.03 18 MET B C 1
ATOM 3381 O O . MET B 1 18 ? 3.402 -85 -18.516 1 27.03 18 MET B O 1
ATOM 3385 N N . ASN B 1 19 ? 4.543 -84.438 -20.188 1 28.94 19 ASN B N 1
ATOM 3386 C CA . ASN B 1 19 ? 5.059 -83.125 -19.75 1 28.94 19 ASN B CA 1
ATOM 3387 C C . ASN B 1 19 ? 3.951 -82.062 -19.688 1 28.94 19 ASN B C 1
ATOM 3389 O O . ASN B 1 19 ? 3.338 -81.75 -20.703 1 28.94 19 ASN B O 1
ATOM 3393 N N . ILE B 1 20 ? 3.043 -82.125 -18.719 1 32.12 20 ILE B N 1
ATOM 3394 C CA . ILE B 1 20 ? 2.16 -81 -18.375 1 32.12 20 ILE B CA 1
ATOM 3395 C C . ILE B 1 20 ? 2.951 -79.688 -18.375 1 32.12 20 ILE B C 1
ATOM 3397 O O . ILE B 1 20 ? 3.859 -79.5 -17.562 1 32.12 20 ILE B O 1
ATOM 3401 N N . VAL B 1 21 ? 3.344 -79.188 -19.547 1 32.47 21 VAL B N 1
ATOM 3402 C CA . VAL B 1 21 ? 3.799 -77.812 -19.688 1 32.47 21 VAL B CA 1
ATOM 3403 C C . VAL B 1 21 ? 2.84 -76.875 -18.953 1 32.47 21 VAL B C 1
ATOM 3405 O O . VAL B 1 21 ? 1.666 -76.812 -19.328 1 32.47 21 VAL B O 1
ATOM 3408 N N . VAL B 1 22 ? 2.828 -76.938 -17.641 1 33.47 22 VAL B N 1
ATOM 3409 C CA . VAL B 1 22 ? 2.203 -75.875 -16.906 1 33.47 22 VAL B CA 1
ATOM 3410 C C . VAL B 1 22 ? 2.594 -74.5 -17.531 1 33.47 22 VAL B C 1
ATOM 3412 O O . VAL B 1 22 ? 3.775 -74.188 -17.578 1 33.47 22 VAL B O 1
ATOM 3415 N N . ILE B 1 23 ? 1.965 -74.25 -18.688 1 34.38 23 ILE B N 1
ATOM 3416 C CA . ILE B 1 23 ? 2.035 -72.875 -19.156 1 34.38 23 ILE B CA 1
ATOM 3417 C C . ILE B 1 23 ? 1.831 -71.875 -17.969 1 34.38 23 ILE B C 1
ATOM 3419 O O . ILE B 1 23 ? 0.763 -71.875 -17.359 1 34.38 23 ILE B O 1
ATOM 3423 N N . LEU B 1 24 ? 2.844 -71.812 -17.141 1 34.31 24 LEU B N 1
ATOM 3424 C CA . LEU B 1 24 ? 2.846 -70.688 -16.25 1 34.31 24 LEU B CA 1
ATOM 3425 C C . LEU B 1 24 ? 2.42 -69.375 -17 1 34.31 24 LEU B C 1
ATOM 3427 O O . LEU B 1 24 ? 3.141 -68.938 -17.875 1 34.31 24 LEU B O 1
ATOM 3431 N N . VAL B 1 25 ? 1.117 -69.375 -17.359 1 35.09 25 VAL B N 1
ATOM 3432 C CA . VAL B 1 25 ? 0.64 -68.062 -17.734 1 35.09 25 VAL B CA 1
ATOM 3433 C C . VAL B 1 25 ? 1.234 -67 -16.812 1 35.09 25 VAL B C 1
ATOM 3435 O O . VAL B 1 25 ? 0.95 -67 -15.609 1 35.09 25 VAL B O 1
ATOM 3438 N N . LEU B 1 26 ? 2.506 -66.75 -17 1 36.22 26 LEU B N 1
ATOM 3439 C CA . LEU B 1 26 ? 2.961 -65.5 -16.438 1 36.22 26 LEU B CA 1
ATOM 3440 C C . LEU B 1 26 ? 1.915 -64.438 -16.641 1 36.22 26 LEU B C 1
ATOM 3442 O O . LEU B 1 26 ? 1.671 -63.969 -17.766 1 36.22 26 LEU B O 1
ATOM 3446 N N . MET B 1 27 ? 0.829 -64.562 -15.984 1 38.41 27 MET B N 1
ATOM 3447 C CA . MET B 1 27 ? 0.035 -63.375 -15.891 1 38.41 27 MET B CA 1
ATOM 3448 C C . MET B 1 27 ? 0.927 -62.156 -15.641 1 38.41 27 MET B C 1
ATOM 3450 O O . MET B 1 27 ? 1.484 -62 -14.555 1 38.41 27 MET B O 1
ATOM 3454 N N . ALA B 1 28 ? 1.664 -61.781 -16.609 1 39.12 28 ALA B N 1
ATOM 3455 C CA . ALA B 1 28 ? 2.221 -60.438 -16.594 1 39.12 28 ALA B CA 1
ATOM 3456 C C . ALA B 1 28 ? 1.199 -59.438 -16.062 1 39.12 28 ALA B C 1
ATOM 3458 O O . ALA B 1 28 ? 0.269 -59.062 -16.766 1 39.12 28 ALA B O 1
ATOM 3459 N N . THR B 1 29 ? 0.76 -59.656 -14.875 1 39.25 29 THR B N 1
ATOM 3460 C CA . THR B 1 29 ? 0.109 -58.469 -14.32 1 39.25 29 THR B CA 1
ATOM 3461 C C . THR B 1 29 ? 0.854 -57.188 -14.727 1 39.25 29 THR B C 1
ATOM 3463 O O . THR B 1 29 ? 1.992 -56.969 -14.305 1 39.25 29 THR B O 1
ATOM 3466 N N . SER B 1 30 ? 0.89 -56.938 -16 1 38.88 30 SER B N 1
ATOM 3467 C CA . SER B 1 30 ? 1.288 -55.562 -16.25 1 38.88 30 SER B CA 1
ATOM 3468 C C . SER B 1 30 ? 0.874 -54.656 -15.094 1 38.88 30 SER B C 1
ATOM 3470 O O . SER B 1 30 ? -0.318 -54.469 -14.828 1 38.88 30 SER B O 1
ATOM 3472 N N . ALA B 1 31 ? 1.489 -54.719 -14.062 1 43.84 31 ALA B N 1
ATOM 3473 C CA . ALA B 1 31 ? 1.316 -53.688 -13.023 1 43.84 31 ALA B CA 1
ATOM 3474 C C . ALA B 1 31 ? 1.037 -52.344 -13.641 1 43.84 31 ALA B C 1
ATOM 3476 O O . ALA B 1 31 ? 1.926 -51.719 -14.242 1 43.84 31 ALA B O 1
ATOM 3477 N N . ASN B 1 32 ? -0.069 -52.188 -14.328 1 48.06 32 ASN B N 1
ATOM 3478 C CA . ASN B 1 32 ? -0.48 -50.906 -14.867 1 48.06 32 ASN B CA 1
ATOM 3479 C C . ASN B 1 32 ? 0.031 -49.75 -14 1 48.06 32 ASN B C 1
ATOM 3481 O O . ASN B 1 32 ? -0.265 -49.688 -12.805 1 48.06 32 ASN B O 1
ATOM 3485 N N . ALA B 1 33 ? 1.189 -49.375 -14.281 1 59.22 33 ALA B N 1
ATOM 3486 C CA . ALA B 1 33 ? 1.804 -48.219 -13.672 1 59.22 33 ALA B CA 1
ATOM 3487 C C . ALA B 1 33 ? 0.774 -47.094 -13.461 1 59.22 33 ALA B C 1
ATOM 3489 O O . ALA B 1 33 ? 0.049 -46.719 -14.391 1 59.22 33 ALA B O 1
ATOM 3490 N N . LEU B 1 34 ? 0.215 -46.906 -12.273 1 82 34 LEU B N 1
ATOM 3491 C CA . LEU B 1 34 ? -0.823 -45.938 -11.898 1 82 34 LEU B CA 1
ATOM 3492 C C . LEU B 1 34 ? -0.301 -44.5 -11.977 1 82 34 LEU B C 1
ATOM 3494 O O . LEU B 1 34 ? 0.009 -43.906 -10.953 1 82 34 LEU B O 1
ATOM 3498 N N . LYS B 1 35 ? 0.165 -44.188 -13.25 1 85.44 35 LYS B N 1
ATOM 3499 C CA . LYS B 1 35 ? 0.419 -42.812 -13.57 1 85.44 35 LYS B CA 1
ATOM 3500 C C . LYS B 1 35 ? -0.76 -42.188 -14.312 1 85.44 35 LYS B C 1
ATOM 3502 O O . LYS B 1 35 ? -1.438 -42.844 -15.086 1 85.44 35 LYS B O 1
ATOM 3507 N N . PHE B 1 36 ? -1.051 -40.969 -14.039 1 91.5 36 PHE B N 1
ATOM 3508 C CA . PHE B 1 36 ? -2.164 -40.219 -14.609 1 91.5 36 PHE B CA 1
ATOM 3509 C C . PHE B 1 36 ? -1.698 -38.844 -15.117 1 91.5 36 PHE B C 1
ATOM 3511 O O . PHE B 1 36 ? -0.837 -38.219 -14.508 1 91.5 36 PHE B O 1
ATOM 3518 N N . THR B 1 37 ? -2.143 -38.5 -16.344 1 90.5 37 THR B N 1
ATOM 3519 C CA . THR B 1 37 ? -1.716 -37.219 -16.922 1 90.5 37 THR B CA 1
ATOM 3520 C C . THR B 1 37 ? -2.906 -36.281 -17.109 1 90.5 37 THR B C 1
ATOM 3522 O O . THR B 1 37 ? -3.973 -36.719 -17.562 1 90.5 37 THR B O 1
ATOM 3525 N N . MET B 1 38 ? -2.758 -35.094 -16.641 1 91.56 38 MET B N 1
ATOM 3526 C CA . MET B 1 38 ? -3.684 -34 -16.922 1 91.56 38 MET B CA 1
ATOM 3527 C C . MET B 1 38 ? -3.062 -33 -17.891 1 91.56 38 MET B C 1
ATOM 3529 O O . MET B 1 38 ? -1.965 -32.5 -17.656 1 91.56 38 MET B O 1
ATOM 3533 N N . GLU B 1 39 ? -3.764 -32.75 -19.047 1 88.69 39 GLU B N 1
ATOM 3534 C CA . GLU B 1 39 ? -3.338 -31.672 -19.938 1 88.69 39 GLU B CA 1
ATOM 3535 C C . GLU B 1 39 ? -3.797 -30.328 -19.391 1 88.69 39 GLU B C 1
ATOM 3537 O O . GLU B 1 39 ? -4.91 -30.203 -18.875 1 88.69 39 GLU B O 1
ATOM 3542 N N . LEU B 1 40 ? -2.883 -29.359 -19.422 1 87.94 40 LEU B N 1
ATOM 3543 C CA . LEU B 1 40 ? -3.225 -28 -19 1 87.94 40 LEU B CA 1
ATOM 3544 C C . LEU B 1 40 ? -3.344 -27.078 -20.203 1 87.94 40 LEU B C 1
ATOM 3546 O O . LEU B 1 40 ? -2.574 -27.188 -21.156 1 87.94 40 LEU B O 1
ATOM 3550 N N . SER B 1 41 ? -4.367 -26.219 -20.188 1 81.19 41 SER B N 1
ATOM 3551 C CA . SER B 1 41 ? -4.48 -25.141 -21.141 1 81.19 41 SER B CA 1
ATOM 3552 C C . SER B 1 41 ? -3.969 -23.828 -20.562 1 81.19 41 SER B C 1
ATOM 3554 O O . SER B 1 41 ? -4.004 -23.625 -19.344 1 81.19 41 SER B O 1
ATOM 3556 N N . SER B 1 42 ? -3.311 -23 -21.359 1 78.69 42 SER B N 1
ATOM 3557 C CA . SER B 1 42 ? -2.893 -21.672 -20.938 1 78.69 42 SER B CA 1
ATOM 3558 C C . SER B 1 42 ? -3.982 -20.625 -21.203 1 78.69 42 SER B C 1
ATOM 3560 O O . SER B 1 42 ? -4.656 -20.688 -22.234 1 78.69 42 SER B O 1
ATOM 3562 N N . SER B 1 43 ? -4.203 -19.719 -20.25 1 76.44 43 SER B N 1
ATOM 3563 C CA . SER B 1 43 ? -5.145 -18.609 -20.469 1 76.44 43 SER B CA 1
ATOM 3564 C C . SER B 1 43 ? -4.594 -17.594 -21.469 1 76.44 43 SER B C 1
ATOM 3566 O O . SER B 1 43 ? -5.336 -16.75 -21.969 1 76.44 43 SER B O 1
ATOM 3568 N N . GLY B 1 44 ? -3.34 -17.75 -21.859 1 74.5 44 GLY B N 1
ATOM 3569 C CA . GLY B 1 44 ? -2.686 -16.625 -22.516 1 74.5 44 GLY B CA 1
ATOM 3570 C C . GLY B 1 44 ? -2.443 -15.445 -21.594 1 74.5 44 GLY B C 1
ATOM 3571 O O . GLY B 1 44 ? -2.857 -15.461 -20.438 1 74.5 44 GLY B O 1
ATOM 3572 N N . PRO B 1 45 ? -1.692 -14.383 -22.078 1 75.12 45 PRO B N 1
ATOM 3573 C CA . PRO B 1 45 ? -1.392 -13.227 -21.234 1 75.12 45 PRO B CA 1
ATOM 3574 C C . PRO B 1 45 ? -2.631 -12.398 -20.906 1 75.12 45 PRO B C 1
ATOM 3576 O O . PRO B 1 45 ? -3.156 -11.695 -21.781 1 75.12 45 PRO B O 1
ATOM 3579 N N . LEU B 1 46 ? -3.111 -12.57 -19.719 1 76.69 46 LEU B N 1
ATOM 3580 C CA . LEU B 1 46 ? -4.301 -11.859 -19.25 1 76.69 46 LEU B CA 1
ATOM 3581 C C . LEU B 1 46 ? -4.074 -10.352 -19.266 1 76.69 46 LEU B C 1
ATOM 3583 O O . LEU B 1 46 ? -4.961 -9.594 -19.672 1 76.69 46 LEU B O 1
ATOM 3587 N N . LEU B 1 47 ? -2.854 -9.914 -18.766 1 76.31 47 LEU B N 1
ATOM 3588 C CA . LEU B 1 47 ? -2.57 -8.484 -18.719 1 76.31 47 LEU B CA 1
ATOM 3589 C C . LEU B 1 47 ? -2.635 -7.859 -20.109 1 76.31 47 LEU B C 1
ATOM 3591 O O . LEU B 1 47 ? -3.188 -6.77 -20.281 1 76.31 47 LEU B O 1
ATOM 3595 N N . ALA B 1 48 ? -2.09 -8.602 -21.094 1 76.5 48 ALA B N 1
ATOM 3596 C CA . ALA B 1 48 ? -2.152 -8.102 -22.469 1 76.5 48 ALA B CA 1
ATOM 3597 C C . ALA B 1 48 ? -3.6 -7.93 -22.922 1 76.5 48 ALA B C 1
ATOM 3599 O O . ALA B 1 48 ? -3.941 -6.934 -23.562 1 76.5 48 ALA B O 1
ATOM 3600 N N . ARG B 1 49 ? -4.434 -8.883 -22.609 1 77.25 49 ARG B N 1
ATOM 3601 C CA . ARG B 1 49 ? -5.84 -8.828 -22.984 1 77.25 49 ARG B CA 1
ATOM 3602 C C . ARG B 1 49 ? -6.543 -7.664 -22.281 1 77.25 49 ARG B C 1
ATOM 3604 O O . ARG B 1 49 ? -7.34 -6.953 -22.906 1 77.25 49 ARG B O 1
ATOM 3611 N N . MET B 1 50 ? -6.23 -7.484 -20.984 1 79.38 50 MET B N 1
ATOM 3612 C CA . MET B 1 50 ? -6.852 -6.406 -20.219 1 79.38 50 MET B CA 1
ATOM 3613 C C . MET B 1 50 ? -6.402 -5.043 -20.734 1 79.38 50 MET B C 1
ATOM 3615 O O . MET B 1 50 ? -7.195 -4.102 -20.781 1 79.38 50 MET B O 1
ATOM 3619 N N . ILE B 1 51 ? -5.145 -4.934 -21.062 1 77.5 51 ILE B N 1
ATOM 3620 C CA . ILE B 1 51 ? -4.602 -3.684 -21.578 1 77.5 51 ILE B CA 1
ATOM 3621 C C . ILE B 1 51 ? -5.238 -3.363 -22.922 1 77.5 51 ILE B C 1
ATOM 3623 O O . ILE B 1 51 ? -5.695 -2.24 -23.156 1 77.5 51 ILE B O 1
ATOM 3627 N N . SER B 1 52 ? -5.352 -4.434 -23.812 1 75.75 52 SER B N 1
ATOM 3628 C CA . SER B 1 52 ? -5.91 -4.246 -25.156 1 75.75 52 SER B CA 1
ATOM 3629 C C . SER B 1 52 ? -7.383 -3.867 -25.094 1 75.75 52 SER B C 1
ATOM 3631 O O . SER B 1 52 ? -7.875 -3.117 -25.938 1 75.75 52 SER B O 1
ATOM 3633 N N . SER B 1 53 ? -8.094 -4.355 -24.078 1 75.69 53 SER B N 1
ATOM 3634 C CA . SER B 1 53 ? -9.523 -4.094 -23.953 1 75.69 53 SER B CA 1
ATOM 3635 C C . SER B 1 53 ? -9.789 -2.82 -23.156 1 75.69 53 SER B C 1
ATOM 3637 O O . SER B 1 53 ? -10.938 -2.391 -23.031 1 75.69 53 SER B O 1
ATOM 3639 N N . GLY B 1 54 ? -8.75 -2.234 -22.516 1 74.38 54 GLY B N 1
ATOM 3640 C CA . GLY B 1 54 ? -8.906 -1.025 -21.719 1 74.38 54 GLY B CA 1
ATOM 3641 C C . GLY B 1 54 ? -9.312 -1.302 -20.281 1 74.38 54 GLY B C 1
ATOM 3642 O O . GLY B 1 54 ? -9.469 -0.373 -19.484 1 74.38 54 GLY B O 1
ATOM 3643 N N . ASN B 1 55 ? -9.477 -2.584 -19.953 1 76.44 55 ASN B N 1
ATOM 3644 C CA . ASN B 1 55 ? -9.953 -2.969 -18.641 1 76.44 55 ASN B CA 1
ATOM 3645 C C . ASN B 1 55 ? -8.836 -2.877 -17.594 1 76.44 55 ASN B C 1
ATOM 3647 O O . ASN B 1 55 ? -9.109 -2.824 -16.391 1 76.44 55 ASN B O 1
ATOM 3651 N N . TYR B 1 56 ? -7.594 -2.924 -18.109 1 79.31 56 TYR B N 1
ATOM 3652 C CA . TYR B 1 56 ? -6.488 -2.936 -17.156 1 79.31 56 TYR B CA 1
ATOM 3653 C C . TYR B 1 56 ? -6.398 -1.614 -16.406 1 79.31 56 TYR B C 1
ATOM 3655 O O . TYR B 1 56 ? -6.152 -1.595 -15.203 1 79.31 56 TYR B O 1
ATOM 3663 N N . THR B 1 57 ? -6.633 -0.548 -17.109 1 73.25 57 THR B N 1
ATOM 3664 C CA . THR B 1 57 ? -6.625 0.761 -16.469 1 73.25 57 THR B CA 1
ATOM 3665 C C . THR B 1 57 ? -7.711 0.841 -15.398 1 73.25 57 THR B C 1
ATOM 3667 O O . THR B 1 57 ? -7.465 1.342 -14.297 1 73.25 57 THR B O 1
ATOM 3670 N N . GLN B 1 58 ? -8.867 0.321 -15.789 1 67.88 58 GLN B N 1
ATOM 3671 C CA . GLN B 1 58 ? -9.969 0.318 -14.836 1 67.88 58 GLN B CA 1
ATOM 3672 C C . GLN B 1 58 ? -9.633 -0.542 -13.617 1 67.88 58 GLN B C 1
ATOM 3674 O O . GLN B 1 58 ? -9.922 -0.158 -12.484 1 67.88 58 GLN B O 1
ATOM 3679 N N . PHE B 1 59 ? -9.102 -1.675 -13.883 1 74.75 59 PHE B N 1
ATOM 3680 C CA . PHE B 1 59 ? -8.703 -2.572 -12.805 1 74.75 59 PHE B CA 1
ATOM 3681 C C . PHE B 1 59 ? -7.699 -1.893 -11.883 1 74.75 59 PHE B C 1
ATOM 3683 O O . PHE B 1 59 ? -7.855 -1.92 -10.656 1 74.75 59 PHE B O 1
ATOM 3690 N N . LEU B 1 60 ? -6.668 -1.305 -12.492 1 71.38 60 LEU B N 1
ATOM 3691 C CA . LEU B 1 60 ? -5.641 -0.636 -11.703 1 71.38 60 LEU B CA 1
ATOM 3692 C C . LEU B 1 60 ? -6.242 0.502 -10.883 1 71.38 60 LEU B C 1
ATOM 3694 O O . LEU B 1 60 ? -5.848 0.72 -9.734 1 71.38 60 LEU B O 1
ATOM 3698 N N . GLU B 1 61 ? -7.168 1.122 -11.484 1 64.88 61 GLU B N 1
ATOM 3699 C CA . GLU B 1 61 ? -7.84 2.203 -10.773 1 64.88 61 GLU B CA 1
ATOM 3700 C C . GLU B 1 61 ? -8.594 1.675 -9.555 1 64.88 61 GLU B C 1
ATOM 3702 O O . GLU B 1 61 ? -8.5 2.25 -8.461 1 64.88 61 GLU B O 1
ATOM 3707 N N . SER B 1 62 ? -9.32 0.586 -9.789 1 62 62 SER B N 1
ATOM 3708 C CA . SER B 1 62 ? -10.055 -0.029 -8.695 1 62 62 SER B CA 1
ATOM 3709 C C . SER B 1 62 ? -9.109 -0.549 -7.613 1 62 62 SER B C 1
ATOM 3711 O O . SER B 1 62 ? -9.367 -0.378 -6.422 1 62 62 SER B O 1
ATOM 3713 N N . LYS B 1 63 ? -8.109 -1.27 -8.062 1 62.44 63 LYS B N 1
ATOM 3714 C CA . LYS B 1 63 ? -7.098 -1.801 -7.148 1 62.44 63 LYS B CA 1
ATOM 3715 C C . LYS B 1 63 ? -6.469 -0.688 -6.316 1 62.44 63 LYS B C 1
ATOM 3717 O O . LYS B 1 63 ? -6.336 -0.817 -5.098 1 62.44 63 LYS B O 1
ATOM 3722 N N . ASN B 1 64 ? -6.059 0.216 -7.074 1 57.38 64 ASN B N 1
ATOM 3723 C CA . ASN B 1 64 ? -5.406 1.344 -6.418 1 57.38 64 ASN B CA 1
ATOM 3724 C C . ASN B 1 64 ? -6.352 2.059 -5.457 1 57.38 64 ASN B C 1
ATOM 3726 O O . ASN B 1 64 ? -5.93 2.527 -4.398 1 57.38 64 ASN B O 1
ATOM 3730 N N . ARG B 1 65 ? -7.566 1.991 -5.922 1 51.03 65 ARG B N 1
ATOM 3731 C CA . ARG B 1 65 ? -8.57 2.549 -5.02 1 51.03 65 ARG B CA 1
ATOM 3732 C C . ARG B 1 65 ? -8.68 1.723 -3.742 1 51.03 65 ARG B C 1
ATOM 3734 O O . ARG B 1 65 ? -8.734 2.275 -2.643 1 51.03 65 ARG B O 1
ATOM 3741 N N . ARG B 1 66 ? -8.695 0.386 -3.916 1 50.66 66 ARG B N 1
ATOM 3742 C CA . ARG B 1 66 ? -8.781 -0.511 -2.768 1 50.66 66 ARG B CA 1
ATOM 3743 C C . ARG B 1 66 ? -7.535 -0.406 -1.896 1 50.66 66 ARG B C 1
ATOM 3745 O O . ARG B 1 66 ? -7.629 -0.431 -0.666 1 50.66 66 ARG B O 1
ATOM 3752 N N . ARG B 1 67 ? -6.43 -0.584 -2.684 1 51.22 67 ARG B N 1
ATOM 3753 C CA . ARG B 1 67 ? -5.168 -0.43 -1.963 1 51.22 67 ARG B CA 1
ATOM 3754 C C . ARG B 1 67 ? -5.16 0.858 -1.146 1 51.22 67 ARG B C 1
ATOM 3756 O O . ARG B 1 67 ? -4.656 0.882 -0.021 1 51.22 67 ARG B O 1
ATOM 3763 N N . PHE B 1 68 ? -5.582 1.754 -1.927 1 42.53 68 PHE B N 1
ATOM 3764 C CA . PHE B 1 68 ? -5.727 3.029 -1.236 1 42.53 68 PHE B CA 1
ATOM 3765 C C . PHE B 1 68 ? -6.633 2.891 -0.021 1 42.53 68 PHE B C 1
ATOM 3767 O O . PHE B 1 68 ? -6.32 3.402 1.057 1 42.53 68 PHE B O 1
ATOM 3774 N N . ASP B 1 69 ? -7.648 1.966 -0.359 1 41.22 69 ASP B N 1
ATOM 3775 C CA . ASP B 1 69 ? -8.609 1.733 0.713 1 41.22 69 ASP B CA 1
ATOM 3776 C C . ASP B 1 69 ? -7.98 0.936 1.854 1 41.22 69 ASP B C 1
ATOM 3778 O O . ASP B 1 69 ? -8.203 1.242 3.027 1 41.22 69 ASP B O 1
ATOM 3782 N N . LEU B 1 70 ? -7.297 -0.251 1.41 1 41.25 70 LEU B N 1
ATOM 3783 C CA . LEU B 1 70 ? -6.648 -1.111 2.393 1 41.25 70 LEU B CA 1
ATOM 3784 C C . LEU B 1 70 ? -5.52 -0.37 3.104 1 41.25 70 LEU B C 1
ATOM 3786 O O . LEU B 1 70 ? -5.312 -0.553 4.305 1 41.25 70 LEU B O 1
ATOM 3790 N N . ARG B 1 71 ? -4.602 -0.021 2.266 1 39.22 71 ARG B N 1
ATOM 3791 C CA . ARG B 1 71 ? -3.561 0.82 2.85 1 39.22 71 ARG B CA 1
ATOM 3792 C C . ARG B 1 71 ? -4.156 1.828 3.826 1 39.22 71 ARG B C 1
ATOM 3794 O O . ARG B 1 71 ? -3.592 2.07 4.895 1 39.22 71 ARG B O 1
ATOM 3801 N N . ALA B 1 72 ? -5.195 2.42 3.318 1 36.06 72 ALA B N 1
ATOM 3802 C CA . ALA B 1 72 ? -5.914 3.275 4.258 1 36.06 72 ALA B CA 1
ATOM 3803 C C . ALA B 1 72 ? -6.242 2.523 5.547 1 36.06 72 ALA B C 1
ATOM 3805 O O . ALA B 1 72 ? -6.23 3.105 6.633 1 36.06 72 ALA B O 1
ATOM 3806 N N . LEU B 1 73 ? -6.465 1.189 5.234 1 33.94 73 LEU B N 1
ATOM 3807 C CA . LEU B 1 73 ? -6.789 0.384 6.406 1 33.94 73 LEU B CA 1
ATOM 3808 C C . LEU B 1 73 ? -5.527 -0.013 7.16 1 33.94 73 LEU B C 1
ATOM 3810 O O . LEU B 1 73 ? -5.516 -0.037 8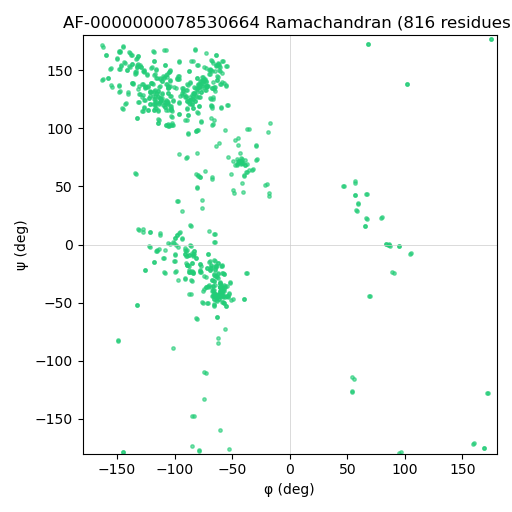.398 1 33.94 73 LEU B O 1
ATOM 3814 N N . ASN B 1 74 ? -4.637 -0.87 6.379 1 34.28 74 ASN B N 1
ATOM 3815 C CA . ASN B 1 74 ? -3.475 -1.293 7.152 1 34.28 74 ASN B CA 1
ATOM 3816 C C . ASN B 1 74 ? -2.471 -0.157 7.32 1 34.28 74 ASN B C 1
ATOM 3818 O O . ASN B 1 74 ? -2.127 0.215 8.445 1 34.28 74 ASN B O 1
ATOM 3822 N N . GLU B 1 75 ? -1.207 -0.459 6.469 1 34.5 75 GLU B N 1
ATOM 3823 C CA . GLU B 1 75 ? -0.201 0.587 6.625 1 34.5 75 GLU B CA 1
ATOM 3824 C C . GLU B 1 75 ? -0.711 1.926 6.098 1 34.5 75 GLU B C 1
ATOM 3826 O O . GLU B 1 75 ? -1.219 2.004 4.98 1 34.5 75 GLU B O 1
ATOM 3831 N N . GLN B 1 76 ? -1.386 2.67 6.785 1 36.72 76 GLN B N 1
ATOM 3832 C CA . GLN B 1 76 ? -1.729 4.086 6.695 1 36.72 76 GLN B CA 1
ATOM 3833 C C . GLN B 1 76 ? -0.765 4.828 5.777 1 36.72 76 GLN B C 1
ATOM 3835 O O . GLN B 1 76 ? 0.353 5.16 6.176 1 36.72 76 GLN B O 1
ATOM 3840 N N . ASP B 1 77 ? -0.471 4.199 4.629 1 34.97 77 ASP B N 1
ATOM 3841 C CA . ASP B 1 77 ? 0.177 5.254 3.855 1 34.97 77 ASP B CA 1
ATOM 3842 C C . ASP B 1 77 ? -0.654 6.535 3.873 1 34.97 77 ASP B C 1
ATOM 3844 O O . ASP B 1 77 ? -1.709 6.605 3.24 1 34.97 77 ASP B O 1
ATOM 3848 N N . LEU B 1 78 ? -1.088 6.938 4.918 1 35.09 78 LEU B N 1
ATOM 3849 C CA . LEU B 1 78 ? -1.51 8.328 4.906 1 35.09 78 LEU B CA 1
ATOM 3850 C C . LEU B 1 78 ? -0.836 9.094 3.768 1 35.09 78 LEU B C 1
ATOM 3852 O O . LEU B 1 78 ? 0.36 9.383 3.834 1 35.09 78 LEU B O 1
ATOM 3856 N N . SER B 1 79 ? -0.97 8.445 2.506 1 39.06 79 SER B N 1
ATOM 3857 C CA . SER B 1 79 ? -0.611 9.359 1.429 1 39.06 79 SER B CA 1
ATOM 3858 C C . SER B 1 79 ? -0.665 10.812 1.898 1 39.06 79 SER B C 1
ATOM 3860 O O . SER B 1 79 ? -1.616 11.219 2.57 1 39.06 79 SER B O 1
ATOM 3862 N N . ASP B 1 80 ? 0.495 11.25 2.24 1 46.38 80 ASP B N 1
ATOM 3863 C CA . ASP B 1 80 ? 0.919 12.609 2.586 1 46.38 80 ASP B CA 1
ATOM 3864 C C . ASP B 1 80 ? 0.287 13.633 1.65 1 46.38 80 ASP B C 1
ATOM 3866 O O . ASP B 1 80 ? 0.851 13.961 0.604 1 46.38 80 ASP B O 1
ATOM 3870 N N . TYR B 1 81 ? -0.982 13.5 1.594 1 50.09 81 TYR B N 1
ATOM 3871 C CA . TYR B 1 81 ? -1.544 14.641 0.88 1 50.09 81 TYR B CA 1
ATOM 3872 C C . TYR B 1 81 ? -0.939 15.945 1.38 1 50.09 81 TYR B C 1
ATOM 3874 O O . TYR B 1 81 ? -1.506 16.609 2.256 1 50.09 81 TYR B O 1
ATOM 3882 N N . PHE B 1 82 ? 0.329 16.031 0.897 1 62.06 82 PHE B N 1
ATOM 3883 C CA . PHE B 1 82 ? 1.094 17.25 1.121 1 62.06 82 PHE B CA 1
ATOM 3884 C C . PHE B 1 82 ? 0.861 18.25 -0.007 1 62.06 82 PHE B C 1
ATOM 3886 O O . PHE B 1 82 ? 0.858 17.875 -1.182 1 62.06 82 PHE B O 1
ATOM 3893 N N . ASP B 1 83 ? 0.318 19.344 0.317 1 72.56 83 ASP B N 1
ATOM 3894 C CA . ASP B 1 83 ? 0.145 20.359 -0.712 1 72.56 83 ASP B CA 1
ATOM 3895 C C . ASP B 1 83 ? 0.616 21.734 -0.217 1 72.56 83 ASP B C 1
ATOM 3897 O O . ASP B 1 83 ? 1.491 22.344 -0.826 1 72.56 83 ASP B O 1
ATOM 3901 N N . GLU B 1 84 ? 0.133 22.031 0.819 1 78.5 84 GLU B N 1
ATOM 3902 C CA . GLU B 1 84 ? 0.433 23.375 1.319 1 78.5 84 GLU B CA 1
ATOM 3903 C C . GLU B 1 84 ? 1.005 23.312 2.732 1 78.5 84 GLU B C 1
ATOM 3905 O O . GLU B 1 84 ? 0.531 22.547 3.57 1 78.5 84 GLU B O 1
ATOM 3910 N N . TYR B 1 85 ? 2.041 24.141 2.854 1 83.38 85 TYR B N 1
ATOM 3911 C CA . TYR B 1 85 ? 2.693 24.25 4.152 1 83.38 85 TYR B CA 1
ATOM 3912 C C . TYR B 1 85 ? 2.611 25.672 4.684 1 83.38 85 TYR B C 1
ATOM 3914 O O . TYR B 1 85 ? 2.746 26.641 3.924 1 83.38 85 TYR B O 1
ATOM 3922 N N . TYR B 1 86 ? 2.377 25.828 5.852 1 88.38 86 TYR B N 1
ATOM 3923 C CA . TYR B 1 86 ? 2.43 27.094 6.559 1 88.38 86 TYR B CA 1
ATOM 3924 C C . TYR B 1 86 ? 3.701 27.203 7.395 1 88.38 86 TYR B C 1
ATOM 3926 O O . TYR B 1 86 ? 3.922 26.406 8.305 1 88.38 86 TYR B O 1
ATOM 3934 N N . ILE B 1 87 ? 4.48 28.156 7.02 1 90.81 87 ILE B N 1
ATOM 3935 C CA . ILE B 1 87 ? 5.891 28.188 7.391 1 90.81 87 ILE B CA 1
ATOM 3936 C C . ILE B 1 87 ? 6.156 29.375 8.312 1 90.81 87 ILE B C 1
ATOM 3938 O O . ILE B 1 87 ? 5.695 30.484 8.055 1 90.81 87 ILE B O 1
ATOM 3942 N N . GLY B 1 88 ? 6.836 29.125 9.398 1 94.56 88 GLY B N 1
ATOM 3943 C CA . GLY B 1 88 ? 7.262 30.156 10.328 1 94.56 88 GLY B CA 1
ATOM 3944 C C . GLY B 1 88 ? 8.766 30.219 10.508 1 94.56 88 GLY B C 1
ATOM 3945 O O . GLY B 1 88 ? 9.461 29.219 10.344 1 94.56 88 GLY B O 1
ATOM 3946 N N . ALA B 1 89 ? 9.234 31.422 10.828 1 94.69 89 ALA B N 1
ATOM 3947 C CA . ALA B 1 89 ? 10.656 31.625 11.07 1 94.69 89 ALA B CA 1
ATOM 3948 C C . ALA B 1 89 ? 11.031 31.25 12.5 1 94.69 89 ALA B C 1
ATOM 3950 O O . ALA B 1 89 ? 10.359 31.641 13.453 1 94.69 89 ALA B O 1
ATOM 3951 N N . VAL B 1 90 ? 12.07 30.438 12.617 1 97.62 90 VAL B N 1
ATOM 3952 C CA . VAL B 1 90 ? 12.609 30.016 13.906 1 97.62 90 VAL B CA 1
ATOM 3953 C C . VAL B 1 90 ? 14.125 30.234 13.922 1 97.62 90 VAL B C 1
ATOM 3955 O O . VAL B 1 90 ? 14.82 29.828 12.984 1 97.62 90 VAL B O 1
ATOM 3958 N N . SER B 1 91 ? 14.641 30.875 14.914 1 98.44 91 SER B N 1
ATOM 3959 C CA . SER B 1 91 ? 16.078 31.094 15.039 1 98.44 91 SER B CA 1
ATOM 3960 C C . SER B 1 91 ? 16.672 30.203 16.109 1 98.44 91 SER B C 1
ATOM 3962 O O . SER B 1 91 ? 16.141 30.094 17.219 1 98.44 91 SER B O 1
ATOM 3964 N N . ILE B 1 92 ? 17.812 29.578 15.773 1 98.62 92 ILE B N 1
ATOM 3965 C CA . ILE B 1 92 ? 18.422 28.625 16.688 1 98.62 92 ILE B CA 1
ATOM 3966 C C . ILE B 1 92 ? 19.891 28.984 16.906 1 98.62 92 ILE B C 1
ATOM 3968 O O . ILE B 1 92 ? 20.625 29.25 15.945 1 98.62 92 ILE B O 1
ATOM 3972 N N . GLY B 1 93 ? 20.281 29.109 18.219 1 98.5 93 GLY B N 1
ATOM 3973 C CA . GLY B 1 93 ? 21.703 29.156 18.547 1 98.5 93 GLY B CA 1
ATOM 3974 C C . GLY B 1 93 ? 22.219 30.578 18.703 1 98.5 93 GLY B C 1
ATOM 3975 O O . GLY B 1 93 ? 21.438 31.531 18.688 1 98.5 93 GLY B O 1
ATOM 3976 N N . LYS B 1 94 ? 23.484 30.562 18.953 1 98.06 94 LYS B N 1
ATOM 3977 C CA . LYS B 1 94 ? 24.25 31.797 19.047 1 98.06 94 LYS B CA 1
ATOM 3978 C C . LYS B 1 94 ? 25.531 31.703 18.219 1 98.06 94 LYS B C 1
ATOM 3980 O O . LYS B 1 94 ? 26.438 30.938 18.562 1 98.06 94 LYS B O 1
ATOM 3985 N N . PRO B 1 95 ? 25.781 32.625 17.219 1 97.75 95 PRO B N 1
ATOM 3986 C CA . PRO B 1 95 ? 24.75 33.562 16.734 1 97.75 95 PRO B CA 1
ATOM 3987 C C . PRO B 1 95 ? 23.516 32.844 16.172 1 97.75 95 PRO B C 1
ATOM 3989 O O . PRO B 1 95 ? 23.594 31.641 15.867 1 97.75 95 PRO B O 1
ATOM 3992 N N . PRO B 1 96 ? 22.453 33.531 16.141 1 98.19 96 PRO B N 1
ATOM 3993 C CA . PRO B 1 96 ? 21.219 32.875 15.68 1 98.19 96 PRO B CA 1
ATOM 3994 C C . PRO B 1 96 ? 21.281 32.469 14.211 1 98.19 96 PRO B C 1
ATOM 3996 O O . PRO B 1 96 ? 21.828 33.219 13.391 1 98.19 96 PRO B O 1
ATOM 3999 N N . GLN B 1 97 ? 20.828 31.25 13.875 1 98.38 97 GLN B N 1
ATOM 4000 C CA . GLN B 1 97 ? 20.562 30.75 12.531 1 98.38 97 GLN B CA 1
ATOM 4001 C C . GLN B 1 97 ? 19.062 30.641 12.266 1 98.38 97 GLN B C 1
ATOM 4003 O O . GLN B 1 97 ? 18.359 29.875 12.93 1 98.38 97 GLN B O 1
ATOM 4008 N N . THR B 1 98 ? 18.594 31.422 11.328 1 97.25 98 THR B N 1
ATOM 4009 C CA . THR B 1 98 ? 17.156 31.453 11.078 1 97.25 98 THR B CA 1
ATOM 4010 C C . THR B 1 98 ? 16.766 30.391 10.047 1 97.25 98 THR B C 1
ATOM 4012 O O . THR B 1 98 ? 17.344 30.359 8.953 1 97.25 98 THR B O 1
ATOM 4015 N N . LEU B 1 99 ? 15.867 29.531 10.438 1 97.69 99 LEU B N 1
ATOM 4016 C CA . LEU B 1 99 ? 15.297 28.484 9.602 1 97.69 99 LEU B CA 1
ATOM 4017 C C . LEU B 1 99 ? 13.789 28.688 9.445 1 97.69 99 LEU B C 1
ATOM 4019 O O . LEU B 1 99 ? 13.156 29.359 10.258 1 97.69 99 LEU B O 1
ATOM 4023 N N . TYR B 1 100 ? 13.273 28.125 8.422 1 93.75 100 TYR B N 1
ATOM 4024 C CA . TYR B 1 100 ? 11.859 28.219 8.109 1 93.75 100 TYR B CA 1
ATOM 4025 C C . TYR B 1 100 ? 11.18 26.859 8.219 1 93.75 100 TYR B C 1
ATOM 4027 O O . TYR B 1 100 ? 11.359 26 7.352 1 93.75 100 TYR B O 1
ATOM 4035 N N . LEU B 1 101 ? 10.391 26.734 9.266 1 96.25 101 LEU B N 1
ATOM 4036 C CA . LEU B 1 101 ? 9.875 25.422 9.633 1 96.25 101 LEU B CA 1
ATOM 4037 C C . LEU B 1 101 ? 8.375 25.344 9.359 1 96.25 101 LEU B C 1
ATOM 4039 O O . LEU B 1 101 ? 7.664 26.344 9.461 1 96.25 101 LEU B O 1
ATOM 4043 N N . SER B 1 102 ? 7.918 24.156 8.945 1 92.56 102 SER B N 1
ATOM 4044 C CA . SER B 1 102 ? 6.484 23.891 8.875 1 92.56 102 SER B CA 1
ATOM 4045 C C . SER B 1 102 ? 5.859 23.828 10.266 1 92.56 102 SER B C 1
ATOM 4047 O O . SER B 1 102 ? 6.297 23.062 11.117 1 92.56 102 SER B O 1
ATOM 4049 N N . MET B 1 103 ? 4.918 24.703 10.523 1 93.75 103 MET B N 1
ATOM 4050 C CA . MET B 1 103 ? 4.188 24.688 11.781 1 93.75 103 MET B CA 1
ATOM 4051 C C . MET B 1 103 ? 3.1 23.625 11.781 1 93.75 103 MET B C 1
ATOM 4053 O O . MET B 1 103 ? 2.129 23.734 11.031 1 93.75 103 MET B O 1
ATOM 4057 N N . ASP B 1 104 ? 3.238 22.625 12.594 1 91.12 104 ASP B N 1
ATOM 4058 C CA . ASP B 1 104 ? 2.457 21.406 12.453 1 91.12 104 ASP B CA 1
ATOM 4059 C C . ASP B 1 104 ? 1.761 21.047 13.758 1 91.12 104 ASP B C 1
ATOM 4061 O O . ASP B 1 104 ? 2.416 20.672 14.734 1 91.12 104 ASP B O 1
ATOM 4065 N N . THR B 1 105 ? 0.452 21.078 13.789 1 91.62 105 THR B N 1
ATOM 4066 C CA . THR B 1 105 ? -0.31 20.719 14.977 1 91.62 105 THR B CA 1
ATOM 4067 C C . THR B 1 105 ? -0.482 19.203 15.07 1 91.62 105 THR B C 1
ATOM 4069 O O . THR B 1 105 ? -1.001 18.688 16.062 1 91.62 105 THR B O 1
ATOM 4072 N N . GLY B 1 106 ? -0.051 18.469 14.055 1 86 106 GLY B N 1
ATOM 4073 C CA . GLY B 1 106 ? -0.135 17.031 14.055 1 86 106 GLY B CA 1
ATOM 4074 C C . GLY B 1 106 ? 1.126 16.359 14.57 1 86 106 GLY B C 1
ATOM 4075 O O . GLY B 1 106 ? 1.29 15.141 14.43 1 86 106 GLY B O 1
ATOM 4076 N N . SER B 1 107 ? 2.049 17.078 15.031 1 87.44 107 SER B N 1
ATOM 4077 C CA . SER B 1 107 ? 3.266 16.578 15.672 1 87.44 107 SER B CA 1
ATOM 4078 C C . SER B 1 107 ? 3.701 17.5 16.812 1 87.44 107 SER B C 1
ATOM 4080 O O . SER B 1 107 ? 3.137 18.578 17 1 87.44 107 SER B O 1
ATOM 4082 N N . SER B 1 108 ? 4.719 16.984 17.594 1 90.38 108 SER B N 1
ATOM 4083 C CA . SER B 1 108 ? 5.07 17.781 18.75 1 90.38 108 SER B CA 1
ATOM 4084 C C . SER B 1 108 ? 6.559 18.109 18.781 1 90.38 108 SER B C 1
ATOM 4086 O O . SER B 1 108 ? 6.984 19.062 19.438 1 90.38 108 SER B O 1
ATOM 4088 N N . ASN B 1 109 ? 7.336 17.328 18.109 1 92.94 109 ASN B N 1
ATOM 4089 C CA . ASN B 1 109 ? 8.773 17.547 18.125 1 92.94 109 ASN B CA 1
ATOM 4090 C C . ASN B 1 109 ? 9.172 18.672 17.156 1 92.94 109 ASN B C 1
ATOM 4092 O O . ASN B 1 109 ? 8.438 18.984 16.219 1 92.94 109 ASN B O 1
ATOM 4096 N N . VAL B 1 110 ? 10.297 19.25 17.516 1 96.62 110 VAL B N 1
ATOM 4097 C CA . VAL B 1 110 ? 10.984 20.125 16.562 1 96.62 110 VAL B CA 1
ATOM 4098 C C . VAL B 1 110 ? 12.211 19.422 16 1 96.62 110 VAL B C 1
ATOM 4100 O O . VAL B 1 110 ? 12.93 18.734 16.734 1 96.62 110 VAL B O 1
ATOM 4103 N N . TRP B 1 111 ? 12.367 19.531 14.742 1 96.94 111 TRP B N 1
ATOM 4104 C CA . TRP B 1 111 ? 13.617 19.062 14.148 1 96.94 111 TRP B CA 1
ATOM 4105 C C . TRP B 1 111 ? 14 19.922 12.938 1 96.94 111 TRP B C 1
ATOM 4107 O O . TRP B 1 111 ? 13.141 20.547 12.32 1 96.94 111 TRP B O 1
ATOM 4117 N N . VAL B 1 112 ? 15.305 20.016 12.688 1 98.06 112 VAL B N 1
ATOM 4118 C CA . VAL B 1 112 ? 15.867 20.75 11.57 1 98.06 112 VAL B CA 1
ATOM 4119 C C . VAL B 1 112 ? 16.891 19.891 10.836 1 98.06 112 VAL B C 1
ATOM 4121 O O . VAL B 1 112 ? 17.344 18.875 11.367 1 98.06 112 VAL B O 1
ATOM 4124 N N . ILE B 1 113 ? 17.172 20.297 9.641 1 96.94 113 ILE B N 1
ATOM 4125 C CA . ILE B 1 113 ? 18.109 19.531 8.836 1 96.94 113 ILE B CA 1
ATOM 4126 C C . ILE B 1 113 ? 19.547 19.938 9.195 1 96.94 113 ILE B C 1
ATOM 4128 O O . ILE B 1 113 ? 19.859 21.125 9.25 1 96.94 113 ILE B O 1
ATOM 4132 N N . ASP B 1 114 ? 20.328 18.938 9.438 1 97.12 114 ASP B N 1
ATOM 4133 C CA . ASP B 1 114 ? 21.734 19.141 9.773 1 97.12 114 ASP B CA 1
ATOM 4134 C C . ASP B 1 114 ? 22.547 19.562 8.555 1 97.12 114 ASP B C 1
ATOM 4136 O O . ASP B 1 114 ? 22.328 19.062 7.449 1 97.12 114 ASP B O 1
ATOM 4140 N N . SER B 1 115 ? 23.469 20.484 8.742 1 96.56 115 SER B N 1
ATOM 4141 C CA . SER B 1 115 ? 24.328 20.938 7.652 1 96.56 115 SER B CA 1
ATOM 4142 C C . SER B 1 115 ? 25.125 19.781 7.074 1 96.56 115 SER B C 1
ATOM 4144 O O . SER B 1 115 ? 25.594 19.844 5.93 1 96.56 115 SER B O 1
ATOM 4146 N N . SER B 1 116 ? 25.25 18.703 7.762 1 92.38 116 SER B N 1
ATOM 4147 C CA . SER B 1 116 ? 26.016 17.547 7.297 1 92.38 116 SER B CA 1
ATOM 4148 C C . SER B 1 116 ? 25.172 16.656 6.41 1 92.38 116 SER B C 1
ATOM 4150 O O . SER B 1 116 ? 25.688 15.75 5.742 1 92.38 116 SER B O 1
ATOM 4152 N N . CYS B 1 117 ? 23.859 16.828 6.449 1 93.19 117 CYS B N 1
ATOM 4153 C CA . CYS B 1 117 ? 23 16.047 5.566 1 93.19 117 CYS B CA 1
ATOM 4154 C C . CYS B 1 117 ? 23.344 16.312 4.102 1 93.19 117 CYS B C 1
ATOM 4156 O O . CYS B 1 117 ? 23.141 17.422 3.607 1 93.19 117 CYS B O 1
ATOM 4158 N N . SER B 1 118 ? 23.75 15.344 3.375 1 85.94 118 SER B N 1
ATOM 4159 C CA . SER B 1 118 ? 24.344 15.594 2.064 1 85.94 118 SER B CA 1
ATOM 4160 C C . SER B 1 118 ? 23.484 14.992 0.951 1 85.94 118 SER B C 1
ATOM 4162 O O . SER B 1 118 ? 23.766 15.211 -0.232 1 85.94 118 SER B O 1
ATOM 4164 N N . GLN B 1 119 ? 22.484 14.297 1.272 1 82.44 119 GLN B N 1
ATOM 4165 C CA . GLN B 1 119 ? 21.594 13.758 0.246 1 82.44 119 GLN B CA 1
ATOM 4166 C C . GLN B 1 119 ? 20.891 14.875 -0.519 1 82.44 119 GLN B C 1
ATOM 4168 O O . GLN B 1 119 ? 20.688 15.969 0.014 1 82.44 119 GLN B O 1
ATOM 4173 N N . LYS B 1 120 ? 20.484 14.672 -1.732 1 80.88 120 LYS B N 1
ATOM 4174 C CA . LYS B 1 120 ? 19.875 15.695 -2.588 1 80.88 120 LYS B CA 1
ATOM 4175 C C . LYS B 1 120 ? 18.625 16.266 -1.955 1 80.88 120 LYS B C 1
ATOM 4177 O O . LYS B 1 120 ? 18.359 17.469 -2.049 1 80.88 120 LYS B O 1
ATOM 4182 N N . GLN B 1 121 ? 17.875 15.414 -1.313 1 83.62 121 GLN B N 1
ATOM 4183 C CA . GLN B 1 121 ? 16.625 15.867 -0.708 1 83.62 121 GLN B CA 1
ATOM 4184 C C . GLN B 1 121 ? 16.891 16.797 0.469 1 83.62 121 GLN B C 1
ATOM 4186 O O . GLN B 1 121 ? 16.016 17.578 0.867 1 83.62 121 GLN B O 1
ATOM 4191 N N . CYS B 1 122 ? 18.125 16.797 1.036 1 90.38 122 CYS B N 1
ATOM 4192 C CA . CYS B 1 122 ? 18.484 17.688 2.133 1 90.38 122 CYS B CA 1
ATOM 4193 C C . CYS B 1 122 ? 18.766 19.094 1.623 1 90.38 122 CYS B C 1
ATOM 4195 O O . CYS B 1 122 ? 18.703 20.062 2.383 1 90.38 122 CYS B O 1
ATOM 4197 N N . THR B 1 123 ? 19.094 19.219 0.44 1 88.75 123 THR B N 1
ATOM 4198 C CA . THR B 1 123 ? 19.344 20.516 -0.168 1 88.75 123 THR B CA 1
ATOM 4199 C C . THR B 1 123 ? 18.062 21.078 -0.786 1 88.75 123 THR B C 1
ATOM 4201 O O . THR B 1 123 ? 17.844 22.297 -0.777 1 88.75 123 THR B O 1
ATOM 4204 N N . GLY B 1 124 ? 17.203 20.172 -1.222 1 86.44 124 GLY B N 1
ATOM 4205 C CA . GLY B 1 124 ? 15.969 20.578 -1.891 1 86.44 124 GLY B CA 1
ATOM 4206 C C . GLY B 1 124 ? 16.031 20.438 -3.398 1 86.44 124 GLY B C 1
ATOM 4207 O O . GLY B 1 124 ? 17.078 20.672 -4.004 1 86.44 124 GLY B O 1
ATOM 4208 N N . TYR B 1 125 ? 14.969 19.953 -3.936 1 79.5 125 TYR B N 1
ATOM 4209 C CA . TYR B 1 125 ? 14.867 19.828 -5.387 1 79.5 125 TYR B CA 1
ATOM 4210 C C . TYR B 1 125 ? 14.445 21.156 -6.008 1 79.5 125 TYR B C 1
ATOM 4212 O O . TYR B 1 125 ? 14.062 22.094 -5.297 1 79.5 125 TYR B O 1
ATOM 4220 N N . ALA B 1 126 ? 14.539 21.266 -7.316 1 69.5 126 ALA B N 1
ATOM 4221 C CA . ALA B 1 126 ? 14.219 22.5 -8.039 1 69.5 126 ALA B CA 1
ATOM 4222 C C . ALA B 1 126 ? 12.773 22.922 -7.785 1 69.5 126 ALA B C 1
ATOM 4224 O O . ALA B 1 126 ? 12.469 24.109 -7.75 1 69.5 126 ALA B O 1
ATOM 4225 N N . SER B 1 127 ? 11.961 21.984 -7.445 1 64.31 127 SER B N 1
ATOM 4226 C CA . SER B 1 127 ? 10.547 22.281 -7.262 1 64.31 127 SER B CA 1
ATOM 4227 C C . SER B 1 127 ? 10.258 22.766 -5.844 1 64.31 127 SER B C 1
ATOM 4229 O O . SER B 1 127 ? 9.133 23.156 -5.535 1 64.31 127 SER B O 1
ATOM 4231 N N . SER B 1 128 ? 11.305 22.844 -4.969 1 72.75 128 SER B N 1
ATOM 4232 C CA . SER B 1 128 ? 11.078 23.234 -3.584 1 72.75 128 SER B CA 1
ATOM 4233 C C . SER B 1 128 ? 11.086 24.75 -3.43 1 72.75 128 SER B C 1
ATOM 4235 O O . SER B 1 128 ? 10.984 25.266 -2.314 1 72.75 128 SER B O 1
ATOM 4237 N N . HIS B 1 129 ? 10.977 25.625 -4.371 1 69.12 129 HIS B N 1
ATOM 4238 C CA . HIS B 1 129 ? 10.953 27.078 -4.387 1 69.12 129 HIS B CA 1
ATOM 4239 C C . HIS B 1 129 ? 12.32 27.656 -4.031 1 69.12 129 HIS B C 1
ATOM 4241 O O . HIS B 1 129 ? 12.734 28.672 -4.598 1 69.12 129 HIS B O 1
ATOM 4247 N N . ARG B 1 130 ? 12.914 27.062 -2.986 1 76.81 130 ARG B N 1
ATOM 4248 C CA . ARG B 1 130 ? 14.211 27.547 -2.525 1 76.81 130 ARG B CA 1
ATOM 4249 C C . ARG B 1 130 ? 15.062 26.391 -1.984 1 76.81 130 ARG B C 1
ATOM 4251 O O . ARG B 1 130 ? 14.531 25.359 -1.583 1 76.81 130 ARG B O 1
ATOM 4258 N N . PRO B 1 131 ? 16.375 26.641 -2.064 1 82.56 131 PRO B N 1
ATOM 4259 C CA . PRO B 1 131 ? 17.219 25.656 -1.356 1 82.56 131 PRO B CA 1
ATOM 4260 C C . PRO B 1 131 ? 16.938 25.625 0.145 1 82.56 131 PRO B C 1
ATOM 4262 O O . PRO B 1 131 ? 16.562 26.656 0.73 1 82.56 131 PRO B O 1
ATOM 4265 N N . LYS B 1 132 ? 17.203 24.625 0.693 1 91.81 132 LYS B N 1
ATOM 4266 C CA . LYS B 1 132 ? 16.984 24.469 2.127 1 91.81 132 LYS B CA 1
ATOM 4267 C C . LYS B 1 132 ? 18.078 25.156 2.934 1 91.81 132 LYS B C 1
ATOM 4269 O O . LYS B 1 132 ? 19.25 25.125 2.549 1 91.81 132 LYS B O 1
ATOM 4274 N N . ILE B 1 133 ? 17.719 25.812 3.945 1 94.25 133 ILE B N 1
ATOM 4275 C CA . ILE B 1 133 ? 18.656 26.297 4.953 1 94.25 133 ILE B CA 1
ATOM 4276 C C . ILE B 1 133 ? 18.875 25.219 6.012 1 94.25 133 ILE B C 1
ATOM 4278 O O . ILE B 1 133 ? 17.938 24.734 6.617 1 94.25 133 ILE B O 1
ATOM 4282 N N . LYS B 1 134 ? 20.109 24.906 6.16 1 97.12 134 LYS B N 1
ATOM 4283 C CA . LYS B 1 134 ? 20.469 23.859 7.109 1 97.12 134 LYS B CA 1
ATOM 4284 C C . LYS B 1 134 ? 21.062 24.438 8.383 1 97.12 134 LYS B C 1
ATOM 4286 O O . LYS B 1 134 ? 21.672 25.5 8.352 1 97.12 134 LYS B O 1
ATOM 4291 N N . PHE B 1 135 ? 20.859 23.766 9.453 1 98.56 135 PHE B N 1
ATOM 4292 C CA . PHE B 1 135 ? 21.438 24.172 10.727 1 98.56 135 PHE B CA 1
ATOM 4293 C C . PHE B 1 135 ? 22.859 23.656 10.867 1 98.56 135 PHE B C 1
ATOM 4295 O O . PHE B 1 135 ? 23.125 22.469 10.656 1 98.56 135 PHE B O 1
ATOM 4302 N N . SER B 1 136 ? 23.719 24.531 11.172 1 97.88 136 SER B N 1
ATOM 4303 C CA . SER B 1 136 ? 25.109 24.172 11.438 1 97.88 136 SER B CA 1
ATOM 4304 C C . SER B 1 136 ? 25.406 24.156 12.93 1 97.88 136 SER B C 1
ATOM 4306 O O . SER B 1 136 ? 25.703 25.203 13.523 1 97.88 136 SER B O 1
ATOM 4308 N N . PRO B 1 137 ? 25.5 22.969 13.5 1 97.56 137 PRO B N 1
ATOM 4309 C CA . PRO B 1 137 ? 25.781 22.906 14.938 1 97.56 137 PRO B CA 1
ATOM 4310 C C . PRO B 1 137 ? 27.094 23.594 15.305 1 97.56 137 PRO B C 1
ATOM 4312 O O . PRO B 1 137 ? 27.188 24.25 16.344 1 97.56 137 PRO B O 1
ATOM 4315 N N . SER B 1 138 ? 28.078 23.484 14.492 1 97.31 138 SER B N 1
ATOM 4316 C CA . SER B 1 138 ? 29.406 24.016 14.781 1 97.31 138 SER B CA 1
ATOM 4317 C C . SER B 1 138 ? 29.391 25.547 14.766 1 97.31 138 SER B C 1
ATOM 4319 O O . SER B 1 138 ? 30.281 26.188 15.328 1 97.31 138 SER B O 1
ATOM 4321 N N . ALA B 1 139 ? 28.422 26.156 14.109 1 97.81 139 ALA B N 1
ATOM 4322 C CA . ALA B 1 139 ? 28.344 27.609 14 1 97.81 139 ALA B CA 1
ATOM 4323 C C . ALA B 1 139 ? 27.656 28.203 15.219 1 97.81 139 ALA B C 1
ATOM 4325 O O . ALA B 1 139 ? 27.609 29.438 15.375 1 97.81 139 ALA B O 1
ATOM 4326 N N . SER B 1 140 ? 27.094 27.391 16.062 1 98.38 140 SER B N 1
ATOM 4327 C CA . SER B 1 140 ? 26.453 27.859 17.281 1 98.38 140 SER B CA 1
ATOM 4328 C C . SER B 1 140 ? 27.312 27.625 18.5 1 98.38 140 SER B C 1
ATOM 4330 O O . SER B 1 140 ? 27.656 26.469 18.812 1 98.38 140 SER B O 1
ATOM 4332 N N . LYS B 1 141 ? 27.578 28.562 19.297 1 98 141 LYS B N 1
ATOM 4333 C CA . LYS B 1 141 ? 28.375 28.453 20.516 1 98 141 LYS B CA 1
ATOM 4334 C C . LYS B 1 141 ? 27.562 27.812 21.641 1 98 141 LYS B C 1
ATOM 4336 O O . LYS B 1 141 ? 28.141 27.328 22.625 1 98 141 LYS B O 1
ATOM 4341 N N . THR B 1 142 ? 26.328 27.797 21.531 1 98.38 142 THR B N 1
ATOM 4342 C CA . THR B 1 142 ? 25.484 27.312 22.625 1 98.38 142 THR B CA 1
ATOM 4343 C C . THR B 1 142 ? 24.953 25.922 22.328 1 98.38 142 THR B C 1
ATOM 4345 O O . THR B 1 142 ? 24.25 25.328 23.141 1 98.38 142 THR B O 1
ATOM 4348 N N . PHE B 1 143 ? 25.328 25.391 21.172 1 98.44 143 PHE B N 1
ATOM 4349 C CA . PHE B 1 143 ? 24.844 24.078 20.797 1 98.44 143 PHE B CA 1
ATOM 4350 C C . PHE B 1 143 ? 25.516 22.984 21.625 1 98.44 143 PHE B C 1
ATOM 4352 O O . PHE B 1 143 ? 26.734 23.031 21.844 1 98.44 143 PHE B O 1
ATOM 4359 N N . LYS B 1 144 ? 24.688 22.031 22.172 1 97.94 144 LYS B N 1
ATOM 4360 C CA . LYS B 1 144 ? 25.156 20.828 22.844 1 97.94 144 LYS B CA 1
ATOM 4361 C C . LYS B 1 144 ? 24.594 19.562 22.188 1 97.94 144 LYS B C 1
ATOM 4363 O O . LYS B 1 144 ? 23.375 19.344 22.219 1 97.94 144 LYS B O 1
ATOM 4368 N N . LYS B 1 145 ? 25.453 18.812 21.656 1 96.06 145 LYS B N 1
ATOM 4369 C CA . LYS B 1 145 ? 25.016 17.547 21.062 1 96.06 145 LYS B CA 1
ATOM 4370 C C . LYS B 1 145 ? 24.625 16.547 22.141 1 96.06 145 LYS B C 1
ATOM 4372 O O . LYS B 1 145 ? 25.281 16.438 23.172 1 96.06 145 LYS B O 1
ATOM 4377 N N . ILE B 1 146 ? 23.531 15.891 21.891 1 92.5 146 ILE B N 1
ATOM 4378 C CA . ILE B 1 146 ? 23.062 14.805 22.75 1 92.5 146 ILE B CA 1
ATOM 4379 C C . ILE B 1 146 ? 23.25 13.469 22.047 1 92.5 146 ILE B C 1
ATOM 4381 O O . ILE B 1 146 ? 22.781 13.289 20.922 1 92.5 146 ILE B O 1
ATOM 4385 N N . PRO B 1 147 ? 23.938 12.508 22.531 1 85.69 147 PRO B N 1
ATOM 4386 C CA . PRO B 1 147 ? 24.25 11.234 21.859 1 85.69 147 PRO B CA 1
ATOM 4387 C C . PRO B 1 147 ? 23.016 10.383 21.609 1 85.69 147 PRO B C 1
ATOM 4389 O O . PRO B 1 147 ? 23.078 9.391 20.891 1 85.69 147 PRO B O 1
ATOM 4392 N N . GLN B 1 148 ? 21.938 10.781 21.906 1 86.12 148 GLN B N 1
ATOM 4393 C CA . GLN B 1 148 ? 20.703 10.055 21.656 1 86.12 148 GLN B CA 1
ATOM 4394 C C . GLN B 1 148 ? 20.234 10.234 20.219 1 86.12 148 GLN B C 1
ATOM 4396 O O . GLN B 1 148 ? 20.219 11.352 19.703 1 86.12 148 GLN B O 1
ATOM 4401 N N . GLY B 1 149 ? 19.891 9.086 19.562 1 86.38 149 GLY B N 1
ATOM 4402 C CA . GLY B 1 149 ? 19.344 9.148 18.219 1 86.38 149 GLY B CA 1
ATOM 4403 C C . GLY B 1 149 ? 17.922 9.664 18.156 1 86.38 149 GLY B C 1
ATOM 4404 O O . GLY B 1 149 ? 17.203 9.609 19.156 1 86.38 149 GLY B O 1
ATOM 4405 N N . PHE B 1 150 ? 17.672 10.266 17 1 86.19 150 PHE B N 1
ATOM 4406 C CA . PHE B 1 150 ? 16.344 10.797 16.719 1 86.19 150 PHE B CA 1
ATOM 4407 C C . PHE B 1 150 ? 15.766 10.148 15.469 1 86.19 150 PHE B C 1
ATOM 4409 O O . PHE B 1 150 ? 16.484 9.922 14.492 1 86.19 150 PHE B O 1
ATOM 4416 N N . SER B 1 151 ? 14.5 9.656 15.508 1 82.81 151 SER B N 1
ATOM 4417 C CA . SER B 1 151 ? 13.836 9.156 14.312 1 82.81 151 SER B CA 1
ATOM 4418 C C . SER B 1 151 ? 12.344 9.461 14.336 1 82.81 151 SER B C 1
ATOM 4420 O O . SER B 1 151 ? 11.641 9.07 15.266 1 82.81 151 SER B O 1
ATOM 4422 N N . MET B 1 152 ? 11.992 10.242 13.391 1 80.81 152 MET B N 1
ATOM 4423 C CA . MET B 1 152 ? 10.578 10.555 13.219 1 80.81 152 MET B CA 1
ATOM 4424 C C . MET B 1 152 ? 10.031 9.922 11.945 1 80.81 152 MET B C 1
ATOM 4426 O O . MET B 1 152 ? 10.617 10.07 10.875 1 80.81 152 MET B O 1
ATOM 4430 N N . LYS B 1 153 ? 8.992 9.188 12.141 1 68.5 153 LYS B N 1
ATOM 4431 C CA . LYS B 1 153 ? 8.352 8.547 10.992 1 68.5 153 LYS B CA 1
ATOM 4432 C C . LYS B 1 153 ? 7.043 9.234 10.641 1 68.5 153 LYS B C 1
ATOM 4434 O O . LYS B 1 153 ? 6.254 9.578 11.523 1 68.5 153 LYS B O 1
ATOM 4439 N N . TYR B 1 154 ? 7.059 9.664 9.445 1 63.25 154 TYR B N 1
ATOM 4440 C CA . TYR B 1 154 ? 5.836 10.203 8.859 1 63.25 154 TYR B CA 1
ATOM 4441 C C . TYR B 1 154 ? 5.273 9.266 7.801 1 63.25 154 TYR B C 1
ATOM 4443 O O . TYR B 1 154 ? 5.895 8.25 7.469 1 63.25 154 TYR B O 1
ATOM 4451 N N . ASN B 1 155 ? 4.129 9.492 7.41 1 53.12 155 ASN B N 1
ATOM 4452 C CA . ASN B 1 155 ? 3.539 8.672 6.359 1 53.12 155 ASN B CA 1
ATOM 4453 C C . ASN B 1 155 ? 4.363 8.727 5.078 1 53.12 155 ASN B C 1
ATOM 4455 O O . ASN B 1 155 ? 4.48 7.727 4.363 1 53.12 155 ASN B O 1
ATOM 4459 N N . THR B 1 156 ? 4.848 9.867 4.84 1 52.12 156 THR B N 1
ATOM 4460 C CA . THR B 1 156 ? 5.539 10.133 3.586 1 52.12 156 THR B CA 1
ATOM 4461 C C . THR B 1 156 ? 7.023 9.797 3.707 1 52.12 156 THR B C 1
ATOM 4463 O O . THR B 1 156 ? 7.723 9.68 2.697 1 52.12 156 THR B O 1
ATOM 4466 N N . GLY B 1 157 ? 7.504 9.688 4.91 1 62.62 157 GLY B N 1
ATOM 4467 C CA . GLY B 1 157 ? 8.938 9.516 5.082 1 62.62 157 GLY B CA 1
ATOM 4468 C C . GLY B 1 157 ? 9.383 9.68 6.523 1 62.62 157 GLY B C 1
ATOM 4469 O O . GLY B 1 157 ? 8.57 9.609 7.445 1 62.62 157 GLY B O 1
ATOM 4470 N N . SER B 1 158 ? 10.648 9.617 6.535 1 75.44 158 SER B N 1
ATOM 4471 C CA . SER B 1 158 ? 11.211 9.734 7.875 1 75.44 158 SER B CA 1
ATOM 4472 C C . SER B 1 158 ? 12.328 10.773 7.91 1 75.44 158 SER B C 1
ATOM 4474 O O . SER B 1 158 ? 12.859 11.156 6.863 1 75.44 158 SER B O 1
ATOM 4476 N N . ALA B 1 159 ? 12.523 11.305 9.023 1 86.12 159 ALA B N 1
ATOM 4477 C CA . ALA B 1 159 ? 13.695 12.102 9.359 1 86.12 159 ALA B CA 1
ATOM 4478 C C . ALA B 1 159 ? 14.445 11.5 10.539 1 86.12 159 ALA B C 1
ATOM 4480 O O . ALA B 1 159 ? 13.836 11.086 11.523 1 86.12 159 ALA B O 1
ATOM 4481 N N . SER B 1 160 ? 15.734 11.32 10.297 1 89 160 SER B N 1
ATOM 4482 C CA . SER B 1 160 ? 16.516 10.711 11.375 1 89 160 SER B CA 1
ATOM 4483 C C . SER B 1 160 ? 17.859 11.414 11.547 1 89 160 SER B C 1
ATOM 4485 O O . SER B 1 160 ? 18.344 12.062 10.625 1 89 160 SER B O 1
ATOM 4487 N N . GLY B 1 161 ? 18.406 11.305 12.758 1 92.5 161 GLY B N 1
ATOM 4488 C CA . GLY B 1 161 ? 19.672 11.922 13.156 1 92.5 161 GLY B CA 1
ATOM 4489 C C . GLY B 1 161 ? 19.953 11.805 14.641 1 92.5 161 GLY B C 1
ATOM 4490 O O . GLY B 1 161 ? 19.922 10.703 15.195 1 92.5 161 GLY B O 1
ATOM 4491 N N . TYR B 1 162 ? 20.234 12.992 15.211 1 92.69 162 TYR B N 1
ATOM 4492 C CA . TYR B 1 162 ? 20.531 13.031 16.641 1 92.69 162 TYR B CA 1
ATOM 4493 C C . TYR B 1 162 ? 19.828 14.203 17.312 1 92.69 162 TYR B C 1
ATOM 4495 O O . TYR B 1 162 ? 19.344 15.109 16.625 1 92.69 162 TYR B O 1
ATOM 4503 N N . TYR B 1 163 ? 19.734 14.141 18.672 1 96.44 163 TYR B N 1
ATOM 4504 C CA . TYR B 1 163 ? 19.188 15.273 19.406 1 96.44 163 TYR B CA 1
ATOM 4505 C C . TYR B 1 163 ? 20.281 16.281 19.75 1 96.44 163 TYR B C 1
ATOM 4507 O O . TYR B 1 163 ? 21.453 15.914 19.906 1 96.44 163 TYR B O 1
ATOM 4515 N N . GLY B 1 164 ? 19.938 17.516 19.828 1 97.88 164 GLY B N 1
ATOM 4516 C CA . GLY B 1 164 ? 20.734 18.594 20.375 1 97.88 164 GLY B CA 1
ATOM 4517 C C . GLY B 1 164 ? 19.938 19.562 21.219 1 97.88 164 GLY B C 1
ATOM 4518 O O . GLY B 1 164 ? 18.703 19.5 21.25 1 97.88 164 GLY B O 1
ATOM 4519 N N . LYS B 1 165 ? 20.672 20.359 21.969 1 98.19 165 LYS B N 1
ATOM 4520 C CA . LYS B 1 165 ? 20.078 21.453 22.734 1 98.19 165 LYS B CA 1
ATOM 4521 C C . LYS B 1 165 ? 20.672 22.797 22.312 1 98.19 165 LYS B C 1
ATOM 4523 O O . LYS B 1 165 ? 21.875 22.891 22.047 1 98.19 165 LYS B O 1
ATOM 4528 N N . ASP B 1 166 ? 19.875 23.781 22.203 1 98.69 166 ASP B N 1
ATOM 4529 C CA . ASP B 1 166 ? 20.312 25.141 21.859 1 98.69 166 ASP B CA 1
ATOM 4530 C C . ASP B 1 166 ? 19.25 26.172 22.203 1 98.69 166 ASP B C 1
ATOM 4532 O O . ASP B 1 166 ? 18.172 25.828 22.688 1 98.69 166 ASP B O 1
ATOM 4536 N N . ILE B 1 167 ? 19.578 27.422 22.109 1 98.5 167 ILE B N 1
ATOM 4537 C CA . ILE B 1 167 ? 18.594 28.5 22.234 1 98.5 167 ILE B CA 1
ATOM 4538 C C . ILE B 1 167 ? 17.672 28.484 21.016 1 98.5 167 ILE B C 1
ATOM 4540 O O . ILE B 1 167 ? 18.141 28.484 19.875 1 98.5 167 ILE B O 1
ATOM 4544 N N . VAL B 1 168 ? 16.406 28.422 21.25 1 98.5 168 VAL B N 1
ATOM 4545 C CA . VAL B 1 168 ? 15.422 28.484 20.172 1 98.5 168 VAL B CA 1
ATOM 4546 C C . VAL B 1 168 ? 14.539 29.719 20.359 1 98.5 168 VAL B C 1
ATOM 4548 O O . VAL B 1 168 ? 13.992 29.938 21.438 1 98.5 168 VAL B O 1
ATOM 4551 N N . ARG B 1 169 ? 14.477 30.562 19.312 1 97.69 169 ARG B N 1
ATOM 4552 C CA . ARG B 1 169 ? 13.68 31.781 19.328 1 97.69 169 ARG B CA 1
ATOM 4553 C C . ARG B 1 169 ? 12.594 31.734 18.25 1 97.69 169 ARG B C 1
ATOM 4555 O O . ARG B 1 169 ? 12.852 31.297 17.125 1 97.69 169 ARG B O 1
ATOM 4562 N N . PHE B 1 170 ? 11.398 32.062 18.609 1 96.56 170 PHE B N 1
ATOM 4563 C CA . PHE B 1 170 ? 10.266 32.125 17.703 1 96.56 170 PHE B CA 1
ATOM 4564 C C . PHE B 1 170 ? 9.211 33.094 18.219 1 96.56 170 PHE B C 1
ATOM 4566 O O . PHE B 1 170 ? 8.969 33.156 19.422 1 96.56 170 PHE B O 1
ATOM 4573 N N . ALA B 1 171 ? 8.648 33.938 17.375 1 94.62 171 ALA B N 1
ATOM 4574 C CA . ALA B 1 171 ? 7.559 34.875 17.703 1 94.62 171 ALA B CA 1
ATOM 4575 C C . ALA B 1 171 ? 7.953 35.812 18.828 1 94.62 171 ALA B C 1
ATOM 4577 O O . ALA B 1 171 ? 7.109 36.219 19.625 1 94.62 171 ALA B O 1
ATOM 4578 N N . GLY B 1 172 ? 9.203 36.094 18.922 1 92.62 172 GLY B N 1
ATOM 4579 C CA . GLY B 1 172 ? 9.664 36.969 19.984 1 92.62 172 GLY B CA 1
ATOM 4580 C C . GLY B 1 172 ? 9.898 36.25 21.297 1 92.62 172 GLY B C 1
ATOM 4581 O O . GLY B 1 172 ? 10.328 36.875 22.281 1 92.62 172 GLY B O 1
ATOM 4582 N N . LEU B 1 173 ? 9.664 34.969 21.312 1 94.62 173 LEU B N 1
ATOM 4583 C CA . LEU B 1 173 ? 9.891 34.125 22.469 1 94.62 173 LEU B CA 1
ATOM 4584 C C . LEU B 1 173 ? 11.25 33.438 22.391 1 94.62 173 LEU B C 1
ATOM 4586 O O . LEU B 1 173 ? 11.828 33.312 21.312 1 94.62 173 LEU B O 1
ATOM 4590 N N . GLN B 1 174 ? 11.758 33.031 23.578 1 95.88 174 GLN B N 1
ATOM 4591 C CA . GLN B 1 174 ? 13.055 32.375 23.641 1 95.88 174 GLN B CA 1
ATOM 4592 C C . GLN B 1 174 ? 13.055 31.234 24.641 1 95.88 174 GLN B C 1
ATOM 4594 O O . GLN B 1 174 ? 12.547 31.375 25.75 1 95.88 174 GLN B O 1
ATOM 4599 N N . VAL B 1 175 ? 13.516 30.094 24.219 1 97.31 175 VAL B N 1
ATOM 4600 C CA . VAL B 1 175 ? 13.766 28.938 25.078 1 97.31 175 VAL B CA 1
ATOM 4601 C C . VAL B 1 175 ? 15.266 28.656 25.141 1 97.31 175 VAL B C 1
ATOM 4603 O O . VAL B 1 175 ? 15.883 28.344 24.125 1 97.31 175 VAL B O 1
ATOM 4606 N N . GLU B 1 176 ? 15.906 28.672 26.266 1 96.56 176 GLU B N 1
ATOM 4607 C CA . GLU B 1 176 ? 17.359 28.688 26.438 1 96.56 176 GLU B CA 1
ATOM 4608 C C . GLU B 1 176 ? 17.953 27.312 26.141 1 96.56 176 GLU B C 1
ATOM 4610 O O . GLU B 1 176 ? 19.062 27.219 25.594 1 96.56 176 GLU B O 1
ATOM 4615 N N . GLU B 1 177 ? 17.391 26.234 26.469 1 96.62 177 GLU B N 1
ATOM 4616 C CA . GLU B 1 177 ? 17.922 24.875 26.312 1 96.62 177 GLU B CA 1
ATOM 4617 C C . GLU B 1 177 ? 16.875 23.938 25.75 1 96.62 177 GLU B C 1
ATOM 4619 O O . GLU B 1 177 ? 16.594 22.891 26.328 1 96.62 177 GLU B O 1
ATOM 4624 N N . GLN B 1 178 ? 16.484 24.328 24.531 1 98.06 178 GLN B N 1
ATOM 4625 C CA . GLN B 1 178 ? 15.469 23.5 23.891 1 98.06 178 GLN B CA 1
ATOM 4626 C C . GLN B 1 178 ? 16.094 22.281 23.219 1 98.06 178 GLN B C 1
ATOM 4628 O O . GLN B 1 178 ? 17 22.406 22.406 1 98.06 178 GLN B O 1
ATOM 4633 N N . LYS B 1 179 ? 15.641 21.094 23.594 1 97.38 179 LYS B N 1
ATOM 4634 C CA . LYS B 1 179 ? 16.016 19.859 22.922 1 97.38 179 LYS B CA 1
ATOM 4635 C C . LYS B 1 179 ? 15.25 19.719 21.609 1 97.38 179 LYS B C 1
ATOM 4637 O O . LYS B 1 179 ? 14.031 19.891 21.562 1 97.38 179 LYS B O 1
ATOM 4642 N N . PHE B 1 180 ? 15.93 19.422 20.516 1 98.06 180 PHE B N 1
ATOM 4643 C CA . PHE B 1 180 ? 15.312 19.234 19.203 1 98.06 180 PHE B CA 1
ATOM 4644 C C . PHE B 1 180 ? 16.109 18.25 18.359 1 98.06 180 PHE B C 1
ATOM 4646 O O . PHE B 1 180 ? 17.25 17.906 18.703 1 98.06 180 PHE B O 1
ATOM 4653 N N . GLY B 1 181 ? 15.461 17.703 17.359 1 97.31 181 GLY B N 1
ATOM 4654 C CA . GLY B 1 181 ? 16.141 16.797 16.438 1 97.31 181 GLY B CA 1
ATOM 4655 C C . GLY B 1 181 ? 16.969 17.5 15.398 1 97.31 181 GLY B C 1
ATOM 4656 O O . GLY B 1 181 ? 16.562 18.531 14.859 1 97.31 181 GLY B O 1
ATOM 4657 N N . VAL B 1 182 ? 18.125 16.969 15.188 1 97.69 182 VAL B N 1
ATOM 4658 C CA . VAL B 1 182 ? 19.016 17.391 14.117 1 97.69 182 VAL B CA 1
ATOM 4659 C C . VAL B 1 182 ? 19.188 16.266 13.094 1 97.69 182 VAL B C 1
ATOM 4661 O O . VAL B 1 182 ? 19.953 15.328 13.312 1 97.69 182 VAL B O 1
ATOM 4664 N N . ALA B 1 183 ? 18.516 16.453 11.953 1 95.31 183 ALA B N 1
ATOM 4665 C CA . ALA B 1 183 ? 18.359 15.359 11 1 95.31 183 ALA B CA 1
ATOM 4666 C C . ALA B 1 183 ? 19.578 15.273 10.062 1 95.31 183 ALA B C 1
ATOM 4668 O O . ALA B 1 183 ? 19.891 16.234 9.367 1 95.31 183 ALA B O 1
ATOM 4669 N N . THR B 1 184 ? 20.188 14.148 10 1 92.19 184 THR B N 1
ATOM 4670 C CA . THR B 1 184 ? 21.281 13.875 9.078 1 92.19 184 THR B CA 1
ATOM 4671 C C . THR B 1 184 ? 20.781 13.109 7.855 1 92.19 184 THR B C 1
ATOM 4673 O O . THR B 1 184 ? 21.531 12.898 6.898 1 92.19 184 THR B O 1
ATOM 4676 N N . ALA B 1 185 ? 19.516 12.672 7.945 1 88.75 185 ALA B N 1
ATOM 4677 C CA . ALA B 1 185 ? 18.844 12.016 6.836 1 88.75 185 ALA B CA 1
ATOM 4678 C C . ALA B 1 185 ? 17.344 12.328 6.844 1 88.75 185 ALA B C 1
ATOM 4680 O O . ALA B 1 185 ? 16.719 12.336 7.902 1 88.75 185 ALA B O 1
ATOM 4681 N N . VAL B 1 186 ? 16.859 12.711 5.672 1 88.56 186 VAL B N 1
ATOM 4682 C CA . VAL B 1 186 ? 15.422 12.93 5.527 1 88.56 186 VAL B CA 1
ATOM 4683 C C . VAL B 1 186 ? 14.898 12.164 4.312 1 88.56 186 VAL B C 1
ATOM 4685 O O . VAL B 1 186 ? 15.648 11.906 3.367 1 88.56 186 VAL B O 1
ATOM 4688 N N . ALA B 1 187 ? 13.664 11.82 4.363 1 78.44 187 ALA B N 1
ATOM 4689 C CA . ALA B 1 187 ? 13.047 11.094 3.256 1 78.44 187 ALA B CA 1
ATOM 4690 C C . ALA B 1 187 ? 13.016 11.945 1.989 1 78.44 187 ALA B C 1
ATOM 4692 O O . ALA B 1 187 ? 13.078 13.172 2.059 1 78.44 187 ALA B O 1
ATOM 4693 N N . ASP B 1 188 ? 12.82 11.344 0.876 1 75.88 188 ASP B N 1
ATOM 4694 C CA . ASP B 1 188 ? 12.867 11.961 -0.445 1 75.88 188 ASP B CA 1
ATOM 4695 C C . ASP B 1 188 ? 11.82 13.062 -0.572 1 75.88 188 ASP B C 1
ATOM 4697 O O . ASP B 1 188 ? 12.062 14.094 -1.2 1 75.88 188 ASP B O 1
ATOM 4701 N N . ILE B 1 189 ? 10.664 12.883 0.016 1 76 189 ILE B N 1
ATOM 4702 C CA . ILE B 1 189 ? 9.547 13.805 -0.144 1 76 189 ILE B CA 1
ATOM 4703 C C . ILE B 1 189 ? 9.93 15.18 0.411 1 76 189 ILE B C 1
ATOM 4705 O O . ILE B 1 189 ? 9.461 16.203 -0.088 1 76 189 ILE B O 1
ATOM 4709 N N . PHE B 1 190 ? 10.812 15.188 1.383 1 84.5 190 PHE B N 1
ATOM 4710 C CA . PHE B 1 190 ? 11.203 16.453 1.981 1 84.5 190 PHE B CA 1
ATOM 4711 C C . PHE B 1 190 ? 11.992 17.297 0.991 1 84.5 190 PHE B C 1
ATOM 4713 O O . PHE B 1 190 ? 12.047 18.531 1.113 1 84.5 190 PHE B O 1
ATOM 4720 N N . GLY B 1 191 ? 12.508 16.672 0.031 1 84.12 191 GLY B N 1
ATOM 4721 C CA . GLY B 1 191 ? 13.234 17.391 -1 1 84.12 191 GLY B CA 1
ATOM 4722 C C . GLY B 1 191 ? 12.352 18.312 -1.816 1 84.12 191 GLY B C 1
ATOM 4723 O O . GLY B 1 191 ? 12.82 19.297 -2.377 1 84.12 191 GLY B O 1
ATOM 4724 N N . TYR B 1 192 ? 11.086 17.953 -1.865 1 79.75 192 TYR B N 1
ATOM 4725 C CA . TYR B 1 192 ? 10.141 18.734 -2.652 1 79.75 192 TYR B CA 1
ATOM 4726 C C . TYR B 1 192 ? 9.523 19.844 -1.814 1 79.75 192 TYR B C 1
ATOM 4728 O O . TYR B 1 192 ? 8.93 20.781 -2.354 1 79.75 192 TYR B O 1
ATOM 4736 N N . GLN B 1 193 ? 9.609 19.734 -0.538 1 83.25 193 GLN B N 1
ATOM 4737 C CA . GLN B 1 193 ? 8.938 20.656 0.379 1 83.25 193 GLN B CA 1
ATOM 4738 C C . GLN B 1 193 ? 9.82 21.844 0.719 1 83.25 193 GLN B C 1
ATOM 4740 O O . GLN B 1 193 ? 11.008 21.688 1.012 1 83.25 193 GLN B O 1
ATOM 4745 N N . PRO B 1 194 ? 9.266 23.016 0.647 1 85.31 194 PRO B N 1
ATOM 4746 C CA . PRO B 1 194 ? 10.062 24.203 0.931 1 85.31 194 PRO B CA 1
ATOM 4747 C C . PRO B 1 194 ? 10.227 24.469 2.428 1 85.31 194 PRO B C 1
ATOM 4749 O O . PRO B 1 194 ? 10.016 25.594 2.885 1 85.31 194 PRO B O 1
ATOM 4752 N N . ILE B 1 195 ? 10.594 23.484 3.18 1 90.56 195 ILE B N 1
ATOM 4753 C CA . ILE B 1 195 ? 10.742 23.609 4.625 1 90.56 195 ILE B CA 1
ATOM 4754 C C . ILE B 1 195 ? 12.133 23.141 5.047 1 90.56 195 ILE B C 1
ATOM 4756 O O . ILE B 1 195 ? 12.727 22.266 4.402 1 90.56 195 ILE B O 1
ATOM 4760 N N . ASP B 1 196 ? 12.656 23.719 6.098 1 95.5 196 ASP B N 1
ATOM 4761 C CA . ASP B 1 196 ? 13.969 23.391 6.637 1 95.5 196 ASP B CA 1
ATOM 4762 C C . ASP B 1 196 ? 13.852 22.406 7.805 1 95.5 196 ASP B C 1
ATOM 4764 O O . ASP B 1 196 ? 14.859 22.016 8.398 1 95.5 196 ASP B O 1
ATOM 4768 N N . GLY B 1 197 ? 12.656 22.062 8.141 1 94.44 197 GLY B N 1
ATOM 4769 C CA . GLY B 1 197 ? 12.297 21.219 9.273 1 94.44 197 GLY B CA 1
ATOM 4770 C C . GLY B 1 197 ? 10.852 21.375 9.695 1 94.44 197 GLY B C 1
ATOM 4771 O O . GLY B 1 197 ? 10.047 21.969 8.977 1 94.44 197 GLY B O 1
ATOM 4772 N N . ILE B 1 198 ? 10.531 20.781 10.812 1 93.31 198 ILE B N 1
ATOM 4773 C CA . ILE B 1 198 ? 9.164 20.828 11.312 1 93.31 198 ILE B CA 1
ATOM 4774 C C . ILE B 1 198 ? 9.156 21.359 12.742 1 93.31 198 ILE B C 1
ATOM 4776 O O . ILE B 1 198 ? 10.031 21.016 13.539 1 93.31 198 ILE B O 1
ATOM 4780 N N . PHE B 1 199 ? 8.242 22.25 13.016 1 96.44 199 PHE B N 1
ATOM 4781 C CA . PHE B 1 199 ? 7.945 22.75 14.359 1 96.44 199 PHE B CA 1
ATOM 4782 C C . PHE B 1 199 ? 6.617 22.203 14.852 1 96.44 199 PHE B C 1
ATOM 4784 O O . PHE B 1 199 ? 5.551 22.672 14.461 1 96.44 199 PHE B O 1
ATOM 4791 N N . GLY B 1 200 ? 6.691 21.25 15.695 1 94.38 200 GLY B N 1
ATOM 4792 C CA . GLY B 1 200 ? 5.488 20.609 16.203 1 94.38 200 GLY B CA 1
ATOM 4793 C C . GLY B 1 200 ? 4.715 21.484 17.172 1 94.38 200 GLY B C 1
ATOM 4794 O O . GLY B 1 200 ? 5.305 22.109 18.062 1 94.38 200 GLY B O 1
ATOM 4795 N N . LEU B 1 201 ? 3.42 21.5 17 1 95.19 201 LEU B N 1
ATOM 4796 C CA . LEU B 1 201 ? 2.516 22.297 17.812 1 95.19 201 LEU B CA 1
ATOM 4797 C C . LEU B 1 201 ? 1.489 21.422 18.516 1 95.19 201 LEU B C 1
ATOM 4799 O O . LEU B 1 201 ? 0.5 21.922 19.062 1 95.19 201 LEU B O 1
ATOM 4803 N N . GLY B 1 202 ? 1.715 20.141 18.469 1 92.44 202 GLY B N 1
ATOM 4804 C CA . GLY B 1 202 ? 0.817 19.219 19.141 1 92.44 202 GLY B CA 1
ATOM 4805 C C . GLY B 1 202 ? 1.055 19.141 20.641 1 92.44 202 GLY B C 1
ATOM 4806 O O . GLY B 1 202 ? 1.87 19.891 21.188 1 92.44 202 GLY B O 1
ATOM 4807 N N . TRP B 1 203 ? 0.303 18.25 21.328 1 91.06 203 TRP B N 1
ATOM 4808 C CA . TRP B 1 203 ? 0.439 18.047 22.766 1 91.06 203 TRP B CA 1
ATOM 4809 C C . TRP B 1 203 ? 1.762 17.359 23.094 1 91.06 203 TRP B C 1
ATOM 4811 O O . TRP B 1 203 ? 2.252 16.547 22.328 1 91.06 203 TRP B O 1
ATOM 4821 N N . PRO B 1 204 ? 2.227 17.672 24.25 1 89 204 PRO B N 1
ATOM 4822 C CA . PRO B 1 204 ? 3.488 17.062 24.672 1 89 204 PRO B CA 1
ATOM 4823 C C . PRO B 1 204 ? 3.428 15.539 24.672 1 89 204 PRO B C 1
ATOM 4825 O O . PRO B 1 204 ? 4.449 14.875 24.469 1 89 204 PRO B O 1
ATOM 4828 N N . SER B 1 205 ? 2.316 14.961 24.812 1 86.69 205 SER B N 1
ATOM 4829 C CA . SER B 1 205 ? 2.156 13.508 24.875 1 86.69 205 SER B CA 1
ATOM 4830 C C . SER B 1 205 ? 2.561 12.867 23.547 1 86.69 205 SER B C 1
ATOM 4832 O O . SER B 1 205 ? 2.84 11.664 23.5 1 86.69 205 SER B O 1
ATOM 4834 N N . LEU B 1 206 ? 2.609 13.648 22.469 1 83.12 206 LEU B N 1
ATOM 4835 C CA . LEU B 1 206 ? 2.963 13.141 21.141 1 83.12 206 LEU B CA 1
ATOM 4836 C C . LEU B 1 206 ? 4.473 13.172 20.938 1 83.12 206 LEU B C 1
ATOM 4838 O O . LEU B 1 206 ? 4.98 12.617 19.953 1 83.12 206 LEU B O 1
ATOM 4842 N N . ALA B 1 207 ? 5.16 13.781 21.844 1 88.19 207 ALA B N 1
ATOM 4843 C CA . ALA B 1 207 ? 6.59 13.992 21.656 1 88.19 207 ALA B CA 1
ATOM 4844 C C . ALA B 1 207 ? 7.348 12.672 21.688 1 88.19 207 ALA B C 1
ATOM 4846 O O . ALA B 1 207 ? 7.293 11.938 22.672 1 88.19 207 ALA B O 1
ATOM 4847 N N . THR B 1 208 ? 7.941 12.406 20.609 1 84.19 208 THR B N 1
ATOM 4848 C CA . THR B 1 208 ? 8.828 11.25 20.562 1 84.19 208 THR B CA 1
ATOM 4849 C C . THR B 1 208 ? 9.961 11.398 21.578 1 84.19 208 THR B C 1
ATOM 4851 O O . THR B 1 208 ? 10.508 12.484 21.75 1 84.19 208 THR B O 1
ATOM 4854 N N . ASP B 1 209 ? 10.289 10.289 22.281 1 85.19 209 ASP B N 1
ATOM 4855 C CA . ASP B 1 209 ? 11.383 10.211 23.25 1 85.19 209 ASP B CA 1
ATOM 4856 C C . ASP B 1 209 ? 11.117 11.109 24.453 1 85.19 209 ASP B C 1
ATOM 4858 O O . ASP B 1 209 ? 12.047 11.5 25.156 1 85.19 209 ASP B O 1
ATOM 4862 N N . LYS B 1 210 ? 9.891 11.562 24.641 1 86.75 210 LYS B N 1
ATOM 4863 C CA . LYS B 1 210 ? 9.43 12.375 25.766 1 86.75 210 LYS B CA 1
ATOM 4864 C C . LYS B 1 210 ? 10.203 13.688 25.844 1 86.75 210 LYS B C 1
ATOM 4866 O O . LYS B 1 210 ? 10.484 14.172 26.953 1 86.75 210 LYS B O 1
ATOM 4871 N N . VAL B 1 211 ? 10.539 14.227 24.734 1 92.56 211 VAL B N 1
ATOM 4872 C CA . VAL B 1 211 ? 11.219 15.516 24.672 1 92.56 211 VAL B CA 1
ATOM 4873 C C . VAL B 1 211 ? 10.273 16.625 25.141 1 92.56 211 VAL B C 1
ATOM 4875 O O . VAL B 1 211 ? 9.094 16.625 24.781 1 92.56 211 VAL B O 1
ATOM 4878 N N . LYS B 1 212 ? 10.797 17.5 25.984 1 94.56 212 LYS B N 1
ATOM 4879 C CA . LYS B 1 212 ? 10.023 18.688 26.328 1 94.56 212 LYS B CA 1
ATOM 4880 C C . LYS B 1 212 ? 9.859 19.594 25.109 1 94.56 212 LYS B C 1
ATOM 4882 O O . LYS B 1 212 ? 10.844 20.016 24.5 1 94.56 212 LYS B O 1
ATOM 4887 N N . THR B 1 213 ? 8.672 19.953 24.781 1 95.5 213 THR B N 1
ATOM 4888 C CA . THR B 1 213 ? 8.406 20.719 23.562 1 95.5 213 THR B CA 1
ATOM 4889 C C . THR B 1 213 ? 8.578 22.203 23.797 1 95.5 213 THR B C 1
ATOM 4891 O O . THR B 1 213 ? 8.523 22.672 24.953 1 95.5 213 THR B O 1
ATOM 4894 N N . PRO B 1 214 ? 8.82 22.953 22.734 1 95.88 214 PRO B N 1
ATOM 4895 C CA . PRO B 1 214 ? 8.891 24.406 22.906 1 95.88 214 PRO B CA 1
ATOM 4896 C C . PRO B 1 214 ? 7.609 25 23.484 1 95.88 214 PRO B C 1
ATOM 4898 O O . PRO B 1 214 ? 7.66 25.969 24.25 1 95.88 214 PRO B O 1
ATOM 4901 N N . LEU B 1 215 ? 6.508 24.469 23.109 1 95.31 215 LEU B N 1
ATOM 4902 C CA . LEU B 1 215 ? 5.238 24.969 23.641 1 95.31 215 LEU B CA 1
ATOM 4903 C C . LEU B 1 215 ? 5.168 24.797 25.141 1 95.31 215 LEU B C 1
ATOM 4905 O O . LEU B 1 215 ? 4.762 25.719 25.859 1 95.31 215 LEU B O 1
ATOM 4909 N N . GLU B 1 216 ? 5.566 23.641 25.609 1 94.69 216 GLU B N 1
ATOM 4910 C CA . GLU B 1 216 ? 5.602 23.422 27.047 1 94.69 216 GLU B CA 1
ATOM 4911 C C . GLU B 1 216 ? 6.5 24.438 27.75 1 94.69 216 GLU B C 1
ATOM 4913 O O . GLU B 1 216 ? 6.18 24.906 28.844 1 94.69 216 GLU B O 1
ATOM 4918 N N . ALA B 1 217 ? 7.539 24.734 27.172 1 95.69 217 ALA B N 1
ATOM 4919 C CA . ALA B 1 217 ? 8.539 25.609 27.766 1 95.69 217 ALA B CA 1
ATOM 4920 C C . ALA B 1 217 ? 8.008 27.031 27.891 1 95.69 217 ALA B C 1
ATOM 4922 O O . ALA B 1 217 ? 8.359 27.75 28.844 1 95.69 217 ALA B O 1
ATOM 4923 N N . ILE B 1 218 ? 7.152 27.469 27.031 1 95.94 218 ILE B N 1
ATOM 4924 C CA . ILE B 1 218 ? 6.797 28.891 27.016 1 95.94 218 ILE B CA 1
ATOM 4925 C C . ILE B 1 218 ? 5.461 29.094 27.734 1 95.94 218 ILE B C 1
ATOM 4927 O O . ILE B 1 218 ? 5.078 30.219 28.031 1 95.94 218 ILE B O 1
ATOM 4931 N N . LEU B 1 219 ? 4.703 28.078 28 1 94.62 219 LEU B N 1
ATOM 4932 C CA . LEU B 1 219 ? 3.352 28.188 28.547 1 94.62 219 LEU B CA 1
ATOM 4933 C C . LEU B 1 219 ? 3.324 29.047 29.797 1 94.62 219 LEU B C 1
ATOM 4935 O O . LEU B 1 219 ? 2.443 29.906 29.938 1 94.62 219 LEU B O 1
ATOM 4939 N N . PRO B 1 220 ? 4.285 28.906 30.688 1 92.62 220 PRO B N 1
ATOM 4940 C CA . PRO B 1 220 ? 4.258 29.703 31.906 1 92.62 220 PRO B CA 1
ATOM 4941 C C . PRO B 1 220 ? 4.414 31.203 31.641 1 92.62 220 PRO B C 1
ATOM 4943 O O . PRO B 1 220 ? 4.016 32.031 32.469 1 92.62 220 PRO B O 1
ATOM 4946 N N . ASP B 1 221 ? 4.969 31.578 30.531 1 90.81 221 ASP B N 1
ATOM 4947 C CA . ASP B 1 221 ? 5.273 32.969 30.219 1 90.81 221 ASP B CA 1
ATOM 4948 C C . ASP B 1 221 ? 4.113 33.625 29.484 1 90.81 221 ASP B C 1
ATOM 4950 O O . ASP B 1 221 ? 4.145 34.844 29.234 1 90.81 221 ASP B O 1
ATOM 4954 N N . LEU B 1 222 ? 3.078 32.906 29.172 1 94.56 222 LEU B N 1
ATOM 4955 C CA . LEU B 1 222 ? 1.99 33.406 28.359 1 94.56 222 LEU B CA 1
ATOM 4956 C C . LEU B 1 222 ? 0.84 33.906 29.234 1 94.56 222 LEU B C 1
ATOM 4958 O O . LEU B 1 222 ? 0.569 33.344 30.281 1 94.56 222 LEU B O 1
ATOM 4962 N N . ASP B 1 223 ? 0.186 34.938 28.797 1 94.06 223 ASP B N 1
ATOM 4963 C CA . ASP B 1 223 ? -1.009 35.406 29.484 1 94.06 223 ASP B CA 1
ATOM 4964 C C . ASP B 1 223 ? -2.061 34.312 29.578 1 94.06 223 ASP B C 1
ATOM 4966 O O . ASP B 1 223 ? -2.625 34.062 30.641 1 94.06 223 ASP B O 1
ATOM 4970 N N . GLU B 1 224 ? -2.305 33.75 28.453 1 95.31 224 GLU B N 1
ATOM 4971 C CA . GLU B 1 224 ? -3.135 32.562 28.359 1 95.31 224 GLU B CA 1
ATOM 4972 C C . GLU B 1 224 ? -2.314 31.344 27.906 1 95.31 224 GLU B C 1
ATOM 4974 O O . GLU B 1 224 ? -1.476 31.453 27.016 1 95.31 224 GLU B O 1
ATOM 4979 N N . LYS B 1 225 ? -2.506 30.234 28.531 1 96.69 225 LYS B N 1
ATOM 4980 C CA . LYS B 1 225 ? -1.793 29.031 28.141 1 96.69 225 LYS B CA 1
ATOM 4981 C C . LYS B 1 225 ? -2.41 28.406 26.891 1 96.69 225 LYS B C 1
ATOM 4983 O O . LYS B 1 225 ? -2.85 27.25 26.906 1 96.69 225 LYS B O 1
ATOM 4988 N N . SER B 1 226 ? -2.42 29.234 25.891 1 97 226 SER B N 1
ATOM 4989 C CA . SER B 1 226 ? -3.037 28.859 24.625 1 97 226 SER B CA 1
ATOM 4990 C C . SER B 1 226 ? -2.316 29.5 23.438 1 97 226 SER B C 1
ATOM 4992 O O . SER B 1 226 ? -1.472 30.375 23.625 1 97 226 SER B O 1
ATOM 4994 N N . PHE B 1 227 ? -2.586 29.031 22.234 1 97.31 227 PHE B N 1
ATOM 4995 C CA . PHE B 1 227 ? -2.191 29.688 21 1 97.31 227 PHE B CA 1
ATOM 4996 C C . PHE B 1 227 ? -3.285 29.562 19.953 1 97.31 227 PHE B C 1
ATOM 4998 O O . PHE B 1 227 ? -4.074 28.625 19.969 1 97.31 227 PHE B O 1
ATOM 5005 N N . THR B 1 228 ? -3.34 30.547 19.094 1 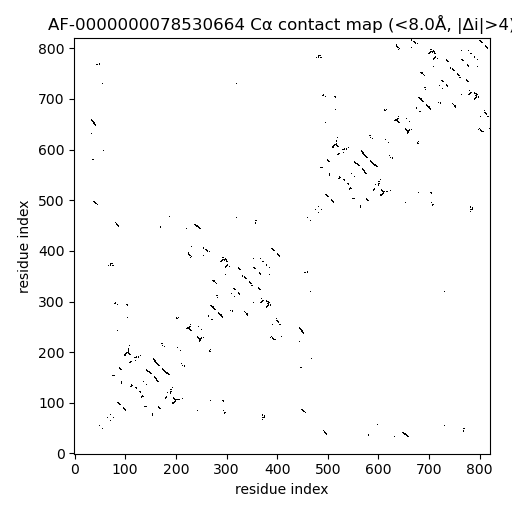97.56 228 THR B N 1
ATOM 5006 C CA . THR B 1 228 ? -4.344 30.578 18.047 1 97.56 228 THR B CA 1
ATOM 5007 C C . THR B 1 228 ? -3.682 30.5 16.672 1 97.56 228 THR B C 1
ATOM 5009 O O . THR B 1 228 ? -2.715 31.219 16.406 1 97.56 228 THR B O 1
ATOM 5012 N N . VAL B 1 229 ? -4.156 29.594 15.852 1 96.19 229 VAL B N 1
ATOM 5013 C CA . VAL B 1 229 ? -3.658 29.438 14.484 1 96.19 229 VAL B CA 1
ATOM 5014 C C . VAL B 1 229 ? -4.691 29.969 13.492 1 96.19 229 VAL B C 1
ATOM 5016 O O . VAL B 1 229 ? -5.859 29.578 13.539 1 96.19 229 VAL B O 1
ATOM 5019 N N . TRP B 1 230 ? -4.297 30.922 12.711 1 95 230 TRP B N 1
ATOM 5020 C CA . TRP B 1 230 ? -5.051 31.406 11.555 1 95 230 TRP B CA 1
ATOM 5021 C C . TRP B 1 230 ? -4.324 31.047 10.258 1 95 230 TRP B C 1
ATOM 5023 O O . TRP B 1 230 ? -3.123 31.297 10.125 1 95 230 TRP B O 1
ATOM 5033 N N . MET B 1 231 ? -4.992 30.344 9.352 1 90.81 231 MET B N 1
ATOM 5034 C CA . MET B 1 231 ? -4.453 30 8.039 1 90.81 231 MET B CA 1
ATOM 5035 C C . MET B 1 231 ? -5.352 30.516 6.926 1 90.81 231 MET B C 1
ATOM 5037 O O . MET B 1 231 ? -6.562 30.312 6.945 1 90.81 231 MET B O 1
ATOM 5041 N N . GLY B 1 232 ? -4.75 31.25 6.043 1 84.31 232 GLY B N 1
ATOM 5042 C CA . GLY B 1 232 ? -5.484 31.734 4.891 1 84.31 232 GLY B CA 1
ATOM 5043 C C . GLY B 1 232 ? -5.125 31.016 3.604 1 84.31 232 GLY B C 1
ATOM 5044 O O . GLY B 1 232 ? -4.043 30.438 3.488 1 84.31 232 GLY B O 1
ATOM 5045 N N . ARG B 1 233 ? -6.137 30.875 2.729 1 74.06 233 ARG B N 1
ATOM 5046 C CA . ARG B 1 233 ? -5.863 30.266 1.433 1 74.06 233 ARG B CA 1
ATOM 5047 C C . ARG B 1 233 ? -5.348 31.297 0.436 1 74.06 233 ARG B C 1
ATOM 5049 O O . ARG B 1 233 ? -5.926 32.375 0.303 1 74.06 233 ARG B O 1
ATOM 5056 N N . ARG B 1 234 ? -4.199 30.984 0.006 1 62.16 234 ARG B N 1
ATOM 5057 C CA . ARG B 1 234 ? -3.736 31.797 -1.115 1 62.16 234 ARG B CA 1
ATOM 5058 C C . ARG B 1 234 ? -3.693 30.984 -2.402 1 62.16 234 ARG B C 1
ATOM 5060 O O . ARG B 1 234 ? -3.229 29.828 -2.402 1 62.16 234 ARG B O 1
ATOM 5067 N N . THR B 1 235 ? -4.383 31.359 -3.342 1 58.59 235 THR B N 1
ATOM 5068 C CA . THR B 1 235 ? -4.52 30.625 -4.594 1 58.59 235 THR B CA 1
ATOM 5069 C C . THR B 1 235 ? -3.336 30.891 -5.516 1 58.59 235 THR B C 1
ATOM 5071 O O . THR B 1 235 ? -3.162 30.219 -6.531 1 58.59 235 THR B O 1
ATOM 5074 N N . THR B 1 236 ? -2.578 31.875 -5.141 1 55.66 236 THR B N 1
ATOM 5075 C CA . THR B 1 236 ? -1.463 32.156 -6.047 1 55.66 236 THR B CA 1
ATOM 5076 C C . THR B 1 236 ? -0.262 31.266 -5.691 1 55.66 236 THR B C 1
ATOM 5078 O O . THR B 1 236 ? -0.097 30.875 -4.535 1 55.66 236 THR B O 1
ATOM 5081 N N . THR B 1 237 ? 0.384 30.781 -6.633 1 51.91 237 THR B N 1
ATOM 5082 C CA . THR B 1 237 ? 1.564 29.938 -6.488 1 51.91 237 THR B CA 1
ATOM 5083 C C . THR B 1 237 ? 2.723 30.734 -5.883 1 51.91 237 THR B C 1
ATOM 5085 O O . THR B 1 237 ? 3.834 30.219 -5.754 1 51.91 237 THR B O 1
ATOM 5088 N N . SER B 1 238 ? 2.49 31.844 -5.461 1 51.19 238 SER B N 1
ATOM 5089 C CA . SER B 1 238 ? 3.633 32.625 -5.016 1 51.19 238 SER B CA 1
ATOM 5090 C C . SER B 1 238 ? 4.02 32.281 -3.582 1 51.19 238 SER B C 1
ATOM 5092 O O . SER B 1 238 ? 3.156 32.219 -2.703 1 51.19 238 SER B O 1
ATOM 5094 N N . TYR B 1 239 ? 5.207 31.953 -3.471 1 55.75 239 TYR B N 1
ATOM 5095 C CA . TYR B 1 239 ? 5.836 31.656 -2.188 1 55.75 239 TYR B CA 1
ATOM 5096 C C . TYR B 1 239 ? 6.062 32.938 -1.381 1 55.75 239 TYR B C 1
ATOM 5098 O O . TYR B 1 239 ? 6.395 33.969 -1.941 1 55.75 239 TYR B O 1
ATOM 5106 N N . GLY B 1 240 ? 5.746 32.844 -0.135 1 57 240 GLY B N 1
ATOM 5107 C CA . GLY B 1 240 ? 6.258 33.875 0.769 1 57 240 GLY B CA 1
ATOM 5108 C C . GLY B 1 240 ? 5.215 34.875 1.171 1 57 240 GLY B C 1
ATOM 5109 O O . GLY B 1 240 ? 5.469 35.75 2.023 1 57 240 GLY B O 1
ATOM 5110 N N . GLN B 1 241 ? 4.07 34.875 0.621 1 64.62 241 GLN B N 1
ATOM 5111 C CA . GLN B 1 241 ? 3.076 35.844 1.074 1 64.62 241 GLN B CA 1
ATOM 5112 C C . GLN B 1 241 ? 2.453 35.406 2.398 1 64.62 241 GLN B C 1
ATOM 5114 O O . GLN B 1 241 ? 2.34 34.219 2.68 1 64.62 241 GLN B O 1
ATOM 5119 N N . ASN B 1 242 ? 2.281 36.5 3.182 1 73.38 242 ASN B N 1
ATOM 5120 C CA . ASN B 1 242 ? 1.635 36.219 4.453 1 73.38 242 ASN B CA 1
ATOM 5121 C C . ASN B 1 242 ? 0.312 35.469 4.254 1 73.38 242 ASN B C 1
ATOM 5123 O O . ASN B 1 242 ? -0.558 35.938 3.518 1 73.38 242 ASN B O 1
ATOM 5127 N N . ALA B 1 243 ? 0.343 34.281 4.871 1 82.44 243 ALA B N 1
ATOM 5128 C CA . ALA B 1 243 ? -0.844 33.469 4.648 1 82.44 243 ALA B CA 1
ATOM 5129 C C . ALA B 1 243 ? -1.383 32.906 5.965 1 82.44 243 ALA B C 1
ATOM 5131 O O . ALA B 1 243 ? -2.232 32 5.969 1 82.44 243 ALA B O 1
ATOM 5132 N N . GLY B 1 244 ? -0.866 33.469 7.078 1 90.25 244 GLY B N 1
ATOM 5133 C CA . GLY B 1 244 ? -1.338 32.969 8.359 1 90.25 244 GLY B CA 1
ATOM 5134 C C . GLY B 1 244 ? -0.608 33.562 9.539 1 90.25 244 GLY B C 1
ATOM 5135 O O . GLY B 1 244 ? 0.243 34.438 9.375 1 90.25 244 GLY B O 1
ATOM 5136 N N . SER B 1 245 ? -1.07 33.156 10.688 1 93.06 245 SER B N 1
ATOM 5137 C CA . SER B 1 245 ? -0.427 33.625 11.914 1 93.06 245 SER B CA 1
ATOM 5138 C C . SER B 1 245 ? -0.666 32.656 13.062 1 93.06 245 SER B C 1
ATOM 5140 O O . SER B 1 245 ? -1.605 31.844 13.023 1 93.06 245 SER B O 1
ATOM 5142 N N . ILE B 1 246 ? 0.262 32.656 13.906 1 96.25 246 ILE B N 1
ATOM 5143 C CA . ILE B 1 246 ? 0.07 32.031 15.211 1 96.25 246 ILE B CA 1
ATOM 5144 C C . ILE B 1 246 ? 0.195 33.094 16.312 1 96.25 246 ILE B C 1
ATOM 5146 O O . ILE B 1 246 ? 1.203 33.781 16.391 1 96.25 246 ILE B O 1
ATOM 5150 N N . VAL B 1 247 ? -0.841 33.219 17.078 1 96.25 247 VAL B N 1
ATOM 5151 C CA . VAL B 1 247 ? -0.811 34.094 18.25 1 96.25 247 VAL B CA 1
ATOM 5152 C C . VAL B 1 247 ? -0.649 33.25 19.516 1 96.25 247 VAL B C 1
ATOM 5154 O O . VAL B 1 247 ? -1.529 32.469 19.859 1 96.25 247 VAL B O 1
ATOM 5157 N N . PHE B 1 248 ? 0.469 33.438 20.188 1 96.56 248 PHE B N 1
ATOM 5158 C CA . PHE B 1 248 ? 0.722 32.75 21.438 1 96.56 248 PHE B CA 1
ATOM 5159 C C . PHE B 1 248 ? 0.23 33.562 22.625 1 96.56 248 PHE B C 1
ATOM 5161 O O . PHE B 1 248 ? 0.563 34.75 22.75 1 96.56 248 PHE B O 1
ATOM 5168 N N . GLY B 1 249 ? -0.572 33 23.484 1 96.94 249 GLY B N 1
ATOM 5169 C CA . GLY B 1 249 ? -0.995 33.625 24.734 1 96.94 249 GLY B CA 1
ATOM 5170 C C . GLY B 1 249 ? -2.324 34.344 24.609 1 96.94 249 GLY B C 1
ATOM 5171 O O . GLY B 1 249 ? -2.771 35 25.547 1 96.94 249 GLY B O 1
ATOM 5172 N N . ALA B 1 250 ? -2.869 34.312 23.391 1 94.94 250 ALA B N 1
ATOM 5173 C CA . ALA B 1 250 ? -4.145 35.031 23.219 1 94.94 250 ALA B CA 1
ATOM 5174 C C . ALA B 1 250 ? -4.879 34.5 21.984 1 94.94 250 ALA B C 1
ATOM 5176 O O . ALA B 1 250 ? -4.309 33.781 21.172 1 94.94 250 ALA B O 1
ATOM 5177 N N . ARG B 1 251 ? -6.176 34.781 21.891 1 94.75 251 ARG B N 1
ATOM 5178 C CA . ARG B 1 251 ? -6.934 34.625 20.656 1 94.75 251 ARG B CA 1
ATOM 5179 C C . ARG B 1 251 ? -6.516 35.656 19.609 1 94.75 251 ARG B C 1
ATOM 5181 O O . ARG B 1 251 ? -6.078 36.75 19.953 1 94.75 251 ARG B O 1
ATOM 5188 N N . ASP B 1 252 ? -6.559 35.281 18.406 1 94.69 252 ASP B N 1
ATOM 5189 C CA . ASP B 1 252 ? -6.309 36.219 17.297 1 94.69 252 ASP B CA 1
ATOM 5190 C C . ASP B 1 252 ? -7.559 37.031 16.984 1 94.69 252 ASP B C 1
ATOM 5192 O O . ASP B 1 252 ? -8.398 36.594 16.188 1 94.69 252 ASP B O 1
ATOM 5196 N N . MET B 1 253 ? -7.621 38.219 17.5 1 92 253 MET B N 1
ATOM 5197 C CA . MET B 1 253 ? -8.812 39.031 17.328 1 92 253 MET B CA 1
ATOM 5198 C C . MET B 1 253 ? -8.758 39.781 16 1 92 253 MET B C 1
ATOM 5200 O O . MET B 1 253 ? -9.734 40.438 15.602 1 92 253 MET B O 1
ATOM 5204 N N . THR B 1 254 ? -7.676 39.719 15.32 1 90.5 254 THR B N 1
ATOM 5205 C CA . THR B 1 254 ? -7.5 40.406 14.047 1 90.5 254 THR B CA 1
ATOM 5206 C C . THR B 1 254 ? -7.996 39.531 12.891 1 90.5 254 THR B C 1
ATOM 5208 O O . THR B 1 254 ? -8.727 40 12.016 1 90.5 254 THR B O 1
ATOM 5211 N N . HIS B 1 255 ? -7.695 38.25 12.914 1 92.94 255 HIS B N 1
ATOM 5212 C CA . HIS B 1 255 ? -7.949 37.406 11.75 1 92.94 255 HIS B CA 1
ATOM 5213 C C . HIS B 1 255 ? -9.086 36.438 12.016 1 92.94 255 HIS B C 1
ATOM 5215 O O . HIS B 1 255 ? -9.562 35.75 11.102 1 92.94 255 HIS B O 1
ATOM 5221 N N . CYS B 1 256 ? -9.508 36.312 13.227 1 94.62 256 CYS B N 1
ATOM 5222 C CA . CYS B 1 256 ? -10.555 35.375 13.602 1 94.62 256 CYS B CA 1
ATOM 5223 C C . CYS B 1 256 ? -11.781 36.094 14.125 1 94.62 256 CYS B C 1
ATOM 5225 O O . CYS B 1 256 ? -11.656 37.125 14.805 1 94.62 256 CYS B O 1
ATOM 5227 N N . ASN B 1 257 ? -12.875 35.562 13.805 1 93.44 257 ASN B N 1
ATOM 5228 C CA . ASN B 1 257 ? -14.094 36.125 14.375 1 93.44 257 ASN B CA 1
ATOM 5229 C C . ASN B 1 257 ? -14.102 36.031 15.898 1 93.44 257 ASN B C 1
ATOM 5231 O O . ASN B 1 257 ? -13.57 35.062 16.469 1 93.44 257 ASN B O 1
ATOM 5235 N N . ASN B 1 258 ? -14.766 36.969 16.516 1 90.62 258 ASN B N 1
ATOM 5236 C CA . ASN B 1 258 ? -14.789 37.031 17.969 1 90.62 258 ASN B CA 1
ATOM 5237 C C . ASN B 1 258 ? -15.578 35.906 18.578 1 90.62 258 ASN B C 1
ATOM 5239 O O . ASN B 1 258 ? -15.258 35.438 19.688 1 90.62 258 ASN B O 1
ATOM 5243 N N . ALA B 1 259 ? -16.594 35.531 17.922 1 91.44 259 ALA B N 1
ATOM 5244 C CA . ALA B 1 259 ? -17.391 34.438 18.438 1 91.44 259 ALA B CA 1
ATOM 5245 C C . ALA B 1 259 ? -16.625 33.125 18.375 1 91.44 259 ALA B C 1
ATOM 5247 O O . ALA B 1 259 ? -16.266 32.656 17.281 1 91.44 259 ALA B O 1
ATOM 5248 N N . THR B 1 260 ? -16.219 32.625 19.531 1 94.12 260 THR B N 1
ATOM 5249 C CA . THR B 1 260 ? -15.461 31.375 19.625 1 94.12 260 THR B CA 1
ATOM 5250 C C . THR B 1 260 ? -16.297 30.281 20.312 1 94.12 260 THR B C 1
ATOM 5252 O O . THR B 1 260 ? -16.875 30.516 21.359 1 94.12 260 THR B O 1
ATOM 5255 N N . GLN B 1 261 ? -16.406 29.172 19.625 1 96.12 261 GLN B N 1
ATOM 5256 C CA . GLN B 1 261 ? -17.016 28 20.234 1 96.12 261 GLN B CA 1
ATOM 5257 C C . GLN B 1 261 ? -15.953 27.062 20.812 1 96.12 261 GLN B C 1
ATOM 5259 O O . GLN B 1 261 ? -15.07 26.594 20.094 1 96.12 261 GLN B O 1
ATOM 5264 N N . TRP B 1 262 ? -16.109 26.828 22.094 1 97.31 262 TRP B N 1
ATOM 5265 C CA . TRP B 1 262 ? -15.133 25.984 22.766 1 97.31 262 TRP B CA 1
ATOM 5266 C C . TRP B 1 262 ? -15.594 24.531 22.781 1 97.31 262 TRP B C 1
ATOM 5268 O O . TRP B 1 262 ? -16.75 24.25 23.141 1 97.31 262 TRP B O 1
ATOM 5278 N N . VAL B 1 263 ? -14.727 23.641 22.391 1 97.56 263 VAL B N 1
ATOM 5279 C CA . VAL B 1 263 ? -14.984 22.203 22.297 1 97.56 263 VAL B CA 1
ATOM 5280 C C . VAL B 1 263 ? -13.992 21.453 23.188 1 97.56 263 VAL B C 1
ATOM 5282 O O . VAL B 1 263 ? -12.781 21.547 22.984 1 97.56 263 VAL B O 1
ATOM 5285 N N . PRO B 1 264 ? -14.531 20.672 24.188 1 96.62 264 PRO B N 1
ATOM 5286 C CA . PRO B 1 264 ? -13.586 19.875 24.969 1 96.62 264 PRO B CA 1
ATOM 5287 C C . PRO B 1 264 ? -12.859 18.828 24.141 1 96.62 264 PRO B C 1
ATOM 5289 O O . PRO B 1 264 ? -13.453 18.203 23.25 1 96.62 264 PRO B O 1
ATOM 5292 N N . LEU B 1 265 ? -11.602 18.625 24.406 1 94.38 265 LEU B N 1
ATOM 5293 C CA . LEU B 1 265 ? -10.844 17.578 23.75 1 94.38 265 LEU B CA 1
ATOM 5294 C C . LEU B 1 265 ? -11.211 16.203 24.297 1 94.38 265 LEU B C 1
ATOM 5296 O O . LEU B 1 265 ? -11.438 16.047 25.5 1 94.38 265 LEU B O 1
ATOM 5300 N N . SER B 1 266 ? -11.289 15.203 23.453 1 90.94 266 SER B N 1
ATOM 5301 C CA . SER B 1 266 ? -11.484 13.828 23.875 1 90.94 266 SER B CA 1
ATOM 5302 C C . SER B 1 266 ? -10.156 13.141 24.172 1 90.94 266 SER B C 1
ATOM 5304 O O . SER B 1 266 ? -10.109 12.148 24.906 1 90.94 266 SER B O 1
ATOM 5306 N N . LYS B 1 267 ? -9.133 13.648 23.594 1 87.12 267 LYS B N 1
ATOM 5307 C CA . LYS B 1 267 ? -7.785 13.156 23.844 1 87.12 267 LYS B CA 1
ATOM 5308 C C . LYS B 1 267 ? -6.758 14.281 23.719 1 87.12 267 LYS B C 1
ATOM 5310 O O . LYS B 1 267 ? -6.832 15.102 22.812 1 87.12 267 LYS B O 1
ATOM 5315 N N . LYS B 1 268 ? -5.809 14.305 24.688 1 87.31 268 LYS B N 1
ATOM 5316 C CA . LYS B 1 268 ? -4.738 15.297 24.719 1 87.31 268 LYS B CA 1
ATOM 5317 C C . LYS B 1 268 ? -3.52 14.812 23.938 1 87.31 268 LYS B C 1
ATOM 5319 O O . LYS B 1 268 ? -2.488 14.477 24.516 1 87.31 268 LYS B O 1
ATOM 5324 N N . ALA B 1 269 ? -3.623 14.852 22.609 1 86.56 269 ALA B N 1
ATOM 5325 C CA . ALA B 1 269 ? -2.596 14.414 21.672 1 86.56 269 ALA B CA 1
ATOM 5326 C C . ALA B 1 269 ? -2.654 15.219 20.375 1 86.56 269 ALA B C 1
ATOM 5328 O O . ALA B 1 269 ? -2.016 16.266 20.266 1 86.56 269 ALA B O 1
ATOM 5329 N N . TYR B 1 270 ? -3.549 14.805 19.469 1 86.12 270 TYR B N 1
ATOM 5330 C CA . TYR B 1 270 ? -3.699 15.453 18.172 1 86.12 270 TYR B CA 1
ATOM 5331 C C . TYR B 1 270 ? -4.844 16.453 18.203 1 86.12 270 TYR B C 1
ATOM 5333 O O . TYR B 1 270 ? -5.613 16.562 17.234 1 86.12 270 TYR B O 1
ATOM 5341 N N . TRP B 1 271 ? -4.969 17.141 19.344 1 92 271 TRP B N 1
ATOM 5342 C CA . TRP B 1 271 ? -6.074 18.078 19.5 1 92 271 TRP B CA 1
ATOM 5343 C C . TRP B 1 271 ? -7.387 17.453 19.047 1 92 271 TRP B C 1
ATOM 5345 O O . TRP B 1 271 ? -8.125 18.047 18.25 1 92 271 TRP B O 1
ATOM 5355 N N . GLN B 1 272 ? -7.629 16.297 19.547 1 91.12 272 GLN B N 1
ATOM 5356 C CA . GLN B 1 272 ? -8.711 15.43 19.109 1 91.12 272 GLN B CA 1
ATOM 5357 C C . GLN B 1 272 ? -10.031 15.82 19.781 1 91.12 272 GLN B C 1
ATOM 5359 O O . GLN B 1 272 ? -10.062 16.141 20.969 1 91.12 272 GLN B O 1
ATOM 5364 N N . PHE B 1 273 ? -11.102 15.867 19.031 1 93.88 273 PHE B N 1
ATOM 5365 C CA . PHE B 1 273 ? -12.453 16.094 19.531 1 93.88 273 PHE B CA 1
ATOM 5366 C C . PHE B 1 273 ? -13.477 15.297 18.734 1 93.88 273 PHE B C 1
ATOM 5368 O O . PHE B 1 273 ? -13.109 14.539 17.828 1 93.88 273 PHE B O 1
ATOM 5375 N N . GLN B 1 274 ? -14.719 15.469 19.094 1 93.31 274 GLN B N 1
ATOM 5376 C CA . GLN B 1 274 ? -15.75 14.633 18.484 1 93.31 274 GLN B CA 1
ATOM 5377 C C . GLN B 1 274 ? -16.656 15.461 17.562 1 93.31 274 GLN B C 1
ATOM 5379 O O . GLN B 1 274 ? -17 16.594 17.891 1 93.31 274 GLN B O 1
ATOM 5384 N N . ILE B 1 275 ? -17 14.859 16.484 1 95.19 275 ILE B N 1
ATOM 5385 C CA . ILE B 1 275 ? -18.078 15.367 15.664 1 95.19 275 ILE B CA 1
ATOM 5386 C C . ILE B 1 275 ? -19.297 14.453 15.797 1 95.19 275 ILE B C 1
ATOM 5388 O O . ILE B 1 275 ? -19.156 13.266 16.078 1 95.19 275 ILE B O 1
ATOM 5392 N N . LYS B 1 276 ? -20.5 15.047 15.555 1 95.75 276 LYS B N 1
ATOM 5393 C CA . LYS B 1 276 ? -21.719 14.281 15.734 1 95.75 276 LYS B CA 1
ATOM 5394 C C . LYS B 1 276 ? -22.375 13.969 14.383 1 95.75 276 LYS B C 1
ATOM 5396 O O . LYS B 1 276 ? -23.156 13.016 14.273 1 95.75 276 LYS B O 1
ATOM 5401 N N . GLN B 1 277 ? -22.031 14.805 13.461 1 95.81 277 GLN B N 1
ATOM 5402 C CA . GLN B 1 277 ? -22.641 14.633 12.141 1 95.81 277 GLN B CA 1
ATOM 5403 C C . GLN B 1 277 ? -21.797 15.289 11.055 1 95.81 277 GLN B C 1
ATOM 5405 O O . GLN B 1 277 ? -21.156 16.312 11.289 1 95.81 277 GLN B O 1
ATOM 5410 N N . PHE B 1 278 ? -21.75 14.664 9.922 1 97.25 278 PHE B N 1
ATOM 5411 C CA . PHE B 1 278 ? -21.219 15.234 8.688 1 97.25 278 PHE B CA 1
ATOM 5412 C C . PHE B 1 278 ? -22.266 15.188 7.574 1 97.25 278 PHE B C 1
ATOM 5414 O O . PHE B 1 278 ? -22.984 14.203 7.441 1 97.25 278 PHE B O 1
ATOM 5421 N N . GLN B 1 279 ? -22.328 16.328 6.875 1 97.75 279 GLN B N 1
ATOM 5422 C CA . GLN B 1 279 ? -23.297 16.406 5.793 1 97.75 279 GLN B CA 1
ATOM 5423 C C . GLN B 1 279 ? -22.688 17.047 4.551 1 97.75 279 GLN B C 1
ATOM 5425 O O . GLN B 1 279 ? -21.938 18.016 4.656 1 97.75 279 GLN B O 1
ATOM 5430 N N . ILE B 1 280 ? -22.984 16.5 3.383 1 97.75 280 ILE B N 1
ATOM 5431 C CA . ILE B 1 280 ? -22.719 17.109 2.084 1 97.75 280 ILE B CA 1
ATOM 5432 C C . ILE B 1 280 ? -23.859 16.812 1.122 1 97.75 280 ILE B C 1
ATOM 5434 O O . ILE B 1 280 ? -24.125 15.648 0.813 1 97.75 280 ILE B O 1
ATOM 5438 N N . GLY B 1 281 ? -24.469 17.891 0.616 1 96 281 GLY B N 1
ATOM 5439 C CA . GLY B 1 281 ? -25.688 17.641 -0.143 1 96 281 GLY B CA 1
ATOM 5440 C C . GLY B 1 281 ? -26.719 16.828 0.624 1 96 281 GLY B C 1
ATOM 5441 O O . GLY B 1 281 ? -27.078 17.188 1.749 1 96 281 GLY B O 1
ATOM 5442 N N . GLN B 1 282 ? -27.156 15.727 -0.026 1 93.62 282 GLN B N 1
ATOM 5443 C CA . GLN B 1 282 ? -28.188 14.898 0.586 1 93.62 282 GLN B CA 1
ATOM 5444 C C . GLN B 1 282 ? -27.578 13.797 1.447 1 93.62 282 GLN B C 1
ATOM 5446 O O . GLN B 1 282 ? -28.281 13.117 2.189 1 93.62 282 GLN B O 1
ATOM 5451 N N . TYR B 1 283 ? -26.328 13.648 1.389 1 93.94 283 TYR B N 1
ATOM 5452 C CA . TYR B 1 283 ? -25.672 12.625 2.182 1 93.94 283 TYR B CA 1
ATOM 5453 C C . TYR B 1 283 ? -25.453 13.094 3.613 1 93.94 283 TYR B C 1
ATOM 5455 O O . TYR B 1 283 ? -24.906 14.172 3.84 1 93.94 283 TYR B O 1
ATOM 5463 N N . ILE B 1 284 ? -25.922 12.242 4.562 1 95.31 284 ILE B N 1
ATOM 5464 C CA . ILE B 1 284 ? -25.75 12.539 5.98 1 95.31 284 ILE B CA 1
ATOM 5465 C C . ILE B 1 284 ? -25.078 11.359 6.676 1 95.31 284 ILE B C 1
ATOM 5467 O O . ILE B 1 284 ? -25.5 10.211 6.504 1 95.31 284 ILE B O 1
ATOM 5471 N N . TRP B 1 285 ? -23.969 11.586 7.336 1 91.88 285 TRP B N 1
ATOM 5472 C CA . TRP B 1 285 ? -23.281 10.641 8.211 1 91.88 285 TRP B CA 1
ATOM 5473 C C . TRP B 1 285 ? -23.5 11 9.672 1 91.88 285 TRP B C 1
ATOM 5475 O O . TRP B 1 285 ? -22.891 11.938 10.188 1 91.88 285 TRP B O 1
ATOM 5485 N N . LYS B 1 286 ? -24.422 10.234 10.336 1 90.06 286 LYS B N 1
ATOM 5486 C CA . LYS B 1 286 ? -24.703 10.484 11.75 1 90.06 286 LYS B CA 1
ATOM 5487 C C . LYS B 1 286 ? -24 9.461 12.641 1 90.06 286 LYS B C 1
ATOM 5489 O O . LYS B 1 286 ? -24.438 8.312 12.75 1 90.06 286 LYS B O 1
ATOM 5494 N N . SER B 1 287 ? -22.906 9.945 13.227 1 86.5 287 SER B N 1
ATOM 5495 C CA . SER B 1 287 ? -22.094 9.164 14.141 1 86.5 287 SER B CA 1
ATOM 5496 C C . SER B 1 287 ? -21.188 10.055 14.977 1 86.5 287 SER B C 1
ATOM 5498 O O . SER B 1 287 ? -20.75 11.117 14.523 1 86.5 287 SER B O 1
ATOM 5500 N N . THR B 1 288 ? -21.062 9.633 16.203 1 88.69 288 THR B N 1
ATOM 5501 C CA . THR B 1 288 ? -20.031 10.312 16.984 1 88.69 288 THR B CA 1
ATOM 5502 C C . THR B 1 288 ? -18.641 9.805 16.609 1 88.69 288 THR B C 1
ATOM 5504 O O . THR B 1 288 ? -18.297 8.664 16.906 1 88.69 288 THR B O 1
ATOM 5507 N N . ASP B 1 289 ? -17.938 10.664 15.867 1 89.81 289 ASP B N 1
ATOM 5508 C CA . ASP B 1 289 ? -16.609 10.258 15.391 1 89.81 289 ASP B CA 1
ATOM 5509 C C . ASP B 1 289 ? -15.516 11.086 16.062 1 89.81 289 ASP B C 1
ATOM 5511 O O . ASP B 1 289 ? -15.703 12.273 16.328 1 89.81 289 ASP B O 1
ATOM 5515 N N . GLU B 1 290 ? -14.391 10.391 16.344 1 88.19 290 GLU B N 1
ATOM 5516 C CA . GLU B 1 290 ? -13.188 11.094 16.797 1 88.19 290 GLU B CA 1
ATOM 5517 C C . GLU B 1 290 ? -12.453 11.734 15.625 1 88.19 290 GLU B C 1
ATOM 5519 O O . GLU B 1 290 ? -12.18 11.07 14.617 1 88.19 290 GLU B O 1
ATOM 5524 N N . VAL B 1 291 ? -12.172 13.055 15.734 1 91.12 291 VAL B N 1
ATOM 5525 C CA . VAL B 1 291 ? -11.492 13.75 14.648 1 91.12 291 VAL B CA 1
ATOM 5526 C C . VAL B 1 291 ? -10.266 14.477 15.188 1 91.12 291 VAL B C 1
ATOM 5528 O O . VAL B 1 291 ? -10.227 14.867 16.359 1 91.12 291 VAL B O 1
ATOM 5531 N N . ILE B 1 292 ? -9.289 14.586 14.336 1 89.31 292 ILE B N 1
ATOM 5532 C CA . ILE B 1 292 ? -8.133 15.406 14.672 1 89.31 292 ILE B CA 1
ATOM 5533 C C . ILE B 1 292 ? -8.016 16.562 13.68 1 89.31 292 ILE B C 1
ATOM 5535 O O . ILE B 1 292 ? -8.461 16.453 12.531 1 89.31 292 ILE B O 1
ATOM 5539 N N . THR B 1 293 ? -7.559 17.672 14.148 1 89.19 293 THR B N 1
ATOM 5540 C CA . THR B 1 293 ? -7.199 18.781 13.289 1 89.19 293 THR B CA 1
ATOM 5541 C C . THR B 1 293 ? -5.691 18.859 13.086 1 89.19 293 THR B C 1
ATOM 5543 O O . THR B 1 293 ? -4.934 18.891 14.062 1 89.19 293 THR B O 1
ATOM 5546 N N . ASP B 1 294 ? -5.301 18.828 11.859 1 87.88 294 ASP B N 1
ATOM 5547 C CA . ASP B 1 294 ? -3.885 18.734 11.516 1 87.88 294 ASP B CA 1
ATOM 5548 C C . ASP B 1 294 ? -3.5 19.75 10.453 1 87.88 294 ASP B C 1
ATOM 5550 O O . ASP B 1 294 ? -3.852 19.609 9.281 1 87.88 294 ASP B O 1
ATOM 5554 N N . SER B 1 295 ? -2.721 20.766 10.953 1 88.12 295 SER B N 1
ATOM 5555 C CA . SER B 1 295 ? -2.301 21.812 10.039 1 88.12 295 SER B CA 1
ATOM 5556 C C . SER B 1 295 ? -1.292 21.297 9.016 1 88.12 295 SER B C 1
ATOM 5558 O O . SER B 1 295 ? -1.021 21.953 8.016 1 88.12 295 SER B O 1
ATOM 5560 N N . GLY B 1 296 ? -0.747 20.172 9.234 1 83.12 296 GLY B N 1
ATOM 5561 C CA . GLY B 1 296 ? 0.246 19.609 8.336 1 83.12 296 GLY B CA 1
ATOM 5562 C C . GLY B 1 296 ? -0.359 18.75 7.242 1 83.12 296 GLY B C 1
ATOM 5563 O O . GLY B 1 296 ? 0.351 18.266 6.355 1 83.12 296 GLY B O 1
ATOM 5564 N N . THR B 1 297 ? -1.653 18.531 7.301 1 83.75 297 THR B N 1
ATOM 5565 C CA . THR B 1 297 ? -2.346 17.719 6.297 1 83.75 297 THR B CA 1
ATOM 5566 C C . THR B 1 297 ? -3.162 18.609 5.363 1 83.75 297 THR B C 1
ATOM 5568 O O . THR B 1 297 ? -3.986 19.406 5.816 1 83.75 297 THR B O 1
ATOM 5571 N N . SER B 1 298 ? -2.992 18.406 4.117 1 86.31 298 SER B N 1
ATOM 5572 C CA . SER B 1 298 ? -3.547 19.344 3.145 1 86.31 298 SER B CA 1
ATOM 5573 C C . SER B 1 298 ? -4.984 18.984 2.789 1 86.31 298 SER B C 1
ATOM 5575 O O . SER B 1 298 ? -5.742 19.844 2.307 1 86.31 298 SER B O 1
ATOM 5577 N N . PHE B 1 299 ? -5.379 17.75 2.961 1 89 299 PHE B N 1
ATOM 5578 C CA . PHE B 1 299 ? -6.707 17.281 2.576 1 89 299 PHE B CA 1
ATOM 5579 C C . PHE B 1 299 ? -7.484 16.797 3.793 1 89 299 PHE B C 1
ATOM 5581 O O . PHE B 1 299 ? -6.922 16.656 4.883 1 89 299 PHE B O 1
ATOM 5588 N N . ILE B 1 300 ? -8.766 16.625 3.637 1 91.75 300 ILE B N 1
ATOM 5589 C CA . ILE B 1 300 ? -9.586 16.016 4.672 1 91.75 300 ILE B CA 1
ATOM 5590 C C . ILE B 1 300 ? -9.57 14.492 4.52 1 91.75 300 ILE B C 1
ATOM 5592 O O . ILE B 1 300 ? -9.883 13.969 3.449 1 91.75 300 ILE B O 1
ATOM 5596 N N . GLY B 1 301 ? -9.117 13.875 5.594 1 88.31 301 GLY B N 1
ATOM 5597 C CA . GLY B 1 301 ? -9.203 12.422 5.66 1 88.31 301 GLY B CA 1
ATOM 5598 C C . GLY B 1 301 ? -10.469 11.93 6.328 1 88.31 301 GLY B C 1
ATOM 5599 O O . GLY B 1 301 ? -10.852 12.422 7.391 1 88.31 301 GLY B O 1
ATOM 5600 N N . THR B 1 302 ? -11.148 10.953 5.719 1 88.69 302 THR B N 1
ATOM 5601 C CA . THR B 1 302 ? -12.414 10.445 6.238 1 88.69 302 THR B CA 1
ATOM 5602 C C . THR B 1 302 ? -12.422 8.922 6.23 1 88.69 302 THR B C 1
ATOM 5604 O O . THR B 1 302 ? -11.633 8.289 5.523 1 88.69 302 THR B O 1
ATOM 5607 N N . PRO B 1 303 ? -13.359 8.414 7.094 1 79.44 303 PRO B N 1
ATOM 5608 C CA . PRO B 1 303 ? -13.648 7.004 6.84 1 79.44 303 PRO B CA 1
ATOM 5609 C C . PRO B 1 303 ? -14.055 6.73 5.395 1 79.44 303 PRO B C 1
ATOM 5611 O O . PRO B 1 303 ? -14.648 7.59 4.742 1 79.44 303 PRO B O 1
ATOM 5614 N N . MET B 1 304 ? -13.82 5.543 4.93 1 74 304 MET B N 1
ATOM 5615 C CA . MET B 1 304 ? -14.062 5.195 3.533 1 74 304 MET B CA 1
ATOM 5616 C C . MET B 1 304 ? -15.531 5.371 3.174 1 74 304 MET B C 1
ATOM 5618 O O . MET B 1 304 ? -15.859 5.812 2.07 1 74 304 MET B O 1
ATOM 5622 N N . ALA B 1 305 ? -16.391 4.988 4.07 1 75.94 305 ALA B N 1
ATOM 5623 C CA . ALA B 1 305 ? -17.828 5.113 3.807 1 75.94 305 ALA B CA 1
ATOM 5624 C C . ALA B 1 305 ? -18.219 6.57 3.568 1 75.94 305 ALA B C 1
ATOM 5626 O O . ALA B 1 305 ? -19.062 6.863 2.715 1 75.94 305 ALA B O 1
ATOM 5627 N N . VAL B 1 306 ? -17.688 7.418 4.309 1 88.25 306 VAL B N 1
ATOM 5628 C CA . VAL B 1 306 ? -17.953 8.844 4.16 1 88.25 306 VAL B CA 1
ATOM 5629 C C . VAL B 1 306 ? -17.375 9.344 2.834 1 88.25 306 VAL B C 1
ATOM 5631 O O . VAL B 1 306 ? -18.016 10.125 2.131 1 88.25 306 VAL B O 1
ATOM 5634 N N . LEU B 1 307 ? -16.156 8.922 2.539 1 87.75 307 LEU B N 1
ATOM 5635 C CA . LEU B 1 307 ? -15.57 9.297 1.257 1 87.75 307 LEU B CA 1
ATOM 5636 C C . LEU B 1 307 ? -16.484 8.883 0.102 1 87.75 307 LEU B C 1
ATOM 5638 O O . LEU B 1 307 ? -16.656 9.641 -0.853 1 87.75 307 LEU B O 1
ATOM 5642 N N . ASP B 1 308 ? -17 7.715 0.164 1 83.19 308 ASP B N 1
ATOM 5643 C CA . ASP B 1 308 ? -17.922 7.246 -0.865 1 83.19 308 ASP B CA 1
ATOM 5644 C C . ASP B 1 308 ? -19.109 8.188 -1.007 1 83.19 308 ASP B C 1
ATOM 5646 O O . ASP B 1 308 ? -19.562 8.461 -2.121 1 83.19 308 ASP B O 1
ATOM 5650 N N . GLY B 1 309 ? -19.656 8.586 0.14 1 88.5 309 GLY B N 1
ATOM 5651 C CA . GLY B 1 309 ? -20.734 9.562 0.121 1 88.5 309 GLY B CA 1
ATOM 5652 C C . GLY B 1 309 ? -20.344 10.867 -0.546 1 88.5 309 GLY B C 1
ATOM 5653 O O . GLY B 1 309 ? -21.109 11.414 -1.339 1 88.5 309 GLY B O 1
ATOM 5654 N N . VAL B 1 310 ? -19.172 11.336 -0.234 1 94.44 310 VAL B N 1
ATOM 5655 C CA . VAL B 1 310 ? -18.656 12.578 -0.811 1 94.44 310 VAL B CA 1
ATOM 5656 C C . VAL B 1 310 ? -18.531 12.43 -2.324 1 94.44 310 VAL B C 1
ATOM 5658 O O . VAL B 1 310 ? -18.922 13.32 -3.078 1 94.44 310 VAL B O 1
ATOM 5661 N N . ILE B 1 311 ? -17.953 11.305 -2.723 1 89.75 311 ILE B N 1
ATOM 5662 C CA . ILE B 1 311 ? -17.766 11.023 -4.141 1 89.75 311 ILE B CA 1
ATOM 5663 C C . ILE B 1 311 ? -19.125 11.023 -4.852 1 89.75 311 ILE B C 1
ATOM 5665 O O . ILE B 1 311 ? -19.266 11.625 -5.918 1 89.75 311 ILE B O 1
ATOM 5669 N N . ARG B 1 312 ? -20.094 10.422 -4.285 1 88.88 312 ARG B N 1
ATOM 5670 C CA . ARG B 1 312 ? -21.422 10.344 -4.875 1 88.88 312 ARG B CA 1
ATOM 5671 C C . ARG B 1 312 ? -22.047 11.734 -4.988 1 88.88 312 ARG B C 1
ATOM 5673 O O . ARG B 1 312 ? -22.672 12.055 -6 1 88.88 312 ARG B O 1
ATOM 5680 N N . MET B 1 313 ? -21.953 12.586 -3.988 1 94.81 313 MET B N 1
ATOM 5681 C CA . MET B 1 313 ? -22.594 13.891 -3.941 1 94.81 313 MET B CA 1
ATOM 5682 C C . MET B 1 313 ? -21.906 14.875 -4.879 1 94.81 313 MET B C 1
ATOM 5684 O O . MET B 1 313 ? -22.547 15.781 -5.414 1 94.81 313 MET B O 1
ATOM 5688 N N . THR B 1 314 ? -20.594 14.648 -5.109 1 95.94 314 THR B N 1
ATOM 5689 C CA . THR B 1 314 ? -19.844 15.609 -5.902 1 95.94 314 THR B CA 1
ATOM 5690 C C . THR B 1 314 ? -19.703 15.133 -7.348 1 95.94 314 THR B C 1
ATOM 5692 O O . THR B 1 314 ? -19.344 15.906 -8.234 1 95.94 314 THR B O 1
ATOM 5695 N N . GLY B 1 315 ? -19.828 13.812 -7.512 1 92.06 315 GLY B N 1
ATOM 5696 C CA . GLY B 1 315 ? -19.562 13.242 -8.82 1 92.06 315 GLY B CA 1
ATOM 5697 C C . GLY B 1 315 ? -18.078 13.078 -9.109 1 92.06 315 GLY B C 1
ATOM 5698 O O . GLY B 1 315 ? -17.672 13.023 -10.273 1 92.06 315 GLY B O 1
ATOM 5699 N N . ALA B 1 316 ? -17.281 13.008 -8.133 1 92.25 316 ALA B N 1
ATOM 5700 C CA . ALA B 1 316 ? -15.836 12.945 -8.297 1 92.25 316 ALA B CA 1
ATOM 5701 C C . ALA B 1 316 ? -15.406 11.625 -8.93 1 92.25 316 ALA B C 1
ATOM 5703 O O . ALA B 1 316 ? -16.078 10.602 -8.758 1 92.25 316 ALA B O 1
ATOM 5704 N N . LYS B 1 317 ? -14.32 11.75 -9.633 1 86.62 317 LYS B N 1
ATOM 5705 C CA . LYS B 1 317 ? -13.672 10.57 -10.203 1 86.62 317 LYS B CA 1
ATOM 5706 C C . LYS B 1 317 ? -12.211 10.484 -9.758 1 86.62 317 LYS B C 1
ATOM 5708 O O . LYS B 1 317 ? -11.57 11.5 -9.516 1 86.62 317 LYS B O 1
ATOM 5713 N N . TYR B 1 318 ? -11.797 9.305 -9.609 1 79.06 318 TYR B N 1
ATOM 5714 C CA . TYR B 1 318 ? -10.406 9.109 -9.227 1 79.06 318 TYR B CA 1
ATOM 5715 C C . TYR B 1 318 ? -9.484 9.266 -10.422 1 79.06 318 TYR B C 1
ATOM 5717 O O . TYR B 1 318 ? -9.664 8.602 -11.445 1 79.06 318 TYR B O 1
ATOM 5725 N N . ASP B 1 319 ? -8.602 10.258 -10.266 1 78.25 319 ASP B N 1
ATOM 5726 C CA . ASP B 1 319 ? -7.566 10.438 -11.266 1 78.25 319 ASP B CA 1
ATOM 5727 C C . ASP B 1 319 ? -6.332 9.602 -10.945 1 78.25 319 ASP B C 1
ATOM 5729 O O . ASP B 1 319 ? -5.562 9.938 -10.047 1 78.25 319 ASP B O 1
ATOM 5733 N N . ARG B 1 320 ? -6.078 8.68 -11.672 1 66.38 320 ARG B N 1
ATOM 5734 C CA . ARG B 1 320 ? -5 7.734 -11.406 1 66.38 320 ARG B CA 1
ATOM 5735 C C . ARG B 1 320 ? -3.639 8.375 -11.648 1 66.38 320 ARG B C 1
ATOM 5737 O O . ARG B 1 320 ? -2.664 8.055 -10.961 1 66.38 320 ARG B O 1
ATOM 5744 N N . ALA B 1 321 ? -3.59 9.172 -12.609 1 68.12 321 ALA B N 1
ATOM 5745 C CA . ALA B 1 321 ? -2.328 9.812 -12.969 1 68.12 321 ALA B CA 1
ATOM 5746 C C . ALA B 1 321 ? -1.789 10.648 -11.812 1 68.12 321 ALA B C 1
ATOM 5748 O O . ALA B 1 321 ? -0.575 10.734 -11.609 1 68.12 321 ALA B O 1
ATOM 5749 N N . HIS B 1 322 ? -2.732 11.219 -11.094 1 76.69 322 HIS B N 1
ATOM 5750 C CA . HIS B 1 322 ? -2.307 12.094 -10.008 1 76.69 322 HIS B CA 1
ATOM 5751 C C . HIS B 1 322 ? -2.689 11.523 -8.648 1 76.69 322 HIS B C 1
ATOM 5753 O O . HIS B 1 322 ? -2.354 12.102 -7.613 1 76.69 322 HIS B O 1
ATOM 5759 N N . GLU B 1 323 ? -3.369 10.445 -8.664 1 76.06 323 GLU B N 1
ATOM 5760 C CA . GLU B 1 323 ? -3.76 9.719 -7.461 1 76.06 323 GLU B CA 1
ATOM 5761 C C . GLU B 1 323 ? -4.559 10.609 -6.508 1 76.06 323 GLU B C 1
ATOM 5763 O O . GLU B 1 323 ? -4.281 10.648 -5.309 1 76.06 323 GLU B O 1
ATOM 5768 N N . VAL B 1 324 ? -5.492 11.391 -7.086 1 81.31 324 VAL B N 1
ATOM 5769 C CA . VAL B 1 324 ? -6.43 12.219 -6.332 1 81.31 324 VAL B CA 1
ATOM 5770 C C . VAL B 1 324 ? -7.812 12.148 -6.977 1 81.31 324 VAL B C 1
ATOM 5772 O O . VAL B 1 324 ? -7.941 11.805 -8.156 1 81.31 324 VAL B O 1
ATOM 5775 N N . TYR B 1 325 ? -8.828 12.352 -6.215 1 87 325 TYR B N 1
ATOM 5776 C CA . TYR B 1 325 ? -10.164 12.531 -6.777 1 87 325 TYR B CA 1
ATOM 5777 C C . TYR B 1 325 ? -10.297 13.906 -7.418 1 87 325 TYR B C 1
ATOM 5779 O O . TYR B 1 325 ? -9.773 14.891 -6.902 1 87 325 TYR B O 1
ATOM 5787 N N . VAL B 1 326 ? -11.031 13.945 -8.562 1 90.44 326 VAL B N 1
ATOM 5788 C CA . VAL B 1 326 ? -11.133 15.203 -9.297 1 90.44 326 VAL B CA 1
ATOM 5789 C C . VAL B 1 326 ? -12.594 15.469 -9.656 1 90.44 326 VAL B C 1
ATOM 5791 O O . VAL B 1 326 ? -13.398 14.539 -9.734 1 90.44 326 VAL B O 1
ATOM 5794 N N . VAL B 1 327 ? -12.93 16.703 -9.805 1 95.31 327 VAL B N 1
ATOM 5795 C CA . VAL B 1 327 ? -14.188 17.219 -10.32 1 95.31 327 VAL B CA 1
ATOM 5796 C C . VAL B 1 327 ? -13.922 18.297 -11.367 1 95.31 327 VAL B C 1
ATOM 5798 O O . VAL B 1 327 ? -12.828 18.875 -11.406 1 95.31 327 VAL B O 1
ATOM 5801 N N . PRO B 1 328 ? -14.891 18.5 -12.312 1 95 328 PRO B N 1
ATOM 5802 C CA . PRO B 1 328 ? -14.688 19.625 -13.227 1 95 328 PRO B CA 1
ATOM 5803 C C . PRO B 1 328 ? -14.492 20.953 -12.492 1 95 328 PRO B C 1
ATOM 5805 O O . PRO B 1 328 ? -15.234 21.266 -11.562 1 95 328 PRO B O 1
ATOM 5808 N N . CYS B 1 329 ? -13.539 21.719 -12.953 1 92.75 329 CYS B N 1
ATOM 5809 C CA . CYS B 1 329 ? -13.227 22.984 -12.297 1 92.75 329 CYS B CA 1
ATOM 5810 C C . CYS B 1 329 ? -14.422 23.938 -12.352 1 92.75 329 CYS B C 1
ATOM 5812 O O . CYS B 1 329 ? -14.586 24.781 -11.469 1 92.75 329 CYS B O 1
ATOM 5814 N N . THR B 1 330 ? -15.203 23.734 -13.266 1 94.12 330 THR B N 1
ATOM 5815 C CA . THR B 1 330 ? -16.375 24.594 -13.422 1 94.12 330 THR B CA 1
ATOM 5816 C C . THR B 1 330 ? -17.328 24.406 -12.242 1 94.12 330 THR B C 1
ATOM 5818 O O . THR B 1 330 ? -18.234 25.234 -12.039 1 94.12 330 THR B O 1
ATOM 5821 N N . THR B 1 331 ? -17.125 23.375 -11.453 1 92.62 331 THR B N 1
ATOM 5822 C CA . THR B 1 331 ? -18.031 23.109 -10.344 1 92.62 331 THR B CA 1
ATOM 5823 C C . THR B 1 331 ? -17.438 23.609 -9.031 1 92.62 331 THR B C 1
ATOM 5825 O O . THR B 1 331 ? -18.031 23.422 -7.961 1 92.62 331 THR B O 1
ATOM 5828 N N . MET B 1 332 ? -16.359 24.25 -9.055 1 91 332 MET B N 1
ATOM 5829 C CA . MET B 1 332 ? -15.609 24.656 -7.863 1 91 332 MET B CA 1
ATOM 5830 C C . MET B 1 332 ? -16.5 25.422 -6.895 1 91 332 MET B C 1
ATOM 5832 O O . MET B 1 332 ? -16.484 25.172 -5.688 1 91 332 MET B O 1
ATOM 5836 N N . SER B 1 333 ? -17.297 26.359 -7.422 1 92.44 333 SER B N 1
ATOM 5837 C CA . SER B 1 333 ? -18.125 27.188 -6.559 1 92.44 333 SER B CA 1
ATOM 5838 C C . SER B 1 333 ? -19.547 26.656 -6.488 1 92.44 333 SER B C 1
ATOM 5840 O O . SER B 1 333 ? -20.422 27.297 -5.895 1 92.44 333 SER B O 1
ATOM 5842 N N . LYS B 1 334 ? -19.781 25.5 -7.035 1 94.56 334 LYS B N 1
ATOM 5843 C CA . LYS B 1 334 ? -21.156 25.016 -7.137 1 94.56 334 LYS B CA 1
ATOM 5844 C C . LYS B 1 334 ? -21.359 23.719 -6.344 1 94.56 334 LYS B C 1
ATOM 5846 O O . LYS B 1 334 ? -22.484 23.297 -6.094 1 94.56 334 LYS B O 1
ATOM 5851 N N . GLN B 1 335 ? -20.266 23.141 -6.012 1 96.75 335 GLN B N 1
ATOM 5852 C CA . GLN B 1 335 ? -20.391 21.938 -5.207 1 96.75 335 GLN B CA 1
ATOM 5853 C C . GLN B 1 335 ? -21.047 22.234 -3.857 1 96.75 335 GLN B C 1
ATOM 5855 O O . GLN B 1 335 ? -20.984 23.375 -3.371 1 96.75 335 GLN B O 1
ATOM 5860 N N . PRO B 1 336 ? -21.672 21.234 -3.221 1 97.31 336 PRO B N 1
ATOM 5861 C CA . PRO B 1 336 ? -22.328 21.484 -1.934 1 97.31 336 PRO B CA 1
ATOM 5862 C C . PRO B 1 336 ? -21.328 21.812 -0.825 1 97.31 336 PRO B C 1
ATOM 5864 O O . PRO B 1 336 ? -20.188 21.375 -0.86 1 97.31 336 PRO B O 1
ATOM 5867 N N . ASN B 1 337 ? -21.844 22.656 0.111 1 97.81 337 ASN B N 1
ATOM 5868 C CA . ASN B 1 337 ? -21.062 22.922 1.308 1 97.81 337 ASN B CA 1
ATOM 5869 C C . ASN B 1 337 ? -20.844 21.656 2.125 1 97.81 337 ASN B C 1
ATOM 5871 O O . ASN B 1 337 ? -21.672 20.75 2.109 1 97.81 337 ASN B O 1
ATOM 5875 N N . LEU B 1 338 ? -19.688 21.562 2.727 1 98.25 338 LEU B N 1
ATOM 5876 C CA . LEU B 1 338 ? -19.5 20.594 3.805 1 98.25 338 LEU B CA 1
ATOM 5877 C C . LEU B 1 338 ? -20.078 21.141 5.113 1 98.25 338 LEU B C 1
ATOM 5879 O O . LEU B 1 338 ? -19.859 22.297 5.457 1 98.25 338 LEU B O 1
ATOM 5883 N N . ILE B 1 339 ? -20.812 20.297 5.82 1 98.12 339 ILE B N 1
ATOM 5884 C CA . ILE B 1 339 ? -21.375 20.719 7.102 1 98.12 339 ILE B CA 1
ATOM 5885 C C . ILE B 1 339 ? -20.984 19.719 8.188 1 98.12 339 ILE B C 1
ATOM 5887 O O . ILE B 1 339 ? -21.344 18.547 8.117 1 98.12 339 ILE B O 1
ATOM 5891 N N . PHE B 1 340 ? -20.266 20.188 9.117 1 98 340 PHE B N 1
ATOM 5892 C CA . PHE B 1 340 ? -19.922 19.406 10.305 1 98 340 PHE B CA 1
ATOM 5893 C C . PHE B 1 340 ? -20.75 19.859 11.508 1 98 340 PHE B C 1
ATOM 5895 O O . PHE B 1 340 ? -20.953 21.062 11.695 1 98 340 PHE B O 1
ATOM 5902 N N . THR B 1 341 ? -21.219 18.922 12.227 1 97.62 341 THR B N 1
ATOM 5903 C CA . THR B 1 341 ? -21.906 19.25 13.477 1 97.62 341 THR B CA 1
ATOM 5904 C C . THR B 1 341 ? -21.062 18.859 14.68 1 97.62 341 THR B C 1
ATOM 5906 O O . THR B 1 341 ? -20.734 17.688 14.859 1 97.62 341 THR B O 1
ATOM 5909 N N . ILE B 1 342 ? -20.719 19.828 15.43 1 96.69 342 ILE B N 1
ATOM 5910 C CA . ILE B 1 342 ? -20 19.641 16.688 1 96.69 342 ILE B CA 1
ATOM 5911 C C . ILE B 1 342 ? -20.859 20.125 17.844 1 96.69 342 ILE B C 1
ATOM 5913 O O . ILE B 1 342 ? -21.234 21.297 17.906 1 96.69 342 ILE B O 1
ATOM 5917 N N . ASN B 1 343 ? -21.109 19.188 18.734 1 92.44 343 ASN B N 1
ATOM 5918 C CA . ASN B 1 343 ? -22.156 19.453 19.719 1 92.44 343 ASN B CA 1
ATOM 5919 C C . ASN B 1 343 ? -23.469 19.844 19.047 1 92.44 343 ASN B C 1
ATOM 5921 O O . ASN B 1 343 ? -24.062 19.047 18.328 1 92.44 343 ASN B O 1
ATOM 5925 N N . THR B 1 344 ? -23.906 21.062 19.234 1 92.56 344 THR B N 1
ATOM 5926 C CA . THR B 1 344 ? -25.156 21.453 18.609 1 92.56 344 THR B CA 1
ATOM 5927 C C . THR B 1 344 ? -24.922 22.5 17.531 1 92.56 344 THR B C 1
ATOM 5929 O O . THR B 1 344 ? -25.875 23 16.906 1 92.56 344 THR B O 1
ATOM 5932 N N . LYS B 1 345 ? -23.734 22.75 17.234 1 96.25 345 LYS B N 1
ATOM 5933 C CA . LYS B 1 345 ? -23.406 23.828 16.297 1 96.25 345 LYS B CA 1
ATOM 5934 C C . LYS B 1 345 ? -22.953 23.266 14.953 1 96.25 345 LYS B C 1
ATOM 5936 O O . LYS B 1 345 ? -22.219 22.281 14.906 1 96.25 345 LYS B O 1
ATOM 5941 N N . LYS B 1 346 ? -23.328 23.969 13.906 1 96.88 346 LYS B N 1
ATOM 5942 C CA . LYS B 1 346 ? -22.938 23.578 12.547 1 96.88 346 LYS B CA 1
ATOM 5943 C C . LYS B 1 346 ? -21.766 24.406 12.055 1 96.88 346 LYS B C 1
ATOM 5945 O O . LYS B 1 346 ? -21.719 25.625 12.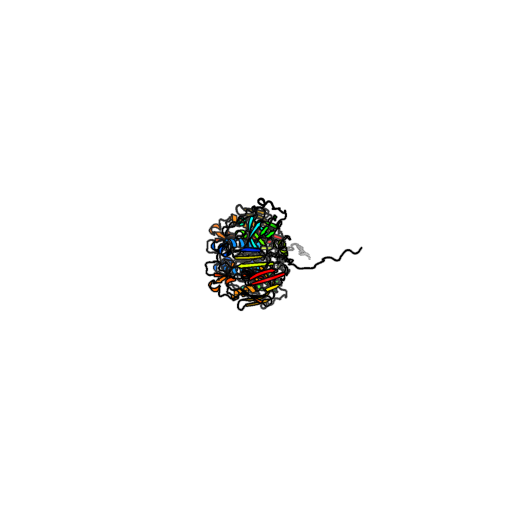281 1 96.88 346 LYS B O 1
ATOM 5950 N N . TYR B 1 347 ? -20.844 23.797 11.469 1 97.62 347 TYR B N 1
ATOM 5951 C CA . TYR B 1 347 ? -19.672 24.406 10.852 1 97.62 347 TYR B CA 1
ATOM 5952 C C . TYR B 1 347 ? -19.656 24.156 9.344 1 97.62 347 TYR B C 1
ATOM 5954 O O . TYR B 1 347 ? -19.641 23 8.898 1 97.62 347 TYR B O 1
ATOM 5962 N N . VAL B 1 348 ? -19.609 25.203 8.625 1 97.25 348 VAL B N 1
ATOM 5963 C CA . VAL B 1 348 ? -19.812 25.125 7.188 1 97.25 348 VAL B CA 1
ATOM 5964 C C . VAL B 1 348 ? -18.5 25.422 6.457 1 97.25 348 VAL B C 1
ATOM 5966 O O . VAL B 1 348 ? -17.828 26.406 6.754 1 97.25 348 VAL B O 1
ATOM 5969 N N . ILE B 1 349 ? -18.141 24.562 5.547 1 97 349 ILE B N 1
ATOM 5970 C CA . ILE B 1 349 ? -16.984 24.75 4.668 1 97 349 ILE B CA 1
ATOM 5971 C C . ILE B 1 349 ? -17.469 24.906 3.227 1 97 349 ILE B C 1
ATOM 5973 O O . ILE B 1 349 ? -18.016 23.984 2.641 1 97 349 ILE B O 1
ATOM 5977 N N . PRO B 1 350 ? -17.25 26.062 2.652 1 95.25 350 PRO B N 1
ATOM 5978 C CA . PRO B 1 350 ? -17.656 26.234 1.256 1 95.25 350 PRO B CA 1
ATOM 5979 C C . PRO B 1 350 ? -16.828 25.391 0.29 1 95.25 350 PRO B C 1
ATOM 5981 O O . PRO B 1 350 ? -15.695 25.031 0.598 1 95.25 350 PRO B O 1
ATOM 5984 N N . SER B 1 351 ? -17.359 25.141 -0.883 1 95.62 351 SER B N 1
ATOM 5985 C CA . SER B 1 351 ? -16.75 24.234 -1.843 1 95.62 351 SER B CA 1
ATOM 5986 C C . SER B 1 351 ? -15.414 24.75 -2.336 1 95.62 351 SER B C 1
ATOM 5988 O O . SER B 1 351 ? -14.516 23.969 -2.646 1 95.62 351 SER B O 1
ATOM 5990 N N . ALA B 1 352 ? -15.195 26.047 -2.332 1 90.25 352 ALA B N 1
ATOM 5991 C CA . ALA B 1 352 ? -13.945 26.625 -2.801 1 90.25 352 ALA B CA 1
ATOM 5992 C C . ALA B 1 352 ? -12.773 26.188 -1.933 1 90.25 352 ALA B C 1
ATOM 5994 O O . ALA B 1 352 ? -11.609 26.266 -2.355 1 90.25 352 ALA B O 1
ATOM 5995 N N . GLN B 1 353 ? -13.102 25.703 -0.732 1 92.06 353 GLN B N 1
ATOM 5996 C CA . GLN B 1 353 ? -12.047 25.281 0.187 1 92.06 353 GLN B CA 1
ATOM 5997 C C . GLN B 1 353 ? -11.617 23.844 -0.088 1 92.06 353 GLN B C 1
ATOM 5999 O O . GLN B 1 353 ? -10.5 23.438 0.245 1 92.06 353 GLN B O 1
ATOM 6004 N N . TYR B 1 354 ? -12.5 23.047 -0.727 1 94.25 354 TYR B N 1
ATOM 6005 C CA . TYR B 1 354 ? -12.117 21.641 -0.856 1 94.25 354 TYR B CA 1
ATOM 6006 C C . TYR B 1 354 ? -12.078 21.219 -2.32 1 94.25 354 TYR B C 1
ATOM 6008 O O . TYR B 1 354 ? -11.758 20.062 -2.633 1 94.25 354 TYR B O 1
ATOM 6016 N N . VAL B 1 355 ? -12.391 22.047 -3.254 1 93.56 355 VAL B N 1
ATOM 6017 C CA . VAL B 1 355 ? -12.109 21.875 -4.676 1 93.56 355 VAL B CA 1
ATOM 6018 C C . VAL B 1 355 ? -10.93 22.75 -5.078 1 93.56 355 VAL B C 1
ATOM 6020 O O . VAL B 1 355 ? -11.055 23.969 -5.16 1 93.56 355 VAL B O 1
ATOM 6023 N N . LEU B 1 356 ? -9.797 22.125 -5.395 1 88.56 356 LEU B N 1
ATOM 6024 C CA . LEU B 1 356 ? -8.539 22.859 -5.535 1 88.56 356 LEU B CA 1
ATOM 6025 C C . LEU B 1 356 ? -8.047 22.812 -6.977 1 88.56 356 LEU B C 1
ATOM 6027 O O . LEU B 1 356 ? -7.934 21.734 -7.566 1 88.56 356 LEU B O 1
ATOM 6031 N N . ASP B 1 357 ? -7.781 23.922 -7.488 1 86.69 357 ASP B N 1
ATOM 6032 C CA . ASP B 1 357 ? -7.152 23.984 -8.805 1 86.69 357 ASP B CA 1
ATOM 6033 C C . ASP B 1 357 ? -5.645 23.75 -8.703 1 86.69 357 ASP B C 1
ATOM 6035 O O . ASP B 1 357 ? -4.883 24.672 -8.422 1 86.69 357 ASP B O 1
ATOM 6039 N N . LEU B 1 358 ? -5.285 22.531 -8.984 1 79.81 358 LEU B N 1
ATOM 6040 C CA . LEU B 1 358 ? -3.875 22.156 -8.922 1 79.81 358 LEU B CA 1
ATOM 6041 C C . LEU B 1 358 ? -3.234 22.25 -10.305 1 79.81 358 LEU B C 1
ATOM 6043 O O . LEU B 1 358 ? -2.141 21.734 -10.523 1 79.81 358 LEU B O 1
ATOM 6047 N N . LYS B 1 359 ? -3.908 22.812 -11.227 1 78.19 359 LYS B N 1
ATOM 6048 C CA . LYS B 1 359 ? -3.406 23.109 -12.562 1 78.19 359 LYS B CA 1
ATOM 6049 C C . LYS B 1 359 ? -3.107 21.828 -13.344 1 78.19 359 LYS B C 1
ATOM 6051 O O . LYS B 1 359 ? -2.035 21.703 -13.938 1 78.19 359 LYS B O 1
ATOM 6056 N N . PHE B 1 360 ? -3.969 20.828 -13.305 1 79.19 360 PHE B N 1
ATOM 6057 C CA . PHE B 1 360 ? -3.834 19.594 -14.062 1 79.19 360 PHE B CA 1
ATOM 6058 C C . PHE B 1 360 ? -3.867 19.859 -15.562 1 79.19 360 PHE B C 1
ATOM 6060 O O . PHE B 1 360 ? -3.41 19.047 -16.359 1 79.19 360 PHE B O 1
ATOM 6067 N N . GLN B 1 361 ? -4.316 21.016 -16.047 1 73.31 361 GLN B N 1
ATOM 6068 C CA . GLN B 1 361 ? -4.383 21.469 -17.438 1 73.31 361 GLN B CA 1
ATOM 6069 C C . GLN B 1 361 ? -5.383 20.641 -18.234 1 73.31 361 GLN B C 1
ATOM 6071 O O . GLN B 1 361 ? -5.246 20.484 -19.453 1 73.31 361 GLN B O 1
ATOM 6076 N N . ASN B 1 362 ? -6.359 19.969 -17.625 1 84.44 362 ASN B N 1
ATOM 6077 C CA . ASN B 1 362 ? -7.367 19.172 -18.312 1 84.44 362 ASN B CA 1
ATOM 6078 C C . ASN B 1 362 ? -8.781 19.578 -17.891 1 84.44 362 ASN B C 1
ATOM 6080 O O . ASN B 1 362 ? -9.742 18.859 -18.156 1 84.44 362 ASN B O 1
ATOM 6084 N N . GLY B 1 363 ? -8.875 20.688 -17.234 1 90.62 363 GLY B N 1
ATOM 6085 C CA . GLY B 1 363 ? -10.172 21.203 -16.844 1 90.62 363 GLY B CA 1
ATOM 6086 C C . GLY B 1 363 ? -10.688 20.641 -15.539 1 90.62 363 GLY B C 1
ATOM 6087 O O . GLY B 1 363 ? -11.766 21 -15.07 1 90.62 363 GLY B O 1
ATOM 6088 N N . TYR B 1 364 ? -9.898 19.781 -14.969 1 91.88 364 TYR B N 1
ATOM 6089 C CA . TYR B 1 364 ? -10.328 19.172 -13.711 1 91.88 364 TYR B CA 1
ATOM 6090 C C . TYR B 1 364 ? -9.57 19.766 -12.531 1 91.88 364 TYR B C 1
ATOM 6092 O O . TYR B 1 364 ? -8.461 20.266 -12.688 1 91.88 364 TYR B O 1
ATOM 6100 N N . CYS B 1 365 ? -10.258 19.812 -11.398 1 92.38 365 CYS B N 1
ATOM 6101 C CA . CYS B 1 365 ? -9.727 20.25 -10.117 1 92.38 365 CYS B CA 1
ATOM 6102 C C . CYS B 1 365 ? -9.727 19.109 -9.102 1 92.38 365 CYS B C 1
ATOM 6104 O O . CYS B 1 365 ? -10.547 18.203 -9.188 1 92.38 365 CYS B O 1
ATOM 6106 N N . ALA B 1 366 ? -8.82 19.172 -8.219 1 90.31 366 ALA B N 1
ATOM 6107 C CA . ALA B 1 366 ? -8.695 18.125 -7.207 1 90.31 366 ALA B CA 1
ATOM 6108 C C . ALA B 1 366 ? -9.758 18.266 -6.129 1 90.31 366 ALA B C 1
ATOM 6110 O O . ALA B 1 366 ? -10.062 19.391 -5.695 1 90.31 366 ALA B O 1
ATOM 6111 N N . LEU B 1 367 ? -10.375 17.172 -5.762 1 93.06 367 LEU B N 1
ATOM 6112 C CA . LEU B 1 367 ? -11.172 17.094 -4.547 1 93.06 367 LEU B CA 1
ATOM 6113 C C . LEU B 1 367 ? -10.289 16.812 -3.332 1 93.06 367 LEU B C 1
ATOM 6115 O O . LEU B 1 367 ? -9.602 15.789 -3.275 1 93.06 367 LEU B O 1
ATOM 6119 N N . ALA B 1 368 ? -10.234 17.703 -2.377 1 91.81 368 ALA B N 1
ATOM 6120 C CA . ALA B 1 368 ? -9.305 17.625 -1.254 1 91.81 368 ALA B CA 1
ATOM 6121 C C . ALA B 1 368 ? -9.797 16.656 -0.189 1 91.81 368 ALA B C 1
ATOM 6123 O O . ALA B 1 368 ? -9.992 17.031 0.967 1 91.81 368 ALA B O 1
ATOM 6124 N N . PHE B 1 369 ? -9.984 15.438 -0.568 1 90.69 369 PHE B N 1
ATOM 6125 C CA . PHE B 1 369 ? -10.398 14.344 0.307 1 90.69 369 PHE B CA 1
ATOM 6126 C C . PHE B 1 369 ? -9.539 13.109 0.073 1 90.69 369 PHE B C 1
ATOM 6128 O O . PHE B 1 369 ? -9.07 12.875 -1.041 1 90.69 369 PHE B O 1
ATOM 6135 N N . PHE B 1 370 ? -9.359 12.422 1.121 1 83.81 370 PHE B N 1
ATOM 6136 C CA . PHE B 1 370 ? -8.789 11.086 0.993 1 83.81 370 PHE B CA 1
ATOM 6137 C C . PHE B 1 370 ? -9.414 10.141 2.01 1 83.81 370 PHE B C 1
ATOM 6139 O O . PHE B 1 370 ? -10.023 10.578 2.988 1 83.81 370 PHE B O 1
ATOM 6146 N N . GLY B 1 371 ? -9.359 8.922 1.712 1 80.12 371 GLY B N 1
ATOM 6147 C CA . GLY B 1 371 ? -9.961 7.926 2.58 1 80.12 371 GLY B CA 1
ATOM 6148 C C . GLY B 1 371 ? -8.984 7.344 3.586 1 80.12 371 GLY B C 1
ATOM 6149 O O . GLY B 1 371 ? -7.812 7.129 3.27 1 80.12 371 GLY B O 1
ATOM 6150 N N . ILE B 1 372 ? -9.57 7.281 4.859 1 72.19 372 ILE B N 1
ATOM 6151 C CA . ILE B 1 372 ? -8.82 6.609 5.914 1 72.19 372 ILE B CA 1
ATOM 6152 C C . ILE B 1 372 ? -9.406 5.223 6.168 1 72.19 372 ILE B C 1
ATOM 6154 O O . ILE B 1 372 ? -10.609 5.086 6.422 1 72.19 372 ILE B O 1
ATOM 6158 N N . LYS B 1 373 ? -8.719 4.32 5.996 1 55.91 373 LYS B N 1
ATOM 6159 C CA . LYS B 1 373 ? -9.195 2.955 6.195 1 55.91 373 LYS B CA 1
ATOM 6160 C C . LYS B 1 373 ? -9.312 2.627 7.684 1 55.91 373 LYS B C 1
ATOM 6162 O O . LYS B 1 373 ? -8.5 3.086 8.492 1 55.91 373 LYS B O 1
ATOM 6167 N N . ALA B 1 374 ? -10.43 1.86 8.055 1 50.53 374 ALA B N 1
ATOM 6168 C CA . ALA B 1 374 ? -10.703 1.448 9.43 1 50.53 374 ALA B CA 1
ATOM 6169 C C . ALA B 1 374 ? -9.539 0.645 10 1 50.53 374 ALA B C 1
ATOM 6171 O O . ALA B 1 374 ? -8.906 -0.138 9.289 1 50.53 374 ALA B O 1
ATOM 6172 N N . GLY B 1 375 ? -9.117 0.848 11.328 1 44.94 375 GLY B N 1
ATOM 6173 C CA . GLY B 1 375 ? -8.055 0.133 12.008 1 44.94 375 GLY B CA 1
ATOM 6174 C C . GLY B 1 375 ? -6.699 0.805 11.867 1 44.94 375 GLY B C 1
ATOM 6175 O O . GLY B 1 375 ? -5.719 0.381 12.484 1 44.94 375 GLY B O 1
ATOM 6176 N N . GLY B 1 376 ? -6.562 1.574 10.828 1 40.25 376 GLY B N 1
ATOM 6177 C CA . GLY B 1 376 ? -5.289 2.264 10.719 1 40.25 376 GLY B CA 1
ATOM 6178 C C . GLY B 1 376 ? -5.027 3.219 11.867 1 40.25 376 GLY B C 1
ATOM 6179 O O . GLY B 1 376 ? -4.105 3.006 12.656 1 40.25 376 GLY B O 1
ATOM 6180 N N . PHE B 1 377 ? -5.574 4.359 11.664 1 43.47 377 PHE B N 1
ATOM 6181 C CA . PHE B 1 377 ? -5.426 5.344 12.727 1 43.47 377 PHE B CA 1
ATOM 6182 C C . PHE B 1 377 ? -6.523 5.184 13.773 1 43.47 377 PHE B C 1
ATOM 6184 O O . PHE B 1 377 ? -7.621 4.719 13.453 1 43.47 377 PHE B O 1
ATOM 6191 N N . SER B 1 378 ? -6.121 5.059 15.008 1 46.22 378 SER B N 1
ATOM 6192 C CA . SER B 1 378 ? -7.117 5.176 16.062 1 46.22 378 SER B CA 1
ATOM 6193 C C . SER B 1 378 ? -8.156 6.242 15.734 1 46.22 378 SER B C 1
ATOM 6195 O O . SER B 1 378 ? -9.219 6.289 16.344 1 46.22 378 SER B O 1
ATOM 6197 N N . THR B 1 379 ? -7.691 7.246 14.828 1 56.38 379 THR B N 1
ATOM 6198 C CA . THR B 1 379 ? -8.68 8.273 14.508 1 56.38 379 THR B CA 1
ATOM 6199 C C . THR B 1 379 ? -9.266 8.047 13.117 1 56.38 379 THR B C 1
ATOM 6201 O O . THR B 1 379 ? -8.555 7.645 12.195 1 56.38 379 THR B O 1
ATOM 6204 N N . SER B 1 380 ? -10.547 8.32 13.086 1 71.44 380 SER B N 1
ATOM 6205 C CA . SER B 1 380 ? -11.32 8.023 11.883 1 71.44 380 SER B CA 1
ATOM 6206 C C . SER B 1 380 ? -11.305 9.203 10.914 1 71.44 380 SER B C 1
ATOM 6208 O O . SER B 1 380 ? -11.617 9.055 9.734 1 71.44 380 SER B O 1
ATOM 6210 N N . TRP B 1 381 ? -10.906 10.484 11.469 1 87.44 381 TRP B N 1
ATOM 6211 C CA . TRP B 1 381 ? -10.961 11.688 10.641 1 87.44 381 TRP B CA 1
ATOM 6212 C C . TRP B 1 381 ? -9.711 12.539 10.836 1 87.44 381 TRP B C 1
ATOM 6214 O O . TRP B 1 381 ? -9.227 12.695 11.961 1 87.44 381 TRP B O 1
ATOM 6224 N N . ILE B 1 382 ? -9.234 13.055 9.75 1 88.56 382 ILE B N 1
ATOM 6225 C CA . ILE B 1 382 ? -8.258 14.141 9.797 1 88.56 382 ILE B CA 1
ATOM 6226 C C . ILE B 1 382 ? -8.844 15.383 9.133 1 88.56 382 ILE B C 1
ATOM 6228 O O . ILE B 1 382 ? -9.18 15.359 7.949 1 88.56 382 ILE B O 1
ATOM 6232 N N . LEU B 1 383 ? -9.016 16.375 9.898 1 92.56 383 LEU B N 1
ATOM 6233 C CA . LEU B 1 383 ? -9.461 17.656 9.359 1 92.56 383 LEU B CA 1
ATOM 6234 C C . LEU B 1 383 ? -8.266 18.516 8.93 1 92.56 383 LEU B C 1
ATOM 6236 O O . LEU B 1 383 ? -7.691 19.234 9.742 1 92.56 383 LEU B O 1
ATOM 6240 N N . GLY B 1 384 ? -7.977 18.406 7.68 1 91.19 384 GLY B N 1
ATOM 6241 C CA . GLY B 1 384 ? -6.84 19.109 7.105 1 91.19 384 GLY B CA 1
ATOM 6242 C C . GLY B 1 384 ? -7.148 20.547 6.738 1 91.19 384 GLY B C 1
ATOM 6243 O O . GLY B 1 384 ? -7.98 21.203 7.375 1 91.19 384 GLY B O 1
ATOM 6244 N N . ASN B 1 385 ? -6.512 21.078 5.68 1 89.75 385 ASN B N 1
ATOM 6245 C CA . ASN B 1 385 ? -6.434 22.5 5.359 1 89.75 385 ASN B CA 1
ATOM 6246 C C . ASN B 1 385 ? -7.801 23.078 4.988 1 89.75 385 ASN B C 1
ATOM 6248 O O . ASN B 1 385 ? -8.094 24.234 5.289 1 89.75 385 ASN B O 1
ATOM 6252 N N . PRO B 1 386 ? -8.641 22.266 4.297 1 92.81 386 PRO B N 1
ATOM 6253 C CA . PRO B 1 386 ? -9.953 22.859 4.055 1 92.81 386 PRO B CA 1
ATOM 6254 C C . PRO B 1 386 ? -10.656 23.281 5.344 1 92.81 386 PRO B C 1
ATOM 6256 O O . PRO B 1 386 ? -11.375 24.297 5.355 1 92.81 386 PRO B O 1
ATOM 6259 N N . TRP B 1 387 ? -10.461 22.547 6.348 1 95.31 387 TRP B N 1
ATOM 6260 C CA . TRP B 1 387 ? -11.008 22.875 7.66 1 95.31 387 TRP B CA 1
ATOM 6261 C C . TRP B 1 387 ? -10.203 23.984 8.328 1 95.31 387 TRP B C 1
ATOM 6263 O O . TRP B 1 387 ? -10.766 25 8.758 1 95.31 387 TRP B O 1
ATOM 6273 N N . THR B 1 388 ? -8.906 23.844 8.352 1 92.88 388 THR B N 1
ATOM 6274 C CA . THR B 1 388 ? -8.062 24.75 9.141 1 92.88 388 THR B CA 1
ATOM 6275 C C . THR B 1 388 ? -8 26.125 8.492 1 92.88 388 THR B C 1
ATOM 6277 O O . THR B 1 388 ? -7.75 27.125 9.172 1 92.88 388 THR B O 1
ATOM 6280 N N . ARG B 1 389 ? -8.305 26.234 7.219 1 92 389 ARG B N 1
ATOM 6281 C CA . ARG B 1 389 ? -8.344 27.531 6.551 1 92 389 ARG B CA 1
ATOM 6282 C C . ARG B 1 389 ? -9.695 28.203 6.77 1 92 389 ARG B C 1
ATOM 6284 O O . ARG B 1 389 ? -9.805 29.422 6.613 1 92 389 ARG B O 1
ATOM 6291 N N . THR B 1 390 ? -10.672 27.453 7.027 1 94.69 390 THR B N 1
ATOM 6292 C CA . THR B 1 390 ? -12.008 28 7.203 1 94.69 390 THR B CA 1
ATOM 6293 C C . THR B 1 390 ? -12.227 28.453 8.641 1 94.69 390 THR B C 1
ATOM 6295 O O . THR B 1 390 ? -12.953 29.422 8.898 1 94.69 390 THR B O 1
ATOM 6298 N N . PHE B 1 391 ? -11.57 27.781 9.555 1 96.44 391 PHE B N 1
ATOM 6299 C CA . PHE B 1 391 ? -11.758 28.094 10.969 1 96.44 391 PHE B CA 1
ATOM 6300 C C . PHE B 1 391 ? -10.414 28.328 11.648 1 96.44 391 PHE B C 1
ATOM 6302 O O . PHE B 1 391 ? -9.445 27.609 11.398 1 96.44 391 PHE B O 1
ATOM 6309 N N . CYS B 1 392 ? -10.438 29.391 12.5 1 96.38 392 CYS B N 1
ATOM 6310 C CA . CYS B 1 392 ? -9.328 29.547 13.438 1 96.38 392 CYS B CA 1
ATOM 6311 C C . CYS B 1 392 ? -9.43 28.547 14.586 1 96.38 392 CYS B C 1
ATOM 6313 O O . CYS B 1 392 ? -10.531 28.219 15.031 1 96.38 392 CYS B O 1
ATOM 6315 N N . HIS B 1 393 ? -8.281 28.109 14.992 1 97.44 393 HIS B N 1
ATOM 6316 C CA . HIS B 1 393 ? -8.203 27.188 16.125 1 97.44 393 HIS B CA 1
ATOM 6317 C C . HIS B 1 393 ? -7.43 27.812 17.281 1 97.44 393 HIS B C 1
ATOM 6319 O O . HIS B 1 393 ? -6.258 28.172 17.125 1 97.44 393 HIS B O 1
ATOM 6325 N N . THR B 1 394 ? -8.094 27.984 18.344 1 97.62 394 THR B N 1
ATOM 6326 C CA . THR B 1 394 ? -7.41 28.328 19.578 1 97.62 394 THR B CA 1
ATOM 6327 C C . THR B 1 394 ? -7.156 27.078 20.422 1 97.62 394 THR B C 1
ATOM 6329 O O . THR B 1 394 ? -8.094 26.453 20.922 1 97.62 394 THR B O 1
ATOM 6332 N N . HIS B 1 395 ? -5.934 26.766 20.531 1 97.62 395 HIS B N 1
ATOM 6333 C CA . HIS B 1 395 ? -5.496 25.578 21.281 1 97.62 395 HIS B CA 1
ATOM 6334 C C . HIS B 1 395 ? -5.25 25.922 22.75 1 97.62 395 HIS B C 1
ATOM 6336 O O . HIS B 1 395 ? -4.254 26.562 23.078 1 97.62 395 HIS B O 1
ATOM 6342 N N . ASP B 1 396 ? -6.133 25.484 23.609 1 97.69 396 ASP B N 1
ATOM 6343 C CA . ASP B 1 396 ? -6.145 25.859 25.016 1 97.69 396 ASP B CA 1
ATOM 6344 C C . ASP B 1 396 ? -5.637 24.703 25.891 1 97.69 396 ASP B C 1
ATOM 6346 O O . ASP B 1 396 ? -6.387 23.781 26.188 1 97.69 396 ASP B O 1
ATOM 6350 N N . PHE B 1 397 ? -4.371 24.859 26.312 1 96.5 397 PHE B N 1
ATOM 6351 C CA . PHE B 1 397 ? -3.754 23.828 27.125 1 96.5 397 PHE B CA 1
ATOM 6352 C C . PHE B 1 397 ? -4.363 23.797 28.516 1 96.5 397 PHE B C 1
ATOM 6354 O O . PHE B 1 397 ? -4.527 22.719 29.109 1 96.5 397 PHE B O 1
ATOM 6361 N N . GLU B 1 398 ? -4.672 24.906 29.016 1 96.06 398 GLU B N 1
ATOM 6362 C CA . GLU B 1 398 ? -5.121 25.031 30.406 1 96.06 398 GLU B CA 1
ATOM 6363 C C . GLU B 1 398 ? -6.457 24.328 30.625 1 96.06 398 GLU B C 1
ATOM 6365 O O . GLU B 1 398 ? -6.637 23.625 31.609 1 96.06 398 GLU B O 1
ATOM 6370 N N . ASN B 1 399 ? -7.332 24.562 29.766 1 97 399 ASN B N 1
ATOM 6371 C CA . ASN B 1 399 ? -8.68 24.031 29.938 1 97 399 ASN B CA 1
ATOM 6372 C C . ASN B 1 399 ? -8.898 22.781 29.078 1 97 399 ASN B C 1
ATOM 6374 O O . ASN B 1 399 ? -10.016 22.266 29.016 1 97 399 ASN B O 1
ATOM 6378 N N . GLU B 1 400 ? -7.895 22.328 28.328 1 96.06 400 GLU B N 1
ATOM 6379 C CA . GLU B 1 400 ? -7.922 21.109 27.531 1 96.06 400 GLU B CA 1
ATOM 6380 C C . GLU B 1 400 ? -9.07 21.125 26.531 1 96.06 400 GLU B C 1
ATOM 6382 O O . GLU B 1 400 ? -9.875 20.203 26.484 1 96.06 400 GLU B O 1
ATOM 6387 N N . ARG B 1 401 ? -9.078 22.172 25.797 1 97.5 401 ARG B N 1
ATOM 6388 C CA . ARG B 1 401 ? -10.141 22.391 24.812 1 97.5 401 ARG B CA 1
ATOM 6389 C C . ARG B 1 401 ? -9.609 23.141 23.594 1 97.5 401 ARG B C 1
ATOM 6391 O O . ARG B 1 401 ? -8.477 23.625 23.594 1 97.5 401 ARG B O 1
ATOM 6398 N N . ILE B 1 402 ? -10.391 23.125 22.562 1 97.44 402 ILE B N 1
ATOM 6399 C CA . ILE B 1 402 ? -10.062 23.859 21.344 1 97.44 402 ILE B CA 1
ATOM 6400 C C . ILE B 1 402 ? -11.172 24.859 21.016 1 97.44 402 ILE B C 1
ATOM 6402 O O . ILE B 1 402 ? -12.352 24.562 21.203 1 97.44 402 ILE B O 1
ATOM 6406 N N . GLY B 1 403 ? -10.781 26.094 20.75 1 97.69 403 GLY B N 1
ATOM 6407 C CA . GLY B 1 403 ? -11.711 27.125 20.312 1 97.69 403 GLY B CA 1
ATOM 6408 C C . GLY B 1 403 ? -11.805 27.25 18.812 1 97.69 403 GLY B C 1
ATOM 6409 O O . GLY B 1 403 ? -10.789 27.406 18.125 1 97.69 403 GLY B O 1
ATOM 6410 N N . LEU B 1 404 ? -13 27.219 18.281 1 97.56 404 LEU B N 1
ATOM 6411 C CA . LEU B 1 404 ? -13.234 27.328 16.844 1 97.56 404 LEU B CA 1
ATOM 6412 C C . LEU B 1 404 ? -13.945 28.625 16.5 1 97.56 404 LEU B C 1
ATOM 6414 O O . LEU B 1 404 ? -14.977 28.953 17.094 1 97.56 404 LEU B O 1
ATOM 6418 N N . SER B 1 405 ? -13.359 29.391 15.672 1 96.62 405 SER B N 1
ATOM 6419 C CA . SER B 1 405 ? -13.938 30.625 15.164 1 96.62 405 SER B CA 1
ATOM 6420 C C . SER B 1 405 ? -13.773 30.734 13.656 1 96.62 405 SER B C 1
ATOM 6422 O O . SER B 1 405 ? -12.812 30.203 13.086 1 96.62 405 SER B O 1
ATOM 6424 N N . VAL B 1 406 ? -14.672 31.359 13.016 1 94.75 406 VAL B N 1
ATOM 6425 C CA . VAL B 1 406 ? -14.594 31.531 11.57 1 94.75 406 VAL B CA 1
ATOM 6426 C C . VAL B 1 406 ? -13.391 32.406 11.219 1 94.75 406 VAL B C 1
ATOM 6428 O O . VAL B 1 406 ? -13.164 33.438 11.844 1 94.75 406 VAL B O 1
ATOM 6431 N N . ALA B 1 407 ? -12.641 31.953 10.273 1 93.69 407 ALA B N 1
ATOM 6432 C CA . ALA B 1 407 ? -11.492 32.719 9.797 1 93.69 407 ALA B CA 1
ATOM 6433 C C . ALA B 1 407 ? -11.93 33.875 8.922 1 93.69 407 ALA B C 1
ATOM 6435 O O . ALA B 1 407 ? -12.852 33.75 8.109 1 93.69 407 ALA B O 1
ATOM 6436 N N . LYS B 1 408 ? -11.273 34.969 9.148 1 87.12 408 LYS B N 1
ATOM 6437 C CA . LYS B 1 408 ? -11.492 36.094 8.242 1 87.12 408 LYS B CA 1
ATOM 6438 C C . LYS B 1 408 ? -10.688 35.938 6.961 1 87.12 408 LYS B C 1
ATOM 6440 O O . LYS B 1 408 ? -9.617 35.312 6.965 1 87.12 408 LYS B O 1
ATOM 6445 N N . PRO B 1 409 ? -11.297 36.375 5.852 1 76.06 409 PRO B N 1
ATOM 6446 C CA . PRO B 1 409 ? -10.547 36.25 4.598 1 76.06 409 PRO B CA 1
ATOM 6447 C C . PRO B 1 409 ? -9.25 37.062 4.621 1 76.06 409 PRO B C 1
ATOM 6449 O O . PRO B 1 409 ? -9.109 38 5.414 1 76.06 409 PRO B O 1
ATOM 6452 N N . VAL B 1 410 ? -8.297 36.625 3.836 1 69.25 410 VAL B N 1
ATOM 6453 C CA . VAL B 1 410 ? -7.031 37.312 3.701 1 69.25 410 VAL B CA 1
ATOM 6454 C C . VAL B 1 410 ? -7.266 38.688 3.047 1 69.25 410 VAL B C 1
ATOM 6456 O O . VAL B 1 410 ? -8.133 38.812 2.18 1 69.25 410 VAL B O 1
#